Protein AF-0000000085146392 (afdb_homodimer)

pLDDT: mean 82.02, std 14.82, range [24.2, 97.88]

Solvent-accessible surface area (backbone atoms only — not comparable to full-atom values): 44193 Å² total; per-residue (Å²): 129,83,68,79,74,75,72,80,71,52,70,64,58,47,32,50,53,41,42,31,38,49,47,16,52,48,52,42,16,47,52,16,24,48,34,25,72,71,60,64,43,42,75,67,52,43,52,42,54,51,48,47,31,48,63,45,17,39,17,25,30,43,27,48,38,39,20,66,60,45,51,69,84,51,56,67,60,51,62,54,50,61,53,50,46,53,50,53,39,49,45,10,38,51,28,7,51,50,34,26,58,76,66,66,50,53,71,56,56,29,25,46,20,26,44,34,10,44,43,41,29,44,53,54,65,48,46,51,45,46,45,45,42,37,72,66,50,78,86,45,60,36,86,87,43,84,84,54,42,53,66,50,40,31,29,50,41,48,50,54,36,50,55,48,32,51,55,49,51,53,44,41,60,60,47,32,46,68,52,33,43,36,84,78,70,81,65,61,84,79,47,47,70,70,53,50,51,50,50,50,49,50,53,50,48,50,52,50,50,52,58,62,59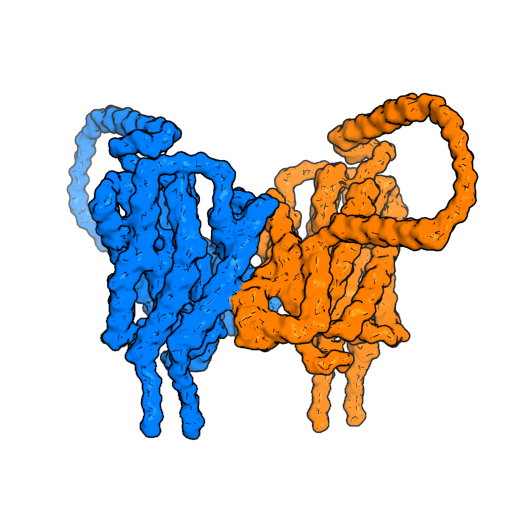,63,52,78,72,69,80,68,79,72,73,71,70,77,65,71,66,49,74,65,48,49,48,49,50,49,50,49,50,47,51,48,47,46,48,54,49,55,70,65,55,44,51,43,55,52,26,45,54,50,15,52,55,35,27,68,35,59,70,58,28,34,39,34,68,67,38,95,39,71,50,15,52,16,58,34,46,32,33,40,51,41,13,63,32,25,60,54,49,42,29,24,46,54,19,26,65,64,42,79,65,89,70,80,56,78,73,59,94,58,40,67,58,49,38,49,29,19,49,41,7,18,37,46,51,25,34,70,52,48,51,58,49,51,53,46,42,45,61,70,42,90,45,74,60,56,65,28,49,44,50,48,45,50,54,49,46,52,42,47,24,39,54,30,71,66,52,54,57,43,17,58,74,53,65,41,62,52,36,50,48,54,50,41,50,43,48,34,58,71,61,42,39,60,61,49,48,30,54,46,52,40,48,42,54,52,48,49,44,68,61,54,59,74,79,69,85,126,130,84,69,78,74,77,71,78,71,52,69,63,58,48,32,51,55,42,42,32,37,49,48,17,54,48,53,42,16,48,52,16,25,47,34,24,73,72,60,64,42,41,73,67,52,43,51,43,53,51,49,47,31,48,65,45,18,39,17,24,30,43,28,50,38,38,19,66,60,45,50,70,85,52,56,66,60,51,63,54,51,62,53,49,48,52,50,53,37,51,45,10,38,52,26,7,49,50,33,27,60,76,66,66,50,53,70,57,56,29,25,47,19,26,44,34,11,44,42,42,30,42,52,52,65,47,46,50,46,46,45,44,42,36,72,66,50,78,85,45,62,36,87,87,43,85,85,55,40,53,66,47,40,31,32,50,42,49,51,56,36,49,55,48,32,50,56,49,52,52,45,41,62,59,45,32,47,67,54,32,42,37,85,78,72,81,66,60,86,78,45,48,68,70,53,48,51,50,50,51,50,49,53,50,46,50,52,51,51,53,59,61,62,63,52,77,74,68,81,70,80,72,73,71,71,77,65,70,68,48,73,66,47,49,50,48,50,50,48,48,51,48,50,49,47,48,49,53,48,58,70,65,55,43,52,43,55,53,25,45,55,52,15,52,54,36,26,68,35,58,71,58,28,34,39,33,66,66,39,94,40,69,48,15,52,16,59,35,46,31,34,41,52,41,13,64,34,26,58,55,50,43,31,24,45,53,19,26,64,65,42,80,66,89,69,82,56,77,74,58,93,59,40,67,57,49,38,50,27,18,50,38,6,18,38,46,51,25,35,72,52,47,51,58,50,51,53,47,41,46,62,69,42,92,47,75,62,56,64,28,48,43,50,49,45,51,55,50,46,51,42,46,23,39,55,29,72,66,51,55,57,42,17,57,75,52,64,40,63,52,36,51,50,53,50,41,49,44,48,32,58,72,62,42,38,58,62,50,48,31,53,46,52,40,46,42,53,50,48,50,45,66,60,54,59,75,79,68,85,125

Radius of gyration: 32.25 Å; Cα contacts (8 Å, |Δi|>4): 1106; chains: 2; bounding box: 88×112×58 Å

Secondary structure (DSSP, 8-state):
----------HHHHHHHHHHHHHHHHHHHHHHHHHHHTTSS-HHHHHHHHHHIIIIIHHHHHHHHHHHH--HHHHGGGGHHHHHHHHHHHHHHHHHHHHHHHTT--HHHHHHHHHHHH-B--SHHHHHHHHHHHHHSSS---TTSTT--HHHHHHHHHHHHHHHHHHHHHHIIIIIIIIITS--SS-GGGS-HHHHHHHHHHHHHHHHHHHHTTS---------------HHHHHHHHHHHHHHHHHHHHHH--HHHHHHHHHHHHHHSHHHHHHHHTS-SHHIIIIIHHHHHHHTTHHHHHHHHHHHHTSPPSS-PPPPTTHHHHHHHHHIIIIIHHHHHHHHHHHHHHHH---GGGG-HHHHHHHHHHHHPPBPTHHHHHHHHTT-SHHHHHHHHIIIIIIIHHHHHHHHHHHHHHHHHHHS------/----------HHHHHHHHHHHHHHHHHHHHHHHHHHHTTSS-HHHHHHHHHHIIIIIHHHHHHHHHHHH--GGGGGGGGHHHHHHHHHHHHHHHHHHHHHHHTT--HHHHHHHHHHHH-B--SHHHHHHHHHHHHHSSS---TTSTT--HHHHHHHHHHHHHHHHHHHHHHIIIIIIIIITS--SS-GGGS-HHHHHHHHHHHHHHHHHHHHHTS---------------HHHHHHHHHHHHHHHHHHHHHH--HHHHHHHHHHHHHHSHHHHHHHHTS-SHHIIIIIHHHHHHHTTHHHHHHHHHHHHTSPPSS-PPPPTTHHHHHHHHHIIIIIHHHHHHHHHHHHHHHH---GGGG-HHHHHHHHHHHHPPBPTHHHHHHHHTT-SHHHHHHHHIIIIIIIHHHHHHHHHHHHHHHHHHHS------

InterPro domains:
  IPR004776 Membrane transport PIN-like [PF03547]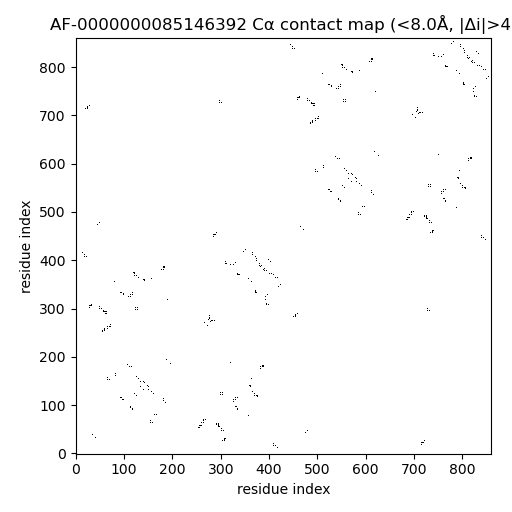 (18-411)

Foldseek 3Di:
DPPPPPPPDDLVNLLVLLLVLLVVLVVLLQLLLVCLVVVNQDPVNLVVLVVCLQQAQLLLLLLLLLLQQPAPVCVVVLVVLVVLLVVLLVLLQVLLQVLCVVLVHDQLLSLLLSQQSRFFDLAFNLLSSLLSCLVRPPDLAFPVDPPGDSSNSSSVLVSSSLVSVLVSVVCCVPPVLPPSQADPQPDCPPDDPVNVVVVVVVVVVVVVVVVVVPPDPPPPPCPVPVPVLPPVSVVVVVVVVVVVVVVVVVVSDTSNNVSNVVSSVSSVPVVSSCQCDPDPDDNVVPVNVVSNVSNVCNRSSSSSSLSSLLHDDPDDDDADPCLVSSLCSNQCSHAPSSCVPQVVVLLCCLQPPPDSVSLRLSVLLSSLCRRRGGHHSCVLVSCVVNVGRNNSSSVSSNCRPVPPNSVSSSVRNSVSVVSSCVRPPDPDDD/DPPPPPPPDDLVVLLVLLLVLLVVLVVLLQLLLVCLVVVNQDPVNLVVLVVCLQQAQLLLLLLLLLLQQPAPVCVVVLVVLVVLLVVLLVLLQVLLQVLCVVLVHDQLLSLLLSQQSRFFDLAFNLLSSLLSCLVRPPDLAFPVDPPGDSSNSSSVLVSSSLVSVLVSVVCCVPPVLPPSQADPPPDCVVDDPVNVVVVVVVVVVVVVVVVVVPPDPDPPPCPVPVPVLPPVRVVVVVVVVVVVVVVVVVVSDTSNNVSNVVSSVSSVPVVSSCQCDPDPDDNVVPVNVVSVVSNVCNRSSVSSSLSSLLHDDPDDDDADPCLVSSLCSSQCSHAPSSCVPQVVVLLCCLQPPPDSVSLRLSVLLSSLCRRRGGHHSCVLVSCVVNVGRNVSSSVSSNCRPVPPNSVSSSVRNSVSVVSSCVRPPDPDDD

Nearest PDB structures (foldseek):
  8z8z-assembly1_B  TM=6.880E-01  e=9.834E-06  Homo sapiens
  8u58-assembly1_C  TM=6.955E-01  e=2.783E-05  Homo sapiens
  8u5v-assembly1_A  TM=6.522E-01  e=1.914E-05  Homo sapiens
  8u5x-assembly1_A  TM=6.488E-01  e=3.882E-05  Homo sapiens
  8u5n-assembly1_A  TM=6.409E-01  e=4.219E-05  Homo sapiens

Sequence (860 aa):
MDGTATETFTLYHIAYLVFQSVLQVVIIALAGFWSAHSGLLTKQAQKVISAINIDLFTPCLIFSKLAKSLSMARIMEISIIPLFFALTTAISYISGKIMATVLELDRDETNFVLANSIFGNSNSLPVSLTLSLAYTLPNLVWDQIPNDTRDNVASRGILYLLIFQQLGQMLRWSWGYNKLMKWSGENMHHMPQTQVNAHLEAVAASQENSRETSVNPDPVDTDLEDTQPGPQEAFRKTINKLTDLFTVIRSYLNPPLYSMLISIGVAAITPLQNELFYNNGFLNNTFGEAVIQLGSVSIPMILIVLGSNLYPSSETFPKTHNHKKLLIGSIVGRMILPSCFLLPIITCAVKYINVSILDDPIFLIVGFLLTVSPPAIQLTQITQLNEFFEAEMADILFWSYVVLSLPVSIIVVSASIWVLQWANPPSLPLMDGTATETFTLYHIAYLVFQSVLQVVIIALAGFWSAHSGLLTKQAQKVISAINIDLFTPCLIFSKLAKSLSMARIMEISIIPLFFALTTAISYISGKIMATVLELDRDETNFVLANSIFGNSNSLPVSLTLSLAYTLPNLVWDQIPNDTRDNVASRGILYLLIFQQLGQMLRWSWGYNKLMKWSGENMHHMPQTQVNAHLEAVAASQENSRETSVNPDPVDTDLEDTQPGPQEAFRKTINKLTDLFTVIRSYLNPPLYSMLISIGVAAITPLQNELFYNNGFLNNTFGEAVIQLGSVSIPMILIVLGSNLYPSSETFPKTHNHKKLLIGSIVGRMILPSCFLLPIITCAVKYINVSILDDPIFLIVGFLLTVSPPAIQLTQITQLNEFFEAEMADILFWSYVVLSLPVSIIVVSASIWVLQWANPPSLPL

Structure (mmCIF, N/CA/C/O backbone):
data_AF-0000000085146392-model_v1
#
loop_
_entity.id
_entity.type
_entity.pdbx_description
1 polymer Transporter
#
loop_
_atom_site.group_PDB
_atom_site.id
_atom_site.type_symbol
_atom_site.label_atom_id
_atom_site.label_alt_id
_atom_site.label_comp_id
_atom_site.label_asym_id
_atom_site.label_entity_id
_atom_site.label_seq_id
_atom_site.pdbx_PDB_ins_code
_atom_site.Cartn_x
_atom_site.Cartn_y
_atom_site.Cartn_z
_atom_site.occupancy
_atom_site.B_iso_or_equiv
_atom_site.auth_seq_id
_atom_site.auth_comp_id
_atom_site.auth_asym_id
_atom_site.auth_atom_id
_atom_site.pdbx_PDB_model_num
ATOM 1 N N . MET A 1 1 ? -43.094 8.477 14.797 1 24.53 1 MET A N 1
ATOM 2 C CA . MET A 1 1 ? -42.5 9.508 15.648 1 24.53 1 MET A CA 1
ATOM 3 C C . MET A 1 1 ? -41.219 9 16.297 1 24.53 1 MET A C 1
ATOM 5 O O . MET A 1 1 ? -40.875 9.391 17.422 1 24.53 1 MET A O 1
ATOM 9 N N . ASP A 1 2 ? -40.656 7.941 15.812 1 27.94 2 ASP A N 1
ATOM 10 C CA . ASP A 1 2 ? -39.5 7.227 16.391 1 27.94 2 ASP A CA 1
ATOM 11 C C . ASP A 1 2 ? -38.281 8.141 16.531 1 27.94 2 ASP A C 1
ATOM 13 O O . ASP A 1 2 ? -37.781 8.648 15.531 1 27.94 2 ASP A O 1
ATOM 17 N N . GLY A 1 3 ? -38.406 9.086 17.531 1 30.88 3 GLY A N 1
ATOM 18 C CA . GLY A 1 3 ? -37.344 10.039 17.891 1 30.88 3 GLY A CA 1
ATOM 19 C C . GLY A 1 3 ? -35.969 9.438 17.859 1 30.88 3 GLY A C 1
ATOM 20 O O . GLY A 1 3 ? -35.719 8.406 18.5 1 30.88 3 GLY A O 1
ATOM 21 N N . THR A 1 4 ? -35.312 9.461 16.734 1 35.66 4 THR A N 1
ATOM 22 C CA . THR A 1 4 ? -33.906 9.094 16.625 1 35.66 4 THR A CA 1
ATOM 23 C C . THR A 1 4 ? -33.125 9.609 17.828 1 35.66 4 THR A C 1
ATOM 25 O O . THR A 1 4 ? -32.969 10.82 18 1 35.66 4 THR A O 1
ATOM 28 N N . ALA A 1 5 ? -33.312 9.008 19.031 1 36.59 5 ALA A N 1
ATOM 29 C CA . ALA A 1 5 ? -32.656 9.273 20.297 1 36.59 5 ALA A CA 1
ATOM 30 C C . ALA A 1 5 ? -31.172 9.641 20.078 1 36.59 5 ALA A C 1
ATOM 32 O O . ALA A 1 5 ? -30.391 8.812 19.609 1 36.59 5 ALA A O 1
ATOM 33 N N . THR A 1 6 ? -30.781 10.844 19.609 1 42.69 6 THR A N 1
ATOM 34 C CA . THR A 1 6 ? -29.438 11.383 19.625 1 42.69 6 THR A CA 1
ATOM 35 C C . THR A 1 6 ? -28.734 11.047 20.953 1 42.69 6 THR A C 1
ATOM 37 O O . THR A 1 6 ? -29.109 11.562 22 1 42.69 6 THR A O 1
ATOM 40 N N . GLU A 1 7 ? -28.438 9.953 21.281 1 46.28 7 GLU A N 1
ATOM 41 C CA . GLU A 1 7 ? -27.75 9.508 22.5 1 46.28 7 GLU A CA 1
ATOM 42 C C . GLU A 1 7 ? -26.547 10.391 22.797 1 46.28 7 GLU A C 1
ATOM 44 O O . GLU A 1 7 ? -25.703 10.625 21.938 1 46.28 7 GLU A O 1
ATOM 49 N N . THR A 1 8 ? -26.641 11.398 23.609 1 50.44 8 THR A N 1
ATOM 50 C CA . THR A 1 8 ? -25.594 12.164 24.25 1 50.44 8 THR A CA 1
ATOM 51 C C . THR A 1 8 ? -24.438 11.258 24.688 1 50.44 8 THR A C 1
ATOM 53 O O . THR A 1 8 ? -24.625 10.375 25.516 1 50.44 8 THR A O 1
ATOM 56 N N . PHE A 1 9 ? -23.594 10.883 23.844 1 60.06 9 PHE A N 1
ATOM 57 C CA . PHE A 1 9 ? -22.453 10.078 24.234 1 60.06 9 PHE A CA 1
ATOM 58 C C . PHE A 1 9 ? -21.641 10.781 25.328 1 60.06 9 PHE A C 1
ATOM 60 O O . PHE A 1 9 ? -21.469 12 25.297 1 60.06 9 PHE A O 1
ATOM 67 N N . THR A 1 10 ? -21.438 10.078 26.5 1 69.75 10 THR A N 1
ATOM 68 C CA . THR A 1 10 ? -20.594 10.523 27.609 1 69.75 10 THR A CA 1
ATOM 69 C C . THR A 1 10 ? -19.172 10.805 27.125 1 69.75 10 THR A C 1
ATOM 71 O O . THR A 1 10 ? -18.734 10.242 26.125 1 69.75 10 THR A O 1
ATOM 74 N N . LEU A 1 11 ? -18.641 11.883 27.578 1 76.25 11 LEU A N 1
ATOM 75 C CA . LEU A 1 11 ? -17.266 12.297 27.297 1 76.25 11 LEU A CA 1
ATOM 76 C C . LEU A 1 11 ? -16.328 11.102 27.375 1 76.25 11 LEU A C 1
ATOM 78 O O . LEU A 1 11 ? -15.391 10.992 26.578 1 76.25 11 LEU A O 1
ATOM 82 N N . TYR A 1 12 ? -16.672 10.234 28.219 1 81.44 12 TYR A N 1
ATOM 83 C CA . TYR A 1 12 ? -15.805 9.07 28.422 1 81.44 12 TYR A CA 1
ATOM 84 C C . TYR A 1 12 ? -15.875 8.125 27.234 1 81.44 12 TYR A C 1
ATOM 86 O O . TYR A 1 12 ? -14.859 7.59 26.797 1 81.44 12 TYR A O 1
ATOM 94 N N . HIS A 1 13 ? -17.031 7.969 26.797 1 83.62 13 HIS A N 1
ATOM 95 C CA . HIS A 1 13 ? -17.219 7.07 25.656 1 83.62 13 HIS A CA 1
ATOM 96 C C . HIS A 1 13 ? -16.547 7.625 24.406 1 83.62 13 HIS A C 1
ATOM 98 O O . HIS A 1 13 ? -15.93 6.883 23.641 1 83.62 13 HIS A O 1
ATOM 104 N N . ILE A 1 14 ? -16.656 8.875 24.266 1 81.75 14 ILE A N 1
ATOM 105 C CA . ILE A 1 14 ? -16.047 9.523 23.109 1 81.75 14 ILE A CA 1
ATOM 106 C C . ILE A 1 14 ? -14.523 9.43 23.219 1 81.75 14 ILE A C 1
ATOM 108 O O . ILE A 1 14 ? -13.844 9.117 22.234 1 81.75 14 ILE A O 1
ATOM 112 N N . ALA A 1 15 ? -14.086 9.688 24.391 1 85.19 15 ALA A N 1
ATOM 113 C CA . ALA A 1 15 ? -12.648 9.609 24.594 1 85.19 15 ALA A CA 1
ATOM 114 C C . ALA A 1 15 ? -12.125 8.203 24.328 1 85.19 15 ALA A C 1
ATOM 116 O O . ALA A 1 15 ? -11.023 8.031 23.797 1 85.19 15 ALA A O 1
ATOM 117 N N . TYR A 1 16 ? -12.914 7.281 24.672 1 87.94 16 TYR A N 1
ATOM 118 C CA . TYR A 1 16 ? -12.547 5.887 24.453 1 87.94 16 TYR A CA 1
ATOM 119 C C . TYR A 1 16 ? -12.484 5.559 22.969 1 87.94 16 TYR A C 1
ATOM 121 O O . TYR A 1 16 ? -11.57 4.871 22.516 1 87.94 16 TYR A O 1
ATOM 129 N N . LEU A 1 17 ? -13.398 6.039 22.234 1 85.56 17 LEU A N 1
ATOM 130 C CA . LEU A 1 17 ? -13.414 5.824 20.781 1 85.56 17 LEU A CA 1
ATOM 131 C C . LEU A 1 17 ? -12.227 6.512 20.125 1 85.56 17 LEU A C 1
ATOM 133 O O . LEU A 1 17 ? -11.609 5.949 19.219 1 85.56 17 LEU A O 1
ATOM 137 N N . VAL A 1 18 ? -11.992 7.637 20.594 1 85.81 18 VAL A N 1
ATOM 138 C CA . VAL A 1 18 ? -10.859 8.383 20.062 1 85.81 18 VAL A CA 1
ATOM 139 C C . VAL A 1 18 ? -9.562 7.652 20.391 1 85.81 18 VAL A C 1
ATOM 141 O O . VAL A 1 18 ? -8.656 7.562 19.547 1 85.81 18 VAL A O 1
ATOM 144 N N . PHE A 1 19 ? -9.477 7.203 21.562 1 89.5 19 PHE A N 1
ATOM 145 C CA . PHE A 1 19 ? -8.297 6.453 21.984 1 89.5 19 PHE A CA 1
ATOM 146 C C . PHE A 1 19 ? -8.07 5.254 21.062 1 89.5 19 PHE A C 1
ATOM 148 O O . PHE A 1 19 ? -6.938 4.98 20.656 1 89.5 19 PHE A O 1
ATOM 155 N N . GLN A 1 20 ? -9.07 4.574 20.75 1 90.38 20 GLN A N 1
ATOM 156 C CA . GLN A 1 20 ? -8.969 3.41 19.875 1 90.38 20 GLN A CA 1
ATOM 157 C C . GLN A 1 20 ? -8.445 3.801 18.484 1 90.38 20 GLN A C 1
ATOM 159 O O . GLN A 1 20 ? -7.574 3.127 17.938 1 90.38 20 GLN A O 1
ATOM 164 N N . SER A 1 21 ? -8.938 4.855 18.016 1 87.19 21 SER A N 1
ATOM 165 C CA . SER A 1 21 ? -8.531 5.316 16.688 1 87.19 21 SER A CA 1
ATOM 166 C C . SER A 1 21 ? -7.066 5.746 16.688 1 87.19 21 SER A C 1
ATOM 168 O O . SER A 1 21 ? -6.328 5.438 15.742 1 87.19 21 SER A O 1
ATOM 170 N N . VAL A 1 22 ? -6.723 6.402 17.672 1 87.62 22 VAL A N 1
ATOM 171 C CA . VAL A 1 22 ? -5.344 6.875 17.75 1 87.62 22 VAL A CA 1
ATOM 172 C C . VAL A 1 22 ? -4.398 5.688 17.922 1 87.62 22 VAL A C 1
ATOM 174 O O . VAL A 1 22 ? -3.32 5.656 17.312 1 87.62 22 VAL A O 1
ATOM 177 N N . LEU A 1 23 ? -4.793 4.793 18.734 1 91.25 23 LEU A N 1
ATOM 178 C CA . LEU A 1 23 ? -3.955 3.625 18.969 1 91.25 23 LEU A CA 1
ATOM 179 C C . LEU A 1 23 ? -3.793 2.807 17.688 1 91.25 23 LEU A C 1
ATOM 181 O O . LEU A 1 23 ? -2.732 2.229 17.438 1 91.25 23 LEU A O 1
ATOM 185 N N . GLN A 1 24 ? -4.848 2.693 16.906 1 92.19 24 GLN A N 1
ATOM 186 C CA . GLN A 1 24 ? -4.75 2.023 15.617 1 92.19 24 GLN A CA 1
ATOM 187 C C . GLN A 1 24 ? -3.645 2.637 14.766 1 92.19 24 GLN A C 1
ATOM 189 O O . GLN A 1 24 ? -2.838 1.915 14.172 1 92.19 24 GLN A O 1
ATOM 194 N N . VAL A 1 25 ? -3.625 3.918 14.734 1 89.81 25 VAL A N 1
ATOM 195 C CA . VAL A 1 25 ? -2.65 4.656 13.938 1 89.81 25 VAL A CA 1
ATOM 196 C C . VAL A 1 25 ? -1.248 4.438 14.5 1 89.81 25 VAL A C 1
ATOM 198 O O . VAL A 1 25 ? -0.29 4.258 13.75 1 89.81 25 VAL A O 1
ATOM 201 N N . VAL A 1 26 ? -1.146 4.391 15.797 1 90.62 26 VAL A N 1
ATOM 202 C CA . VAL A 1 26 ? 0.135 4.203 16.469 1 90.62 26 VAL A CA 1
ATOM 203 C C . VAL A 1 26 ? 0.672 2.805 16.188 1 90.62 26 VAL A C 1
ATOM 205 O O . VAL A 1 26 ? 1.877 2.623 15.992 1 90.62 26 VAL A O 1
ATOM 208 N N . ILE A 1 27 ? -0.173 1.841 16.141 1 94.12 27 ILE A N 1
ATOM 209 C CA . ILE A 1 27 ? 0.236 0.464 15.875 1 94.12 27 ILE A CA 1
ATOM 210 C C . ILE A 1 27 ? 0.833 0.356 14.477 1 94.12 27 ILE A C 1
ATOM 212 O O . ILE A 1 27 ? 1.866 -0.29 14.281 1 94.12 27 ILE A O 1
ATOM 216 N N . ILE A 1 28 ? 0.241 0.991 13.539 1 94.81 28 ILE A N 1
ATOM 217 C CA . ILE A 1 28 ? 0.755 0.968 12.18 1 94.81 28 ILE A CA 1
ATOM 218 C C . ILE A 1 28 ? 2.111 1.669 12.125 1 94.81 28 ILE A C 1
ATOM 220 O O . ILE A 1 28 ? 3.051 1.167 11.508 1 94.81 28 ILE A O 1
ATOM 224 N N . ALA A 1 29 ? 2.213 2.775 12.828 1 92.75 29 ALA A N 1
ATOM 225 C CA . ALA A 1 29 ? 3.48 3.5 12.875 1 92.75 29 ALA A CA 1
ATOM 226 C C . ALA A 1 29 ? 4.562 2.67 13.562 1 92.75 29 ALA A C 1
ATOM 228 O O . ALA A 1 29 ? 5.734 2.74 13.188 1 92.75 29 ALA A O 1
ATOM 229 N N . LEU A 1 30 ? 4.184 1.904 14.555 1 94.19 30 LEU A N 1
ATOM 230 C CA . LEU A 1 30 ? 5.125 1.041 15.258 1 94.19 30 LEU A CA 1
ATOM 231 C C . LEU A 1 30 ? 5.68 -0.033 14.328 1 94.19 30 LEU A C 1
ATOM 233 O O . LEU A 1 30 ? 6.84 -0.43 14.453 1 94.19 30 LEU A O 1
ATOM 237 N N . ALA A 1 31 ? 4.859 -0.521 13.469 1 95.69 31 ALA A N 1
ATOM 238 C CA . ALA A 1 31 ? 5.336 -1.474 12.469 1 95.69 31 ALA A CA 1
ATOM 239 C C . ALA A 1 31 ? 6.402 -0.847 11.578 1 95.69 31 ALA A C 1
ATOM 241 O O . ALA A 1 31 ? 7.371 -1.511 11.203 1 95.69 31 ALA A O 1
ATOM 242 N N . GLY A 1 32 ? 6.168 0.408 11.234 1 94.25 32 GLY A N 1
ATOM 243 C CA . GLY A 1 32 ? 7.199 1.125 10.5 1 94.25 32 GLY A CA 1
ATOM 244 C C . GLY A 1 32 ? 8.492 1.283 11.289 1 94.25 32 GLY A C 1
ATOM 245 O O . GLY A 1 32 ? 9.578 1.079 10.75 1 94.25 32 GLY A O 1
ATOM 246 N N . PHE A 1 33 ? 8.344 1.616 12.562 1 93.56 33 PHE A N 1
ATOM 247 C CA . PHE A 1 33 ? 9.492 1.751 13.453 1 93.56 33 PHE A CA 1
ATOM 248 C C . PHE A 1 33 ? 10.289 0.449 13.516 1 93.56 33 PHE A C 1
ATOM 250 O O . PHE A 1 33 ? 11.516 0.457 13.414 1 93.56 33 PHE A O 1
ATOM 257 N N . TRP A 1 34 ? 9.586 -0.608 13.57 1 94.06 34 TRP A N 1
ATOM 258 C CA . TRP A 1 34 ? 10.219 -1.923 13.656 1 94.06 34 TRP A CA 1
ATOM 259 C C . TRP A 1 34 ? 10.898 -2.289 12.344 1 94.06 34 TRP A C 1
ATOM 261 O O . TRP A 1 34 ? 11.945 -2.938 12.344 1 94.06 34 TRP A O 1
ATOM 271 N N . SER A 1 35 ? 10.336 -1.938 11.297 1 94.06 35 SER A N 1
ATOM 272 C CA . SER A 1 35 ? 10.93 -2.211 9.992 1 94.06 35 SER A CA 1
ATOM 273 C C . SER A 1 35 ? 12.25 -1.474 9.812 1 94.06 35 SER A C 1
ATOM 275 O O . SER A 1 35 ? 13.172 -1.984 9.18 1 94.06 35 SER A O 1
ATOM 277 N N . ALA A 1 36 ? 12.305 -0.29 10.328 1 92.12 36 ALA A N 1
ATOM 278 C CA . ALA A 1 36 ? 13.57 0.446 10.297 1 92.12 36 ALA A CA 1
ATOM 279 C C . ALA A 1 36 ? 14.586 -0.173 11.25 1 92.12 36 ALA A C 1
ATOM 281 O O . ALA A 1 36 ? 15.766 -0.301 10.914 1 92.12 36 ALA A O 1
ATOM 282 N N . HIS A 1 37 ? 14.164 -0.571 12.398 1 92 37 HIS A N 1
ATOM 283 C CA . HIS A 1 37 ? 15.008 -1.192 13.406 1 92 37 HIS A CA 1
ATOM 284 C C . HIS A 1 37 ? 15.633 -2.482 12.891 1 92 37 HIS A C 1
ATOM 286 O O . HIS A 1 37 ? 16.797 -2.768 13.172 1 92 37 HIS A O 1
ATOM 292 N N . SER A 1 38 ? 14.914 -3.203 12.102 1 91.94 38 SER A N 1
ATOM 293 C CA . SER A 1 38 ? 15.359 -4.492 11.586 1 91.94 38 SER A CA 1
ATOM 294 C C . SER A 1 38 ? 16.234 -4.316 10.352 1 91.94 38 SER A C 1
ATOM 296 O O . SER A 1 38 ? 16.734 -5.297 9.797 1 91.94 38 SER A O 1
ATOM 298 N N . GLY A 1 39 ? 16.312 -3.105 9.836 1 89.62 39 GLY A N 1
ATOM 299 C CA . GLY A 1 39 ? 17.156 -2.844 8.68 1 89.62 39 GLY A CA 1
ATOM 300 C C . GLY A 1 39 ? 16.422 -2.992 7.359 1 89.62 39 GLY A C 1
ATOM 301 O O . GLY A 1 39 ? 17 -2.797 6.293 1 89.62 39 GLY A O 1
ATOM 302 N N . LEU A 1 40 ? 15.18 -3.244 7.477 1 89.12 40 LEU A N 1
ATOM 303 C CA . LEU A 1 40 ? 14.383 -3.434 6.273 1 89.12 40 LEU A CA 1
ATOM 304 C C . LEU A 1 40 ? 14.125 -2.104 5.574 1 89.12 40 LEU A C 1
ATOM 306 O O . LEU A 1 40 ? 14.109 -2.039 4.344 1 89.12 40 LEU A O 1
ATOM 310 N N . LEU A 1 41 ? 13.883 -1.094 6.371 1 92.06 41 LEU A N 1
ATOM 311 C CA . LEU A 1 41 ? 13.617 0.229 5.816 1 92.06 41 LEU A CA 1
ATOM 312 C C . LEU A 1 41 ? 14.742 1.199 6.156 1 92.06 41 LEU A C 1
ATOM 314 O O . LEU A 1 41 ? 14.703 1.859 7.195 1 92.06 41 LEU A O 1
ATOM 318 N N . THR A 1 42 ? 15.648 1.323 5.238 1 88.81 42 THR A N 1
ATOM 319 C CA . THR A 1 42 ? 16.734 2.281 5.367 1 88.81 42 THR A CA 1
ATOM 320 C C . THR A 1 42 ? 16.266 3.695 5.047 1 88.81 42 THR A C 1
ATOM 322 O O . THR A 1 42 ? 15.148 3.881 4.555 1 88.81 42 THR A O 1
ATOM 325 N N . LYS A 1 43 ? 17.078 4.668 5.316 1 84.56 43 LYS A N 1
ATOM 326 C CA . LYS A 1 43 ? 16.719 6.055 5.035 1 84.56 43 LYS A CA 1
ATOM 327 C C . LYS A 1 43 ? 16.5 6.273 3.543 1 84.56 43 LYS A C 1
ATOM 329 O O . LYS A 1 43 ? 15.594 7.012 3.148 1 84.56 43 LYS A O 1
ATOM 334 N N . GLN A 1 44 ? 17.281 5.621 2.775 1 86 44 GLN A N 1
ATOM 335 C CA . GLN A 1 44 ? 17.109 5.719 1.33 1 86 44 GLN A CA 1
ATOM 336 C C . GLN A 1 44 ? 15.805 5.074 0.879 1 86 44 GLN A C 1
ATOM 338 O O . GLN A 1 44 ? 15.117 5.609 0.013 1 86 44 GLN A O 1
ATOM 343 N N . ALA A 1 45 ? 15.531 3.971 1.479 1 89.25 45 ALA A N 1
ATOM 344 C CA . ALA A 1 45 ? 14.281 3.289 1.155 1 89.25 45 ALA A CA 1
ATOM 345 C C . ALA A 1 45 ? 13.07 4.137 1.551 1 89.25 45 ALA A C 1
ATOM 347 O O . ALA A 1 45 ? 12.07 4.18 0.83 1 89.25 45 ALA A O 1
ATOM 348 N N . GLN A 1 46 ? 13.172 4.762 2.686 1 90.12 46 GLN A N 1
ATOM 349 C CA . GLN A 1 46 ? 12.094 5.629 3.158 1 90.12 46 GLN A CA 1
ATOM 350 C C . GLN A 1 46 ? 11.828 6.758 2.168 1 90.12 46 GLN A C 1
ATOM 352 O O . GLN A 1 46 ? 10.672 7.098 1.905 1 90.12 46 GLN A O 1
ATOM 357 N N . LYS A 1 47 ? 12.852 7.293 1.609 1 86.69 47 LYS A N 1
ATOM 358 C CA . LYS A 1 47 ? 12.711 8.383 0.646 1 86.69 47 LYS A CA 1
ATOM 359 C C . LYS A 1 47 ? 12.008 7.906 -0.621 1 86.69 47 LYS A C 1
ATOM 361 O O . LYS A 1 47 ? 11.133 8.602 -1.149 1 86.69 47 LYS A O 1
ATOM 366 N N . VAL A 1 48 ? 12.367 6.777 -1.042 1 89.5 48 VAL A N 1
ATOM 367 C CA . VAL A 1 48 ? 11.781 6.227 -2.26 1 89.5 48 VAL A CA 1
ATOM 368 C C . VAL A 1 48 ? 10.305 5.93 -2.035 1 89.5 48 VAL A C 1
ATOM 370 O O . VAL A 1 48 ? 9.461 6.258 -2.879 1 89.5 48 VAL A O 1
ATOM 373 N N . ILE A 1 49 ? 10.016 5.32 -0.901 1 91.5 49 ILE A N 1
ATOM 374 C CA . ILE A 1 49 ? 8.633 4.961 -0.585 1 91.5 49 ILE A CA 1
ATOM 375 C C . ILE A 1 49 ? 7.793 6.227 -0.438 1 91.5 49 ILE A C 1
ATOM 377 O O . ILE A 1 49 ? 6.652 6.281 -0.908 1 91.5 49 ILE A O 1
ATOM 381 N N . SER A 1 50 ? 8.328 7.234 0.151 1 88 50 SER A N 1
ATOM 382 C CA . SER A 1 50 ? 7.637 8.516 0.288 1 88 50 SER A CA 1
ATOM 383 C C . SER A 1 50 ? 7.371 9.148 -1.073 1 88 50 SER A C 1
ATOM 385 O O . SER A 1 50 ? 6.293 9.695 -1.307 1 88 50 SER A O 1
ATOM 387 N N . ALA A 1 51 ? 8.352 9.031 -1.923 1 88.56 51 ALA A N 1
ATOM 388 C CA . ALA A 1 51 ? 8.227 9.617 -3.252 1 88.56 51 ALA A CA 1
ATOM 389 C C . ALA A 1 51 ? 7.137 8.914 -4.059 1 88.56 51 ALA A C 1
ATOM 391 O O . ALA A 1 51 ? 6.336 9.562 -4.738 1 88.56 51 ALA A O 1
ATOM 392 N N . ILE A 1 52 ? 7.098 7.648 -3.951 1 93.06 52 ILE A N 1
ATOM 393 C CA . ILE A 1 52 ? 6.086 6.906 -4.695 1 93.06 52 ILE A CA 1
ATOM 394 C C . ILE A 1 52 ? 4.703 7.203 -4.121 1 93.06 52 ILE A C 1
ATOM 396 O O . ILE A 1 52 ? 3.717 7.266 -4.859 1 93.06 52 ILE A O 1
ATOM 400 N N . ASN A 1 53 ? 4.641 7.316 -2.836 1 92.06 53 ASN A N 1
ATOM 401 C CA . ASN A 1 53 ? 3.369 7.66 -2.203 1 92.06 53 ASN A CA 1
ATOM 402 C C . ASN A 1 53 ? 2.848 9.008 -2.684 1 92.06 53 ASN A C 1
ATOM 404 O O . ASN A 1 53 ? 1.66 9.156 -2.979 1 92.06 53 ASN A O 1
ATOM 408 N N . ILE A 1 54 ? 3.689 9.977 -2.797 1 86.88 54 ILE A N 1
ATOM 409 C CA . ILE A 1 54 ? 3.309 11.328 -3.188 1 86.88 54 ILE A CA 1
ATOM 410 C C . ILE A 1 54 ? 2.965 11.359 -4.672 1 86.88 54 ILE A C 1
ATOM 412 O O . ILE A 1 54 ? 2.025 12.047 -5.086 1 86.88 54 ILE A O 1
ATOM 416 N N . ASP A 1 55 ? 3.67 10.586 -5.48 1 91.38 55 ASP A N 1
ATOM 417 C CA . ASP A 1 55 ? 3.564 10.703 -6.93 1 91.38 55 ASP A CA 1
ATOM 418 C C . ASP A 1 55 ? 2.488 9.766 -7.48 1 91.38 55 ASP A C 1
ATOM 420 O O . ASP A 1 55 ? 1.977 9.984 -8.578 1 91.38 55 ASP A O 1
ATOM 424 N N . LEU A 1 56 ? 2.174 8.789 -6.684 1 94.75 56 LEU A N 1
ATOM 425 C CA . LEU A 1 56 ? 1.283 7.785 -7.262 1 94.75 56 LEU A CA 1
ATOM 426 C C . LEU A 1 56 ? 0.105 7.508 -6.332 1 94.75 56 LEU A C 1
ATOM 428 O O . LEU A 1 56 ? -1.045 7.781 -6.684 1 94.75 56 LEU A O 1
ATOM 432 N N . PHE A 1 57 ? 0.32 7.078 -5.121 1 95.19 57 PHE A N 1
ATOM 433 C CA . PHE A 1 57 ? -0.744 6.574 -4.262 1 95.19 57 PHE A CA 1
ATOM 434 C C . PHE A 1 57 ? -1.621 7.719 -3.764 1 95.19 57 PHE A C 1
ATOM 436 O O . PHE A 1 57 ? -2.85 7.605 -3.752 1 95.19 57 PHE A O 1
ATOM 443 N N . THR A 1 58 ? -1.025 8.82 -3.312 1 89.75 58 THR A N 1
ATOM 444 C CA . THR A 1 58 ? -1.788 9.945 -2.787 1 89.75 58 THR A CA 1
ATOM 445 C C . THR A 1 58 ? -2.68 10.547 -3.871 1 89.75 58 THR A C 1
ATOM 447 O O . THR A 1 58 ? -3.867 10.781 -3.643 1 89.75 58 THR A O 1
ATOM 450 N N . PRO A 1 59 ? -2.145 10.789 -5.074 1 91.44 59 PRO A N 1
ATOM 451 C CA . PRO A 1 59 ? -3.023 11.273 -6.141 1 91.44 59 PRO A CA 1
ATOM 452 C C . PRO A 1 59 ? -4.199 10.336 -6.41 1 91.44 59 PRO A C 1
ATOM 454 O O . PRO A 1 59 ? -5.312 10.797 -6.668 1 91.44 59 PRO A O 1
ATOM 457 N N . CYS A 1 60 ? -3.953 9.047 -6.375 1 94.62 60 CYS A N 1
ATOM 458 C CA . CYS A 1 60 ? -5.031 8.086 -6.59 1 94.62 60 CYS A CA 1
ATOM 459 C C . CYS A 1 60 ? -6.059 8.156 -5.465 1 94.62 60 CYS A C 1
ATOM 461 O O . CYS A 1 60 ? -7.258 8.023 -5.707 1 94.62 60 CYS A O 1
ATOM 463 N N . LEU A 1 61 ? -5.574 8.328 -4.254 1 89.88 61 LEU A N 1
ATOM 464 C CA . LEU A 1 61 ? -6.477 8.484 -3.117 1 89.88 61 LEU A CA 1
ATOM 465 C C . LEU A 1 61 ? -7.352 9.719 -3.285 1 89.88 61 LEU A C 1
ATOM 467 O O . LEU A 1 61 ? -8.57 9.648 -3.105 1 89.88 61 LEU A O 1
ATOM 471 N N . ILE A 1 62 ? -6.734 10.812 -3.643 1 86.06 62 ILE A N 1
ATOM 472 C CA . ILE A 1 62 ? -7.441 12.07 -3.82 1 86.06 62 ILE A CA 1
ATOM 473 C C . ILE A 1 62 ? -8.484 11.93 -4.93 1 86.06 62 ILE A C 1
ATOM 475 O O . ILE A 1 62 ? -9.648 12.297 -4.746 1 86.06 62 ILE A O 1
ATOM 479 N N . PHE A 1 63 ? -8.078 11.367 -6.039 1 91.06 63 PHE A N 1
ATOM 480 C CA . PHE A 1 63 ? -8.977 11.203 -7.18 1 91.06 63 PHE A CA 1
ATOM 481 C C . PHE A 1 63 ? -10.156 10.32 -6.812 1 91.06 63 PHE A C 1
ATOM 483 O O . PHE A 1 63 ? -11.305 10.656 -7.117 1 91.06 63 PHE A O 1
ATOM 490 N N . SER A 1 64 ? -9.891 9.234 -6.164 1 89.94 64 SER A N 1
ATOM 491 C CA . SER A 1 64 ? -10.945 8.273 -5.855 1 89.94 64 SER A CA 1
ATOM 492 C C . SER A 1 64 ? -11.914 8.836 -4.824 1 89.94 64 SER A C 1
ATOM 494 O O . SER A 1 64 ? -13.117 8.562 -4.875 1 89.94 64 SER A O 1
ATOM 496 N N . LYS A 1 65 ? -11.445 9.609 -3.875 1 83.75 65 LYS A N 1
ATOM 497 C CA . LYS A 1 65 ? -12.312 10.117 -2.816 1 83.75 65 LYS A CA 1
ATOM 498 C C . LYS A 1 65 ? -13.039 11.383 -3.262 1 83.75 65 LYS A C 1
ATOM 500 O O . LYS A 1 65 ? -14.242 11.523 -3.031 1 83.75 65 LYS A O 1
ATOM 505 N N . LEU A 1 66 ? -12.328 12.312 -3.938 1 82.19 66 LEU A N 1
ATOM 506 C CA . LEU A 1 66 ? -12.906 13.602 -4.293 1 82.19 66 LEU A CA 1
ATOM 507 C C . LEU A 1 66 ? -13.805 13.477 -5.52 1 82.19 66 LEU A C 1
ATOM 509 O O . LEU A 1 66 ? -14.891 14.062 -5.562 1 82.19 66 LEU A O 1
ATOM 513 N N . ALA A 1 67 ? -13.281 12.781 -6.52 1 85.31 67 ALA A N 1
ATOM 514 C CA . ALA A 1 67 ? -14.078 12.648 -7.738 1 85.31 67 ALA A CA 1
ATOM 515 C C . ALA A 1 67 ? -15.391 11.914 -7.461 1 85.31 67 ALA A C 1
ATOM 517 O O . ALA A 1 67 ? -16.406 12.18 -8.102 1 85.31 67 ALA A O 1
ATOM 518 N N . LYS A 1 68 ? -15.352 11.039 -6.547 1 83 68 LYS A N 1
ATOM 519 C CA . LYS A 1 68 ? -16.531 10.242 -6.227 1 83 68 LYS A CA 1
ATOM 520 C C . LYS A 1 68 ? -17.547 11.047 -5.414 1 83 68 LYS A C 1
ATOM 522 O O . LYS A 1 68 ? -18.75 10.922 -5.613 1 83 68 LYS A O 1
ATOM 527 N N . SER A 1 69 ? -17.125 11.922 -4.508 1 75 69 SER A N 1
ATOM 528 C CA . SER A 1 69 ? -18.031 12.453 -3.5 1 75 69 SER A CA 1
ATOM 529 C C . SER A 1 69 ? -18.25 13.953 -3.684 1 75 69 SER A C 1
ATOM 531 O O . SER A 1 69 ? -19.188 14.523 -3.123 1 75 69 SER A O 1
ATOM 533 N N . LEU A 1 70 ? -17.328 14.625 -4.414 1 69.44 70 LEU A N 1
ATOM 534 C CA . LEU A 1 70 ? -17.422 16.078 -4.48 1 69.44 70 LEU A CA 1
ATOM 535 C C . LEU A 1 70 ? -18.594 16.516 -5.355 1 69.44 70 LEU A C 1
ATOM 537 O O . LEU A 1 70 ? -18.797 15.969 -6.445 1 69.44 70 LEU A O 1
ATOM 541 N N . SER A 1 71 ? -19.516 17.172 -4.625 1 64.81 71 SER A N 1
ATOM 542 C CA . SER A 1 71 ? -20.547 17.859 -5.398 1 64.81 71 SER A CA 1
ATOM 543 C C . SER A 1 71 ? -20.125 19.297 -5.699 1 64.81 71 SER A C 1
ATOM 545 O O . SER A 1 71 ? -19.359 19.906 -4.941 1 64.81 71 SER A O 1
ATOM 547 N N . MET A 1 72 ? -20.359 19.781 -6.836 1 57.16 72 MET A N 1
ATOM 548 C CA . MET A 1 72 ? -20.016 21.125 -7.289 1 57.16 72 MET A CA 1
ATOM 549 C C . MET A 1 72 ? -20.375 22.172 -6.242 1 57.16 72 MET A C 1
ATOM 551 O O . MET A 1 72 ? -19.625 23.125 -6.031 1 57.16 72 MET A O 1
ATOM 555 N N . ALA A 1 73 ? -21.469 22.016 -5.547 1 57.5 73 ALA A N 1
ATOM 556 C CA . ALA A 1 73 ? -21.922 23.016 -4.586 1 57.5 73 ALA A CA 1
ATOM 557 C C . ALA A 1 73 ? -20.906 23.203 -3.467 1 57.5 73 ALA A C 1
ATOM 559 O O . ALA A 1 73 ? -20.781 24.281 -2.9 1 57.5 73 ALA A O 1
ATOM 560 N N . ARG A 1 74 ? -19.984 22.297 -3.43 1 62.34 74 ARG A N 1
ATOM 561 C CA . ARG A 1 74 ? -19.141 22.297 -2.234 1 62.34 74 ARG A CA 1
ATOM 562 C C . ARG A 1 74 ? -17.75 22.828 -2.547 1 62.34 74 ARG A C 1
ATOM 564 O O . ARG A 1 74 ? -17 23.188 -1.639 1 62.34 74 ARG A O 1
ATOM 571 N N . ILE A 1 75 ? -17.578 23.109 -3.795 1 60.59 75 ILE A N 1
ATOM 572 C CA . ILE A 1 75 ? -16.266 23.594 -4.18 1 60.59 75 ILE A CA 1
ATOM 573 C C . ILE A 1 75 ? -16.062 25 -3.617 1 60.59 75 ILE A C 1
ATOM 575 O O . ILE A 1 75 ? -14.945 25.359 -3.225 1 60.59 75 ILE A O 1
ATOM 579 N N . MET A 1 76 ? -17.094 25.719 -3.488 1 59.28 76 MET A N 1
ATOM 580 C CA . MET A 1 76 ? -16.969 27.078 -2.994 1 59.28 76 MET A CA 1
ATOM 581 C C . MET A 1 76 ? -16.656 27.094 -1.502 1 59.28 76 MET A C 1
ATOM 583 O O . MET A 1 76 ? -16.031 28.031 -1.005 1 59.28 76 MET A O 1
ATOM 587 N N . GLU A 1 77 ? -17.016 26.109 -0.908 1 65.44 77 GLU A N 1
ATOM 588 C CA . GLU A 1 77 ? -16.75 26.016 0.525 1 65.44 77 GLU A CA 1
ATOM 589 C C . GLU A 1 77 ? -15.281 25.734 0.796 1 65.44 77 GLU A C 1
ATOM 591 O O . GLU A 1 77 ? -14.797 25.953 1.91 1 65.44 77 GLU A O 1
ATOM 596 N N . ILE A 1 78 ? -14.641 25.609 -0.361 1 68.81 78 ILE A N 1
ATOM 597 C CA . ILE A 1 78 ? -13.219 25.281 -0.295 1 68.81 78 ILE A CA 1
ATOM 598 C C . ILE A 1 78 ? -12.406 26.531 -0.021 1 68.81 78 ILE A C 1
ATOM 600 O O . ILE A 1 78 ? -11.305 26.469 0.528 1 68.81 78 ILE A O 1
ATOM 604 N N . SER A 1 79 ? -13.031 27.766 -0.17 1 72.5 79 SER A N 1
ATOM 605 C CA . SER A 1 79 ? -12.281 29.016 -0.033 1 72.5 79 SER A CA 1
ATOM 606 C C . SER A 1 79 ? -11.984 29.328 1.431 1 72.5 79 SER A C 1
ATOM 608 O O . SER A 1 79 ? -11.102 30.125 1.732 1 72.5 79 SER A O 1
ATOM 610 N N . ILE A 1 80 ? -12.648 28.703 2.309 1 79.56 80 ILE A N 1
ATOM 611 C CA . ILE A 1 80 ? -12.453 28.953 3.732 1 79.56 80 ILE A CA 1
ATOM 612 C C . ILE A 1 80 ? -11.141 28.328 4.199 1 79.56 80 ILE A C 1
ATOM 614 O O . ILE A 1 80 ? -10.547 28.766 5.184 1 79.56 80 ILE A O 1
ATOM 618 N N . ILE A 1 81 ? -10.648 27.344 3.5 1 85.69 81 ILE A N 1
ATOM 619 C CA . ILE A 1 81 ? -9.484 26.578 3.947 1 85.69 81 ILE A CA 1
ATOM 620 C C . ILE A 1 81 ? -8.234 27.438 3.867 1 85.69 81 ILE A C 1
ATOM 622 O O . ILE A 1 81 ? -7.445 27.5 4.812 1 85.69 81 ILE A O 1
ATOM 626 N N . PRO A 1 82 ? -8.016 28.266 2.752 1 87.25 82 PRO A N 1
ATOM 627 C CA . PRO A 1 82 ? -6.852 29.156 2.723 1 87.25 82 PRO A CA 1
ATOM 628 C C . PRO A 1 82 ? -6.891 30.219 3.822 1 87.25 82 PRO A C 1
ATOM 630 O O . PRO A 1 82 ? -5.844 30.594 4.352 1 87.25 82 PRO A O 1
ATOM 633 N N . LEU A 1 83 ? -8.07 30.641 4.141 1 87.94 83 LEU A N 1
ATOM 634 C CA . LEU A 1 83 ? -8.211 31.609 5.223 1 87.94 83 LEU A CA 1
ATOM 635 C C . LEU A 1 83 ? -7.848 30.969 6.562 1 87.94 83 LEU A C 1
ATOM 637 O O . LEU A 1 83 ? -7.188 31.594 7.395 1 87.94 83 LEU A O 1
ATOM 641 N N . PHE A 1 84 ? -8.367 29.828 6.754 1 89.88 84 PHE A N 1
ATOM 642 C CA . PHE A 1 84 ? -8.039 29.094 7.965 1 89.88 84 PHE A CA 1
ATOM 643 C C . PHE A 1 84 ? -6.539 28.828 8.047 1 89.88 84 PHE A C 1
ATOM 645 O O . PHE A 1 84 ? -5.945 28.906 9.125 1 89.88 84 PHE A O 1
ATOM 652 N N . PHE A 1 85 ? -5.957 28.531 6.93 1 93.31 85 PHE A N 1
ATOM 653 C CA . PHE A 1 85 ? -4.523 28.297 6.867 1 93.31 85 PHE A CA 1
ATOM 654 C C . PHE A 1 85 ? -3.742 29.531 7.27 1 93.31 85 PHE A C 1
ATOM 656 O O . PHE A 1 85 ? -2.789 29.453 8.047 1 93.31 85 PHE A O 1
ATOM 663 N N . ALA A 1 86 ? -4.129 30.656 6.707 1 93.94 86 ALA A N 1
ATOM 664 C CA . ALA A 1 86 ? -3.467 31.906 7.02 1 93.94 86 ALA A CA 1
ATOM 665 C C . ALA A 1 86 ? -3.582 32.25 8.508 1 93.94 86 ALA A C 1
ATOM 667 O O . ALA A 1 86 ? -2.611 32.688 9.125 1 93.94 86 ALA A O 1
ATOM 668 N N . LEU A 1 87 ? -4.727 31.969 9.031 1 93.69 87 LEU A N 1
ATOM 669 C CA . LEU A 1 87 ? -4.973 32.25 10.438 1 93.69 87 LEU A CA 1
ATOM 670 C C . LEU A 1 87 ? -4.121 31.359 11.328 1 93.69 87 LEU A C 1
ATOM 672 O O . LEU A 1 87 ? -3.486 31.828 12.273 1 93.69 87 LEU A O 1
ATOM 676 N N . THR A 1 88 ? -4.164 30.078 11.039 1 94.69 88 THR A N 1
ATOM 677 C CA . THR A 1 88 ? -3.418 29.125 11.852 1 94.69 88 THR A CA 1
ATOM 678 C C . THR A 1 88 ? -1.919 29.375 11.758 1 94.69 88 THR A C 1
ATOM 680 O O . THR A 1 88 ? -1.197 29.266 12.75 1 94.69 88 THR A O 1
ATOM 683 N N . THR A 1 89 ? -1.452 29.734 10.594 1 95.94 89 THR A N 1
ATOM 684 C CA . THR A 1 89 ? -0.038 30.031 10.383 1 95.94 89 THR A CA 1
ATOM 685 C C . THR A 1 89 ? 0.381 31.266 11.164 1 95.94 89 THR A C 1
ATOM 687 O O . THR A 1 89 ? 1.443 31.297 11.781 1 95.94 89 THR A O 1
ATOM 690 N N . ALA A 1 90 ? -0.459 32.281 11.109 1 97 90 ALA A N 1
ATOM 691 C CA . ALA A 1 90 ? -0.164 33.531 11.82 1 97 90 ALA A CA 1
ATOM 692 C C . ALA A 1 90 ? -0.092 33.281 13.328 1 97 90 ALA A C 1
ATOM 694 O O . ALA A 1 90 ? 0.828 33.781 13.992 1 97 90 ALA A O 1
ATOM 695 N N . ILE A 1 91 ? -1 32.562 13.82 1 96.94 91 ILE A N 1
ATOM 696 C CA . ILE A 1 91 ? -1.047 32.312 15.25 1 96.94 91 ILE A CA 1
ATOM 697 C C . ILE A 1 91 ? 0.151 31.438 15.656 1 96.94 91 ILE A C 1
ATOM 699 O O . ILE A 1 91 ? 0.761 31.672 16.703 1 96.94 91 ILE A O 1
ATOM 703 N N . SER A 1 92 ? 0.451 30.438 14.859 1 96.88 92 SER A N 1
ATOM 704 C CA . SER A 1 92 ? 1.607 29.594 15.141 1 96.88 92 SER A CA 1
ATOM 705 C C . SER A 1 92 ? 2.904 30.391 15.07 1 96.88 92 SER A C 1
ATOM 707 O O . SER A 1 92 ? 3.828 30.156 15.859 1 96.88 92 SER A O 1
ATOM 709 N N . TYR A 1 93 ? 3 31.312 14.125 1 97.31 93 TYR A N 1
ATOM 710 C CA . TYR A 1 93 ? 4.16 32.188 14.008 1 97.31 93 TYR A CA 1
ATOM 711 C C . TYR A 1 93 ? 4.336 33.031 15.266 1 97.31 93 TYR A C 1
ATOM 713 O O . TYR A 1 93 ? 5.438 33.125 15.812 1 97.31 93 TYR A O 1
ATOM 721 N N . ILE A 1 94 ? 3.262 33.594 15.688 1 97.75 94 ILE A N 1
ATOM 722 C CA . ILE A 1 94 ? 3.291 34.438 16.875 1 97.75 94 ILE A CA 1
ATOM 723 C C . ILE A 1 94 ? 3.662 33.594 18.094 1 97.75 94 ILE A C 1
ATOM 725 O O . ILE A 1 94 ? 4.441 34.031 18.953 1 97.75 94 ILE A O 1
ATOM 729 N N . SER A 1 95 ? 3.139 32.438 18.172 1 97.38 95 SER A N 1
ATOM 730 C CA . SER A 1 95 ? 3.451 31.547 19.266 1 97.38 95 SER A CA 1
ATOM 731 C C . SER A 1 95 ? 4.93 31.172 19.281 1 97.38 95 SER A C 1
ATOM 733 O O . SER A 1 95 ? 5.559 31.141 20.344 1 97.38 95 SER A O 1
ATOM 735 N N . GLY A 1 96 ? 5.453 30.875 18.109 1 97.38 96 GLY A N 1
ATOM 736 C CA . GLY A 1 96 ? 6.875 30.594 18.016 1 97.38 96 GLY A CA 1
ATOM 737 C C . GLY A 1 96 ? 7.746 31.766 18.422 1 97.38 96 GLY A C 1
ATOM 738 O O . GLY A 1 96 ? 8.758 31.594 19.109 1 97.38 96 GLY A O 1
ATOM 739 N N . LYS A 1 97 ? 7.305 32.969 18.047 1 97.5 97 LYS A N 1
ATOM 740 C CA . LYS A 1 97 ? 8.047 34.188 18.391 1 97.5 97 LYS A CA 1
ATOM 741 C C . LYS A 1 97 ? 8.023 34.438 19.906 1 97.5 97 LYS A C 1
ATOM 743 O O . LYS A 1 97 ? 9.023 34.875 20.469 1 97.5 97 LYS A O 1
ATOM 748 N N . ILE A 1 98 ? 6.934 34.219 20.484 1 97.88 98 ILE A N 1
ATOM 749 C CA . ILE A 1 98 ? 6.801 34.375 21.922 1 97.88 98 ILE A CA 1
ATOM 750 C C . ILE A 1 98 ? 7.742 33.438 22.656 1 97.88 98 ILE A C 1
ATOM 752 O O . ILE A 1 98 ? 8.469 33.812 23.562 1 97.88 98 ILE A O 1
ATOM 756 N N . MET A 1 99 ? 7.73 32.188 22.203 1 97.75 99 MET A N 1
ATOM 757 C CA . MET A 1 99 ? 8.586 31.172 22.844 1 97.75 99 MET A CA 1
ATOM 758 C C . MET A 1 99 ? 10.055 31.516 22.656 1 97.75 99 MET A C 1
ATOM 760 O O . MET A 1 99 ? 10.859 31.359 23.578 1 97.75 99 MET A O 1
ATOM 764 N N . ALA A 1 100 ? 10.406 31.984 21.453 1 97.38 100 ALA A N 1
ATOM 765 C CA . ALA A 1 100 ? 11.797 32.375 21.172 1 97.38 100 ALA A CA 1
ATOM 766 C C . ALA A 1 100 ? 12.234 33.531 22.047 1 97.38 100 ALA A C 1
ATOM 768 O O . ALA A 1 100 ? 13.383 33.562 22.516 1 97.38 100 ALA A O 1
ATOM 769 N N . THR A 1 101 ? 11.375 34.469 22.344 1 97.62 101 THR A N 1
ATOM 770 C CA . THR A 1 101 ? 11.68 35.625 23.156 1 97.62 101 THR A CA 1
ATOM 771 C C . THR A 1 101 ? 11.805 35.25 24.625 1 97.62 101 THR A C 1
ATOM 773 O O . THR A 1 101 ? 12.742 35.656 25.312 1 97.62 101 THR A O 1
ATOM 776 N N . VAL A 1 102 ? 10.875 34.438 25.094 1 97.56 102 VAL A N 1
ATOM 777 C CA . VAL A 1 102 ? 10.859 34 26.484 1 97.56 102 VAL A CA 1
ATOM 778 C C . VAL A 1 102 ? 12.109 33.188 26.797 1 97.56 102 VAL A C 1
ATOM 780 O O . VAL A 1 102 ? 12.672 33.281 27.891 1 97.56 102 VAL A O 1
ATOM 783 N N . LEU A 1 103 ? 12.547 32.438 25.812 1 97.5 103 LEU A N 1
ATOM 784 C CA . LEU A 1 103 ? 13.688 31.547 26.031 1 97.5 103 LEU A CA 1
ATOM 785 C C . LEU A 1 103 ? 14.992 32.219 25.641 1 97.5 103 LEU A C 1
ATOM 787 O O . LEU A 1 103 ? 16.062 31.625 25.75 1 97.5 103 LEU A O 1
ATOM 791 N N . GLU A 1 104 ? 14.977 33.406 25.172 1 96.44 104 GLU A N 1
ATOM 792 C CA . GLU A 1 104 ? 16.141 34.219 24.844 1 96.44 104 GLU A CA 1
ATOM 793 C C . GLU A 1 104 ? 17.047 33.531 23.828 1 96.44 104 GLU A C 1
ATOM 795 O O . GLU A 1 104 ? 18.234 33.344 24.062 1 96.44 104 GLU A O 1
ATOM 800 N N . LEU A 1 105 ? 16.5 33.219 22.734 1 95.5 105 LEU A N 1
ATOM 801 C CA . LEU A 1 105 ? 17.203 32.5 21.703 1 95.5 105 LEU A CA 1
ATOM 802 C C . LEU A 1 105 ? 17.844 33.469 20.703 1 95.5 105 LEU A C 1
ATOM 804 O O . LEU A 1 105 ? 17.375 34.594 20.531 1 95.5 105 LEU A O 1
ATOM 808 N N . ASP A 1 106 ? 18.891 33 20.125 1 93.38 106 ASP A N 1
ATOM 809 C CA . ASP A 1 106 ? 19.516 33.812 19.078 1 93.38 106 ASP A CA 1
ATOM 810 C C . ASP A 1 106 ? 18.75 33.719 17.766 1 93.38 106 ASP A C 1
ATOM 812 O O . ASP A 1 106 ? 17.672 33.125 17.719 1 93.38 106 ASP A O 1
ATOM 816 N N . ARG A 1 107 ? 19.203 34.281 16.75 1 94 107 ARG A N 1
ATOM 817 C CA . ARG A 1 107 ? 18.484 34.406 15.484 1 94 107 ARG A CA 1
ATOM 818 C C . ARG A 1 107 ? 18.25 33.031 14.859 1 94 107 ARG A C 1
ATOM 820 O O . ARG A 1 107 ? 17.125 32.719 14.453 1 94 107 ARG A O 1
ATOM 827 N N . ASP A 1 108 ? 19.328 32.219 14.758 1 94.38 108 ASP A N 1
ATOM 828 C CA . ASP A 1 108 ? 19.203 30.906 14.148 1 94.38 108 ASP A CA 1
ATOM 829 C C . ASP A 1 108 ? 18.297 29.984 14.984 1 94.38 108 ASP A C 1
ATOM 831 O O . ASP A 1 108 ? 17.484 29.234 14.445 1 94.38 108 ASP A O 1
ATOM 835 N N . GLU A 1 109 ? 18.5 30.094 16.25 1 95.5 109 GLU A N 1
ATOM 836 C CA . GLU A 1 109 ? 17.672 29.312 17.156 1 95.5 109 GLU A CA 1
ATOM 837 C C . GLU A 1 109 ? 16.203 29.734 17.078 1 95.5 109 GLU A C 1
ATOM 839 O O . GLU A 1 109 ? 15.305 28.906 17.125 1 95.5 109 GLU A O 1
ATOM 844 N N . THR A 1 110 ? 16.016 31.031 16.969 1 96.56 110 THR A N 1
ATOM 845 C CA . THR A 1 110 ? 14.664 31.578 16.812 1 96.56 110 THR A CA 1
ATOM 846 C C . THR A 1 110 ? 14.023 31.078 15.531 1 96.56 110 THR A C 1
ATOM 848 O O . THR A 1 110 ? 12.859 30.656 15.523 1 96.56 110 THR A O 1
ATOM 851 N N . ASN A 1 111 ? 14.75 31.062 14.484 1 96.69 111 ASN A N 1
ATOM 852 C CA . ASN A 1 111 ? 14.25 30.578 13.203 1 96.69 111 ASN A CA 1
ATOM 853 C C . ASN A 1 111 ? 13.891 29.094 13.25 1 96.69 111 ASN A C 1
ATOM 855 O O . ASN A 1 111 ? 12.906 28.672 12.641 1 96.69 111 ASN A O 1
ATOM 859 N N . PHE A 1 112 ? 14.75 28.375 13.984 1 96.81 112 PHE A N 1
ATOM 860 C CA . PHE A 1 112 ? 14.492 26.953 14.133 1 96.81 112 PHE A CA 1
ATOM 861 C C . PHE A 1 112 ? 13.18 26.719 14.875 1 96.81 112 PHE A C 1
ATOM 863 O O . PHE A 1 112 ? 12.352 25.906 14.438 1 96.81 112 PHE A O 1
ATOM 870 N N . VAL A 1 113 ? 12.953 27.438 15.914 1 97.62 113 VAL A N 1
ATOM 871 C CA . VAL A 1 113 ? 11.742 27.297 16.719 1 97.62 113 VAL A CA 1
ATOM 872 C C . VAL A 1 113 ? 10.531 27.797 15.938 1 97.62 113 VAL A C 1
ATOM 874 O O . VAL A 1 113 ? 9.461 27.188 15.992 1 97.62 113 VAL A O 1
ATOM 877 N N . LEU A 1 114 ? 10.672 28.859 15.211 1 97.62 114 LEU A N 1
ATOM 878 C CA . LEU A 1 114 ? 9.594 29.391 14.375 1 97.62 114 LEU A CA 1
ATOM 879 C C . LEU A 1 114 ? 9.164 28.375 13.32 1 97.62 114 LEU A C 1
ATOM 881 O O . LEU A 1 114 ? 7.973 28.156 13.125 1 97.62 114 LEU A O 1
ATOM 885 N N . ALA A 1 115 ? 10.141 27.812 12.688 1 97.06 115 ALA A N 1
ATOM 886 C CA . ALA A 1 115 ? 9.836 26.828 11.648 1 97.06 115 ALA A CA 1
ATOM 887 C C . ALA A 1 115 ? 9.07 25.641 12.219 1 97.06 115 ALA A C 1
ATOM 889 O O . ALA A 1 115 ? 8.078 25.203 11.633 1 97.06 115 ALA A O 1
ATOM 890 N N . ASN A 1 116 ? 9.508 25.141 13.32 1 97.44 116 ASN A N 1
ATOM 891 C CA . ASN A 1 116 ? 8.844 24 13.953 1 97.44 116 ASN A CA 1
ATOM 892 C C . ASN A 1 116 ? 7.441 24.359 14.438 1 97.44 116 ASN A C 1
ATOM 894 O O . ASN A 1 116 ? 6.555 23.5 14.484 1 97.44 116 ASN A O 1
ATOM 898 N N . SER A 1 117 ? 7.25 25.609 14.75 1 97.12 117 SER A N 1
ATOM 899 C CA . SER A 1 117 ? 5.953 26.062 15.242 1 97.12 117 SER A CA 1
ATOM 900 C C . SER A 1 117 ? 4.961 26.25 14.102 1 97.12 117 SER A C 1
ATOM 902 O O . SER A 1 117 ? 3.766 25.984 14.266 1 97.12 117 SER A O 1
ATOM 904 N N . ILE A 1 118 ? 5.434 26.656 13.008 1 96.19 118 ILE A N 1
ATOM 905 C CA . ILE A 1 118 ? 4.582 27.031 11.883 1 96.19 118 ILE A CA 1
ATOM 906 C C . ILE A 1 118 ? 4.242 25.781 11.062 1 96.19 118 ILE A C 1
ATOM 908 O O . ILE A 1 118 ? 3.102 25.609 10.625 1 96.19 118 ILE A O 1
ATOM 912 N N . PHE A 1 119 ? 5.219 24.922 10.883 1 95.56 119 PHE A N 1
ATOM 913 C CA . PHE A 1 119 ? 5.062 23.812 9.945 1 95.56 119 PHE A CA 1
ATOM 914 C C . PHE A 1 119 ? 4.684 22.531 10.672 1 95.56 119 PHE A C 1
ATOM 916 O O . PHE A 1 119 ? 5.547 21.719 10.984 1 95.56 119 PHE A O 1
ATOM 923 N N . GLY A 1 120 ? 3.424 22.375 10.812 1 94.06 120 GLY A N 1
ATOM 924 C CA . GLY A 1 120 ? 2.91 21.172 11.461 1 94.06 120 GLY A CA 1
ATOM 925 C C . GLY A 1 120 ? 2.609 20.062 10.484 1 94.06 120 GLY A C 1
ATOM 926 O O . GLY A 1 120 ? 2.543 20.281 9.273 1 94.06 120 GLY A O 1
ATOM 927 N N . ASN A 1 121 ? 2.498 18.906 11.062 1 92.06 121 ASN A N 1
ATOM 928 C CA . ASN A 1 121 ? 2.094 17.766 10.258 1 92.06 121 ASN A CA 1
ATOM 929 C C . ASN A 1 121 ? 0.645 17.875 9.797 1 92.06 121 ASN A C 1
ATOM 931 O O . ASN A 1 121 ? -0.264 18.016 10.617 1 92.06 121 ASN A O 1
ATOM 935 N N . SER A 1 122 ? 0.432 17.906 8.57 1 89.94 122 SER A N 1
ATOM 936 C CA . SER A 1 122 ? -0.909 17.984 8 1 89.94 122 SER A CA 1
ATOM 937 C C . SER A 1 122 ? -1.171 16.844 7.039 1 89.94 122 SER A C 1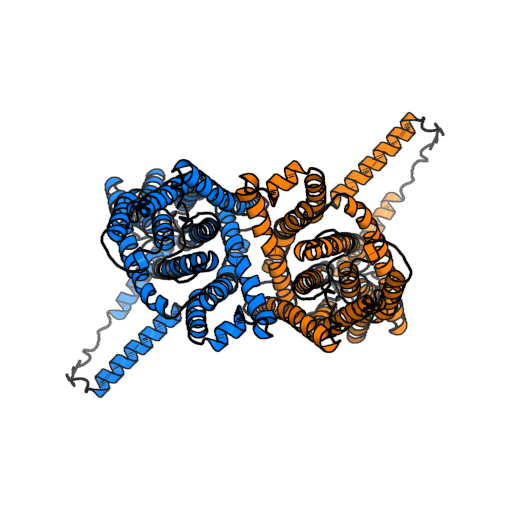
ATOM 939 O O . SER A 1 122 ? -2.141 16.859 6.277 1 89.94 122 SER A O 1
ATOM 941 N N . ASN A 1 123 ? -0.391 15.836 7.051 1 84.19 123 ASN A N 1
ATOM 942 C CA . ASN A 1 123 ? -0.473 14.781 6.051 1 84.19 123 ASN A CA 1
ATOM 943 C C . ASN A 1 123 ? -0.643 13.406 6.699 1 84.19 123 ASN A C 1
ATOM 945 O O . ASN A 1 123 ? -1.746 12.859 6.715 1 84.19 123 ASN A O 1
ATOM 949 N N . SER A 1 124 ? 0.305 12.859 7.352 1 84.75 124 SER A N 1
ATOM 950 C CA . SER A 1 124 ? 0.328 11.484 7.828 1 84.75 124 SER A CA 1
ATOM 951 C C . SER A 1 124 ? -0.656 11.273 8.977 1 84.75 124 SER A C 1
ATOM 953 O O . SER A 1 124 ? -1.741 10.727 8.773 1 84.75 124 SER A O 1
ATOM 955 N N . LEU A 1 125 ? -0.44 11.961 10.023 1 86.56 125 LEU A N 1
ATOM 956 C CA . LEU A 1 125 ? -1.185 11.688 11.25 1 86.56 125 LEU A CA 1
ATOM 957 C C . LEU A 1 125 ? -2.594 12.266 11.172 1 86.56 125 LEU A C 1
ATOM 959 O O . LEU A 1 125 ? -3.574 11.555 11.406 1 86.56 125 LEU A O 1
ATOM 963 N N . PRO A 1 126 ? -2.736 13.453 10.742 1 90.75 126 PRO A N 1
ATOM 964 C CA . PRO A 1 126 ? -4.094 14 10.688 1 90.75 126 PRO A CA 1
ATOM 965 C C . PRO A 1 126 ? -4.984 13.281 9.68 1 90.75 126 PRO A C 1
ATOM 967 O O . PRO A 1 126 ? -6.172 13.086 9.93 1 90.75 126 PRO A O 1
ATOM 970 N N . VAL A 1 127 ? -4.41 12.906 8.617 1 88.12 127 VAL A N 1
ATOM 971 C CA . VAL A 1 127 ? -5.203 12.219 7.598 1 88.12 127 VAL A CA 1
ATOM 972 C C . VAL A 1 127 ? -5.672 10.867 8.133 1 88.12 127 VAL A C 1
ATOM 974 O O . VAL A 1 127 ? -6.844 10.516 8 1 88.12 127 VAL A O 1
ATOM 977 N N . SER A 1 128 ? -4.773 10.172 8.711 1 87.38 128 SER A N 1
ATOM 978 C CA . SER A 1 128 ? -5.102 8.852 9.234 1 87.38 128 SER A CA 1
ATOM 979 C C . SER A 1 128 ? -6.137 8.938 10.352 1 87.38 128 SER A C 1
ATOM 981 O O . SER A 1 128 ? -7.086 8.148 10.383 1 87.38 128 SER A O 1
ATOM 983 N N . LEU A 1 129 ? -5.977 9.898 11.18 1 89.81 129 LEU A N 1
ATOM 984 C CA . LEU A 1 129 ? -6.902 10.055 12.297 1 89.81 129 LEU A CA 1
ATOM 985 C C . LEU A 1 129 ? -8.273 10.5 11.812 1 89.81 129 LEU A C 1
ATOM 987 O O . LEU A 1 129 ? -9.305 10.023 12.305 1 89.81 129 LEU A O 1
ATOM 991 N N . THR A 1 130 ? -8.25 11.375 10.922 1 91.19 130 THR A N 1
ATOM 992 C CA . THR A 1 130 ? -9.508 11.852 10.359 1 91.19 130 THR A CA 1
ATOM 993 C C . THR A 1 130 ? -10.289 10.703 9.727 1 91.19 130 THR A C 1
ATOM 995 O O . THR A 1 130 ? -11.5 10.578 9.93 1 91.19 130 THR A O 1
ATOM 998 N N . LEU A 1 131 ? -9.609 9.914 9.016 1 87.38 131 LEU A N 1
ATOM 999 C CA . LEU A 1 131 ? -10.273 8.789 8.367 1 87.38 131 LEU A CA 1
ATOM 1000 C C . LEU A 1 131 ? -10.797 7.797 9.398 1 87.38 131 LEU A C 1
ATOM 1002 O O . LEU A 1 131 ? -11.93 7.332 9.305 1 87.38 131 LEU A O 1
ATOM 1006 N N . SER A 1 132 ? -9.938 7.5 10.344 1 86.19 132 SER A N 1
ATOM 1007 C CA . SER A 1 132 ? -10.344 6.562 11.383 1 86.19 132 SER A CA 1
ATOM 1008 C C . SER A 1 132 ? -11.547 7.09 12.164 1 86.19 132 SER A C 1
ATOM 1010 O O . SER A 1 132 ? -12.492 6.348 12.422 1 86.19 132 SER A O 1
ATOM 1012 N N . LEU A 1 133 ? -11.594 8.312 12.438 1 88.62 133 LEU A N 1
ATOM 1013 C CA . LEU A 1 133 ? -12.656 8.93 13.227 1 88.62 133 LEU A CA 1
ATOM 1014 C C . LEU A 1 133 ? -13.938 9.055 12.406 1 88.62 133 LEU A C 1
ATOM 1016 O O . LEU A 1 133 ? -15.039 8.93 12.945 1 88.62 133 LEU A O 1
ATOM 1020 N N . ALA A 1 134 ? -13.773 9.289 11.148 1 88.5 134 ALA A N 1
ATOM 1021 C CA . ALA A 1 134 ? -14.93 9.406 10.273 1 88.5 134 ALA A CA 1
ATOM 1022 C C . ALA A 1 134 ? -15.75 8.109 10.273 1 88.5 134 ALA A C 1
ATOM 1024 O O . ALA A 1 134 ? -16.969 8.148 10.148 1 88.5 134 ALA A O 1
ATOM 1025 N N . TYR A 1 135 ? -15.102 7.051 10.5 1 84.44 135 TYR A N 1
ATOM 1026 C CA . TYR A 1 135 ? -15.789 5.77 10.406 1 84.44 135 TYR A CA 1
ATOM 1027 C C . TYR A 1 135 ? -16.141 5.242 11.789 1 84.44 135 TYR A C 1
ATOM 1029 O O . TYR A 1 135 ? -16.922 4.285 11.914 1 84.44 135 TYR A O 1
ATOM 1037 N N . THR A 1 136 ? -15.672 5.828 12.859 1 82.25 136 THR A N 1
ATOM 1038 C CA . THR A 1 136 ? -15.875 5.258 14.188 1 82.25 136 THR A CA 1
ATOM 1039 C C . THR A 1 136 ? -16.75 6.164 15.039 1 82.25 136 THR A C 1
ATOM 1041 O O . THR A 1 136 ? -17.562 5.684 15.836 1 82.25 136 THR A O 1
ATOM 1044 N N . LEU A 1 137 ? -16.641 7.438 14.859 1 84.38 137 LEU A N 1
ATOM 1045 C CA . LEU A 1 137 ? -17.375 8.367 15.703 1 84.38 137 LEU A CA 1
ATOM 1046 C C . LEU A 1 137 ? -18.812 8.539 15.195 1 84.38 137 LEU A C 1
ATOM 1048 O O . LEU A 1 137 ? -19.047 8.602 13.992 1 84.38 137 LEU A O 1
ATOM 1052 N N . PRO A 1 138 ? -19.672 8.602 16.125 1 81.19 138 PRO A N 1
ATOM 1053 C CA . PRO A 1 138 ? -21.062 8.828 15.727 1 81.19 138 PRO A CA 1
ATOM 1054 C C . PRO A 1 138 ? -21.359 10.297 15.445 1 81.19 138 PRO A C 1
ATOM 1056 O O . PRO A 1 138 ? -20.625 11.18 15.898 1 81.19 138 PRO A O 1
ATOM 1059 N N . ASN A 1 139 ? -22.312 10.609 14.656 1 79.69 139 ASN A N 1
ATOM 1060 C CA . ASN A 1 139 ? -22.906 11.93 14.469 1 79.69 139 ASN A CA 1
ATOM 1061 C C . ASN A 1 139 ? -21.969 12.883 13.758 1 79.69 139 ASN A C 1
ATOM 1063 O O . ASN A 1 139 ? -21.828 14.039 14.156 1 79.69 139 ASN A O 1
ATOM 1067 N N . LEU A 1 140 ? -21.25 12.328 12.797 1 84.94 140 LEU A N 1
ATOM 1068 C CA . LEU A 1 140 ? -20.359 13.195 12.031 1 84.94 140 LEU A CA 1
ATOM 1069 C C . LEU A 1 140 ? -20.984 13.57 10.695 1 84.94 140 LEU A C 1
ATOM 1071 O O . LEU A 1 140 ? -20.375 14.32 9.914 1 84.94 140 LEU A O 1
ATOM 1075 N N . VAL A 1 141 ? -22.188 13.086 10.477 1 83.31 141 VAL A N 1
ATOM 1076 C CA . VAL A 1 141 ? -22.875 13.43 9.234 1 83.31 141 VAL A CA 1
ATOM 1077 C C . VAL A 1 141 ? -23.359 14.875 9.289 1 83.31 141 VAL A C 1
ATOM 1079 O O . VAL A 1 141 ? -23.719 15.375 10.352 1 83.31 141 VAL A O 1
ATOM 1082 N N . TRP A 1 142 ? -23.312 15.477 8.156 1 79.69 142 TRP A N 1
ATOM 1083 C CA . TRP A 1 142 ? -23.688 16.891 8.016 1 79.69 142 TRP A CA 1
ATOM 1084 C C . TRP A 1 142 ? -25.156 17.016 7.617 1 79.69 142 TRP A C 1
ATOM 1086 O O . TRP A 1 142 ? -25.562 16.516 6.566 1 79.69 142 TRP A O 1
ATOM 1096 N N . ASP A 1 143 ? -25.953 17.656 8.359 1 77.38 143 ASP A N 1
ATOM 1097 C CA . ASP A 1 143 ? -27.391 17.781 8.156 1 77.38 143 ASP A CA 1
ATOM 1098 C C . ASP A 1 143 ? -27.688 18.516 6.848 1 77.38 143 ASP A C 1
ATOM 1100 O O . ASP A 1 143 ? -28.766 18.344 6.27 1 77.38 143 ASP A O 1
ATOM 1104 N N . GLN A 1 144 ? -26.766 19.25 6.379 1 76 144 GLN A N 1
ATOM 1105 C CA . GLN A 1 144 ? -27 20.047 5.168 1 76 144 GLN A CA 1
ATOM 1106 C C . GLN A 1 144 ? -26.859 19.188 3.918 1 76 144 GLN A C 1
ATOM 1108 O O . GLN A 1 144 ? -27.234 19.594 2.822 1 76 144 GLN A O 1
ATOM 1113 N N . ILE A 1 145 ? -26.266 18.031 4.023 1 76 145 ILE A N 1
ATOM 1114 C CA . ILE A 1 145 ? -26.109 17.094 2.908 1 76 145 ILE A CA 1
ATOM 1115 C C . ILE A 1 145 ? -27.141 15.977 3.025 1 76 145 ILE A C 1
ATOM 1117 O O . ILE A 1 145 ? -27.125 15.211 3.996 1 76 145 ILE A O 1
ATOM 1121 N N . PRO A 1 146 ? -28.016 16.031 2.018 1 77.94 146 PRO A N 1
ATOM 1122 C CA . PRO A 1 146 ? -29.016 14.945 2.062 1 77.94 146 PRO A CA 1
ATOM 1123 C C . PRO A 1 146 ? -28.375 13.562 1.961 1 77.94 146 PRO A C 1
ATOM 1125 O O . PRO A 1 146 ? -27.5 13.336 1.117 1 77.94 146 PRO A O 1
ATOM 1128 N N . ASN A 1 147 ? -28.625 12.641 2.85 1 81.5 147 ASN A N 1
ATOM 1129 C CA . ASN A 1 147 ? -28.156 11.258 2.865 1 81.5 147 ASN A CA 1
ATOM 1130 C C . ASN A 1 147 ? -26.641 11.164 3.008 1 81.5 147 ASN A C 1
ATOM 1132 O O . ASN A 1 147 ? -25.984 10.422 2.271 1 81.5 147 ASN A O 1
ATOM 1136 N N . ASP A 1 148 ? -26.141 11.992 3.859 1 83.44 148 ASP A N 1
ATOM 1137 C CA . ASP A 1 148 ? -24.719 11.969 4.133 1 83.44 148 ASP A CA 1
ATOM 1138 C C . ASP A 1 148 ? -24.281 10.609 4.672 1 83.44 148 ASP A C 1
ATOM 1140 O O . ASP A 1 148 ? -25.031 9.953 5.391 1 83.44 148 ASP A O 1
ATOM 1144 N N . THR A 1 149 ? -23.234 10.141 4.094 1 85.56 149 THR A N 1
ATOM 1145 C CA . THR A 1 149 ? -22.688 8.852 4.496 1 85.56 149 THR A CA 1
ATOM 1146 C C . THR A 1 149 ? -21.312 9.031 5.133 1 85.56 149 THR A C 1
ATOM 1148 O O . THR A 1 149 ? -20.688 10.094 5.02 1 85.56 149 THR A O 1
ATOM 1151 N N . ARG A 1 150 ? -20.828 8.039 5.793 1 85.62 150 ARG A N 1
ATOM 1152 C CA . ARG A 1 150 ? -19.5 8.055 6.398 1 85.62 150 ARG A CA 1
ATOM 1153 C C . ARG A 1 150 ? -18.422 8.219 5.34 1 85.62 150 ARG A C 1
ATOM 1155 O O . ARG A 1 150 ? -17.391 8.844 5.59 1 85.62 150 ARG A O 1
ATOM 1162 N N . ASP A 1 151 ? -18.703 7.77 4.195 1 81.38 151 ASP A N 1
ATOM 1163 C CA . ASP A 1 151 ? -17.766 7.918 3.088 1 81.38 151 ASP A CA 1
ATOM 1164 C C . ASP A 1 151 ? -17.656 9.375 2.654 1 81.38 151 ASP A C 1
ATOM 1166 O O . ASP A 1 151 ? -16.562 9.859 2.346 1 81.38 151 ASP A O 1
ATOM 1170 N N . ASN A 1 152 ? -18.781 10 2.691 1 83.75 152 ASN A N 1
ATOM 1171 C CA . ASN A 1 152 ? -18.781 11.414 2.352 1 83.75 152 ASN A CA 1
ATOM 1172 C C . ASN A 1 152 ? -18.047 12.242 3.402 1 83.75 152 ASN A C 1
ATOM 1174 O O . ASN A 1 152 ? -17.328 13.195 3.064 1 83.75 152 ASN A O 1
ATOM 1178 N N . VAL A 1 153 ? -18.266 11.875 4.645 1 87.44 153 VAL A N 1
ATOM 1179 C CA . VAL A 1 153 ? -17.609 12.562 5.746 1 87.44 153 VAL A CA 1
ATOM 1180 C C . VAL A 1 153 ? -16.094 12.398 5.617 1 87.44 153 VAL A C 1
ATOM 1182 O O . VAL A 1 153 ? -15.344 13.375 5.734 1 87.44 153 VAL A O 1
ATOM 1185 N N . ALA A 1 154 ? -15.664 11.211 5.34 1 85.5 154 ALA A N 1
ATOM 1186 C CA . ALA A 1 154 ? -14.242 10.93 5.156 1 85.5 154 ALA A CA 1
ATOM 1187 C C . ALA A 1 154 ? -13.68 11.719 3.977 1 85.5 154 ALA A C 1
ATOM 1189 O O . ALA A 1 154 ? -12.578 12.266 4.059 1 85.5 154 ALA A O 1
ATOM 1190 N N . SER A 1 155 ? -14.414 11.805 2.922 1 83 155 SER A N 1
ATOM 1191 C CA . SER A 1 155 ? -13.977 12.5 1.717 1 83 155 SER A CA 1
ATOM 1192 C C . SER A 1 155 ? -13.805 14 1.976 1 83 155 SER A C 1
ATOM 1194 O O . SER A 1 155 ? -12.828 14.602 1.522 1 83 155 SER A O 1
ATOM 1196 N N . ARG A 1 156 ? -14.727 14.547 2.68 1 84.62 156 ARG A N 1
ATOM 1197 C CA . ARG A 1 156 ? -14.617 15.969 3.006 1 84.62 156 ARG A CA 1
ATOM 1198 C C . ARG A 1 156 ? -13.414 16.234 3.902 1 84.62 156 ARG A C 1
ATOM 1200 O O . ARG A 1 156 ? -12.695 17.219 3.709 1 84.62 156 ARG A O 1
ATOM 1207 N N . GLY A 1 157 ? -13.273 15.367 4.859 1 87.88 157 GLY A N 1
ATOM 1208 C CA . GLY A 1 157 ? -12.109 15.508 5.727 1 87.88 157 GLY A CA 1
ATOM 1209 C C . GLY A 1 157 ? -10.797 15.484 4.969 1 87.88 157 GLY A C 1
ATOM 1210 O O . GLY A 1 157 ? -9.922 16.328 5.203 1 87.88 157 GLY A O 1
ATOM 1211 N N . ILE A 1 158 ? -10.672 14.594 4.062 1 83 158 ILE A N 1
ATOM 1212 C CA . ILE A 1 158 ? -9.461 14.461 3.262 1 83 158 ILE A CA 1
ATOM 1213 C C . ILE A 1 158 ? -9.266 15.703 2.404 1 83 158 ILE A C 1
ATOM 1215 O O . ILE A 1 158 ? -8.141 16.188 2.236 1 83 158 ILE A O 1
ATOM 1219 N N . LEU A 1 159 ? -10.32 16.156 1.871 1 82.31 159 LEU A N 1
ATOM 1220 C CA . LEU A 1 159 ? -10.25 17.344 1.03 1 82.31 159 LEU A CA 1
ATOM 1221 C C . LEU A 1 159 ? -9.703 18.531 1.815 1 82.31 159 LEU A C 1
ATOM 1223 O O . LEU A 1 159 ? -8.828 19.266 1.33 1 82.31 159 LEU A O 1
ATOM 1227 N N . TYR A 1 160 ? -10.266 18.719 3.004 1 86.75 160 TYR A N 1
ATOM 1228 C CA . TYR A 1 160 ? -9.805 19.812 3.844 1 86.75 160 TYR A CA 1
ATOM 1229 C C . TYR A 1 160 ? -8.32 19.688 4.148 1 86.75 160 TYR A C 1
ATOM 1231 O O . TYR A 1 160 ? -7.57 20.656 4.051 1 86.75 160 TYR A O 1
ATOM 1239 N N . LEU A 1 161 ? -7.93 18.531 4.441 1 89.44 161 LEU A N 1
ATOM 1240 C CA . LEU A 1 161 ? -6.547 18.266 4.82 1 89.44 161 LEU A CA 1
ATOM 1241 C C . LEU A 1 161 ? -5.617 18.422 3.621 1 89.44 161 LEU A C 1
ATOM 1243 O O . LEU A 1 161 ? -4.504 18.938 3.752 1 89.44 161 LEU A O 1
ATOM 1247 N N . LEU A 1 162 ? -6.082 18.031 2.523 1 82.38 162 LEU A N 1
ATOM 1248 C CA . LEU A 1 162 ? -5.25 18.078 1.324 1 82.38 162 LEU A CA 1
ATOM 1249 C C . LEU A 1 162 ? -4.945 19.516 0.932 1 82.38 162 LEU A C 1
ATOM 1251 O O . LEU A 1 162 ? -3.809 19.828 0.575 1 82.38 162 LEU A O 1
ATOM 1255 N N . ILE A 1 163 ? -5.953 20.297 0.946 1 82.38 163 ILE A N 1
ATOM 1256 C CA . ILE A 1 163 ? -5.75 21.703 0.595 1 82.38 163 ILE A CA 1
ATOM 1257 C C . ILE A 1 163 ? -4.812 22.359 1.608 1 82.38 163 ILE A C 1
ATOM 1259 O O . ILE A 1 163 ? -3.879 23.062 1.229 1 82.38 163 ILE A O 1
ATOM 1263 N N . PHE A 1 164 ? -5.074 22.094 2.789 1 90.19 164 PHE A N 1
ATOM 1264 C CA . PHE A 1 164 ? -4.227 22.625 3.85 1 90.19 164 PHE A CA 1
ATOM 1265 C C . PHE A 1 164 ? -2.787 22.156 3.676 1 90.19 164 PHE A C 1
ATOM 1267 O O . PHE A 1 164 ? -1.853 22.953 3.811 1 90.19 164 PHE A O 1
ATOM 1274 N N . GLN A 1 165 ? -2.648 20.922 3.41 1 88.25 165 GLN A N 1
ATOM 1275 C CA . GLN A 1 165 ? -1.328 20.328 3.26 1 88.25 165 GLN A CA 1
ATOM 1276 C C . GLN A 1 165 ? -0.572 20.938 2.086 1 88.25 165 GLN A C 1
ATOM 1278 O O . GLN A 1 165 ? 0.641 21.141 2.164 1 88.25 165 GLN A O 1
ATOM 1283 N N . GLN A 1 166 ? -1.236 21.219 1.08 1 81.56 166 GLN A N 1
ATOM 1284 C CA . GLN A 1 166 ? -0.584 21.766 -0.099 1 81.56 166 GLN A CA 1
ATOM 1285 C C . GLN A 1 166 ? -0.085 23.188 0.168 1 81.56 166 GLN A C 1
ATOM 1287 O O . GLN A 1 166 ? 1.002 23.562 -0.278 1 81.56 166 GLN A O 1
ATOM 1292 N N . LEU A 1 167 ? -0.918 23.922 0.801 1 85.56 167 LEU A N 1
ATOM 1293 C CA . LEU A 1 167 ? -0.501 25.266 1.173 1 85.56 167 LEU A CA 1
ATOM 1294 C C . LEU A 1 167 ? 0.701 25.234 2.109 1 85.56 167 LEU A C 1
ATOM 1296 O O . LEU A 1 167 ? 1.642 26.016 1.956 1 85.56 167 LEU A O 1
ATOM 1300 N N . GLY A 1 168 ? 0.625 24.312 3.02 1 89.44 168 GLY A N 1
ATOM 1301 C CA . GLY A 1 168 ? 1.741 24.156 3.938 1 89.44 168 GLY A CA 1
ATOM 1302 C C . GLY A 1 168 ? 3.018 23.703 3.252 1 89.44 168 GLY A C 1
ATOM 1303 O O . GLY A 1 168 ? 4.105 24.172 3.59 1 89.44 168 GLY A O 1
ATOM 1304 N N . GLN A 1 169 ? 2.875 22.844 2.326 1 83.75 169 GLN A N 1
ATOM 1305 C CA . GLN A 1 169 ? 4.023 22.344 1.579 1 83.75 169 GLN A CA 1
ATOM 1306 C C . GLN A 1 169 ? 4.711 23.469 0.808 1 83.75 169 GLN A C 1
ATOM 1308 O O . GLN A 1 169 ? 5.941 23.562 0.8 1 83.75 169 GLN A O 1
ATOM 1313 N N . MET A 1 170 ? 3.977 24.281 0.217 1 81.88 170 MET A N 1
ATOM 1314 C CA . MET A 1 170 ? 4.523 25.406 -0.544 1 81.88 170 MET A CA 1
ATOM 1315 C C . MET A 1 170 ? 5.273 26.359 0.368 1 81.88 170 MET A C 1
ATOM 1317 O O . MET A 1 170 ? 6.375 26.812 0.04 1 81.88 170 MET A O 1
ATOM 1321 N N . LEU A 1 171 ? 4.699 26.609 1.379 1 87.88 171 LEU A N 1
ATOM 1322 C CA . LEU A 1 171 ? 5.309 27.547 2.314 1 87.88 171 LEU A CA 1
ATOM 1323 C C . LEU A 1 171 ? 6.57 26.953 2.936 1 87.88 171 LEU A C 1
ATOM 1325 O O . LEU A 1 171 ? 7.551 27.656 3.164 1 87.88 171 LEU A O 1
ATOM 1329 N N . ARG A 1 172 ? 6.551 25.719 3.219 1 89.62 172 ARG A N 1
ATOM 1330 C CA . ARG A 1 172 ? 7.664 25.031 3.861 1 89.62 172 ARG A CA 1
ATOM 1331 C C . ARG A 1 172 ? 8.906 25.062 2.982 1 89.62 172 ARG A C 1
ATOM 1333 O O . ARG A 1 172 ? 10.008 25.344 3.463 1 89.62 172 ARG A O 1
ATOM 1340 N N . TRP A 1 173 ? 8.828 24.875 1.741 1 81.44 173 TRP A N 1
ATOM 1341 C CA . TRP A 1 173 ? 9.984 24.797 0.857 1 81.44 173 TRP A CA 1
ATOM 1342 C C . TRP A 1 173 ? 10.383 26.172 0.338 1 81.44 173 TRP A C 1
ATOM 1344 O O . TRP A 1 173 ? 11.555 26.406 0.013 1 81.44 173 TRP A O 1
ATOM 1354 N N . SER A 1 174 ? 9.43 27.109 0.27 1 83.19 174 SER A N 1
ATOM 1355 C CA . SER A 1 174 ? 9.766 28.453 -0.177 1 83.19 174 SER A CA 1
ATOM 1356 C C . SER A 1 174 ? 10.312 29.297 0.968 1 83.19 174 SER A C 1
ATOM 1358 O O . SER A 1 174 ? 11.398 29.875 0.856 1 83.19 174 SER A O 1
ATOM 1360 N N . TRP A 1 175 ? 9.672 29.266 2.027 1 90.12 175 TRP A N 1
ATOM 1361 C CA . TRP A 1 175 ? 10.047 30.125 3.156 1 90.12 175 TRP A CA 1
ATOM 1362 C C . TRP A 1 175 ? 10.828 29.328 4.199 1 90.12 175 TRP A C 1
ATOM 1364 O O . TRP A 1 175 ? 11.852 29.781 4.703 1 90.12 175 TRP A O 1
ATOM 1374 N N . GLY A 1 176 ? 10.391 28.172 4.508 1 91.5 176 GLY A N 1
ATOM 1375 C CA . GLY A 1 176 ? 11.055 27.344 5.508 1 91.5 176 GLY A CA 1
ATOM 1376 C C . GLY A 1 176 ? 12.461 26.938 5.109 1 91.5 176 GLY A C 1
ATOM 1377 O O . GLY A 1 176 ? 13.422 27.203 5.84 1 91.5 176 GLY A O 1
ATOM 1378 N N . TYR A 1 177 ? 12.68 26.422 3.998 1 88.5 177 TYR A N 1
ATOM 1379 C CA . TYR A 1 177 ? 13.961 25.922 3.508 1 88.5 177 TYR A CA 1
ATOM 1380 C C . TYR A 1 177 ? 14.914 27.078 3.211 1 88.5 177 TYR A C 1
ATOM 1382 O O . TYR A 1 177 ? 16.094 27.016 3.57 1 88.5 177 TYR A O 1
ATOM 1390 N N . ASN A 1 178 ? 14.391 28.109 2.6 1 87.75 178 ASN A N 1
ATOM 1391 C CA . ASN A 1 178 ? 15.266 29.156 2.055 1 87.75 178 ASN A CA 1
ATOM 1392 C C . ASN A 1 178 ? 15.586 30.219 3.096 1 87.75 178 ASN A C 1
ATOM 1394 O O . ASN A 1 178 ? 16.625 30.875 3.01 1 87.75 178 ASN A O 1
ATOM 1398 N N . LYS A 1 179 ? 14.719 30.281 4.051 1 89.38 179 LYS A N 1
ATOM 1399 C CA . LYS A 1 179 ? 14.922 31.422 4.934 1 89.38 179 LYS A CA 1
ATOM 1400 C C . LYS A 1 179 ? 14.969 30.984 6.395 1 89.38 179 LYS A C 1
ATOM 1402 O O . LYS A 1 179 ? 15.938 31.281 7.102 1 89.38 179 LYS A O 1
ATOM 1407 N N . LEU A 1 180 ? 14.086 30.234 6.824 1 92.81 180 LEU A N 1
ATOM 1408 C CA . LEU A 1 180 ? 13.969 29.953 8.25 1 92.81 180 LEU A CA 1
ATOM 1409 C C . LEU A 1 180 ? 15 28.922 8.688 1 92.81 180 LEU A C 1
ATOM 1411 O O . LEU A 1 180 ? 15.594 29.047 9.766 1 92.81 180 LEU A O 1
ATOM 1415 N N . MET A 1 181 ? 15.188 27.953 7.859 1 93.88 181 MET A N 1
ATOM 1416 C CA . MET A 1 181 ? 16.031 26.844 8.297 1 93.88 181 MET A CA 1
ATOM 1417 C C . MET A 1 181 ? 17.359 26.859 7.543 1 93.88 181 MET A C 1
ATOM 1419 O O . MET A 1 181 ? 17.797 25.812 7.031 1 93.88 181 MET A O 1
ATOM 1423 N N . LYS A 1 182 ? 17.875 28.016 7.461 1 90.44 182 LYS A N 1
ATOM 1424 C CA . LYS A 1 182 ? 19.203 28.266 6.922 1 90.44 182 LYS A CA 1
ATOM 1425 C C . LYS A 1 182 ? 20.031 29.141 7.875 1 90.44 182 LYS A C 1
ATOM 1427 O O . LYS A 1 182 ? 19.484 30.047 8.508 1 90.44 182 LYS A O 1
ATOM 1432 N N . TRP A 1 183 ? 21.312 28.797 7.879 1 91.06 183 TRP A N 1
ATOM 1433 C CA . TRP A 1 183 ? 22.188 29.531 8.773 1 91.06 183 TRP A CA 1
ATOM 1434 C C . TRP A 1 183 ? 22.266 31 8.352 1 91.06 183 TRP A C 1
ATOM 1436 O O . TRP A 1 183 ? 22.422 31.312 7.168 1 91.06 183 TRP A O 1
ATOM 1446 N N . SER A 1 184 ? 22.078 31.828 9.25 1 85.44 184 SER A N 1
ATOM 1447 C CA . SER A 1 184 ? 22.125 33.25 8.977 1 85.44 184 SER A CA 1
ATOM 1448 C C . SER A 1 184 ? 23.562 33.75 8.875 1 85.44 184 SER A C 1
ATOM 1450 O O . SER A 1 184 ? 23.828 34.781 8.258 1 85.44 184 SER A O 1
ATOM 1452 N N . GLY A 1 185 ? 24.531 33.062 9.438 1 79.25 185 GLY A N 1
ATOM 1453 C CA . GLY A 1 185 ? 25.906 33.469 9.438 1 79.25 185 GLY A CA 1
ATOM 1454 C C . GLY A 1 185 ? 26.25 34.406 10.594 1 79.25 185 GLY A C 1
ATOM 1455 O O . GLY A 1 185 ? 27.391 34.844 10.734 1 79.25 185 GLY A O 1
ATOM 1456 N N . GLU A 1 186 ? 25.344 34.719 11.391 1 77.12 186 GLU A N 1
ATOM 1457 C CA . GLU A 1 186 ? 25.578 35.625 12.516 1 77.12 186 GLU A CA 1
ATOM 1458 C C . GLU A 1 186 ? 26.453 34.938 13.578 1 77.12 186 GLU A C 1
ATOM 1460 O O . GLU A 1 186 ? 27.391 35.562 14.094 1 77.12 186 GLU A O 1
ATOM 1465 N N . ASN A 1 187 ? 26.047 33.719 13.992 1 71.44 187 ASN A N 1
ATOM 1466 C CA . ASN A 1 187 ? 26.797 32.969 14.984 1 71.44 187 ASN A CA 1
ATOM 1467 C C . ASN A 1 187 ? 27.5 31.766 14.367 1 71.44 187 ASN A C 1
ATOM 1469 O O . ASN A 1 187 ? 26.891 30.703 14.211 1 71.44 187 ASN A O 1
ATOM 1473 N N . MET A 1 188 ? 28.688 31.906 14.008 1 72.62 188 MET A N 1
ATOM 1474 C CA . MET A 1 188 ? 29.438 30.875 13.289 1 72.62 188 MET A CA 1
ATOM 1475 C C . MET A 1 188 ? 29.812 29.734 14.219 1 72.62 188 MET A C 1
ATOM 1477 O O . MET A 1 188 ? 30.156 28.641 13.758 1 72.62 188 MET A O 1
ATOM 1481 N N . HIS A 1 189 ? 29.703 29.953 15.461 1 69.69 189 HIS A N 1
ATOM 1482 C CA . HIS A 1 189 ? 30.156 28.953 16.422 1 69.69 189 HIS A CA 1
ATOM 1483 C C . HIS A 1 189 ? 29.281 27.703 16.359 1 69.69 189 HIS A C 1
ATOM 1485 O O . HIS A 1 189 ? 29.734 26.594 16.656 1 69.69 189 HIS A O 1
ATOM 1491 N N . HIS A 1 190 ? 28.094 27.891 15.922 1 71.69 190 HIS A N 1
ATOM 1492 C CA . HIS A 1 190 ? 27.172 26.766 15.953 1 71.69 190 HIS A CA 1
ATOM 1493 C C . HIS A 1 190 ? 27.062 26.109 14.578 1 71.69 190 HIS A C 1
ATOM 1495 O O . HIS A 1 190 ? 26.438 25.047 14.445 1 71.69 190 HIS A O 1
ATOM 1501 N N . MET A 1 191 ? 27.781 26.656 13.664 1 78.38 191 MET A N 1
ATOM 1502 C CA . MET A 1 191 ? 27.688 26.172 12.289 1 78.38 191 MET A CA 1
ATOM 1503 C C . MET A 1 191 ? 28.688 25.047 12.039 1 78.38 191 MET A C 1
ATOM 1505 O O . MET A 1 191 ? 29.828 25.125 12.484 1 78.38 191 MET A O 1
ATOM 1509 N N . PRO A 1 192 ? 28.188 24.047 11.43 1 79.81 192 PRO A N 1
ATOM 1510 C CA . PRO A 1 192 ? 29.172 23.047 11 1 79.81 192 PRO A CA 1
ATOM 1511 C C . PRO A 1 192 ? 30.203 23.625 10.023 1 79.81 192 PRO A C 1
ATOM 1513 O O . PRO A 1 192 ? 29.922 24.609 9.336 1 79.81 192 PRO A O 1
ATOM 1516 N N . GLN A 1 193 ? 31.344 23 10.039 1 74 193 GLN A N 1
ATOM 1517 C CA . GLN A 1 193 ? 32.469 23.484 9.242 1 74 193 GLN A CA 1
ATOM 1518 C C . GLN A 1 193 ? 32.094 23.547 7.758 1 74 193 GLN A C 1
ATOM 1520 O O . GLN A 1 193 ? 32.531 24.453 7.043 1 74 193 GLN A O 1
ATOM 1525 N N . THR A 1 194 ? 31.328 22.672 7.348 1 75.62 194 THR A N 1
ATOM 1526 C CA . THR A 1 194 ? 30.938 22.625 5.941 1 75.62 194 THR A CA 1
ATOM 1527 C C . THR A 1 194 ? 30.109 23.875 5.578 1 75.62 194 THR A C 1
ATOM 1529 O O . THR A 1 194 ? 30.281 24.422 4.492 1 75.62 194 THR A O 1
ATOM 1532 N N . GLN A 1 195 ? 29.328 24.266 6.48 1 79.56 195 GLN A N 1
ATOM 1533 C CA . GLN A 1 195 ? 28.453 25.406 6.223 1 79.56 195 GLN A CA 1
ATOM 1534 C C . GLN A 1 195 ? 29.203 26.734 6.387 1 79.56 195 GLN A C 1
ATOM 1536 O O . GLN A 1 195 ? 28.922 27.703 5.695 1 79.56 195 GLN A O 1
ATOM 1541 N N . VAL A 1 196 ? 30.125 26.703 7.293 1 76.94 196 VAL A N 1
ATOM 1542 C CA . VAL A 1 196 ? 30.969 27.875 7.457 1 76.94 196 VAL A CA 1
ATOM 1543 C C . VAL A 1 196 ? 31.734 28.156 6.16 1 76.94 196 VAL A C 1
ATOM 1545 O O . VAL A 1 196 ? 31.781 29.297 5.688 1 76.94 196 VAL A O 1
ATOM 1548 N N . ASN A 1 197 ? 32.219 27.031 5.613 1 73.25 197 ASN A N 1
ATOM 1549 C CA . ASN A 1 197 ? 32.938 27.156 4.367 1 73.25 197 ASN A CA 1
ATOM 1550 C C . ASN A 1 197 ? 32.062 27.641 3.225 1 73.25 197 ASN A C 1
ATOM 1552 O O . ASN A 1 197 ? 32.469 28.484 2.432 1 73.25 197 ASN A O 1
ATOM 1556 N N . ALA A 1 198 ? 30.969 27.109 3.266 1 73.38 198 ALA A N 1
ATOM 1557 C CA . ALA A 1 198 ? 30.031 27.484 2.213 1 73.38 198 ALA A CA 1
ATOM 1558 C C . ALA A 1 198 ? 29.594 28.938 2.342 1 73.38 198 ALA A C 1
ATOM 1560 O O . ALA A 1 198 ? 29.469 29.641 1.337 1 73.38 198 ALA A O 1
ATOM 1561 N N . HIS A 1 199 ? 29.422 29.391 3.518 1 73.38 199 HIS A N 1
ATOM 1562 C CA . HIS A 1 199 ? 29.016 30.766 3.785 1 73.38 199 HIS A CA 1
ATOM 1563 C C . HIS A 1 199 ? 30.141 31.75 3.426 1 73.38 199 HIS A C 1
ATOM 1565 O O . HIS A 1 199 ? 29.875 32.812 2.848 1 73.38 199 HIS A O 1
ATOM 1571 N N . LEU A 1 200 ? 31.266 31.344 3.738 1 70.12 200 LEU A N 1
ATOM 1572 C CA . LEU A 1 200 ? 32.406 32.188 3.43 1 70.12 200 LEU A CA 1
ATOM 1573 C C . LEU A 1 200 ? 32.625 32.281 1.924 1 70.12 200 LEU A C 1
ATOM 1575 O O . LEU A 1 200 ? 32.969 33.344 1.403 1 70.12 200 LEU A O 1
ATOM 1579 N N . GLU A 1 201 ? 32.438 31.234 1.312 1 70.31 201 GLU A N 1
ATOM 1580 C CA . GLU A 1 201 ? 32.562 31.219 -0.141 1 70.31 201 GLU A CA 1
ATOM 1581 C C . GLU A 1 201 ? 31.469 32.062 -0.797 1 70.31 201 GLU A C 1
ATOM 1583 O O . GLU A 1 201 ? 31.734 32.781 -1.775 1 70.31 201 GLU A O 1
ATOM 1588 N N . ALA A 1 202 ? 30.344 32.062 -0.235 1 73.81 202 ALA A N 1
ATOM 1589 C CA . ALA A 1 202 ? 29.234 32.844 -0.772 1 73.81 202 ALA A CA 1
ATOM 1590 C C . ALA A 1 202 ? 29.438 34.312 -0.535 1 73.81 202 ALA A C 1
ATOM 1592 O O . ALA A 1 202 ? 29.156 35.156 -1.408 1 73.81 202 ALA A O 1
ATOM 1593 N N . VAL A 1 203 ? 30 34.688 0.542 1 68.25 203 VAL A N 1
ATOM 1594 C CA . VAL A 1 203 ? 30.312 36.062 0.845 1 68.25 203 VAL A CA 1
ATOM 1595 C C . VAL A 1 203 ? 31.438 36.562 -0.05 1 68.25 203 VAL A C 1
ATOM 1597 O O . VAL A 1 203 ? 31.406 37.656 -0.581 1 68.25 203 VAL A O 1
ATOM 1600 N N . ALA A 1 204 ? 32.344 35.656 -0.265 1 65.38 204 ALA A N 1
ATOM 1601 C CA . ALA A 1 204 ? 33.469 35.969 -1.144 1 65.38 204 ALA A CA 1
ATOM 1602 C C . ALA A 1 204 ? 33 36.125 -2.588 1 65.38 204 ALA A C 1
ATOM 1604 O O . ALA A 1 204 ? 33.438 37.062 -3.277 1 65.38 204 ALA A O 1
ATOM 1605 N N . ALA A 1 205 ? 32.156 35.406 -2.904 1 64.81 205 ALA A N 1
ATOM 1606 C CA . ALA A 1 205 ? 31.656 35.438 -4.281 1 64.81 205 ALA A CA 1
ATOM 1607 C C . ALA A 1 205 ? 30.828 36.688 -4.523 1 64.81 205 ALA A C 1
ATOM 1609 O O . ALA A 1 205 ? 30.875 37.281 -5.605 1 64.81 205 ALA A O 1
ATOM 1610 N N . SER A 1 206 ? 30.047 37 -3.602 1 65.75 206 SER A N 1
ATOM 1611 C CA . SER A 1 206 ? 29.219 38.219 -3.672 1 65.75 206 SER A CA 1
ATOM 1612 C C . SER A 1 206 ? 30.062 39.469 -3.674 1 65.75 206 SER A C 1
ATOM 1614 O O . SER A 1 206 ? 29.75 40.438 -4.367 1 65.75 206 SER A O 1
ATOM 1616 N N . GLN A 1 207 ? 31.062 39.438 -2.971 1 65.88 207 GLN A N 1
ATOM 1617 C CA . GLN A 1 207 ? 31.984 40.562 -2.951 1 65.88 207 GLN A CA 1
ATOM 1618 C C . GLN A 1 207 ? 32.75 40.656 -4.27 1 65.88 207 GLN A C 1
ATOM 1620 O O . GLN A 1 207 ? 33 41.781 -4.77 1 65.88 207 GLN A O 1
ATOM 1625 N N . GLU A 1 208 ? 33.062 39.531 -4.77 1 63.78 208 GLU A N 1
ATOM 1626 C CA . GLU A 1 208 ? 33.75 39.531 -6.062 1 63.78 208 GLU A CA 1
ATOM 1627 C C . GLU A 1 208 ? 32.812 40.031 -7.164 1 63.78 208 GLU A C 1
ATOM 1629 O O . GLU A 1 208 ? 33.25 40.781 -8.039 1 63.78 208 GLU A O 1
ATOM 1634 N N . ASN A 1 209 ? 31.625 39.594 -7.148 1 61.81 209 ASN A N 1
ATOM 1635 C CA . ASN A 1 209 ? 30.656 40.031 -8.148 1 61.81 209 ASN A CA 1
ATOM 1636 C C . ASN A 1 209 ? 30.281 41.5 -7.953 1 61.81 209 ASN A C 1
ATOM 1638 O O . ASN A 1 209 ? 30.016 42.219 -8.93 1 61.81 209 ASN A O 1
ATOM 1642 N N . SER A 1 210 ? 30.188 41.906 -6.832 1 58.09 210 SER A N 1
ATOM 1643 C CA . SER A 1 210 ? 29.938 43.312 -6.566 1 58.09 210 SER A CA 1
ATOM 1644 C C . SER A 1 210 ? 31.109 44.188 -7.043 1 58.09 210 SER A C 1
ATOM 1646 O O . SER A 1 210 ? 30.906 45.312 -7.445 1 58.09 210 SER A O 1
ATOM 1648 N N . ARG A 1 211 ? 32.344 43.688 -7.012 1 57.5 211 ARG A N 1
ATOM 1649 C CA . ARG A 1 211 ? 33.5 44.438 -7.547 1 57.5 211 ARG A CA 1
ATOM 1650 C C . ARG A 1 211 ? 33.406 44.5 -9.07 1 57.5 211 ARG A C 1
ATOM 1652 O O . ARG A 1 211 ? 33.812 45.531 -9.656 1 57.5 211 ARG A O 1
ATOM 1659 N N . GLU A 1 212 ? 33 43.406 -9.594 1 54.66 212 GLU A N 1
ATOM 1660 C CA . GLU A 1 212 ? 32.969 43.406 -11.047 1 54.66 212 GLU A CA 1
ATOM 1661 C C . GLU A 1 212 ? 31.875 44.344 -11.57 1 54.66 212 GLU A C 1
ATOM 1663 O O . GLU A 1 212 ? 32.031 44.969 -12.625 1 54.66 212 GLU A O 1
ATOM 1668 N N . THR A 1 213 ? 30.812 44.312 -10.836 1 49.69 213 THR A N 1
ATOM 1669 C CA . THR A 1 213 ? 29.703 45.156 -11.312 1 49.69 213 THR A CA 1
ATOM 1670 C C . THR A 1 213 ? 29.953 46.625 -11 1 49.69 213 THR A C 1
ATOM 1672 O O . THR A 1 213 ? 29.156 47.5 -11.375 1 49.69 213 THR A O 1
ATOM 1675 N N . SER A 1 214 ? 30.875 46.844 -10.125 1 44.75 214 SER A N 1
ATOM 1676 C CA . SER A 1 214 ? 31.125 48.281 -9.883 1 44.75 214 SER A CA 1
ATOM 1677 C C . SER A 1 214 ? 31.656 48.969 -11.133 1 44.75 214 SER A C 1
ATOM 1679 O O . SER A 1 214 ? 32.156 50.094 -11.062 1 44.75 214 SER A O 1
ATOM 1681 N N . VAL A 1 215 ? 31.844 48.25 -12.266 1 43.69 215 VAL A N 1
ATOM 1682 C CA . VAL A 1 215 ? 32.188 49.031 -13.445 1 43.69 215 VAL A CA 1
ATOM 1683 C C . VAL A 1 215 ? 31.047 50 -13.758 1 43.69 215 VAL A C 1
ATOM 1685 O O . VAL A 1 215 ? 29.891 49.75 -13.398 1 43.69 215 VAL A O 1
ATOM 1688 N N . ASN A 1 216 ? 31.375 51.188 -14.289 1 43.31 216 ASN A N 1
ATOM 1689 C CA . ASN A 1 216 ? 30.688 52.438 -14.586 1 43.31 216 ASN A CA 1
ATOM 1690 C C . ASN A 1 216 ? 29.422 52.219 -15.383 1 43.31 216 ASN A C 1
ATOM 1692 O O . ASN A 1 216 ? 29.469 51.75 -16.516 1 43.31 216 ASN A O 1
ATOM 1696 N N . PRO A 1 217 ? 28.281 51.812 -14.75 1 41.75 217 PRO A N 1
ATOM 1697 C CA . PRO A 1 217 ? 27.078 51.781 -15.594 1 41.75 217 PRO A CA 1
ATOM 1698 C C . PRO A 1 217 ? 26.953 52.969 -16.531 1 41.75 217 PRO A C 1
ATOM 1700 O O . PRO A 1 217 ? 27.219 54.094 -16.125 1 41.75 217 PRO A O 1
ATOM 1703 N N . ASP A 1 218 ? 27.438 52.844 -17.734 1 44.5 218 ASP A N 1
ATOM 1704 C CA . ASP A 1 218 ? 27.125 53.906 -18.672 1 44.5 218 ASP A CA 1
ATOM 1705 C C . ASP A 1 218 ? 25.703 54.438 -18.453 1 44.5 218 ASP A C 1
ATOM 1707 O O . ASP A 1 218 ? 24.797 53.688 -18.094 1 44.5 218 ASP A O 1
ATOM 1711 N N . PRO A 1 219 ? 25.578 55.75 -18.203 1 42.88 219 PRO A N 1
ATOM 1712 C CA . PRO A 1 219 ? 24.297 56.406 -18 1 42.88 219 PRO A CA 1
ATOM 1713 C C . PRO A 1 219 ? 23.234 55.969 -19.016 1 42.88 219 PRO A C 1
ATOM 1715 O O . PRO A 1 219 ? 23.438 56.125 -20.219 1 42.88 219 PRO A O 1
ATOM 1718 N N . VAL A 1 220 ? 22.781 54.719 -19.016 1 38.62 220 VAL A N 1
ATOM 1719 C CA . VAL A 1 220 ? 21.641 54.438 -19.859 1 38.62 220 VAL A CA 1
ATOM 1720 C C . VAL A 1 220 ? 20.625 55.562 -19.797 1 38.62 220 VAL A C 1
ATOM 1722 O O . VAL A 1 220 ? 20.281 56.031 -18.719 1 38.62 220 VAL A O 1
ATOM 1725 N N . ASP A 1 221 ? 20.688 56.438 -20.812 1 39.75 221 ASP A N 1
ATOM 1726 C CA . ASP A 1 221 ? 19.672 57.438 -21.141 1 39.75 221 ASP A CA 1
ATOM 1727 C C . ASP A 1 221 ? 18.266 56.875 -20.938 1 39.75 221 ASP A C 1
ATOM 1729 O O . ASP A 1 221 ? 17.875 55.938 -21.625 1 39.75 221 ASP A O 1
ATOM 1733 N N . THR A 1 222 ? 17.906 56.594 -19.656 1 37.06 222 THR A N 1
ATOM 1734 C CA . THR A 1 222 ? 16.531 56.25 -19.312 1 37.06 222 THR A CA 1
ATOM 1735 C C . THR A 1 222 ? 15.531 57.188 -19.938 1 37.06 222 THR A C 1
ATOM 1737 O O . THR A 1 222 ? 15.258 58.25 -19.391 1 37.06 222 THR A O 1
ATOM 1740 N N . ASP A 1 223 ? 15.742 57.5 -21.266 1 38.41 223 ASP A N 1
ATOM 1741 C CA . ASP A 1 223 ? 14.555 58.188 -21.797 1 38.41 223 ASP A CA 1
ATOM 1742 C C . ASP A 1 223 ? 13.289 57.406 -21.453 1 38.41 223 ASP A C 1
ATOM 1744 O O . ASP A 1 223 ? 13.078 56.281 -21.969 1 38.41 223 ASP A O 1
ATOM 1748 N N . LEU A 1 224 ? 12.922 57.344 -20.156 1 35.66 224 LEU A N 1
ATOM 1749 C CA . LEU A 1 224 ? 11.586 56.938 -19.703 1 35.66 224 LEU A CA 1
ATOM 1750 C C . LEU A 1 224 ? 10.508 57.594 -20.578 1 35.66 224 LEU A C 1
ATOM 1752 O O . LEU A 1 224 ? 10.203 58.781 -20.406 1 35.66 224 LEU A O 1
ATOM 1756 N N . GLU A 1 225 ? 10.648 57.469 -21.922 1 38.75 225 GLU A N 1
ATOM 1757 C CA . GLU A 1 225 ? 9.406 57.844 -22.562 1 38.75 225 GLU A CA 1
ATOM 1758 C C . GLU A 1 225 ? 8.203 57.219 -21.875 1 38.75 225 GLU A C 1
ATOM 1760 O O . GLU A 1 225 ? 8.164 56 -21.672 1 38.75 225 GLU A O 1
ATOM 1765 N N . ASP A 1 226 ? 7.582 57.906 -20.891 1 42.97 226 ASP A N 1
ATOM 1766 C CA . ASP A 1 226 ? 6.281 57.719 -20.266 1 42.97 226 ASP A CA 1
ATOM 1767 C C . ASP A 1 226 ? 5.25 57.188 -21.266 1 42.97 226 ASP A C 1
ATOM 1769 O O . ASP A 1 226 ? 4.508 57.969 -21.859 1 42.97 226 ASP A O 1
ATOM 1773 N N . THR A 1 227 ? 5.629 56.5 -22.297 1 44.19 227 THR A N 1
ATOM 1774 C CA . THR A 1 227 ? 4.477 56.062 -23.078 1 44.19 227 THR A CA 1
ATOM 1775 C C . THR A 1 227 ? 3.525 55.25 -22.203 1 44.19 227 THR A C 1
ATOM 1777 O O . THR A 1 227 ? 3.947 54.312 -21.547 1 44.19 227 THR A O 1
ATOM 1780 N N . GLN A 1 228 ? 2.486 55.875 -21.578 1 48.69 228 GLN A N 1
ATOM 1781 C CA . GLN A 1 228 ? 1.338 55.219 -21 1 48.69 228 GLN A CA 1
ATOM 1782 C C . GLN A 1 228 ? 1.034 53.906 -21.734 1 48.69 228 GLN A C 1
ATOM 1784 O O . GLN A 1 228 ? 0.866 53.906 -22.953 1 48.69 228 GLN A O 1
ATOM 1789 N N . PRO A 1 229 ? 1.596 52.844 -21.219 1 58.91 229 PRO A N 1
ATOM 1790 C CA . PRO A 1 229 ? 1.257 51.625 -21.969 1 58.91 229 PRO A CA 1
ATOM 1791 C C . PRO A 1 229 ? -0.201 51.594 -22.422 1 58.91 229 PRO A C 1
ATOM 1793 O O . PRO A 1 229 ? -1.086 52.062 -21.688 1 58.91 229 PRO A O 1
ATOM 1796 N N . GLY A 1 230 ? -0.567 51.812 -23.656 1 61.44 230 GLY A N 1
ATOM 1797 C CA . GLY A 1 230 ? -1.925 51.688 -24.172 1 61.44 230 GLY A CA 1
ATOM 1798 C C . GLY A 1 230 ? -2.676 50.5 -23.609 1 61.44 230 GLY A C 1
ATOM 1799 O O . GLY A 1 230 ? -2.088 49.656 -22.938 1 61.44 230 GLY A O 1
ATOM 1800 N N . PRO A 1 231 ? -4.09 50.594 -23.703 1 66.25 231 PRO A N 1
ATOM 1801 C CA . PRO A 1 231 ? -4.941 49.5 -23.188 1 66.25 231 PRO A CA 1
ATOM 1802 C C . PRO A 1 231 ? -4.461 48.125 -23.609 1 66.25 231 PRO A C 1
ATOM 1804 O O . PRO A 1 231 ? -4.566 47.156 -22.844 1 66.25 231 PRO A O 1
ATOM 1807 N N . GLN A 1 232 ? -3.9 48.125 -24.812 1 67.75 232 GLN A N 1
ATOM 1808 C CA . GLN A 1 232 ? -3.43 46.812 -25.312 1 67.75 232 GLN A CA 1
ATOM 1809 C C . GLN A 1 232 ? -2.201 46.344 -24.531 1 67.75 232 GLN A C 1
ATOM 1811 O O . GLN A 1 232 ? -2.047 45.156 -24.266 1 67.75 232 GLN A O 1
ATOM 1816 N N . GLU A 1 233 ? -1.423 47.406 -24.234 1 68.69 233 GLU A N 1
ATOM 1817 C CA . GLU A 1 233 ? -0.207 47.062 -23.5 1 68.69 233 GLU A CA 1
ATOM 1818 C C . GLU A 1 233 ? -0.523 46.656 -22.062 1 68.69 233 GLU A C 1
ATOM 1820 O O . GLU A 1 233 ? 0.108 45.75 -21.516 1 68.69 233 GLU A O 1
ATOM 1825 N N . ALA A 1 234 ? -1.597 47.312 -21.531 1 66.81 234 ALA A N 1
ATOM 1826 C CA . ALA A 1 234 ? -2.037 46.938 -20.188 1 66.81 234 ALA A CA 1
ATOM 1827 C C . ALA A 1 234 ? -2.613 45.531 -20.188 1 66.81 234 ALA A C 1
ATOM 1829 O O . ALA A 1 234 ? -2.354 44.75 -19.25 1 66.81 234 ALA A O 1
ATOM 1830 N N . PHE A 1 235 ? -3.363 45.312 -21.281 1 70.62 235 PHE A N 1
ATOM 1831 C CA . PHE A 1 235 ? -3.939 44 -21.422 1 70.62 235 PHE A CA 1
ATOM 1832 C C . PHE A 1 235 ? -2.846 42.938 -21.578 1 70.62 235 PHE A C 1
ATOM 1834 O O . PHE A 1 235 ? -2.91 41.875 -20.969 1 70.62 235 PHE A O 1
ATOM 1841 N N . ARG A 1 236 ? -1.856 43.219 -22.359 1 67.25 236 ARG A N 1
ATOM 1842 C CA . ARG A 1 236 ? -0.75 42.281 -22.562 1 67.25 236 ARG A CA 1
ATOM 1843 C C . ARG A 1 236 ? 0.061 42.094 -21.297 1 67.25 236 ARG A C 1
ATOM 1845 O O . ARG A 1 236 ? 0.492 40.969 -20.984 1 67.25 236 ARG A O 1
ATOM 1852 N N . LYS A 1 237 ? 0.175 43.156 -20.562 1 73.25 237 LYS A N 1
ATOM 1853 C CA . LYS A 1 237 ? 0.91 43.062 -19.297 1 73.25 237 LYS A CA 1
ATOM 1854 C C . LYS A 1 237 ? 0.153 42.25 -18.266 1 73.25 237 LYS A C 1
ATOM 1856 O O . LYS A 1 237 ? 0.758 41.469 -17.516 1 73.25 237 LYS A O 1
ATOM 1861 N N . THR A 1 238 ? -1.192 42.375 -18.359 1 72.88 238 THR A N 1
ATOM 1862 C CA . THR A 1 238 ? -2.02 41.562 -17.469 1 72.88 238 THR A CA 1
ATOM 1863 C C . THR A 1 238 ? -1.989 40.094 -17.875 1 72.88 238 THR A C 1
ATOM 1865 O O . THR A 1 238 ? -1.898 39.219 -17.016 1 72.88 238 THR A O 1
ATOM 1868 N N . ILE A 1 239 ? -2.039 39.906 -19.156 1 69.75 239 ILE A N 1
ATOM 1869 C CA . ILE A 1 239 ? -1.996 38.531 -19.656 1 69.75 239 ILE A CA 1
ATOM 1870 C C . ILE A 1 239 ? -0.642 37.906 -19.328 1 69.75 239 ILE A C 1
ATOM 1872 O O . ILE A 1 239 ? -0.567 36.75 -18.938 1 69.75 239 ILE A O 1
ATOM 1876 N N . ASN A 1 240 ? 0.373 38.656 -19.453 1 72.19 240 ASN A N 1
ATOM 1877 C CA . ASN A 1 240 ? 1.71 38.156 -19.156 1 72.19 240 ASN A CA 1
ATOM 1878 C C . ASN A 1 240 ? 1.88 37.875 -17.672 1 72.19 240 ASN A C 1
ATOM 1880 O O . ASN A 1 240 ? 2.504 36.875 -17.297 1 72.19 240 ASN A O 1
ATOM 1884 N N . LYS A 1 241 ? 1.318 38.719 -16.859 1 70.06 241 LYS A N 1
ATOM 1885 C CA . LYS A 1 241 ? 1.379 38.469 -15.414 1 70.06 241 LYS A CA 1
ATOM 1886 C C . LYS A 1 241 ? 0.585 37.219 -15.039 1 70.06 241 LYS A C 1
ATOM 1888 O O . LYS A 1 241 ? 1.011 36.469 -14.18 1 70.06 241 LYS A O 1
ATOM 1893 N N . LEU A 1 242 ? -0.523 37.094 -15.75 1 69 242 LEU A N 1
ATOM 1894 C CA . LEU A 1 242 ? -1.343 35.906 -15.508 1 69 242 LEU A CA 1
ATOM 1895 C C . LEU A 1 242 ? -0.636 34.656 -16 1 69 242 LEU A C 1
ATOM 1897 O O . LEU A 1 242 ? -0.683 33.625 -15.344 1 69 242 LEU A O 1
ATOM 1901 N N . THR A 1 243 ? -0.079 34.75 -17.094 1 69.25 243 THR A N 1
ATOM 1902 C CA . THR A 1 243 ? 0.672 33.625 -17.625 1 69.25 243 THR A CA 1
ATOM 1903 C C . THR A 1 243 ? 1.85 33.281 -16.703 1 69.25 243 THR A C 1
ATOM 1905 O O . THR A 1 243 ? 2.158 32.094 -16.484 1 69.25 243 THR A O 1
ATOM 1908 N N . ASP A 1 244 ? 2.502 34.312 -16.25 1 70.19 244 ASP A N 1
ATOM 1909 C CA . ASP A 1 244 ? 3.604 34.094 -15.312 1 70.19 244 ASP A CA 1
ATOM 1910 C C . ASP A 1 244 ? 3.113 33.438 -14.023 1 70.19 244 ASP A C 1
ATOM 1912 O O . ASP A 1 244 ? 3.77 32.562 -13.484 1 70.19 244 ASP A O 1
ATOM 1916 N N . LEU A 1 245 ? 2.027 34 -13.609 1 63.47 245 LEU A N 1
ATOM 1917 C CA . LEU A 1 245 ? 1.425 33.406 -12.422 1 63.47 245 LEU A CA 1
ATOM 1918 C C . LEU A 1 245 ? 1.068 31.938 -12.656 1 63.47 245 LEU A C 1
ATOM 1920 O O . LEU A 1 245 ? 1.292 31.094 -11.789 1 63.47 245 LEU A O 1
ATOM 1924 N N . PHE A 1 246 ? 0.558 31.766 -13.797 1 64.88 246 PHE A N 1
ATOM 1925 C CA . PHE A 1 246 ? 0.209 30.391 -14.156 1 64.88 246 PHE A CA 1
ATOM 1926 C C . PHE A 1 246 ? 1.456 29.516 -14.242 1 64.88 246 PHE A C 1
ATOM 1928 O O . PHE A 1 246 ? 1.431 28.344 -13.844 1 64.88 246 PHE A O 1
ATOM 1935 N N . THR A 1 247 ? 2.451 30.031 -14.695 1 65.94 247 THR A N 1
ATOM 1936 C CA . THR A 1 247 ? 3.699 29.281 -14.789 1 65.94 247 THR A CA 1
ATOM 1937 C C . THR A 1 247 ? 4.266 28.984 -13.398 1 65.94 247 THR A C 1
ATOM 1939 O O . THR A 1 247 ? 4.793 27.906 -13.148 1 65.94 247 THR A O 1
ATOM 1942 N N . VAL A 1 248 ? 4.176 30.016 -12.562 1 62.41 248 VAL A N 1
ATOM 1943 C CA . VAL A 1 248 ? 4.648 29.844 -11.195 1 62.41 248 VAL A CA 1
ATOM 1944 C C . VAL A 1 248 ? 3.781 28.812 -10.477 1 62.41 248 VAL A C 1
ATOM 1946 O O . VAL A 1 248 ? 4.297 27.938 -9.789 1 62.41 248 VAL A O 1
ATOM 1949 N N . ILE A 1 249 ? 2.527 28.984 -10.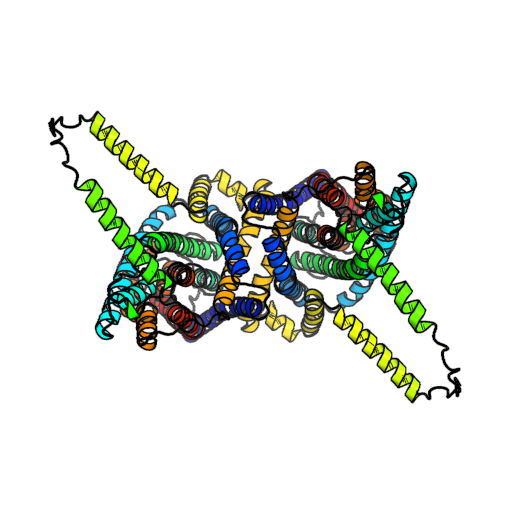766 1 62.81 249 ILE A N 1
ATOM 1950 C CA . ILE A 1 249 ? 1.61 28.047 -10.133 1 62.81 249 ILE A CA 1
ATOM 1951 C C . ILE A 1 249 ? 1.879 26.641 -10.664 1 62.81 249 ILE A C 1
ATOM 1953 O O . ILE A 1 249 ? 1.892 25.672 -9.898 1 62.81 249 ILE A O 1
ATOM 1957 N N . ARG A 1 250 ? 2.021 26.562 -11.914 1 65.5 250 ARG A N 1
ATOM 1958 C CA . ARG A 1 250 ? 2.283 25.281 -12.562 1 65.5 250 ARG A CA 1
ATOM 1959 C C . ARG A 1 250 ? 3.574 24.656 -12.039 1 65.5 250 ARG A C 1
ATOM 1961 O O . ARG A 1 250 ? 3.688 23.438 -11.953 1 65.5 250 ARG A O 1
ATOM 1968 N N . SER A 1 251 ? 4.504 25.516 -11.672 1 64.56 251 SER A N 1
ATOM 1969 C CA . SER A 1 251 ? 5.793 25.016 -11.211 1 64.56 251 SER A CA 1
ATOM 1970 C C . SER A 1 251 ? 5.684 24.406 -9.82 1 64.56 251 SER A C 1
ATOM 1972 O O . SER A 1 251 ? 6.512 23.578 -9.438 1 64.56 251 SER A O 1
ATOM 1974 N N . TYR A 1 252 ? 4.555 24.875 -9.203 1 62.03 252 TYR A N 1
ATOM 1975 C CA . TYR A 1 252 ? 4.441 24.375 -7.832 1 62.03 252 TYR A CA 1
ATOM 1976 C C . TYR A 1 252 ? 3.418 23.25 -7.746 1 62.03 252 TYR A C 1
ATOM 1978 O O . TYR A 1 252 ? 3.25 22.641 -6.691 1 62.03 252 TYR A O 1
ATOM 1986 N N . LEU A 1 253 ? 2.879 22.984 -8.891 1 71 253 LEU A N 1
ATOM 1987 C CA . LEU A 1 253 ? 1.862 21.953 -8.836 1 71 253 LEU A CA 1
ATOM 1988 C C . LEU A 1 253 ? 2.504 20.562 -8.703 1 71 253 LEU A C 1
ATOM 1990 O O . LEU A 1 253 ? 3.389 20.219 -9.484 1 71 253 LEU A O 1
ATOM 1994 N N . ASN A 1 254 ? 2.201 19.969 -7.574 1 76.75 254 ASN A N 1
ATOM 1995 C CA . ASN A 1 254 ? 2.643 18.594 -7.328 1 76.75 254 ASN A CA 1
ATOM 1996 C C . ASN A 1 254 ? 1.573 17.578 -7.727 1 76.75 254 ASN A C 1
ATOM 1998 O O . ASN A 1 254 ? 0.435 17.953 -8.016 1 76.75 254 ASN A O 1
ATOM 2002 N N . PRO A 1 255 ? 1.909 16.391 -7.906 1 84 255 PRO A N 1
ATOM 2003 C CA . PRO A 1 255 ? 0.978 15.375 -8.406 1 84 255 PRO A CA 1
ATOM 2004 C C . PRO A 1 255 ? -0.33 15.336 -7.617 1 84 255 PRO A C 1
ATOM 2006 O O . PRO A 1 255 ? -1.409 15.258 -8.211 1 84 255 PRO A O 1
ATOM 2009 N N . PRO A 1 256 ? -0.364 15.516 -6.32 1 82.38 256 PRO A N 1
ATOM 2010 C CA . PRO A 1 256 ? -1.631 15.555 -5.586 1 82.38 256 PRO A CA 1
ATOM 2011 C C . PRO A 1 256 ? -2.518 16.719 -6.008 1 82.38 256 PRO A C 1
ATOM 2013 O O . PRO A 1 256 ? -3.74 16.578 -6.102 1 82.38 256 PRO A O 1
ATOM 2016 N N . LEU A 1 257 ? -1.934 17.859 -6.293 1 81.88 257 LEU A N 1
ATOM 2017 C CA . LEU A 1 257 ? -2.713 19.016 -6.711 1 81.88 257 LEU A CA 1
ATOM 2018 C C . LEU A 1 257 ? -3.301 18.797 -8.102 1 81.88 257 LEU A C 1
ATOM 2020 O O . LEU A 1 257 ? -4.441 19.188 -8.367 1 81.88 257 LEU A O 1
ATOM 2024 N N . TYR A 1 258 ? -2.459 18.219 -8.969 1 85.69 258 TYR A N 1
ATOM 2025 C CA . TYR A 1 258 ? -2.982 17.875 -10.289 1 85.69 258 TYR A CA 1
ATOM 2026 C C . TYR A 1 258 ? -4.168 16.922 -10.172 1 85.69 258 TYR A C 1
ATOM 2028 O O . TYR A 1 258 ? -5.16 17.062 -10.891 1 85.69 258 TYR A O 1
ATOM 2036 N N . SER A 1 259 ? -4 15.977 -9.328 1 88.56 259 SER A N 1
ATOM 2037 C CA . SER A 1 259 ? -5.07 15.008 -9.133 1 88.56 259 SER A CA 1
ATOM 2038 C C . SER A 1 259 ? -6.328 15.68 -8.586 1 88.56 259 SER A C 1
ATOM 2040 O O . SER A 1 259 ? -7.445 15.312 -8.961 1 88.56 259 SER A O 1
ATOM 2042 N N . MET A 1 260 ? -6.176 16.625 -7.723 1 82.88 260 MET A N 1
ATOM 2043 C CA . MET A 1 260 ? -7.309 17.359 -7.176 1 82.88 260 MET A CA 1
ATOM 2044 C C . MET A 1 260 ? -8.055 18.109 -8.273 1 82.88 260 MET A C 1
ATOM 2046 O O . MET A 1 260 ? -9.289 18.078 -8.328 1 82.88 260 MET A O 1
ATOM 2050 N N . LEU A 1 261 ? -7.312 18.781 -9.156 1 82.69 261 LEU A N 1
ATOM 2051 C CA . LEU A 1 261 ? -7.93 19.531 -10.242 1 82.69 261 LEU A CA 1
ATOM 2052 C C . LEU A 1 261 ? -8.688 18.594 -11.18 1 82.69 261 LEU A C 1
ATOM 2054 O O . LEU A 1 261 ? -9.812 18.891 -11.586 1 82.69 261 LEU A O 1
ATOM 2058 N N . ILE A 1 262 ? -8.062 17.484 -11.477 1 89.44 262 ILE A N 1
ATOM 2059 C CA . ILE A 1 262 ? -8.711 16.516 -12.352 1 89.44 262 ILE A CA 1
ATOM 2060 C C . ILE A 1 262 ? -9.961 15.969 -11.68 1 89.44 262 ILE A C 1
ATOM 2062 O O . ILE A 1 262 ? -10.977 15.734 -12.336 1 89.44 262 ILE A O 1
ATOM 2066 N N . SER A 1 263 ? -9.852 15.727 -10.406 1 87.12 263 SER A N 1
ATOM 2067 C CA . SER A 1 263 ? -10.992 15.211 -9.656 1 87.12 263 SER A CA 1
ATOM 2068 C C . SER A 1 263 ? -12.164 16.188 -9.703 1 87.12 263 SER A C 1
ATOM 2070 O O . SER A 1 263 ? -13.32 15.766 -9.8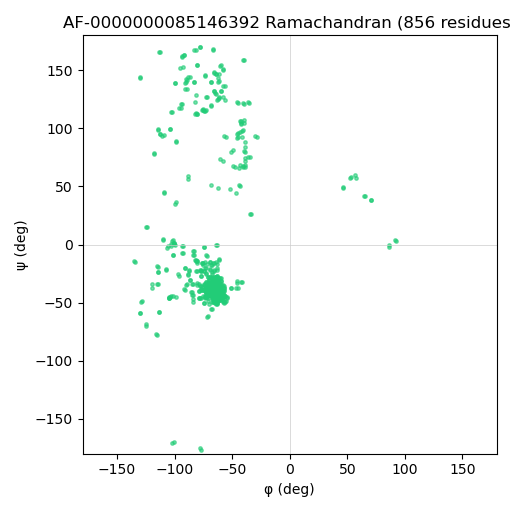05 1 87.12 263 SER A O 1
ATOM 2072 N N . ILE A 1 264 ? -11.883 17.469 -9.578 1 80.25 264 ILE A N 1
ATOM 2073 C CA . ILE A 1 264 ? -12.922 18.5 -9.664 1 80.25 264 ILE A CA 1
ATOM 2074 C C . ILE A 1 264 ? -13.562 18.469 -11.047 1 80.25 264 ILE A C 1
ATOM 2076 O O . ILE A 1 264 ? -14.781 18.594 -11.18 1 80.25 264 ILE A O 1
ATOM 2080 N N . GLY A 1 265 ? -12.758 18.328 -12.117 1 85.44 265 GLY A N 1
ATOM 2081 C CA . GLY A 1 265 ? -13.273 18.203 -13.469 1 85.44 265 GLY A CA 1
ATOM 2082 C C . GLY A 1 265 ? -14.195 17.016 -13.641 1 85.44 265 GLY A C 1
ATOM 2083 O O . GLY A 1 265 ? -15.266 17.125 -14.25 1 85.44 265 GLY A O 1
ATOM 2084 N N . VAL A 1 266 ? -13.82 15.891 -13.086 1 89.38 266 VAL A N 1
ATOM 2085 C CA . VAL A 1 266 ? -14.617 14.672 -13.188 1 89.38 266 VAL A CA 1
ATOM 2086 C C . VAL A 1 266 ? -15.906 14.828 -12.383 1 89.38 266 VAL A C 1
ATOM 2088 O O . VAL A 1 266 ? -16.969 14.391 -12.82 1 89.38 266 VAL A O 1
ATOM 2091 N N . ALA A 1 267 ? -15.82 15.398 -11.219 1 82.56 267 ALA A N 1
ATOM 2092 C CA . ALA A 1 267 ? -16.984 15.609 -10.367 1 82.56 267 ALA A CA 1
ATOM 2093 C C . ALA A 1 267 ? -17.984 16.562 -11.023 1 82.56 267 ALA A C 1
ATOM 2095 O O . ALA A 1 267 ? -19.188 16.484 -10.773 1 82.56 267 ALA A O 1
ATOM 2096 N N . ALA A 1 268 ? -17.484 17.469 -11.891 1 83.31 268 ALA A N 1
ATOM 2097 C CA . ALA A 1 268 ? -18.328 18.453 -12.57 1 83.31 268 ALA A CA 1
ATOM 2098 C C . ALA A 1 268 ? -19.094 17.812 -13.727 1 83.31 268 ALA A C 1
ATOM 2100 O O . ALA A 1 268 ? -20.109 18.328 -14.18 1 83.31 268 ALA A O 1
ATOM 2101 N N . ILE A 1 269 ? -18.562 16.719 -14.195 1 88.5 269 ILE A N 1
ATOM 2102 C CA . ILE A 1 269 ? -19.188 16 -15.297 1 88.5 269 ILE A CA 1
ATOM 2103 C C . ILE A 1 269 ? -19.891 14.758 -14.758 1 88.5 269 ILE A C 1
ATOM 2105 O O . ILE A 1 269 ? -19.297 13.68 -14.672 1 88.5 269 ILE A O 1
ATOM 2109 N N . THR A 1 270 ? -21.172 14.812 -14.57 1 85.81 270 THR A N 1
ATOM 2110 C CA . THR A 1 270 ? -21.953 13.812 -13.852 1 85.81 270 THR A CA 1
ATOM 2111 C C . THR A 1 270 ? -21.891 12.461 -14.562 1 85.81 270 THR A C 1
ATOM 2113 O O . THR A 1 270 ? -21.688 11.43 -13.93 1 85.81 270 THR A O 1
ATOM 2116 N N . PRO A 1 271 ? -22.047 12.492 -15.898 1 90.38 271 PRO A N 1
ATOM 2117 C CA . PRO A 1 271 ? -21.984 11.188 -16.562 1 90.38 271 PRO A CA 1
ATOM 2118 C C . PRO A 1 271 ? -20.641 10.492 -16.375 1 90.38 271 PRO A C 1
ATOM 2120 O O . PRO A 1 271 ? -20.578 9.266 -16.25 1 90.38 271 PRO A O 1
ATOM 2123 N N . LEU A 1 272 ? -19.656 11.258 -16.391 1 90.69 272 LEU A N 1
ATOM 2124 C CA . LEU A 1 272 ? -18.312 10.695 -16.203 1 90.69 272 LEU A CA 1
ATOM 2125 C C . LEU A 1 272 ? -18.125 10.195 -14.773 1 90.69 272 LEU A C 1
ATOM 2127 O O . LEU A 1 272 ? -17.547 9.141 -14.555 1 90.69 272 LEU A O 1
ATOM 2131 N N . GLN A 1 273 ? -18.562 10.945 -13.844 1 89.5 273 GLN A N 1
ATOM 2132 C CA . GLN A 1 273 ? -18.5 10.547 -12.438 1 89.5 273 GLN A CA 1
ATOM 2133 C C . GLN A 1 273 ? -19.234 9.242 -12.195 1 89.5 273 GLN A C 1
ATOM 2135 O O . GLN A 1 273 ? -18.734 8.359 -11.5 1 89.5 273 GLN A O 1
ATOM 2140 N N . ASN A 1 274 ? -20.406 9.125 -12.82 1 90.19 274 ASN A N 1
ATOM 2141 C CA . ASN A 1 274 ? -21.234 7.926 -12.648 1 90.19 274 ASN A CA 1
ATOM 2142 C C . ASN A 1 274 ? -20.578 6.707 -13.297 1 90.19 274 ASN A C 1
ATOM 2144 O O . ASN A 1 274 ? -20.609 5.609 -12.727 1 90.19 274 ASN A O 1
ATOM 2148 N N . GLU A 1 275 ? -20.047 6.914 -14.422 1 91.5 275 GLU A N 1
ATOM 2149 C CA . GLU A 1 275 ? -19.422 5.805 -15.133 1 91.5 275 GLU A CA 1
ATOM 2150 C C . GLU A 1 275 ? -18.188 5.305 -14.391 1 91.5 275 GLU A C 1
ATOM 2152 O O . GLU A 1 275 ? -17.875 4.113 -14.43 1 91.5 275 GLU A O 1
ATOM 2157 N N . LEU A 1 276 ? -17.531 6.121 -13.711 1 91.69 276 LEU A N 1
ATOM 2158 C CA . LEU A 1 276 ? -16.266 5.773 -13.062 1 91.69 276 LEU A CA 1
ATOM 2159 C C . LEU A 1 276 ? -16.516 5.156 -11.688 1 91.69 276 LEU A C 1
ATOM 2161 O O . LEU A 1 276 ? -15.781 4.273 -11.258 1 91.69 276 LEU A O 1
ATOM 2165 N N . PHE A 1 277 ? -17.672 5.59 -11.008 1 87.62 277 PHE A N 1
ATOM 2166 C CA . PHE A 1 277 ? -17.672 5.23 -9.594 1 87.62 277 PHE A CA 1
ATOM 2167 C C . PHE A 1 277 ? -19.031 4.676 -9.188 1 87.62 277 PHE A C 1
ATOM 2169 O O . PHE A 1 277 ? -19.172 4.055 -8.133 1 87.62 277 PHE A O 1
ATOM 2176 N N . TYR A 1 278 ? -20.031 4.836 -9.945 1 84.62 278 TYR A N 1
ATOM 2177 C CA . TYR A 1 278 ? -21.344 4.438 -9.461 1 84.62 278 TYR A CA 1
ATOM 2178 C C . TYR A 1 278 ? -21.953 3.373 -10.359 1 84.62 278 TYR A C 1
ATOM 2180 O O . TYR A 1 278 ? -22.609 2.438 -9.875 1 84.62 278 TYR A O 1
ATOM 2188 N N . ASN A 1 279 ? -21.609 3.561 -11.633 1 86.19 279 ASN A N 1
ATOM 2189 C CA . ASN A 1 279 ? -22.203 2.586 -12.547 1 86.19 279 ASN A CA 1
ATOM 2190 C C . ASN A 1 279 ? -21.406 1.287 -12.578 1 86.19 279 ASN A C 1
ATOM 2192 O O . ASN A 1 279 ? -20.172 1.307 -12.477 1 86.19 279 ASN A O 1
ATOM 2196 N N . ASN A 1 280 ? -21.891 0.156 -12.305 1 84.06 280 ASN A N 1
ATOM 2197 C CA . ASN A 1 280 ? -21.234 -1.141 -12.438 1 84.06 280 ASN A CA 1
ATOM 2198 C C . ASN A 1 280 ? -20.875 -1.446 -13.891 1 84.06 280 ASN A C 1
ATOM 2200 O O . ASN A 1 280 ? -21.203 -2.52 -14.398 1 84.06 280 ASN A O 1
ATOM 2204 N N . GLY A 1 281 ? -20.25 -0.411 -14.492 1 86.69 281 GLY A N 1
ATOM 2205 C CA . GLY A 1 281 ? -19.875 -0.537 -15.891 1 86.69 281 GLY A CA 1
ATOM 2206 C C . GLY A 1 281 ? -18.406 -0.873 -16.094 1 86.69 281 GLY A C 1
ATOM 2207 O O . GLY A 1 281 ? -17.719 -1.252 -15.141 1 86.69 281 GLY A O 1
ATOM 2208 N N . PHE A 1 282 ? -18 -0.797 -17.328 1 91.44 282 PHE A N 1
ATOM 2209 C CA . PHE A 1 282 ? -16.656 -1.177 -17.75 1 91.44 282 PHE A CA 1
ATOM 2210 C C . PHE A 1 282 ? -15.617 -0.29 -17.078 1 91.44 282 PHE A C 1
ATOM 2212 O O . PHE A 1 282 ? -14.656 -0.789 -16.5 1 91.44 282 PHE A O 1
ATOM 2219 N N . LEU A 1 283 ? -15.805 0.984 -17.094 1 92.94 283 LEU A N 1
ATOM 2220 C CA . LEU A 1 283 ? -14.828 1.929 -16.562 1 92.94 283 LEU A CA 1
ATOM 2221 C C . LEU A 1 283 ? -14.727 1.817 -15.039 1 92.94 283 LEU A C 1
ATOM 2223 O O . LEU A 1 283 ? -13.648 1.99 -14.469 1 92.94 283 LEU A O 1
ATOM 2227 N N . ASN A 1 284 ? -15.773 1.592 -14.406 1 92.19 284 ASN A N 1
ATOM 2228 C CA . ASN A 1 284 ? -15.797 1.418 -12.953 1 92.19 284 ASN A CA 1
ATOM 2229 C C . ASN A 1 284 ? -15.023 0.174 -12.523 1 92.19 284 ASN A C 1
ATOM 2231 O O . ASN A 1 284 ? -14.211 0.23 -11.602 1 92.19 284 ASN A O 1
ATOM 2235 N N . ASN A 1 285 ? -15.234 -0.916 -13.305 1 90.44 285 ASN A N 1
ATOM 2236 C CA . ASN A 1 285 ? -14.68 -2.207 -12.906 1 90.44 285 ASN A CA 1
ATOM 2237 C C . ASN A 1 285 ? -13.227 -2.352 -13.352 1 90.44 285 ASN A C 1
ATOM 2239 O O . ASN A 1 285 ? -12.562 -3.334 -13.008 1 90.44 285 ASN A O 1
ATOM 2243 N N . THR A 1 286 ? -12.75 -1.39 -14.102 1 93.12 286 THR A N 1
ATOM 2244 C CA . THR A 1 286 ? -11.359 -1.441 -14.555 1 93.12 286 THR A CA 1
ATOM 2245 C C . THR A 1 286 ? -10.555 -0.287 -13.961 1 93.12 286 THR A C 1
ATOM 2247 O O . THR A 1 286 ? -10.023 -0.398 -12.852 1 93.12 286 THR A O 1
ATOM 2250 N N . PHE A 1 287 ? -10.727 0.851 -14.516 1 94.69 287 PHE A N 1
ATOM 2251 C CA . PHE A 1 287 ? -9.945 2.014 -14.117 1 94.69 287 PHE A CA 1
ATOM 2252 C C . PHE A 1 287 ? -10.367 2.502 -12.734 1 94.69 287 PHE A C 1
ATOM 2254 O O . PHE A 1 287 ? -9.523 2.803 -11.891 1 94.69 287 PHE A O 1
ATOM 2261 N N . GLY A 1 288 ? -11.641 2.611 -12.508 1 93 288 GLY A N 1
ATOM 2262 C CA . GLY A 1 288 ? -12.133 3.074 -11.219 1 93 288 GLY A CA 1
ATOM 2263 C C . GLY A 1 288 ? -11.648 2.23 -10.055 1 93 288 GLY A C 1
ATOM 2264 O O . GLY A 1 288 ? -11.109 2.756 -9.078 1 93 288 GLY A O 1
ATOM 2265 N N . GLU A 1 289 ? -11.797 0.957 -10.219 1 91.94 289 GLU A N 1
ATOM 2266 C CA . GLU A 1 289 ? -11.391 0.042 -9.156 1 91.94 289 GLU A CA 1
ATOM 2267 C C . GLU A 1 289 ? -9.875 0.031 -8.984 1 91.94 289 GLU A C 1
ATOM 2269 O O . GLU A 1 289 ? -9.367 -0.125 -7.875 1 91.94 289 GLU A O 1
ATOM 2274 N N . ALA A 1 290 ? -9.164 0.149 -10.07 1 95 290 ALA A N 1
ATOM 2275 C CA . ALA A 1 290 ? -7.703 0.199 -10 1 95 290 ALA A CA 1
ATOM 2276 C C . ALA A 1 290 ? -7.238 1.419 -9.211 1 95 290 ALA A C 1
ATOM 2278 O O . ALA A 1 290 ? -6.359 1.312 -8.352 1 95 290 ALA A O 1
ATOM 2279 N N . VAL A 1 291 ? -7.832 2.549 -9.469 1 95.69 291 VAL A N 1
ATOM 2280 C CA . VAL A 1 291 ? -7.461 3.797 -8.812 1 95.69 291 VAL A CA 1
ATOM 2281 C C . VAL A 1 291 ? -7.812 3.729 -7.328 1 95.69 291 VAL A C 1
ATOM 2283 O O . VAL A 1 291 ? -7.059 4.211 -6.484 1 95.69 291 VAL A O 1
ATOM 2286 N N . ILE A 1 292 ? -8.922 3.133 -7.023 1 92.31 292 ILE A N 1
ATOM 2287 C CA . ILE A 1 292 ? -9.344 2.977 -5.637 1 92.31 292 ILE A CA 1
ATOM 2288 C C . ILE A 1 292 ? -8.359 2.076 -4.898 1 92.31 292 ILE A C 1
ATOM 2290 O O . ILE A 1 292 ? -7.941 2.389 -3.779 1 92.31 292 ILE A O 1
ATOM 2294 N N . GLN A 1 293 ? -7.973 1.02 -5.539 1 93.31 293 GLN A N 1
ATOM 2295 C CA . GLN A 1 293 ? -7.039 0.084 -4.926 1 93.31 293 GLN A CA 1
ATOM 2296 C C . GLN A 1 293 ? -5.676 0.735 -4.699 1 93.31 293 GLN A C 1
ATOM 2298 O O . GLN A 1 293 ? -5.07 0.566 -3.639 1 93.31 293 GLN A O 1
ATOM 2303 N N . LEU A 1 294 ? -5.211 1.464 -5.629 1 96.31 294 LEU A N 1
ATOM 2304 C CA . LEU A 1 294 ? -3.941 2.17 -5.488 1 96.31 294 LEU A CA 1
ATOM 2305 C C . LEU A 1 294 ? -4.027 3.234 -4.398 1 96.31 294 LEU A C 1
ATOM 2307 O O . LEU A 1 294 ? -3.082 3.422 -3.633 1 96.31 294 LEU A O 1
ATOM 2311 N N . GLY A 1 295 ? -5.117 3.922 -4.352 1 93.56 295 GLY A N 1
ATOM 2312 C CA . GLY A 1 295 ? -5.312 4.961 -3.355 1 93.56 295 GLY A CA 1
ATOM 2313 C C . GLY A 1 295 ? -5.336 4.43 -1.935 1 93.56 295 GLY A C 1
ATOM 2314 O O . GLY A 1 295 ? -4.93 5.125 -1 1 93.56 295 GLY A O 1
ATOM 2315 N N . SER A 1 296 ? -5.766 3.221 -1.78 1 91.75 296 SER A N 1
ATOM 2316 C CA . SER A 1 296 ? -5.898 2.633 -0.453 1 91.75 296 SER A CA 1
ATOM 2317 C C . SER A 1 296 ? -4.535 2.379 0.182 1 91.75 296 SER A C 1
ATOM 2319 O O . SER A 1 296 ? -4.438 2.182 1.395 1 91.75 296 SER A O 1
ATOM 2321 N N . VAL A 1 297 ? -3.537 2.422 -0.585 1 95.44 297 VAL A N 1
ATOM 2322 C CA . VAL A 1 297 ? -2.182 2.152 -0.114 1 95.44 297 VAL A CA 1
ATOM 2323 C C . VAL A 1 297 ? -1.61 3.398 0.556 1 95.44 297 VAL A C 1
ATOM 2325 O O . VAL A 1 297 ? -0.717 3.303 1.401 1 95.44 297 VAL A O 1
ATOM 2328 N N . SER A 1 298 ? -2.098 4.535 0.258 1 92.19 298 SER A N 1
ATOM 2329 C CA . SER A 1 298 ? -1.487 5.82 0.584 1 92.19 298 SER A CA 1
ATOM 2330 C C . SER A 1 298 ? -1.359 6.004 2.092 1 92.19 298 SER A C 1
ATOM 2332 O O . SER A 1 298 ? -0.267 6.266 2.6 1 92.19 298 SER A O 1
ATOM 2334 N N . ILE A 1 299 ? -2.373 5.758 2.807 1 89.38 299 ILE A N 1
ATOM 2335 C CA . ILE A 1 299 ? -2.428 6.109 4.223 1 89.38 299 ILE A CA 1
ATOM 2336 C C . ILE A 1 299 ? -1.555 5.145 5.027 1 89.38 299 ILE A C 1
ATOM 2338 O O . ILE A 1 299 ? -0.676 5.574 5.777 1 89.38 299 ILE A O 1
ATOM 2342 N N . PRO A 1 300 ? -1.72 3.844 4.84 1 94 300 PRO A N 1
ATOM 2343 C CA . PRO A 1 300 ? -0.841 2.957 5.605 1 94 300 PRO A CA 1
ATOM 2344 C C . PRO A 1 300 ? 0.633 3.137 5.25 1 94 300 PRO A C 1
ATOM 2346 O O . PRO A 1 300 ? 1.501 3.012 6.117 1 94 300 PRO A O 1
ATOM 2349 N N . MET A 1 301 ? 0.863 3.445 4.059 1 93.81 301 MET A N 1
ATOM 2350 C CA . MET A 1 301 ? 2.252 3.6 3.635 1 93.81 301 MET A CA 1
ATOM 2351 C C . MET A 1 301 ? 2.883 4.832 4.273 1 93.81 301 MET A C 1
ATOM 2353 O O . MET A 1 301 ? 4.043 4.793 4.695 1 93.81 301 MET A O 1
ATOM 2357 N N . ILE A 1 302 ? 2.18 5.918 4.328 1 90.44 302 ILE A N 1
ATOM 2358 C CA . ILE A 1 302 ? 2.725 7.141 4.91 1 90.44 302 ILE A CA 1
ATOM 2359 C C . ILE A 1 302 ? 2.934 6.949 6.414 1 90.44 302 ILE A C 1
ATOM 2361 O O . ILE A 1 302 ? 3.883 7.484 6.988 1 90.44 302 ILE A O 1
ATOM 2365 N N . LEU A 1 303 ? 2.098 6.152 7.043 1 92.69 303 LEU A N 1
ATOM 2366 C CA . LEU A 1 303 ? 2.236 5.879 8.469 1 92.69 303 LEU A CA 1
ATOM 2367 C C . LEU A 1 303 ? 3.455 5 8.742 1 92.69 303 LEU A C 1
ATOM 2369 O O . LEU A 1 303 ? 4.141 5.176 9.75 1 92.69 303 LEU A O 1
ATOM 2373 N N . ILE A 1 304 ? 3.678 4.082 7.836 1 94.56 304 ILE A N 1
ATOM 2374 C CA . ILE A 1 304 ? 4.863 3.24 7.953 1 94.56 304 ILE A CA 1
ATOM 2375 C C . ILE A 1 304 ? 6.121 4.098 7.82 1 94.56 304 ILE A C 1
ATOM 2377 O O . ILE A 1 304 ? 7.082 3.922 8.57 1 94.56 304 ILE A O 1
ATOM 2381 N N . VAL A 1 305 ? 6.102 5.016 6.887 1 90.5 305 VAL A N 1
ATOM 2382 C CA . VAL A 1 305 ? 7.246 5.902 6.688 1 90.5 305 VAL A CA 1
ATOM 2383 C C . VAL A 1 305 ? 7.426 6.797 7.91 1 90.5 305 VAL A C 1
ATOM 2385 O O . VAL A 1 305 ? 8.555 7.035 8.352 1 90.5 305 VAL A O 1
ATOM 2388 N N . LEU A 1 306 ? 6.297 7.281 8.398 1 88.5 306 LEU A N 1
ATOM 2389 C CA . LEU A 1 306 ? 6.352 8.094 9.617 1 88.5 306 LEU A CA 1
ATOM 2390 C C . LEU A 1 306 ? 7.012 7.324 10.75 1 88.5 306 LEU A C 1
ATOM 2392 O O . LEU A 1 306 ? 7.926 7.836 11.406 1 88.5 306 LEU A O 1
ATOM 2396 N N . GLY A 1 307 ? 6.586 6.117 11.016 1 91.38 307 GLY A N 1
ATOM 2397 C CA . GLY A 1 307 ? 7.164 5.293 12.062 1 91.38 307 GLY A CA 1
ATOM 2398 C C . GLY A 1 307 ? 8.641 5.004 11.852 1 91.38 307 GLY A C 1
ATOM 2399 O O . GLY A 1 307 ? 9.422 5.031 12.805 1 91.38 307 GLY A O 1
ATOM 2400 N N . SER A 1 308 ? 8.969 4.75 10.641 1 91.81 308 SER A N 1
ATOM 2401 C CA . SER A 1 308 ? 10.359 4.438 10.32 1 91.81 308 SER A CA 1
ATOM 2402 C C . SER A 1 308 ? 11.266 5.645 10.547 1 91.81 308 SER A C 1
ATOM 2404 O O . SER A 1 308 ? 12.422 5.492 10.945 1 91.81 308 SER A O 1
ATOM 2406 N N . ASN A 1 309 ? 10.727 6.809 10.328 1 84.75 309 ASN A N 1
ATOM 2407 C CA . ASN A 1 309 ? 11.492 8.039 10.508 1 84.75 309 ASN A CA 1
ATOM 2408 C C . ASN A 1 309 ? 11.797 8.305 11.977 1 84.75 309 ASN A C 1
ATOM 2410 O O . ASN A 1 309 ? 12.742 9.023 12.305 1 84.75 309 ASN A O 1
ATOM 2414 N N . LEU A 1 310 ? 11.039 7.723 12.805 1 86.62 310 LEU A N 1
ATOM 2415 C CA . LEU A 1 310 ? 11.203 7.965 14.234 1 86.62 310 LEU A CA 1
ATOM 2416 C C . LEU A 1 310 ? 12.32 7.094 14.805 1 86.62 310 LEU A C 1
ATOM 2418 O O . LEU A 1 310 ? 12.781 7.332 15.922 1 86.62 310 LEU A O 1
ATOM 2422 N N . TYR A 1 311 ? 12.703 6.113 13.977 1 86.56 311 TYR A N 1
ATOM 2423 C CA . TYR A 1 311 ? 13.852 5.324 14.414 1 86.56 311 TYR A CA 1
ATOM 2424 C C . TYR A 1 311 ? 15.141 6.129 14.297 1 86.56 311 TYR A C 1
ATOM 2426 O O . TYR A 1 311 ? 15.43 6.707 13.25 1 86.56 311 TYR A O 1
ATOM 2434 N N . PRO A 1 312 ? 15.906 6.211 15.391 1 77.94 312 PRO A N 1
ATOM 2435 C CA . PRO A 1 312 ? 17.109 7.055 15.398 1 77.94 312 PRO A CA 1
ATOM 2436 C C . PRO A 1 312 ? 18.188 6.555 14.445 1 77.94 312 PRO A C 1
ATOM 2438 O O . PRO A 1 312 ? 18.359 5.348 14.273 1 77.94 312 PRO A O 1
ATOM 2441 N N . SER A 1 313 ? 18.672 7.523 13.68 1 70.88 313 SER A N 1
ATOM 2442 C CA . SER A 1 313 ? 19.797 7.195 12.805 1 70.88 313 SER A CA 1
ATOM 2443 C C . SER A 1 313 ? 21.047 6.852 13.602 1 70.88 313 SER A C 1
ATOM 2445 O O . SER A 1 313 ? 21.188 7.27 14.75 1 70.88 313 SER A O 1
ATOM 2447 N N . SER A 1 314 ? 21.797 6.008 13.047 1 64.56 314 SER A N 1
ATOM 2448 C CA . SER A 1 314 ? 23.062 5.645 13.68 1 64.56 314 SER A CA 1
ATOM 2449 C C . SER A 1 314 ? 24 6.844 13.758 1 64.56 314 SER A C 1
ATOM 2451 O O . SER A 1 314 ? 24.922 6.867 14.586 1 64.56 314 SER A O 1
ATOM 2453 N N . GLU A 1 315 ? 23.656 7.84 13 1 66.94 315 GLU A N 1
ATOM 2454 C CA . GLU A 1 315 ? 24.531 9.008 13.008 1 66.94 315 GLU A CA 1
ATOM 2455 C C . GLU A 1 315 ? 24.219 9.914 14.203 1 66.94 315 GLU A C 1
ATOM 2457 O O . GLU A 1 315 ? 23.062 10.273 14.43 1 66.94 315 GLU A O 1
ATOM 2462 N N . THR A 1 316 ? 25.109 9.969 15.055 1 68.75 316 THR A N 1
ATOM 2463 C CA . THR A 1 316 ? 24.953 10.844 16.219 1 68.75 316 THR A CA 1
ATOM 2464 C C . THR A 1 316 ? 25.312 12.281 15.859 1 68.75 316 THR A C 1
ATOM 2466 O O . THR A 1 316 ? 26.438 12.555 15.422 1 68.75 316 THR A O 1
ATOM 2469 N N . PHE A 1 317 ? 24.297 13.102 15.883 1 75.94 317 PHE A N 1
ATOM 2470 C CA . PHE A 1 317 ? 24.531 14.516 15.625 1 75.94 317 PHE A CA 1
ATOM 2471 C C . PHE A 1 317 ? 24.828 15.266 16.922 1 75.94 317 PHE A C 1
ATOM 2473 O O . PHE A 1 317 ? 24.281 14.938 17.969 1 75.94 317 PHE A O 1
ATOM 2480 N N . PRO A 1 318 ? 25.719 16.203 16.828 1 78.81 318 PRO A N 1
ATOM 2481 C CA . PRO A 1 318 ? 26.047 16.969 18.031 1 78.81 318 PRO A CA 1
ATOM 2482 C C . PRO A 1 318 ? 24.906 17.859 18.484 1 78.81 318 PRO A C 1
ATOM 2484 O O . PRO A 1 318 ? 24.234 18.484 17.656 1 78.81 318 PRO A O 1
ATOM 2487 N N . LYS A 1 319 ? 24.719 17.906 19.828 1 86.19 319 LYS A N 1
ATOM 2488 C CA . LYS A 1 319 ? 23.703 18.766 20.422 1 86.19 319 LYS A CA 1
ATOM 2489 C C . LYS A 1 319 ? 24.25 20.156 20.703 1 86.19 319 LYS A C 1
ATOM 2491 O O . LYS A 1 319 ? 25.406 20.312 21.078 1 86.19 319 LYS A O 1
ATOM 2496 N N . THR A 1 320 ? 23.359 21.078 20.5 1 86.06 320 THR A N 1
ATOM 2497 C CA . THR A 1 320 ? 23.75 22.453 20.797 1 86.06 320 THR A CA 1
ATOM 2498 C C . THR A 1 320 ? 23.625 22.75 22.281 1 86.06 320 THR A C 1
ATOM 2500 O O . THR A 1 320 ? 23.031 21.953 23.031 1 86.06 320 THR A O 1
ATOM 2503 N N . HIS A 1 321 ? 24.188 23.844 22.672 1 86.19 321 HIS A N 1
ATOM 2504 C CA . HIS A 1 321 ? 24.156 24.25 24.078 1 86.19 321 HIS A CA 1
ATOM 2505 C C . HIS A 1 321 ? 22.734 24.484 24.562 1 86.19 321 HIS A C 1
ATOM 2507 O O . HIS A 1 321 ? 22.391 24.188 25.703 1 86.19 321 HIS A O 1
ATOM 2513 N N . ASN A 1 322 ? 21.859 25.031 23.734 1 92.75 322 ASN A N 1
ATOM 2514 C CA . ASN A 1 322 ? 20.469 25.328 24.094 1 92.75 322 ASN A CA 1
ATOM 2515 C C . ASN A 1 322 ? 19.516 24.25 23.594 1 92.75 322 ASN A C 1
ATOM 2517 O O . ASN A 1 322 ? 18.375 24.547 23.234 1 92.75 322 ASN A O 1
ATOM 2521 N N . HIS A 1 323 ? 19.984 23.094 23.641 1 93.69 323 HIS A N 1
ATOM 2522 C CA . HIS A 1 323 ? 19.234 21.953 23.141 1 93.69 323 HIS A CA 1
ATOM 2523 C C . HIS A 1 323 ? 17.859 21.844 23.812 1 93.69 323 HIS A C 1
ATOM 2525 O O . HIS A 1 323 ? 16.844 21.734 23.125 1 93.69 323 HIS A O 1
ATOM 2531 N N . LYS A 1 324 ? 17.844 21.906 25.078 1 95.19 324 LYS A N 1
ATOM 2532 C CA . LYS A 1 324 ? 16.594 21.766 25.812 1 95.19 324 LYS A CA 1
ATOM 2533 C C . LYS A 1 324 ? 15.633 22.922 25.531 1 95.19 324 LYS A C 1
ATOM 2535 O O . LYS A 1 324 ? 14.422 22.719 25.438 1 95.19 324 LYS A O 1
ATOM 2540 N N . LYS A 1 325 ? 16.156 24.078 25.391 1 96.69 325 LYS A N 1
ATOM 2541 C CA . LYS A 1 325 ? 15.328 25.25 25.078 1 96.69 325 LYS A CA 1
ATOM 2542 C C . LYS A 1 325 ? 14.688 25.125 23.703 1 96.69 325 LYS A C 1
ATOM 2544 O O . LYS A 1 325 ? 13.516 25.469 23.531 1 96.69 325 LYS A O 1
ATOM 2549 N N . LEU A 1 326 ? 15.477 24.641 22.812 1 96.81 326 LEU A N 1
ATOM 2550 C CA . LEU A 1 326 ? 14.969 24.469 21.453 1 96.81 326 LEU A CA 1
ATOM 2551 C C . LEU A 1 326 ? 13.859 23.422 21.406 1 96.81 326 LEU A C 1
ATOM 2553 O O . LEU A 1 326 ? 12.875 23.594 20.688 1 96.81 326 LEU A O 1
ATOM 2557 N N . LEU A 1 327 ? 14.047 22.406 22.219 1 96.75 327 LEU A N 1
ATOM 2558 C CA . LEU A 1 327 ? 13.039 21.344 22.281 1 96.75 327 LEU A CA 1
ATOM 2559 C C . LEU A 1 327 ? 11.734 21.891 22.875 1 96.75 327 LEU A C 1
ATOM 2561 O O . LEU A 1 327 ? 10.672 21.734 22.266 1 96.75 327 LEU A O 1
ATOM 2565 N N . ILE A 1 328 ? 11.844 22.547 23.953 1 96.88 328 ILE A N 1
ATOM 2566 C CA . ILE A 1 328 ? 10.672 23.062 24.656 1 96.88 328 ILE A CA 1
ATOM 2567 C C . ILE A 1 328 ? 10.008 24.156 23.828 1 96.88 328 ILE A C 1
ATOM 2569 O O . ILE A 1 328 ? 8.781 24.188 23.703 1 96.88 328 ILE A O 1
ATOM 2573 N N . GLY A 1 329 ? 10.805 25.016 23.266 1 97.5 329 GLY A N 1
ATOM 2574 C CA . GLY A 1 329 ? 10.273 26.094 22.453 1 97.5 329 GLY A CA 1
ATOM 2575 C C . GLY A 1 329 ? 9.508 25.609 21.234 1 97.5 329 GLY A C 1
ATOM 2576 O O . GLY A 1 329 ? 8.445 26.125 20.922 1 97.5 329 GLY A O 1
ATOM 2577 N N . SER A 1 330 ? 10.062 24.594 20.609 1 97.5 330 SER A N 1
ATOM 2578 C CA . SER A 1 330 ? 9.445 24.078 19.391 1 97.5 330 SER A CA 1
ATOM 2579 C C . SER A 1 330 ? 8.164 23.312 19.703 1 97.5 330 SER A C 1
ATOM 2581 O O . SER A 1 330 ? 7.156 23.469 19.016 1 97.5 330 SER A O 1
ATOM 2583 N N . ILE A 1 331 ? 8.18 22.516 20.766 1 96.75 331 ILE A N 1
ATOM 2584 C CA . ILE A 1 331 ? 7.039 21.672 21.109 1 96.75 331 ILE A CA 1
ATOM 2585 C C . ILE A 1 331 ? 5.91 22.547 21.656 1 96.75 331 ILE A C 1
ATOM 2587 O O . ILE A 1 331 ? 4.758 22.406 21.234 1 96.75 331 ILE A O 1
ATOM 2591 N N . VAL A 1 332 ? 6.234 23.438 22.516 1 96.38 332 VAL A N 1
ATOM 2592 C CA . VAL A 1 332 ? 5.23 24.328 23.109 1 96.38 332 VAL A CA 1
ATOM 2593 C C . VAL A 1 332 ? 4.719 25.297 22.047 1 96.38 332 VAL A C 1
ATOM 2595 O O . VAL A 1 332 ? 3.521 25.594 21.984 1 96.38 332 VAL A O 1
ATOM 2598 N N . GLY A 1 333 ? 5.625 25.781 21.219 1 96.56 333 GLY A N 1
ATOM 2599 C CA . GLY A 1 333 ? 5.25 26.703 20.172 1 96.56 333 GLY A CA 1
ATOM 2600 C C . GLY A 1 333 ? 4.391 26.078 19.094 1 96.56 333 GLY A C 1
ATOM 2601 O O . GLY A 1 333 ? 3.66 26.781 18.391 1 96.56 333 GLY A O 1
ATOM 2602 N N . ARG A 1 334 ? 4.379 24.781 19.031 1 96 334 ARG A N 1
ATOM 2603 C CA . ARG A 1 334 ? 3.662 24.078 17.969 1 96 334 ARG A CA 1
ATOM 2604 C C . ARG A 1 334 ? 2.373 23.469 18.5 1 96 334 ARG A C 1
ATOM 2606 O O . ARG A 1 334 ? 1.312 23.609 17.891 1 96 334 ARG A O 1
ATOM 2613 N N . MET A 1 335 ? 2.439 22.844 19.594 1 94.44 335 MET A N 1
ATOM 2614 C CA . MET A 1 335 ? 1.351 21.953 19.969 1 94.44 335 MET A CA 1
ATOM 2615 C C . MET A 1 335 ? 0.523 22.562 21.109 1 94.44 335 MET A C 1
ATOM 2617 O O . MET A 1 335 ? -0.664 22.25 21.234 1 94.44 335 MET A O 1
ATOM 2621 N N . ILE A 1 336 ? 1.08 23.531 21.906 1 93 336 ILE A N 1
ATOM 2622 C CA . ILE A 1 336 ? 0.395 23.953 23.125 1 93 336 ILE A CA 1
ATOM 2623 C C . ILE A 1 336 ? -0.055 25.406 22.969 1 93 336 ILE A C 1
ATOM 2625 O O . ILE A 1 336 ? -1.254 25.703 23 1 93 336 ILE A O 1
ATOM 2629 N N . LEU A 1 337 ? 0.86 26.266 22.719 1 95.12 337 LEU A N 1
ATOM 2630 C CA . LEU A 1 337 ? 0.565 27.703 22.734 1 95.12 337 LEU A CA 1
ATOM 2631 C C . LEU A 1 337 ? -0.442 28.062 21.656 1 95.12 337 LEU A C 1
ATOM 2633 O O . LEU A 1 337 ? -1.397 28.797 21.906 1 95.12 337 LEU A O 1
ATOM 2637 N N . PRO A 1 338 ? -0.265 27.625 20.453 1 94.62 338 PRO A N 1
ATOM 2638 C CA . PRO A 1 338 ? -1.27 27.953 19.438 1 94.62 338 PRO A CA 1
ATOM 2639 C C . PRO A 1 338 ? -2.654 27.422 19.781 1 94.62 338 PRO A C 1
ATOM 2641 O O . PRO A 1 338 ? -3.666 28.047 19.453 1 94.62 338 PRO A O 1
ATOM 2644 N N . SER A 1 339 ? -2.723 26.281 20.391 1 91.19 339 SER A N 1
ATOM 2645 C CA . SER A 1 339 ? -3.992 25.672 20.766 1 91.19 339 SER A CA 1
ATOM 2646 C C . SER A 1 339 ? -4.762 26.547 21.75 1 91.19 339 SER A C 1
ATOM 2648 O O . SER A 1 339 ? -5.992 26.562 21.734 1 91.19 339 SER A O 1
ATOM 2650 N N . CYS A 1 340 ? -4.047 27.234 22.562 1 91.44 340 CYS A N 1
ATOM 2651 C CA . CYS A 1 340 ? -4.676 28.109 23.547 1 91.44 340 CYS A CA 1
ATOM 2652 C C . CYS A 1 340 ? -5.41 29.25 22.859 1 91.44 340 CYS A C 1
ATOM 2654 O O . CYS A 1 340 ? -6.363 29.797 23.422 1 91.44 340 CYS A O 1
ATOM 2656 N N . PHE A 1 341 ? -5.043 29.562 21.672 1 92.56 341 PHE A N 1
ATOM 2657 C CA . PHE A 1 341 ? -5.68 30.641 20.938 1 92.56 341 PHE A CA 1
ATOM 2658 C C . PHE A 1 341 ? -6.637 30.094 19.891 1 92.56 341 PHE A C 1
ATOM 2660 O O . PHE A 1 341 ? -7.773 30.562 19.781 1 92.56 341 PHE A O 1
ATOM 2667 N N . LEU A 1 342 ? -6.195 29.125 19.203 1 91 342 LEU A N 1
ATOM 2668 C CA . LEU A 1 342 ? -6.93 28.641 18.031 1 91 342 LEU A CA 1
ATOM 2669 C C . LEU A 1 342 ? -8.18 27.891 18.453 1 91 342 LEU A C 1
ATOM 2671 O O . LEU A 1 342 ? -9.227 27.984 17.812 1 91 342 LEU A O 1
ATOM 2675 N N . LEU A 1 343 ? -8.109 27.109 19.531 1 87.81 343 LEU A N 1
ATOM 2676 C CA . LEU A 1 343 ? -9.25 26.297 19.922 1 87.81 343 LEU A CA 1
ATOM 2677 C C . LEU A 1 343 ? -10.438 27.188 20.312 1 87.81 343 LEU A C 1
ATOM 2679 O O . LEU A 1 343 ? -11.547 26.984 19.812 1 87.81 343 LEU A O 1
ATOM 2683 N N . PRO A 1 344 ? -10.219 28.219 21.109 1 88 344 PRO A N 1
ATOM 2684 C CA . PRO A 1 344 ? -11.328 29.125 21.422 1 88 344 PRO A CA 1
ATOM 2685 C C . PRO A 1 344 ? -11.836 29.875 20.188 1 88 344 PRO A C 1
ATOM 2687 O O . PRO A 1 344 ? -13.039 30.109 20.047 1 88 344 PRO A O 1
ATOM 2690 N N . ILE A 1 345 ? -10.953 30.234 19.328 1 89.62 345 ILE A N 1
ATOM 2691 C CA . ILE A 1 345 ? -11.336 30.953 18.125 1 89.62 345 ILE A CA 1
ATOM 2692 C C . ILE A 1 345 ? -12.219 30.078 17.234 1 89.62 345 ILE A C 1
ATOM 2694 O O . ILE A 1 345 ? -13.266 30.516 16.75 1 89.62 345 ILE A O 1
ATOM 2698 N N . ILE A 1 346 ? -11.82 28.875 17.078 1 86.38 346 ILE A N 1
ATOM 2699 C CA . ILE A 1 346 ? -12.594 27.938 16.266 1 86.38 346 ILE A CA 1
ATOM 2700 C C . ILE A 1 346 ? -13.945 27.688 16.922 1 86.38 346 ILE A C 1
ATOM 2702 O O . ILE A 1 346 ? -14.977 27.656 16.25 1 86.38 346 ILE A O 1
ATOM 2706 N N . THR A 1 347 ? -13.969 27.547 18.234 1 84.62 347 THR A N 1
ATOM 2707 C CA . THR A 1 347 ? -15.203 27.297 18.984 1 84.62 347 THR A CA 1
ATOM 2708 C C . THR A 1 347 ? -16.172 28.469 18.828 1 84.62 347 THR A C 1
ATOM 2710 O O . THR A 1 347 ? -17.375 28.25 18.594 1 84.62 347 THR A O 1
ATOM 2713 N N . CYS A 1 348 ? -15.594 29.641 18.859 1 86.75 348 CYS A N 1
ATOM 2714 C CA . CYS A 1 348 ? -16.438 30.812 18.703 1 86.75 348 CYS A CA 1
ATOM 2715 C C . CYS A 1 348 ? -16.938 30.969 17.281 1 86.75 348 CYS A C 1
ATOM 2717 O O . CYS A 1 348 ? -18.078 31.375 17.047 1 86.75 348 CYS A O 1
ATOM 2719 N N . ALA A 1 349 ? -16.109 30.641 16.359 1 84.81 349 ALA A N 1
ATOM 2720 C CA . ALA A 1 349 ? -16.484 30.734 14.953 1 84.81 349 ALA A CA 1
ATOM 2721 C C . ALA A 1 349 ? -17.609 29.766 14.625 1 84.81 349 ALA A C 1
ATOM 2723 O O . ALA A 1 349 ? -18.547 30.109 13.883 1 84.81 349 ALA A O 1
ATOM 2724 N N . VAL A 1 350 ? -17.547 28.578 15.188 1 80.81 350 VAL A N 1
ATOM 2725 C CA . VAL A 1 350 ? -18.547 27.562 14.922 1 80.81 350 VAL A CA 1
ATOM 2726 C C . VAL A 1 350 ? -19.875 27.969 15.562 1 80.81 350 VAL A C 1
ATOM 2728 O O . VAL A 1 350 ? -20.953 27.734 14.992 1 80.81 350 VAL A O 1
ATOM 2731 N N . LYS A 1 351 ? -19.812 28.656 16.672 1 82.06 351 LYS A N 1
ATOM 2732 C CA . LYS A 1 351 ? -21.031 29.016 17.406 1 82.06 351 LYS A CA 1
ATOM 2733 C C . LYS A 1 351 ? -21.641 30.297 16.844 1 82.06 351 LYS A C 1
ATOM 2735 O O . LYS A 1 351 ? -22.875 30.406 16.734 1 82.06 351 LYS A O 1
ATOM 2740 N N . TYR A 1 352 ? -20.797 31.156 16.406 1 84.19 352 TYR A N 1
ATOM 2741 C CA . TYR A 1 352 ? -21.344 32.5 16.156 1 84.19 352 TYR A CA 1
ATOM 2742 C C . TYR A 1 352 ? -21.312 32.844 14.672 1 84.19 352 TYR A C 1
ATOM 2744 O O . TYR A 1 352 ? -22.016 33.75 14.219 1 84.19 352 TYR A O 1
ATOM 2752 N N . ILE A 1 353 ? -20.422 32.188 13.945 1 78.88 353 ILE A N 1
ATOM 2753 C CA . ILE A 1 353 ? -20.344 32.469 12.516 1 78.88 353 ILE A CA 1
ATOM 2754 C C . ILE A 1 353 ? -21.188 31.469 11.742 1 78.88 353 ILE A C 1
ATOM 2756 O O . ILE A 1 353 ? -21 30.25 11.883 1 78.88 353 ILE A O 1
ATOM 2760 N N . ASN A 1 354 ? -22.156 31.953 11.086 1 72.31 354 ASN A N 1
ATOM 2761 C CA . ASN A 1 354 ? -23.078 31.094 10.352 1 72.31 354 ASN A CA 1
ATOM 2762 C C . ASN A 1 354 ? -22.578 30.828 8.93 1 72.31 354 ASN A C 1
ATOM 2764 O O . ASN A 1 354 ? -23.203 31.266 7.961 1 72.31 354 ASN A O 1
ATOM 2768 N N . VAL A 1 355 ? -21.438 30.328 8.891 1 70.19 355 VAL A N 1
ATOM 2769 C CA . VAL A 1 355 ? -20.969 29.859 7.594 1 70.19 355 VAL A CA 1
ATOM 2770 C C . VAL A 1 355 ? -21.156 28.344 7.496 1 70.19 355 VAL A C 1
ATOM 2772 O O . VAL A 1 355 ? -20.891 27.625 8.453 1 70.19 355 VAL A O 1
ATOM 2775 N N . SER A 1 356 ? -21.578 27.922 6.395 1 69.44 356 SER A N 1
ATOM 2776 C CA . SER A 1 356 ? -22.031 26.547 6.172 1 69.44 356 SER A CA 1
ATOM 2777 C C . SER A 1 356 ? -20.953 25.531 6.504 1 69.44 356 SER A C 1
ATOM 2779 O O . SER A 1 356 ? -21.203 24.547 7.203 1 69.44 356 SER A O 1
ATOM 2781 N N . ILE A 1 357 ? -19.719 25.859 6.227 1 76.94 357 ILE A N 1
ATOM 2782 C CA . ILE A 1 357 ? -18.672 24.859 6.359 1 76.94 357 ILE A CA 1
ATOM 2783 C C . ILE A 1 357 ? -18.312 24.672 7.832 1 76.94 357 ILE A C 1
ATOM 2785 O O . ILE A 1 357 ? -17.891 23.594 8.242 1 76.94 357 ILE A O 1
ATOM 2789 N N . LEU A 1 358 ? -18.531 25.734 8.594 1 77.81 358 LEU A N 1
ATOM 2790 C CA . LEU A 1 358 ? -18.203 25.672 10.016 1 77.81 358 LEU A CA 1
ATOM 2791 C C . LEU A 1 358 ? -19.172 24.781 10.766 1 77.81 358 LEU A C 1
ATOM 2793 O O . LEU A 1 358 ? -18.906 24.359 11.891 1 77.81 358 LEU A O 1
ATOM 2797 N N . ASP A 1 359 ? -20.234 24.422 10.023 1 79.44 359 ASP A N 1
ATOM 2798 C CA . ASP A 1 359 ? -21.234 23.547 10.609 1 79.44 359 ASP A CA 1
ATOM 2799 C C . ASP A 1 359 ? -20.938 22.078 10.297 1 79.44 359 ASP A C 1
ATOM 2801 O O . ASP A 1 359 ? -21.594 21.188 10.812 1 79.44 359 ASP A O 1
ATOM 2805 N N . ASP A 1 360 ? -19.969 21.891 9.461 1 83.75 360 ASP A N 1
ATOM 2806 C CA . ASP A 1 360 ? -19.547 20.516 9.164 1 83.75 360 ASP A CA 1
ATOM 2807 C C . ASP A 1 360 ? -18.75 19.922 10.32 1 83.75 360 ASP A C 1
ATOM 2809 O O . ASP A 1 360 ? -17.656 20.375 10.633 1 83.75 360 ASP A O 1
ATOM 2813 N N . PRO A 1 361 ? -19.25 18.938 10.93 1 87.75 361 PRO A N 1
ATOM 2814 C CA . PRO A 1 361 ? -18.578 18.359 12.102 1 87.75 361 PRO A CA 1
ATOM 2815 C C . PRO A 1 361 ? -17.156 17.891 11.805 1 87.75 361 PRO A C 1
ATOM 2817 O O . PRO A 1 361 ? -16.266 18.047 12.641 1 87.75 361 PRO A O 1
ATOM 2820 N N . ILE A 1 362 ? -16.969 17.359 10.648 1 89.5 362 ILE A N 1
ATOM 2821 C CA . ILE A 1 362 ? -15.648 16.844 10.344 1 89.5 362 ILE A CA 1
ATOM 2822 C C . ILE A 1 362 ? -14.664 17.984 10.164 1 89.5 362 ILE A C 1
ATOM 2824 O O . ILE A 1 362 ? -13.461 17.828 10.391 1 89.5 362 ILE A O 1
ATOM 2828 N N . PHE A 1 363 ? -15.125 19.141 9.75 1 88 363 PHE A N 1
ATOM 2829 C CA . PHE A 1 363 ? -14.258 20.312 9.633 1 88 363 PHE A CA 1
ATOM 2830 C C . PHE A 1 363 ? -13.695 20.703 10.992 1 88 363 PHE A C 1
ATOM 2832 O O . PHE A 1 363 ? -12.523 21.078 11.102 1 88 363 PHE A O 1
ATOM 2839 N N . LEU A 1 364 ? -14.531 20.656 11.93 1 88.25 364 LEU A N 1
ATOM 2840 C CA . LEU A 1 364 ? -14.109 21 13.281 1 88.25 364 LEU A CA 1
ATOM 2841 C C . LEU A 1 364 ? -13.039 20.031 13.781 1 88.25 364 LEU A C 1
ATOM 2843 O O . LEU A 1 364 ? -12.055 20.453 14.391 1 88.25 364 LEU A O 1
ATOM 2847 N N . ILE A 1 365 ? -13.273 18.812 13.531 1 89.69 365 ILE A N 1
ATOM 2848 C CA . ILE A 1 365 ? -12.32 17.781 13.961 1 89.69 365 ILE A CA 1
ATOM 2849 C C . ILE A 1 365 ? -10.977 18 13.266 1 89.69 365 ILE A C 1
ATOM 2851 O O . ILE A 1 365 ? -9.93 17.984 13.914 1 89.69 365 ILE A O 1
ATOM 2855 N N . VAL A 1 366 ? -11.016 18.234 11.969 1 91.69 366 VAL A N 1
ATOM 2856 C CA . VAL A 1 366 ? -9.812 18.469 11.18 1 91.69 366 VAL A CA 1
ATOM 2857 C C . VAL A 1 366 ? -9.094 19.719 11.68 1 91.69 366 VAL A C 1
ATOM 2859 O O . VAL A 1 366 ? -7.871 19.719 11.828 1 91.69 366 VAL A O 1
ATOM 2862 N N . GLY A 1 367 ? -9.883 20.766 11.93 1 90.44 367 GLY A N 1
ATOM 2863 C CA . GLY A 1 367 ? -9.297 22 12.445 1 90.44 367 GLY A CA 1
ATOM 2864 C C . GLY A 1 367 ? -8.586 21.812 13.766 1 90.44 367 GLY A C 1
ATOM 2865 O O . GLY A 1 367 ? -7.477 22.312 13.961 1 90.44 367 GLY A O 1
ATOM 2866 N N . PHE A 1 368 ? -9.188 21.078 14.609 1 91 368 PHE A N 1
ATOM 2867 C CA . PHE A 1 368 ? -8.594 20.812 15.922 1 91 368 PHE A CA 1
ATOM 2868 C C . PHE A 1 368 ? -7.352 19.953 15.789 1 91 368 PHE A C 1
ATOM 2870 O O . PHE A 1 368 ? -6.34 20.203 16.438 1 91 368 PHE A O 1
ATOM 2877 N N . LEU A 1 369 ? -7.43 18.953 14.938 1 91.62 369 LEU A N 1
ATOM 2878 C CA . LEU A 1 369 ? -6.301 18.047 14.742 1 91.62 369 LEU A CA 1
ATOM 2879 C C . LEU A 1 369 ? -5.105 18.797 14.148 1 91.62 369 LEU A C 1
ATOM 2881 O O . LEU A 1 369 ? -3.967 18.562 14.562 1 91.62 369 LEU A O 1
ATOM 2885 N N . LEU A 1 370 ? -5.379 19.672 13.227 1 92.94 370 LEU A N 1
ATOM 2886 C CA . LEU A 1 370 ? -4.312 20.422 12.578 1 92.94 370 LEU A CA 1
ATOM 2887 C C . LEU A 1 370 ? -3.643 21.375 13.57 1 92.94 370 LEU A C 1
ATOM 2889 O O . LEU A 1 370 ? -2.443 21.641 13.469 1 92.94 370 LEU A O 1
ATOM 2893 N N . THR A 1 371 ? -4.355 21.828 14.531 1 89.88 371 THR A N 1
ATOM 2894 C CA . THR A 1 371 ? -3.863 22.797 15.508 1 89.88 371 THR A CA 1
ATOM 2895 C C . THR A 1 371 ? -2.867 22.141 16.469 1 89.88 371 THR A C 1
ATOM 2897 O O . THR A 1 371 ? -1.89 22.766 16.875 1 89.88 371 THR A O 1
ATOM 2900 N N . VAL A 1 372 ? -3.074 20.906 16.734 1 90.81 372 VAL A N 1
ATOM 2901 C CA . VAL A 1 372 ? -2.258 20.281 17.781 1 90.81 372 VAL A CA 1
ATOM 2902 C C . VAL A 1 372 ? -1.291 19.281 17.141 1 90.81 372 VAL A C 1
ATOM 2904 O O . VAL A 1 372 ? -0.56 18.578 17.859 1 90.81 372 VAL A O 1
ATOM 2907 N N . SER A 1 373 ? -1.258 19.188 15.883 1 93 373 SER A N 1
ATOM 2908 C CA . SER A 1 373 ? -0.388 18.234 15.219 1 93 373 SER A CA 1
ATOM 2909 C C . SER A 1 373 ? 1.082 18.547 15.469 1 93 373 SER A C 1
ATOM 2911 O O . SER A 1 373 ? 1.462 19.703 15.602 1 93 373 SER A O 1
ATOM 2913 N N . PRO A 1 374 ? 1.92 17.516 15.555 1 94.19 374 PRO A N 1
ATOM 2914 C CA . PRO A 1 374 ? 3.363 17.719 15.695 1 94.19 374 PRO A CA 1
ATOM 2915 C C . PRO A 1 374 ? 3.99 18.344 14.453 1 94.19 374 PRO A C 1
ATOM 2917 O O . PRO A 1 374 ? 3.32 18.516 13.43 1 94.19 374 PRO A O 1
ATOM 2920 N N . PRO A 1 375 ? 5.234 18.781 14.633 1 95 375 PRO A N 1
ATOM 2921 C CA . PRO A 1 375 ? 5.926 19.344 13.469 1 95 375 PRO A CA 1
ATOM 2922 C C . PRO A 1 375 ? 6.012 18.344 12.305 1 95 375 PRO A C 1
ATOM 2924 O O . PRO A 1 375 ? 6.059 17.141 12.531 1 95 375 PRO A O 1
ATOM 2927 N N . ALA A 1 376 ? 6.035 18.859 11.148 1 91.94 376 ALA A N 1
ATOM 2928 C CA . ALA A 1 376 ? 6.078 18.047 9.938 1 91.94 376 ALA A CA 1
ATOM 2929 C C . ALA A 1 376 ? 7.344 17.188 9.898 1 91.94 376 ALA A C 1
ATOM 2931 O O . ALA A 1 376 ? 8.43 17.672 10.242 1 91.94 376 ALA A O 1
ATOM 2932 N N . ILE A 1 377 ? 7.195 16.078 9.469 1 85.5 377 ILE A N 1
ATOM 2933 C CA . ILE A 1 377 ? 8.328 15.164 9.383 1 85.5 377 ILE A CA 1
ATOM 2934 C C . ILE A 1 377 ? 9.297 15.641 8.305 1 85.5 377 ILE A C 1
ATOM 2936 O O . ILE A 1 377 ? 10.508 15.414 8.414 1 85.5 377 ILE A O 1
ATOM 2940 N N . GLN A 1 378 ? 8.852 16.297 7.352 1 84.12 378 GLN A N 1
ATOM 2941 C CA . GLN A 1 378 ? 9.68 16.75 6.242 1 84.12 378 GLN A CA 1
ATOM 2942 C C . GLN A 1 378 ? 10.703 17.781 6.715 1 84.12 378 GLN A C 1
ATOM 2944 O O . GLN A 1 378 ? 11.664 18.078 6 1 84.12 378 GLN A O 1
ATOM 2949 N N . LEU A 1 379 ? 10.508 18.312 7.852 1 91.38 379 LEU A N 1
ATOM 2950 C CA . LEU A 1 379 ? 11.484 19.25 8.391 1 91.38 379 LEU A CA 1
ATOM 2951 C C . LEU A 1 379 ? 12.828 18.578 8.625 1 91.38 379 LEU A C 1
ATOM 2953 O O . LEU A 1 379 ? 13.867 19.234 8.586 1 91.38 379 LEU A O 1
ATOM 2957 N N . THR A 1 380 ? 12.789 17.281 8.852 1 86.88 380 THR A N 1
ATOM 2958 C CA . THR A 1 380 ? 14.039 16.531 9 1 86.88 380 THR A CA 1
ATOM 2959 C C . THR A 1 380 ? 14.852 16.594 7.711 1 86.88 380 THR A C 1
ATOM 2961 O O . THR A 1 380 ? 16.078 16.719 7.75 1 86.88 380 THR A O 1
ATOM 2964 N N . GLN A 1 381 ? 14.172 16.5 6.688 1 80.25 381 GLN A N 1
ATOM 2965 C CA . GLN A 1 381 ? 14.859 16.578 5.402 1 80.25 381 GLN A CA 1
ATOM 2966 C C . GLN A 1 381 ? 15.492 17.953 5.203 1 80.25 381 GLN A C 1
ATOM 2968 O O . GLN A 1 381 ? 16.609 18.047 4.699 1 80.25 381 GLN A O 1
ATOM 2973 N N . ILE A 1 382 ? 14.82 18.938 5.562 1 87.56 382 ILE A N 1
ATOM 2974 C CA . ILE A 1 382 ? 15.312 20.297 5.402 1 87.56 382 ILE A CA 1
ATOM 2975 C C . ILE A 1 382 ? 16.5 20.531 6.32 1 87.56 382 ILE A C 1
ATOM 2977 O O . ILE A 1 382 ? 17.516 21.094 5.898 1 87.56 382 ILE A O 1
ATOM 2981 N N . THR A 1 383 ? 16.438 20.062 7.512 1 90.44 383 THR A N 1
ATOM 2982 C CA . THR A 1 383 ? 17.531 20.234 8.453 1 90.44 383 THR A CA 1
ATOM 2983 C C . THR A 1 383 ? 18.75 19.453 8 1 90.44 383 THR A C 1
ATOM 2985 O O . THR A 1 383 ? 19.891 19.875 8.227 1 90.44 383 THR A O 1
ATOM 2988 N N . GLN A 1 384 ? 18.562 18.391 7.402 1 82.12 384 GLN A N 1
ATOM 2989 C CA . GLN A 1 384 ? 19.672 17.594 6.895 1 82.12 384 GLN A CA 1
ATOM 2990 C C . GLN A 1 384 ? 20.312 18.266 5.68 1 82.12 384 GLN A C 1
ATOM 2992 O O . GLN A 1 384 ? 21.531 18.281 5.559 1 82.12 384 GLN A O 1
ATOM 2997 N N . LEU A 1 385 ? 19.547 18.781 4.84 1 80.94 385 LEU A N 1
ATOM 2998 C CA . LEU A 1 385 ? 20.047 19.438 3.641 1 80.94 385 LEU A CA 1
ATOM 2999 C C . LEU A 1 385 ? 20.859 20.672 4 1 80.94 385 LEU A C 1
ATOM 3001 O O . LEU A 1 385 ? 21.906 20.938 3.381 1 80.94 385 LEU A O 1
ATOM 3005 N N . ASN A 1 386 ? 20.438 21.328 5.02 1 87 386 ASN A N 1
ATOM 3006 C CA . ASN A 1 386 ? 21.094 22.562 5.422 1 87 386 ASN A CA 1
ATOM 3007 C C . ASN A 1 386 ? 22 22.344 6.629 1 87 386 ASN A C 1
ATOM 3009 O O . ASN A 1 386 ? 22.609 23.281 7.137 1 87 386 ASN A O 1
ATOM 3013 N N . GLU A 1 387 ? 22.094 21.031 7.074 1 87.19 387 GLU A N 1
ATOM 3014 C CA . GLU A 1 387 ? 22.844 20.719 8.281 1 87.19 387 GLU A CA 1
ATOM 3015 C C . GLU A 1 387 ? 22.5 21.688 9.414 1 87.19 387 GLU A C 1
ATOM 3017 O O . GLU A 1 387 ? 23.406 22.281 10.016 1 87.19 387 GLU A O 1
ATOM 3022 N N . PHE A 1 388 ? 21.25 21.875 9.633 1 90.19 388 PHE A N 1
ATOM 3023 C CA . PHE A 1 388 ? 20.672 22.875 10.523 1 90.19 388 PHE A CA 1
ATOM 3024 C C . PHE A 1 388 ? 19.969 22.219 11.703 1 90.19 388 PHE A C 1
ATOM 3026 O O . PHE A 1 388 ? 18.844 21.734 11.57 1 90.19 388 PHE A O 1
ATOM 3033 N N . PHE A 1 389 ? 20.578 22.109 12.891 1 91.88 389 PHE A N 1
ATOM 3034 C CA . PHE A 1 389 ? 20.047 21.594 14.148 1 91.88 389 PHE A CA 1
ATOM 3035 C C . PHE A 1 389 ? 19.453 20.203 13.969 1 91.88 389 PHE A C 1
ATOM 3037 O O . PHE A 1 389 ? 18.312 19.953 14.352 1 91.88 389 PHE A O 1
ATOM 3044 N N . GLU A 1 390 ? 20.172 19.297 13.531 1 88.62 390 GLU A N 1
ATOM 3045 C CA . GLU A 1 390 ? 19.703 17.953 13.188 1 88.62 390 GLU A CA 1
ATOM 3046 C C . GLU A 1 390 ? 19.391 17.141 14.438 1 88.62 390 GLU A C 1
ATOM 3048 O O . GLU A 1 390 ? 18.391 16.406 14.469 1 88.62 390 GLU A O 1
ATOM 3053 N N . ALA A 1 391 ? 20.219 17.297 15.406 1 89 391 ALA A N 1
ATOM 3054 C CA . ALA A 1 391 ? 20 16.562 16.656 1 89 391 ALA A CA 1
ATOM 3055 C C . ALA A 1 391 ? 18.719 17.016 17.344 1 89 391 ALA A C 1
ATOM 3057 O O . ALA A 1 391 ? 17.938 16.188 17.844 1 89 391 ALA A O 1
ATOM 3058 N N . GLU A 1 392 ? 18.5 18.297 17.344 1 93.69 392 GLU A N 1
ATOM 3059 C CA . GLU A 1 392 ? 17.312 18.859 17.969 1 93.69 392 GLU A CA 1
ATOM 3060 C C . GLU A 1 392 ? 16.047 18.422 17.219 1 93.69 392 GLU A C 1
ATOM 3062 O O . GLU A 1 392 ? 15.039 18.094 17.844 1 93.69 392 GLU A O 1
ATOM 3067 N N . MET A 1 393 ? 16.156 18.422 15.938 1 92.81 393 MET A N 1
ATOM 3068 C CA . MET A 1 393 ? 15 18.031 15.133 1 92.81 393 MET A CA 1
ATOM 3069 C C . MET A 1 393 ? 14.586 16.594 15.422 1 92.81 393 MET A C 1
ATOM 3071 O O . MET A 1 393 ? 13.398 16.297 15.539 1 92.81 393 MET A O 1
ATOM 3075 N N . ALA A 1 394 ? 15.562 15.734 15.555 1 88 394 ALA A N 1
ATOM 3076 C CA . ALA A 1 394 ? 15.281 14.328 15.852 1 88 394 ALA A CA 1
ATOM 3077 C C . ALA A 1 394 ? 14.578 14.18 17.188 1 88 394 ALA A C 1
ATOM 3079 O O . ALA A 1 394 ? 13.609 13.422 17.312 1 88 394 ALA A O 1
ATOM 3080 N N . ASP A 1 395 ? 14.977 14.906 18.109 1 91.56 395 ASP A N 1
ATOM 3081 C CA . ASP A 1 395 ? 14.391 14.812 19.453 1 91.56 395 ASP A CA 1
ATOM 3082 C C . ASP A 1 395 ? 12.992 15.422 19.484 1 91.56 395 ASP A C 1
ATOM 3084 O O . ASP A 1 395 ? 12.117 14.945 20.203 1 91.56 395 ASP A O 1
ATOM 3088 N N . ILE A 1 396 ? 12.875 16.484 18.766 1 94.62 396 ILE A N 1
ATOM 3089 C CA . ILE A 1 396 ? 11.562 17.125 18.703 1 94.62 396 ILE A CA 1
ATOM 3090 C C . ILE A 1 396 ? 10.547 16.141 18.109 1 94.62 396 ILE A C 1
ATOM 3092 O O . ILE A 1 396 ? 9.43 16.016 18.625 1 94.62 396 ILE A O 1
ATOM 3096 N N . LEU A 1 397 ? 10.922 15.469 17.109 1 90.75 397 LEU A N 1
ATOM 3097 C CA . LEU A 1 397 ? 10.016 14.516 16.484 1 90.75 397 LEU A CA 1
ATOM 3098 C C . LEU A 1 397 ? 9.703 13.359 17.422 1 90.75 397 LEU A C 1
ATOM 3100 O O . LEU A 1 397 ? 8.547 12.93 17.516 1 90.75 397 LEU A O 1
ATOM 3104 N N . PHE A 1 398 ? 10.695 12.961 18.141 1 87.38 398 PHE A N 1
ATOM 3105 C CA . PHE A 1 398 ? 10.484 11.867 19.078 1 87.38 398 PHE A CA 1
ATOM 3106 C C . PHE A 1 398 ? 9.477 12.25 20.156 1 87.38 398 PHE A C 1
ATOM 3108 O O . PHE A 1 398 ? 8.492 11.547 20.375 1 87.38 398 PHE A O 1
ATOM 3115 N N . TRP A 1 399 ? 9.648 13.328 20.734 1 91.56 399 TRP A N 1
ATOM 3116 C CA . TRP A 1 399 ? 8.789 13.75 21.828 1 91.56 399 TRP A CA 1
ATOM 3117 C C . TRP A 1 399 ? 7.402 14.117 21.328 1 91.56 399 TRP A C 1
ATOM 3119 O O . TRP A 1 399 ? 6.398 13.836 22 1 91.56 399 TRP A O 1
ATOM 3129 N N . SER A 1 400 ? 7.328 14.703 20.219 1 93.94 400 SER A N 1
ATOM 3130 C CA . SER A 1 400 ? 6.047 15.164 19.688 1 93.94 400 SER A CA 1
ATOM 3131 C C . SER A 1 400 ? 5.215 14.008 19.156 1 93.94 400 SER A C 1
ATOM 3133 O O . SER A 1 400 ? 4.004 13.945 19.391 1 93.94 400 SER A O 1
ATOM 3135 N N . TYR A 1 401 ? 5.816 13.062 18.516 1 90.56 401 TYR A N 1
ATOM 3136 C CA . TYR A 1 401 ? 5.07 11.984 17.859 1 90.56 401 TYR A CA 1
ATOM 3137 C C . TYR A 1 401 ? 4.891 10.805 18.797 1 90.56 401 TYR A C 1
ATOM 3139 O O . TYR A 1 401 ? 3.814 10.203 18.859 1 90.56 401 TYR A O 1
ATOM 3147 N N . VAL A 1 402 ? 5.887 10.508 19.578 1 86.38 402 VAL A N 1
ATOM 3148 C CA . VAL A 1 402 ? 5.871 9.281 20.359 1 86.38 402 VAL A CA 1
ATOM 3149 C C . VAL A 1 402 ? 5.223 9.539 21.719 1 86.38 402 VAL A C 1
ATOM 3151 O O . VAL A 1 402 ? 4.457 8.711 22.219 1 86.38 402 VAL A O 1
ATOM 3154 N N . VAL A 1 403 ? 5.418 10.656 22.234 1 88.25 403 VAL A N 1
ATOM 3155 C CA . VAL A 1 403 ? 4.996 10.891 23.625 1 88.25 403 VAL A CA 1
ATOM 3156 C C . VAL A 1 403 ? 3.727 11.734 23.641 1 88.25 403 VAL A C 1
ATOM 3158 O O . VAL A 1 403 ? 2.744 11.375 24.297 1 88.25 403 VAL A O 1
ATOM 3161 N N . LEU A 1 404 ? 3.703 12.781 22.859 1 91.31 404 LEU A N 1
ATOM 3162 C CA . LEU A 1 404 ? 2.664 13.781 23.062 1 91.31 404 LEU A CA 1
ATOM 3163 C C . LEU A 1 404 ? 1.499 13.547 22.094 1 91.31 404 LEU A C 1
ATOM 3165 O O . LEU A 1 404 ? 0.369 13.953 22.375 1 91.31 404 LEU A O 1
ATOM 3169 N N . SER A 1 405 ? 1.708 12.945 20.984 1 88 405 SER A N 1
ATOM 3170 C CA . SER A 1 405 ? 0.681 12.844 19.953 1 88 405 SER A CA 1
ATOM 3171 C C . SER A 1 405 ? -0.549 12.102 20.469 1 88 405 SER A C 1
ATOM 3173 O O . SER A 1 405 ? -1.681 12.539 20.234 1 88 405 SER A O 1
ATOM 3175 N N . LEU A 1 406 ? -0.344 11.008 21.188 1 86.81 406 LEU A N 1
ATOM 3176 C CA . LEU A 1 406 ? -1.457 10.172 21.641 1 86.81 406 LEU A CA 1
ATOM 3177 C C . LEU A 1 406 ? -2.309 10.914 22.672 1 86.81 406 LEU A C 1
ATOM 3179 O O . LEU A 1 406 ? -3.508 11.117 22.453 1 86.81 406 LEU A O 1
ATOM 3183 N N . PRO A 1 407 ? -1.798 11.398 23.734 1 89.06 407 PRO A N 1
ATOM 3184 C CA . PRO A 1 407 ? -2.625 12.086 24.719 1 89.06 407 PRO A CA 1
ATOM 3185 C C . PRO A 1 407 ? -3.24 13.383 24.188 1 89.06 407 PRO A C 1
ATOM 3187 O O . PRO A 1 407 ? -4.395 13.688 24.484 1 89.06 407 PRO A O 1
ATOM 3190 N N . VAL A 1 408 ? -2.527 14.086 23.406 1 89.81 408 VAL A N 1
ATOM 3191 C CA . VAL A 1 408 ? -3.012 15.359 22.891 1 89.81 408 VAL A CA 1
ATOM 3192 C C . VAL A 1 408 ? -4.16 15.125 21.906 1 89.81 408 VAL A C 1
ATOM 3194 O O . VAL A 1 408 ? -5.152 15.852 21.922 1 89.81 408 VAL A O 1
ATOM 3197 N N . SER A 1 409 ? -4.012 14.125 21.078 1 87.56 409 SER A N 1
ATOM 3198 C CA . SER A 1 409 ? -5.074 13.828 20.125 1 87.56 409 SER A CA 1
ATOM 3199 C C . SER A 1 409 ? -6.355 13.422 20.844 1 87.56 409 SER A C 1
ATOM 3201 O O . SER A 1 409 ? -7.453 13.812 20.453 1 87.56 409 SER A O 1
ATOM 3203 N N . ILE A 1 410 ? -6.215 12.688 21.906 1 87.62 410 ILE A N 1
ATOM 3204 C CA . ILE A 1 410 ? -7.383 12.234 22.656 1 87.62 410 ILE A CA 1
ATOM 3205 C C . ILE A 1 410 ? -8.102 13.438 23.266 1 87.62 410 ILE A C 1
ATOM 3207 O O . ILE A 1 410 ? -9.32 13.57 23.141 1 87.62 410 ILE A O 1
ATOM 3211 N N . ILE A 1 411 ? -7.395 14.297 23.844 1 87.81 411 ILE A N 1
ATOM 3212 C CA . ILE A 1 411 ? -7.957 15.445 24.547 1 87.81 411 ILE A CA 1
ATOM 3213 C C . ILE A 1 411 ? -8.602 16.391 23.531 1 87.81 411 ILE A C 1
ATOM 3215 O O . ILE A 1 411 ? -9.727 16.844 23.734 1 87.81 411 ILE A O 1
ATOM 3219 N N . VAL A 1 412 ? -7.938 16.594 22.516 1 87 412 VAL A N 1
ATOM 3220 C CA . VAL A 1 412 ? -8.367 17.609 21.562 1 87 412 VAL A CA 1
ATOM 3221 C C . VAL A 1 412 ? -9.578 17.109 20.781 1 87 412 VAL A C 1
ATOM 3223 O O . VAL A 1 412 ? -10.531 17.859 20.547 1 87 412 VAL A O 1
ATOM 3226 N N . VAL A 1 413 ? -9.562 15.906 20.312 1 85.31 413 VAL A N 1
ATOM 3227 C CA . VAL A 1 413 ? -10.688 15.359 19.562 1 85.31 413 VAL A CA 1
ATOM 3228 C C . VAL A 1 413 ? -11.914 15.266 20.469 1 85.31 413 VAL A C 1
ATOM 3230 O O . VAL A 1 413 ? -13.031 15.57 20.047 1 85.31 413 VAL A O 1
ATOM 3233 N N . SER A 1 414 ? -11.703 14.883 21.719 1 85 414 SER A N 1
ATOM 3234 C CA . SER A 1 414 ? -12.812 14.836 22.672 1 85 414 SER A CA 1
ATOM 3235 C C . SER A 1 414 ? -13.391 16.234 22.922 1 85 414 SER A C 1
ATOM 3237 O O . SER A 1 414 ? -14.609 16.391 22.984 1 85 414 SER A O 1
ATOM 3239 N N . ALA A 1 415 ? -12.523 17.156 22.953 1 83.56 415 ALA A N 1
ATOM 3240 C CA . ALA A 1 415 ? -12.953 18.531 23.141 1 83.56 415 ALA A CA 1
ATOM 3241 C C . ALA A 1 415 ? -13.727 19.031 21.922 1 83.56 415 ALA A C 1
ATOM 3243 O O . ALA A 1 415 ? -14.695 19.781 22.062 1 83.56 415 ALA A O 1
ATOM 3244 N N . SER A 1 416 ? -13.266 18.641 20.797 1 84.62 416 SER A N 1
ATOM 3245 C CA . SER A 1 416 ? -13.938 19.078 19.578 1 84.62 416 SER A CA 1
ATOM 3246 C C . SER A 1 416 ? -15.367 18.547 19.516 1 84.62 416 SER A C 1
ATOM 3248 O O . SER A 1 416 ? -16.281 19.25 19.078 1 84.62 416 SER A O 1
ATOM 3250 N N . ILE A 1 417 ? -15.539 17.344 19.906 1 82.56 417 ILE A N 1
ATOM 3251 C CA . ILE A 1 417 ? -16.875 16.75 19.922 1 82.56 417 ILE A CA 1
ATOM 3252 C C . ILE A 1 417 ? -17.75 17.469 20.953 1 82.56 417 ILE A C 1
ATOM 3254 O O . ILE A 1 417 ? -18.938 17.672 20.734 1 82.56 417 ILE A O 1
ATOM 3258 N N . TRP A 1 418 ? -17.109 17.797 22.062 1 81.25 418 TRP A N 1
ATOM 3259 C CA . TRP A 1 418 ? -17.828 18.547 23.094 1 81.25 418 TRP A CA 1
ATOM 3260 C C . TRP A 1 418 ? -18.281 19.906 22.578 1 81.25 418 TRP A C 1
ATOM 3262 O O . TRP A 1 418 ? -19.391 20.344 22.859 1 81.25 418 TRP A O 1
ATOM 3272 N N . VAL A 1 419 ? -17.469 20.547 21.828 1 81.94 419 VAL A N 1
ATOM 3273 C CA . VAL A 1 419 ? -17.781 21.859 21.25 1 81.94 419 VAL A CA 1
ATOM 3274 C C . VAL A 1 419 ? -18.922 21.703 20.25 1 81.94 419 VAL A C 1
ATOM 3276 O O . VAL A 1 419 ? -19.812 22.562 20.188 1 81.94 419 VAL A O 1
ATOM 3279 N N . LEU A 1 420 ? -18.922 20.656 19.5 1 79.75 420 LEU A N 1
ATOM 3280 C CA . LEU A 1 420 ? -19.984 20.406 18.531 1 79.75 420 LEU A CA 1
ATOM 3281 C C . LEU A 1 420 ? -21.328 20.219 19.219 1 79.75 420 LEU A C 1
ATOM 3283 O O . LEU A 1 420 ? -22.344 20.703 18.734 1 79.75 420 LEU A O 1
ATOM 3287 N N . GLN A 1 421 ? -21.312 19.5 20.266 1 77.75 421 GLN A N 1
ATOM 3288 C CA . GLN A 1 421 ? -22.547 19.266 21.031 1 77.75 421 GLN A CA 1
ATOM 3289 C C . GLN A 1 421 ? -23.031 20.547 21.672 1 77.75 421 GLN A C 1
ATOM 3291 O O . GLN A 1 421 ? -24.25 20.781 21.766 1 77.75 421 GLN A O 1
ATOM 3296 N N . TRP A 1 422 ? -22.062 21.297 22.109 1 77.69 422 TRP A N 1
ATOM 3297 C CA . TRP A 1 422 ? -22.391 22.578 22.734 1 77.69 422 TRP A CA 1
ATOM 3298 C C . TRP A 1 422 ? -22.969 23.547 21.703 1 77.69 422 TRP A C 1
ATOM 3300 O O . TRP A 1 422 ? -23.891 24.312 22 1 77.69 422 TRP A O 1
ATOM 3310 N N . ALA A 1 423 ? -22.469 23.531 20.516 1 75.19 423 ALA A N 1
ATOM 3311 C CA . ALA A 1 423 ? -22.906 24.453 19.453 1 75.19 423 ALA A CA 1
ATOM 3312 C C . ALA A 1 423 ? -24.234 24 18.875 1 75.19 423 ALA A C 1
ATOM 3314 O O . ALA A 1 423 ? -25.031 24.828 18.406 1 75.19 423 ALA A O 1
ATOM 3315 N N . ASN A 1 424 ? -24.422 22.719 18.719 1 71.31 424 ASN A N 1
ATOM 3316 C CA . ASN A 1 424 ? -25.688 22.156 18.219 1 71.31 424 ASN A CA 1
ATOM 3317 C C . ASN A 1 424 ? -26.344 21.25 19.25 1 71.31 424 ASN A C 1
ATOM 3319 O O . ASN A 1 424 ? -26.25 20.031 19.156 1 71.31 424 ASN A O 1
ATOM 3323 N N . PRO A 1 425 ? -27.031 21.922 20.281 1 60.88 425 PRO A N 1
ATOM 3324 C CA . PRO A 1 425 ? -27.656 21.094 21.312 1 60.88 425 PRO A CA 1
ATOM 3325 C C . PRO A 1 425 ? -28.766 20.188 20.75 1 60.88 425 PRO A C 1
ATOM 3327 O O . PRO A 1 425 ? -29.453 20.578 19.812 1 60.88 425 PRO A O 1
ATOM 3330 N N . PRO A 1 426 ? -28.625 18.891 20.984 1 54.19 426 PRO A N 1
ATOM 3331 C CA . PRO A 1 426 ? -29.703 18.016 20.516 1 54.19 426 PRO A CA 1
ATOM 3332 C C . PRO A 1 426 ? -31.094 18.562 20.844 1 54.19 426 PRO A C 1
ATOM 3334 O O . PRO A 1 426 ? -31.266 19.266 21.844 1 54.19 426 PRO A O 1
ATOM 3337 N N . SER A 1 427 ? -31.938 18.781 19.844 1 44.97 427 SER A N 1
ATOM 3338 C CA . SER A 1 427 ? -33.312 19.203 20.109 1 44.97 427 SER A CA 1
ATOM 3339 C C . SER A 1 427 ? -33.906 18.438 21.266 1 44.97 427 SER A C 1
ATOM 3341 O O . SER A 1 427 ? -33.844 17.203 21.297 1 44.97 427 SER A O 1
ATOM 3343 N N . LEU A 1 428 ? -34.062 18.984 22.469 1 34.06 428 LEU A N 1
ATOM 3344 C CA . LEU A 1 428 ? -34.906 18.438 23.516 1 34.06 428 LEU A CA 1
ATOM 3345 C C . LEU A 1 428 ? -36.219 17.906 22.938 1 34.06 428 LEU A C 1
ATOM 3347 O O . LEU A 1 428 ? -36.75 18.484 22 1 34.06 428 LEU A O 1
ATOM 3351 N N . PRO A 1 429 ? -36.531 16.547 23.156 1 32.62 429 PRO A N 1
ATOM 3352 C CA . PRO A 1 429 ? -37.906 16.219 22.797 1 32.62 429 PRO A CA 1
ATOM 3353 C C . PRO A 1 429 ? -38.906 17.281 23.266 1 32.62 429 PRO A C 1
ATOM 3355 O O . PRO A 1 429 ? -38.844 17.734 24.406 1 32.62 429 PRO A O 1
ATOM 3358 N N . LEU A 1 430 ? -39.438 18.094 22.359 1 26.2 430 LEU A N 1
ATOM 3359 C CA . LEU A 1 430 ? -40.719 18.641 22.766 1 26.2 430 LEU A CA 1
ATOM 3360 C C . LEU A 1 430 ? -41.688 17.531 23.141 1 26.2 430 LEU A C 1
ATOM 3362 O O . LEU A 1 430 ? -41.781 16.531 22.438 1 26.2 430 LEU A O 1
ATOM 3366 N N . MET B 1 1 ? -41.25 -20.078 -2.527 1 24.2 1 MET B N 1
ATOM 3367 C CA . MET B 1 1 ? -40.625 -20.969 -3.504 1 24.2 1 MET B CA 1
ATOM 3368 C C . MET B 1 1 ? -39.844 -20.172 -4.535 1 24.2 1 MET B C 1
ATOM 3370 O O . MET B 1 1 ? -39.875 -20.484 -5.727 1 24.2 1 MET B O 1
ATOM 3374 N N . ASP B 1 2 ? -39.469 -18.969 -4.246 1 28.27 2 ASP B N 1
ATOM 3375 C CA . ASP B 1 2 ? -38.844 -18 -5.133 1 28.27 2 ASP B CA 1
ATOM 3376 C C . ASP B 1 2 ? -37.531 -18.531 -5.668 1 28.27 2 ASP B C 1
ATOM 3378 O O . ASP B 1 2 ? -36.594 -18.812 -4.898 1 28.27 2 ASP B O 1
ATOM 3382 N N . GLY B 1 3 ? -37.656 -19.531 -6.629 1 31.36 3 GLY B N 1
ATOM 3383 C CA . GLY B 1 3 ? -36.562 -20.172 -7.34 1 31.36 3 GLY B CA 1
ATOM 3384 C C . GLY B 1 3 ? -35.438 -19.219 -7.734 1 31.36 3 GLY B C 1
ATOM 3385 O O . GLY B 1 3 ? -35.688 -18.219 -8.406 1 31.36 3 GLY B O 1
ATOM 3386 N N . THR B 1 4 ? -34.531 -18.969 -6.836 1 35.91 4 THR B N 1
ATOM 3387 C CA . THR B 1 4 ? -33.344 -18.203 -7.148 1 35.91 4 THR B CA 1
ATOM 3388 C C . THR B 1 4 ? -32.812 -18.562 -8.539 1 35.91 4 THR B C 1
ATOM 3390 O O . THR B 1 4 ? -32.375 -19.688 -8.766 1 35.91 4 THR B O 1
ATOM 3393 N N . ALA B 1 5 ? -33.469 -18.109 -9.609 1 36.62 5 ALA B N 1
ATOM 3394 C CA . ALA B 1 5 ? -33.125 -18.234 -11.023 1 36.62 5 ALA B CA 1
ATOM 3395 C C . ALA B 1 5 ? -31.625 -18.188 -11.234 1 36.62 5 ALA B C 1
ATOM 3397 O O . ALA B 1 5 ? -31 -17.156 -10.969 1 36.62 5 ALA B O 1
ATOM 3398 N N . THR B 1 6 ? -30.797 -19.219 -10.945 1 43.22 6 THR B N 1
ATOM 3399 C CA . THR B 1 6 ? -29.406 -19.359 -11.359 1 43.22 6 THR B CA 1
ATOM 3400 C C . THR B 1 6 ? -29.219 -18.906 -12.797 1 43.22 6 THR B C 1
ATOM 3402 O O . THR B 1 6 ? -29.719 -19.531 -13.734 1 43.22 6 THR B O 1
ATOM 3405 N N . GLU B 1 7 ? -29.328 -17.781 -13.148 1 46.62 7 GLU B N 1
ATOM 3406 C CA . GLU B 1 7 ? -29.156 -17.203 -14.484 1 46.62 7 GLU B CA 1
ATOM 3407 C C . GLU B 1 7 ? -27.906 -17.75 -15.156 1 46.62 7 GLU B C 1
ATOM 3409 O O . GLU B 1 7 ? -26.812 -17.734 -14.57 1 46.62 7 GLU B O 1
ATOM 3414 N N . THR B 1 8 ? -27.969 -18.75 -15.969 1 50.81 8 THR B N 1
ATOM 3415 C CA . THR B 1 8 ? -26.969 -19.234 -16.922 1 50.81 8 THR B CA 1
ATOM 3416 C C . THR B 1 8 ? -26.266 -18.062 -17.609 1 50.81 8 THR B C 1
ATOM 3418 O O . THR B 1 8 ? -26.906 -17.266 -18.297 1 50.81 8 THR B O 1
ATOM 3421 N N . PHE B 1 9 ? -25.344 -17.469 -17.016 1 60.28 9 PHE B N 1
ATOM 3422 C CA . PHE B 1 9 ? -24.594 -16.406 -17.688 1 60.28 9 PHE B CA 1
ATOM 3423 C C . PHE B 1 9 ? -23.953 -16.922 -18.969 1 60.28 9 PHE B C 1
ATOM 3425 O O . PHE B 1 9 ? -23.484 -18.062 -19.016 1 60.28 9 PHE B O 1
ATOM 3432 N N . THR B 1 10 ? -24.219 -16.203 -20.109 1 70.06 10 THR B N 1
ATOM 3433 C CA . THR B 1 10 ? -23.609 -16.469 -21.406 1 70.06 10 THR B CA 1
ATOM 3434 C C . THR B 1 10 ? -22.078 -16.375 -21.312 1 70.06 10 THR B C 1
ATOM 3436 O O . THR B 1 10 ? -21.562 -15.68 -20.438 1 70.06 10 THR B O 1
ATOM 3439 N N . LEU B 1 11 ? -21.438 -17.297 -21.922 1 76.38 11 LEU B N 1
ATOM 3440 C CA . LEU B 1 11 ? -19.984 -17.328 -22.016 1 76.38 11 LEU B CA 1
ATOM 3441 C C . LEU B 1 11 ? -19.422 -15.945 -22.297 1 76.38 11 LEU B C 1
ATOM 3443 O O . LEU B 1 11 ? -18.375 -15.578 -21.75 1 76.38 11 LEU B O 1
ATOM 3447 N N . TYR B 1 12 ? -20.172 -15.219 -23 1 81.38 12 TYR B N 1
ATOM 3448 C CA . TYR B 1 12 ? -19.719 -13.883 -23.375 1 81.38 12 TYR B CA 1
ATOM 3449 C C . TYR B 1 12 ? -19.719 -12.953 -22.172 1 81.38 12 TYR B C 1
ATOM 3451 O O . TYR B 1 12 ? -18.781 -12.156 -22 1 81.38 12 TYR B O 1
ATOM 3459 N N . HIS B 1 13 ? -20.719 -13.07 -21.453 1 83.62 13 HIS B N 1
ATOM 3460 C CA . HIS B 1 13 ? -20.812 -12.203 -20.281 1 83.62 13 HIS B CA 1
ATOM 3461 C C . HIS B 1 13 ? -19.734 -12.539 -19.25 1 83.62 13 HIS B C 1
ATOM 3463 O O . HIS B 1 13 ? -19.141 -11.641 -18.656 1 83.62 13 HIS B O 1
ATOM 3469 N N . ILE B 1 14 ? -19.484 -13.781 -19.141 1 81.81 14 ILE B N 1
ATOM 3470 C CA . ILE B 1 14 ? -18.453 -14.211 -18.203 1 81.81 14 ILE B CA 1
ATOM 3471 C C . ILE B 1 14 ? -17.078 -13.742 -18.688 1 81.81 14 ILE B C 1
ATOM 3473 O O . ILE B 1 14 ? -16.281 -13.234 -17.891 1 81.81 14 ILE B O 1
ATOM 3477 N N . ALA B 1 15 ? -16.906 -13.922 -19.922 1 85.19 15 ALA B N 1
ATOM 3478 C CA . ALA B 1 15 ? -15.641 -13.492 -20.5 1 85.19 15 ALA B CA 1
ATOM 3479 C C . ALA B 1 15 ? -15.445 -11.992 -20.328 1 85.19 15 ALA B C 1
ATOM 3481 O O . ALA B 1 15 ? -14.32 -11.531 -20.094 1 85.19 15 ALA B O 1
ATOM 3482 N N . TYR B 1 16 ? -16.5 -11.305 -20.438 1 87.94 16 TYR B N 1
ATOM 3483 C CA . TYR B 1 16 ? -16.453 -9.852 -20.281 1 87.94 16 TYR B CA 1
ATOM 3484 C C . TYR B 1 16 ? -16.109 -9.469 -18.844 1 87.94 16 TYR B C 1
ATOM 3486 O O . TYR B 1 16 ? -15.305 -8.562 -18.609 1 87.94 16 TYR B O 1
ATOM 3494 N N . LEU B 1 17 ? -16.641 -10.148 -17.906 1 85.56 17 LEU B N 1
ATOM 3495 C CA . LEU B 1 17 ? -16.344 -9.898 -16.5 1 85.56 17 LEU B CA 1
ATOM 3496 C C . LEU B 1 17 ? -14.891 -10.242 -16.188 1 85.56 17 LEU B C 1
ATOM 3498 O O . LEU B 1 17 ? -14.219 -9.508 -15.453 1 85.56 17 LEU B O 1
ATOM 3502 N N . VAL B 1 18 ? -14.508 -11.289 -16.75 1 85.81 18 VAL B N 1
ATOM 3503 C CA . VAL B 1 18 ? -13.125 -11.703 -16.547 1 85.81 18 VAL B CA 1
ATOM 3504 C C . VAL B 1 18 ? -12.18 -10.68 -17.172 1 85.81 18 VAL B C 1
ATOM 3506 O O . VAL B 1 18 ? -11.148 -10.336 -16.594 1 85.81 18 VAL B O 1
ATOM 3509 N N . PHE B 1 19 ? -12.523 -10.266 -18.312 1 89.62 19 PHE B N 1
ATOM 3510 C CA . PHE B 1 19 ? -11.719 -9.25 -19 1 89.62 19 PHE B CA 1
ATOM 3511 C C . PHE B 1 19 ? -11.57 -8.008 -18.125 1 89.62 19 PHE B C 1
ATOM 3513 O O . PHE B 1 19 ? -10.477 -7.445 -18.031 1 89.62 19 PHE B O 1
ATOM 3520 N N . GLN B 1 20 ? -12.586 -7.578 -17.531 1 90.44 20 GLN B N 1
ATOM 3521 C CA . GLN B 1 20 ? -12.562 -6.398 -16.672 1 90.44 20 GLN B CA 1
ATOM 3522 C C . GLN B 1 20 ? -11.617 -6.602 -15.492 1 90.44 20 GLN B C 1
ATOM 3524 O O . GLN B 1 20 ? -10.836 -5.711 -15.164 1 90.44 20 GLN B O 1
ATOM 3529 N N . SER B 1 21 ? -11.695 -7.742 -14.945 1 87.25 21 SER B N 1
ATOM 3530 C CA . SER B 1 21 ? -10.859 -8.039 -13.789 1 87.25 21 SER B CA 1
ATOM 3531 C C . SER B 1 21 ? -9.383 -8.094 -14.172 1 87.25 21 SER B C 1
ATOM 3533 O O . SER B 1 21 ? -8.531 -7.574 -13.445 1 87.25 21 SER B O 1
ATOM 3535 N N . VAL B 1 22 ? -9.148 -8.664 -15.234 1 87.75 22 VAL B N 1
ATOM 3536 C CA . VAL B 1 22 ? -7.77 -8.773 -15.688 1 87.75 22 VAL B CA 1
ATOM 3537 C C . VAL B 1 22 ? -7.23 -7.395 -16.047 1 87.75 22 VAL B C 1
ATOM 3539 O O . VAL B 1 22 ? -6.078 -7.074 -15.742 1 87.75 22 VAL B O 1
ATOM 3542 N N . LEU B 1 23 ? -8.031 -6.656 -16.703 1 91.31 23 LEU B N 1
ATOM 3543 C CA . LEU B 1 23 ? -7.602 -5.32 -17.094 1 91.31 23 LEU B CA 1
ATOM 3544 C C . LEU B 1 23 ? -7.328 -4.445 -15.883 1 91.31 23 LEU B C 1
ATOM 3546 O O . LEU B 1 23 ? -6.422 -3.611 -15.898 1 91.31 23 LEU B O 1
ATOM 3550 N N . GLN B 1 24 ? -8.141 -4.578 -14.852 1 92.25 24 GLN B N 1
ATOM 3551 C CA . GLN B 1 24 ? -7.887 -3.863 -13.609 1 92.25 24 GLN B CA 1
ATOM 3552 C C . GLN B 1 24 ? -6.484 -4.148 -13.086 1 92.25 24 GLN B C 1
ATOM 3554 O O . GLN B 1 24 ? -5.758 -3.229 -12.703 1 92.25 24 GLN B O 1
ATOM 3559 N N . VAL B 1 25 ? -6.133 -5.391 -13.117 1 89.94 25 VAL B N 1
ATOM 3560 C CA . VAL B 1 25 ? -4.832 -5.828 -12.625 1 89.94 25 VAL B CA 1
ATOM 3561 C C . VAL B 1 25 ? -3.725 -5.285 -13.523 1 89.94 25 VAL B C 1
ATOM 3563 O O . VAL B 1 25 ? -2.68 -4.844 -13.031 1 89.94 25 VAL B O 1
ATOM 3566 N N . VAL B 1 26 ? -3.969 -5.25 -14.789 1 90.81 26 VAL B N 1
ATOM 3567 C CA . VAL B 1 26 ? -2.994 -4.77 -15.766 1 90.81 26 VAL B CA 1
ATOM 3568 C C . VAL B 1 26 ? -2.771 -3.27 -15.578 1 90.81 26 VAL B C 1
ATOM 3570 O O . VAL B 1 26 ? -1.645 -2.783 -15.695 1 90.81 26 VAL B O 1
ATOM 3573 N N . ILE B 1 27 ? -3.791 -2.551 -15.273 1 94.19 27 ILE B N 1
ATOM 3574 C CA . ILE B 1 27 ? -3.689 -1.108 -15.086 1 94.19 27 ILE B CA 1
ATOM 3575 C C . ILE B 1 27 ? -2.801 -0.807 -13.883 1 94.19 27 ILE B C 1
ATOM 3577 O O . ILE B 1 27 ? -1.951 0.085 -13.938 1 94.19 27 ILE B O 1
ATOM 3581 N N . ILE B 1 28 ? -2.957 -1.544 -12.852 1 94.88 28 ILE B N 1
ATOM 3582 C CA . ILE B 1 28 ? -2.133 -1.348 -11.664 1 94.88 28 ILE B CA 1
ATOM 3583 C C . ILE B 1 28 ? -0.677 -1.681 -11.984 1 94.88 28 ILE B C 1
ATOM 3585 O O . ILE B 1 28 ? 0.234 -0.938 -11.609 1 94.88 28 ILE B O 1
ATOM 3589 N N . ALA B 1 29 ? -0.479 -2.744 -12.734 1 92.88 29 ALA B N 1
ATOM 3590 C CA . ALA B 1 29 ? 0.874 -3.127 -13.133 1 92.88 29 ALA B CA 1
ATOM 3591 C C . ALA B 1 29 ? 1.496 -2.074 -14.047 1 92.88 29 ALA B C 1
ATOM 3593 O O . ALA B 1 29 ? 2.705 -1.834 -13.992 1 92.88 29 ALA B O 1
ATOM 3594 N N . LEU B 1 30 ? 0.696 -1.457 -14.883 1 94.31 30 LEU B N 1
ATOM 3595 C CA . LEU B 1 30 ? 1.177 -0.407 -15.773 1 94.31 30 LEU B CA 1
ATOM 3596 C C . LEU B 1 30 ? 1.661 0.801 -14.977 1 94.31 30 LEU B C 1
ATOM 3598 O O . LEU B 1 30 ? 2.611 1.475 -15.383 1 94.31 30 LEU B O 1
ATOM 3602 N N . ALA B 1 31 ? 0.995 1.091 -13.922 1 95.75 31 ALA B N 1
ATOM 3603 C CA . ALA B 1 31 ? 1.455 2.164 -13.047 1 95.75 31 ALA B CA 1
ATOM 3604 C C . ALA B 1 31 ? 2.84 1.857 -12.484 1 95.75 31 ALA B C 1
ATOM 3606 O O . ALA B 1 31 ? 3.676 2.756 -12.344 1 95.75 31 ALA B O 1
ATOM 3607 N N . GLY B 1 32 ? 3.027 0.597 -12.125 1 94.31 32 GLY B N 1
ATOM 3608 C CA . GLY B 1 32 ? 4.359 0.188 -11.711 1 94.31 32 GLY B CA 1
ATOM 3609 C C . GLY B 1 32 ? 5.398 0.333 -12.805 1 94.31 32 GLY B C 1
ATOM 3610 O O . GLY B 1 32 ? 6.504 0.824 -12.562 1 94.31 32 GLY B O 1
ATOM 3611 N N . PHE B 1 33 ? 5.016 -0.066 -14.016 1 93.62 33 PHE B N 1
ATOM 3612 C CA . PHE B 1 33 ? 5.891 0.065 -15.172 1 93.62 33 PHE B CA 1
ATOM 3613 C C . PHE B 1 33 ? 6.281 1.522 -15.398 1 93.62 33 PHE B C 1
ATOM 3615 O O . PHE B 1 33 ? 7.453 1.83 -15.617 1 93.62 33 PHE B O 1
ATOM 3622 N N . TRP B 1 34 ? 5.348 2.359 -15.234 1 94.12 34 TRP B N 1
ATOM 3623 C CA . TRP B 1 34 ? 5.574 3.787 -15.43 1 94.12 34 TRP B CA 1
ATOM 3624 C C . TRP B 1 34 ? 6.461 4.355 -14.328 1 94.12 34 TRP B C 1
ATOM 3626 O O . TRP B 1 34 ? 7.273 5.25 -14.578 1 94.12 34 TRP B O 1
ATOM 3636 N N . SER B 1 35 ? 6.305 3.91 -13.18 1 94.19 35 SER B N 1
ATOM 3637 C CA . SER B 1 35 ? 7.125 4.367 -12.062 1 94.19 35 SER B CA 1
ATOM 3638 C C . SER B 1 35 ? 8.594 3.994 -12.258 1 94.19 35 SER B C 1
ATOM 3640 O O . SER B 1 35 ? 9.484 4.738 -11.859 1 94.19 35 SER B O 1
ATOM 3642 N N . ALA B 1 36 ? 8.805 2.852 -12.812 1 92.25 36 ALA B N 1
ATOM 3643 C CA . ALA B 1 36 ? 10.18 2.457 -13.141 1 92.25 36 ALA B CA 1
ATOM 3644 C C . ALA B 1 36 ? 10.727 3.281 -14.297 1 92.25 36 ALA B C 1
ATOM 3646 O O . ALA B 1 36 ? 11.875 3.715 -14.273 1 92.25 36 ALA B O 1
ATOM 3647 N N . HIS B 1 37 ? 9.93 3.525 -15.273 1 91.94 37 HIS B N 1
ATOM 3648 C CA . HIS B 1 37 ? 10.297 4.305 -16.453 1 91.94 37 HIS B CA 1
ATOM 3649 C C . HIS B 1 37 ? 10.688 5.727 -16.062 1 91.94 37 HIS B C 1
ATOM 3651 O O . HIS B 1 37 ? 11.625 6.293 -16.641 1 91.94 37 HIS B O 1
ATOM 3657 N N . SER B 1 38 ? 10.039 6.273 -15.102 1 92 38 SER B N 1
ATOM 3658 C CA . SER B 1 38 ? 10.273 7.652 -14.672 1 92 38 SER B CA 1
ATOM 3659 C C . SER B 1 38 ? 11.453 7.746 -13.711 1 92 38 SER B C 1
ATOM 3661 O O . SER B 1 38 ? 11.812 8.836 -13.273 1 92 38 SER B O 1
ATOM 3663 N N . GLY B 1 39 ? 11.953 6.598 -13.273 1 89.75 39 GLY B N 1
ATOM 3664 C CA . GLY B 1 39 ? 13.102 6.598 -12.383 1 89.75 39 GLY B CA 1
ATOM 3665 C C . GLY B 1 39 ? 12.719 6.598 -10.914 1 89.75 39 GLY B C 1
ATOM 3666 O O . GLY B 1 39 ? 13.586 6.586 -10.039 1 89.75 39 GLY B O 1
ATOM 3667 N N . LEU B 1 40 ? 11.469 6.531 -10.703 1 89.25 40 LEU B N 1
ATOM 3668 C CA . LEU B 1 40 ? 10.984 6.551 -9.328 1 89.25 40 LEU B CA 1
ATOM 3669 C C . LEU B 1 40 ? 11.266 5.223 -8.633 1 89.25 40 LEU B C 1
ATOM 3671 O O . LEU B 1 40 ? 11.578 5.195 -7.441 1 89.25 40 LEU B O 1
ATOM 3675 N N . LEU B 1 41 ? 11.086 4.16 -9.375 1 92.12 41 LEU B N 1
ATOM 3676 C CA . LEU B 1 41 ? 11.312 2.834 -8.82 1 92.12 41 LEU B CA 1
ATOM 3677 C C . LEU B 1 41 ? 12.523 2.168 -9.469 1 92.12 41 LEU B C 1
ATOM 3679 O O . LEU B 1 41 ? 12.391 1.491 -10.492 1 92.12 41 LEU B O 1
ATOM 3683 N N . THR B 1 42 ? 13.641 2.303 -8.82 1 88.88 42 THR B N 1
ATOM 3684 C CA . THR B 1 42 ? 14.867 1.647 -9.258 1 88.88 42 THR B CA 1
ATOM 3685 C C . THR B 1 42 ? 14.859 0.171 -8.875 1 88.88 42 THR B C 1
ATOM 3687 O O . THR B 1 42 ? 13.992 -0.275 -8.125 1 88.88 42 THR B O 1
ATOM 3690 N N . LYS B 1 43 ? 15.805 -0.58 -9.383 1 84.56 43 LYS B N 1
ATOM 3691 C CA . LYS B 1 43 ? 15.891 -2.002 -9.062 1 84.56 43 LYS B CA 1
ATOM 3692 C C . LYS B 1 43 ? 16.109 -2.219 -7.566 1 84.56 43 LYS B C 1
ATOM 3694 O O . LYS B 1 43 ? 15.562 -3.15 -6.98 1 84.56 43 LYS B O 1
ATOM 3699 N N . GLN B 1 44 ? 16.875 -1.365 -7.012 1 86 44 GLN B N 1
ATOM 3700 C CA . GLN B 1 44 ? 17.125 -1.452 -5.574 1 86 44 GLN B CA 1
ATOM 3701 C C . GLN B 1 44 ? 15.859 -1.145 -4.781 1 86 44 GLN B C 1
ATOM 3703 O O . GLN B 1 44 ? 15.57 -1.808 -3.781 1 86 44 GLN B O 1
ATOM 3708 N N . ALA B 1 45 ? 15.172 -0.165 -5.25 1 89.44 45 ALA B N 1
ATOM 3709 C CA . ALA B 1 45 ? 13.914 0.191 -4.59 1 89.44 45 ALA B CA 1
ATOM 3710 C C . ALA B 1 45 ? 12.898 -0.946 -4.688 1 89.44 45 ALA B C 1
ATOM 3712 O O . ALA B 1 45 ? 12.164 -1.214 -3.736 1 89.44 45 ALA B O 1
ATOM 3713 N N . GLN B 1 46 ? 12.867 -1.562 -5.828 1 90.19 46 GLN B N 1
ATOM 3714 C CA . GLN B 1 46 ? 11.961 -2.688 -6.035 1 90.19 46 GLN B CA 1
ATOM 3715 C C . GLN B 1 46 ? 12.25 -3.812 -5.047 1 90.19 46 GLN B C 1
ATOM 3717 O O . GLN B 1 46 ? 11.328 -4.426 -4.504 1 90.19 46 GLN B O 1
ATOM 3722 N N . LYS B 1 47 ? 13.477 -4.051 -4.797 1 86.69 47 LYS B N 1
ATOM 3723 C CA . LYS B 1 47 ? 13.875 -5.105 -3.867 1 86.69 47 LYS B CA 1
ATOM 3724 C C . LYS B 1 47 ? 13.43 -4.785 -2.445 1 86.69 47 LYS B C 1
ATOM 3726 O O . LYS B 1 47 ? 12.93 -5.66 -1.733 1 86.69 47 LYS B O 1
ATOM 3731 N N . VAL B 1 48 ? 13.578 -3.59 -2.086 1 89.5 48 VAL B N 1
ATOM 3732 C CA . VAL B 1 48 ? 13.211 -3.162 -0.741 1 89.5 48 VAL B CA 1
ATOM 3733 C C . VAL B 1 48 ? 11.703 -3.256 -0.564 1 89.5 48 VAL B C 1
ATOM 3735 O O . VAL B 1 48 ? 11.219 -3.754 0.456 1 89.5 48 VAL B O 1
ATOM 3738 N N . ILE B 1 49 ? 10.984 -2.779 -1.562 1 91.56 49 ILE B N 1
ATOM 3739 C CA . ILE B 1 49 ? 9.523 -2.789 -1.497 1 91.56 49 ILE B CA 1
ATOM 3740 C C . ILE B 1 49 ? 9.023 -4.23 -1.466 1 91.56 49 ILE B C 1
ATOM 3742 O O . ILE B 1 49 ? 8.094 -4.555 -0.719 1 91.56 49 ILE B O 1
ATOM 3746 N N . SER B 1 50 ? 9.617 -5.09 -2.213 1 88 50 SER B N 1
ATOM 3747 C CA . SER B 1 50 ? 9.258 -6.504 -2.209 1 88 50 SER B CA 1
ATOM 3748 C C . SER B 1 50 ? 9.523 -7.141 -0.847 1 88 50 SER B C 1
ATOM 3750 O O . SER B 1 50 ? 8.719 -7.938 -0.363 1 88 50 SER B O 1
ATOM 3752 N N . ALA B 1 51 ? 10.625 -6.75 -0.278 1 88.56 51 ALA B N 1
ATOM 3753 C CA . ALA B 1 51 ? 10.992 -7.309 1.021 1 88.56 51 ALA B CA 1
ATOM 3754 C C . ALA B 1 51 ? 10.016 -6.875 2.104 1 88.56 51 ALA B C 1
ATOM 3756 O O . ALA B 1 51 ? 9.609 -7.684 2.945 1 88.56 51 ALA B O 1
ATOM 3757 N N . ILE B 1 52 ? 9.633 -5.664 2.057 1 93.06 52 ILE B N 1
ATOM 3758 C CA . ILE B 1 52 ? 8.695 -5.176 3.059 1 93.06 52 ILE B CA 1
ATOM 3759 C C . ILE B 1 52 ? 7.332 -5.84 2.854 1 93.06 52 ILE B C 1
ATOM 3761 O O . ILE B 1 52 ? 6.621 -6.117 3.82 1 93.06 52 ILE B O 1
ATOM 3765 N N . ASN B 1 53 ? 6.969 -6.008 1.624 1 92.12 53 ASN B N 1
ATOM 3766 C CA . ASN B 1 53 ? 5.707 -6.684 1.331 1 92.12 53 ASN B CA 1
ATOM 3767 C C . ASN B 1 53 ? 5.688 -8.102 1.887 1 92.12 53 ASN B C 1
ATOM 3769 O O . ASN B 1 53 ? 4.691 -8.531 2.477 1 92.12 53 ASN B O 1
ATOM 3773 N N . ILE B 1 54 ? 6.742 -8.812 1.75 1 86.81 54 ILE B N 1
ATOM 3774 C CA . ILE B 1 54 ? 6.832 -10.203 2.18 1 86.81 54 ILE B CA 1
ATOM 3775 C C . ILE B 1 54 ? 6.898 -10.273 3.705 1 86.81 54 ILE B C 1
ATOM 3777 O O . ILE B 1 54 ? 6.301 -11.156 4.32 1 86.81 54 ILE B O 1
ATOM 3781 N N . ASP B 1 55 ? 7.57 -9.32 4.32 1 91.31 55 ASP B N 1
ATOM 3782 C CA . ASP B 1 55 ? 7.875 -9.406 5.746 1 91.31 55 ASP B CA 1
ATOM 3783 C C . ASP B 1 55 ? 6.777 -8.758 6.582 1 91.31 55 ASP B C 1
ATOM 3785 O O . ASP B 1 55 ? 6.633 -9.055 7.77 1 91.31 55 ASP B O 1
ATOM 3789 N N . LEU B 1 56 ? 6.031 -7.918 5.926 1 94.75 56 LEU B N 1
ATOM 3790 C CA . LEU B 1 56 ? 5.098 -7.152 6.746 1 94.75 56 LEU B CA 1
ATOM 3791 C C . LEU B 1 56 ? 3.689 -7.211 6.164 1 94.75 56 LEU B C 1
ATOM 3793 O O . LEU B 1 56 ? 2.775 -7.75 6.789 1 94.75 56 LEU B O 1
ATOM 3797 N N . PHE B 1 57 ? 3.469 -6.785 4.949 1 95.19 57 PHE B N 1
ATOM 3798 C CA . PHE B 1 57 ? 2.129 -6.598 4.41 1 95.19 57 PHE B CA 1
ATOM 3799 C C . PHE B 1 57 ? 1.469 -7.941 4.121 1 95.19 57 PHE B C 1
ATOM 3801 O O . PHE B 1 57 ? 0.295 -8.141 4.438 1 95.19 57 PHE B O 1
ATOM 3808 N N . THR B 1 58 ? 2.184 -8.867 3.498 1 89.75 58 THR B N 1
ATOM 3809 C CA . THR B 1 58 ? 1.621 -10.172 3.15 1 89.75 58 THR B CA 1
ATOM 3810 C C . THR B 1 58 ? 1.222 -10.938 4.406 1 89.75 58 THR B C 1
ATOM 3812 O O . THR B 1 58 ? 0.115 -11.477 4.484 1 89.75 58 THR B O 1
ATOM 3815 N N . PRO B 1 59 ? 2.09 -11 5.426 1 91.31 59 PRO B N 1
ATOM 3816 C CA . PRO B 1 59 ? 1.664 -11.656 6.664 1 91.31 59 PRO B CA 1
ATOM 3817 C C . PRO B 1 59 ? 0.402 -11.031 7.258 1 91.31 59 PRO B C 1
ATOM 3819 O O . PRO B 1 59 ? -0.455 -11.75 7.781 1 91.31 59 PRO B O 1
ATOM 3822 N N . CYS B 1 60 ? 0.293 -9.727 7.191 1 94.56 60 CYS B N 1
ATOM 3823 C CA . CYS B 1 60 ? -0.898 -9.062 7.707 1 94.56 60 CYS B CA 1
ATOM 3824 C C . CYS B 1 60 ? -2.127 -9.422 6.879 1 94.56 60 CYS B C 1
ATOM 3826 O O . CYS B 1 60 ? -3.219 -9.594 7.426 1 94.56 60 CYS B O 1
ATOM 3828 N N . LEU B 1 61 ? -1.944 -9.508 5.586 1 89.81 61 LEU B N 1
ATOM 3829 C CA . LEU B 1 61 ? -3.035 -9.93 4.715 1 89.81 61 LEU B CA 1
ATOM 3830 C C . LEU B 1 61 ? -3.5 -11.336 5.059 1 89.81 61 LEU B C 1
ATOM 3832 O O . LEU B 1 61 ? -4.699 -11.586 5.199 1 89.81 61 LEU B O 1
ATOM 3836 N N . ILE B 1 62 ? -2.555 -12.219 5.211 1 85.81 62 ILE B N 1
ATOM 3837 C CA . ILE B 1 62 ? -2.854 -13.609 5.52 1 85.81 62 ILE B CA 1
ATOM 3838 C C . ILE B 1 62 ? -3.578 -13.695 6.863 1 85.81 62 ILE B C 1
ATOM 3840 O O . ILE B 1 62 ? -4.617 -14.352 6.973 1 85.81 62 ILE B O 1
ATOM 3844 N N . PHE B 1 63 ? -3.053 -13.023 7.855 1 91.06 63 PHE B N 1
ATOM 3845 C CA . PHE B 1 63 ? -3.639 -13.055 9.188 1 91.06 63 PHE B CA 1
ATOM 3846 C C . PHE B 1 63 ? -5.062 -12.508 9.164 1 91.06 63 PHE B C 1
ATOM 3848 O O . PHE B 1 63 ? -5.973 -13.117 9.742 1 91.06 63 PHE B O 1
ATOM 3855 N N . SER B 1 64 ? -5.25 -11.406 8.516 1 89.94 64 SER B N 1
ATOM 3856 C CA . SER B 1 64 ? -6.559 -10.758 8.516 1 89.94 64 SER B CA 1
ATOM 3857 C C . SER B 1 64 ? -7.586 -11.586 7.75 1 89.94 64 SER B C 1
ATOM 3859 O O . SER B 1 64 ? -8.758 -11.625 8.117 1 89.94 64 SER B O 1
ATOM 3861 N N . LYS B 1 65 ? -7.199 -12.25 6.691 1 83.62 65 LYS B N 1
ATOM 3862 C CA . LYS B 1 65 ? -8.148 -12.992 5.871 1 83.62 65 LYS B CA 1
ATOM 3863 C C . LYS B 1 65 ? -8.391 -14.391 6.449 1 83.62 65 LYS B C 1
ATOM 3865 O O . LYS B 1 65 ? -9.539 -14.844 6.523 1 83.62 65 LYS B O 1
ATOM 3870 N N . LEU B 1 66 ? -7.324 -15.078 6.879 1 82.06 66 LEU B N 1
ATOM 3871 C CA . LEU B 1 66 ? -7.449 -16.453 7.328 1 82.06 66 LEU B CA 1
ATOM 3872 C C . LEU B 1 66 ? -8 -16.516 8.75 1 82.06 66 LEU B C 1
ATOM 3874 O O . LEU B 1 66 ? -8.859 -17.359 9.055 1 82.06 66 LEU B O 1
ATOM 3878 N N . ALA B 1 67 ? -7.43 -15.68 9.609 1 85.12 67 ALA B N 1
ATOM 3879 C CA . ALA B 1 67 ? -7.895 -15.711 10.992 1 85.12 67 ALA B CA 1
ATOM 3880 C C . ALA B 1 67 ? -9.375 -15.336 11.078 1 85.12 67 ALA B C 1
ATOM 3882 O O . ALA B 1 67 ? -10.086 -15.828 11.953 1 85.12 67 ALA B O 1
ATOM 3883 N N . LYS B 1 68 ? -9.797 -14.516 10.211 1 82.94 68 LYS B N 1
ATOM 3884 C CA . LYS B 1 68 ? -11.188 -14.055 10.234 1 82.94 68 LYS B CA 1
ATOM 3885 C C . LYS B 1 68 ? -12.133 -15.117 9.68 1 82.94 68 LYS B C 1
ATOM 3887 O O . LYS B 1 68 ? -13.242 -15.281 10.18 1 82.94 68 LYS B O 1
ATOM 3892 N N . SER B 1 69 ? -11.758 -15.891 8.672 1 74.94 69 SER B N 1
ATOM 3893 C CA . SER B 1 69 ? -12.734 -16.672 7.91 1 74.94 69 SER B CA 1
ATOM 3894 C C . SER B 1 69 ? -12.508 -18.156 8.086 1 74.94 69 SER B C 1
ATOM 3896 O O . SER B 1 69 ? -13.375 -18.969 7.758 1 74.94 69 SER B O 1
ATOM 3898 N N . LEU B 1 70 ? -11.297 -18.547 8.539 1 69.31 70 LEU B N 1
ATOM 3899 C CA . LEU B 1 70 ? -11 -19.969 8.57 1 69.31 70 LEU B CA 1
ATOM 3900 C C . LEU B 1 70 ? -11.758 -20.672 9.703 1 69.31 70 LEU B C 1
ATOM 3902 O O . LEU B 1 70 ? -11.805 -20.156 10.828 1 69.31 70 LEU B O 1
ATOM 3906 N N . SER B 1 71 ? -12.648 -21.547 9.219 1 64.56 71 SER B N 1
ATOM 3907 C CA . SER B 1 71 ? -13.227 -22.453 10.203 1 64.56 71 SER B CA 1
ATOM 3908 C C . SER B 1 71 ? -12.398 -23.734 10.328 1 64.56 71 SER B C 1
ATOM 3910 O O . SER B 1 71 ? -11.727 -24.141 9.383 1 64.56 71 SER B O 1
ATOM 3912 N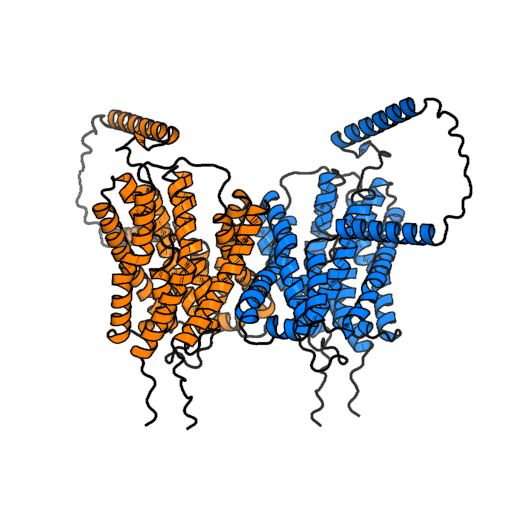 N . MET B 1 72 ? -12.211 -24.219 11.477 1 56.94 72 MET B N 1
ATOM 3913 C CA . MET B 1 72 ? -11.414 -25.406 11.781 1 56.94 72 MET B CA 1
ATOM 3914 C C . MET B 1 72 ? -11.758 -26.547 10.828 1 56.94 72 MET B C 1
ATOM 3916 O O . MET B 1 72 ? -10.875 -27.297 10.406 1 56.94 72 MET B O 1
ATOM 3920 N N . ALA B 1 73 ? -12.992 -26.703 10.461 1 57.47 73 ALA B N 1
ATOM 3921 C CA . ALA B 1 73 ? -13.406 -27.828 9.617 1 57.47 73 ALA B CA 1
ATOM 3922 C C . ALA B 1 73 ? -12.695 -27.781 8.266 1 57.47 73 ALA B C 1
ATOM 3924 O O . ALA B 1 73 ? -12.453 -28.812 7.648 1 57.47 73 ALA B O 1
ATOM 3925 N N . ARG B 1 74 ? -12.094 -26.656 8.016 1 62.16 74 ARG B N 1
ATOM 3926 C CA . ARG B 1 74 ? -11.609 -26.5 6.648 1 62.16 74 ARG B CA 1
ATOM 3927 C C . ARG B 1 74 ? -10.094 -26.641 6.574 1 62.16 74 ARG B C 1
ATOM 3929 O O . ARG B 1 74 ? -9.539 -26.828 5.492 1 62.16 74 ARG B O 1
ATOM 3936 N N . ILE B 1 75 ? -9.555 -26.844 7.73 1 60.62 75 ILE B N 1
ATOM 3937 C CA . ILE B 1 75 ? -8.102 -26.984 7.75 1 60.62 75 ILE B CA 1
ATOM 3938 C C . ILE B 1 75 ? -7.707 -28.312 7.102 1 60.62 75 ILE B C 1
ATOM 3940 O O . ILE B 1 75 ? -6.68 -28.391 6.426 1 60.62 75 ILE B O 1
ATOM 3944 N N . MET B 1 76 ? -8.539 -29.25 7.223 1 59.38 76 MET B N 1
ATOM 3945 C CA . MET B 1 76 ? -8.211 -30.562 6.664 1 59.38 76 MET B CA 1
ATOM 3946 C C . MET B 1 76 ? -8.297 -30.531 5.141 1 59.38 76 MET B C 1
ATOM 3948 O O . MET B 1 76 ? -7.598 -31.297 4.465 1 59.38 76 MET B O 1
ATOM 3952 N N . GLU B 1 77 ? -9.031 -29.688 4.684 1 65.44 77 GLU B N 1
ATOM 3953 C CA . GLU B 1 77 ? -9.172 -29.578 3.234 1 65.44 77 GLU B CA 1
ATOM 3954 C C . GLU B 1 77 ? -7.938 -28.938 2.609 1 65.44 77 GLU B C 1
ATOM 3956 O O . GLU B 1 77 ? -7.707 -29.062 1.405 1 65.44 77 GLU B O 1
ATOM 3961 N N . ILE B 1 78 ? -7.074 -28.609 3.566 1 68.69 78 ILE B N 1
ATOM 3962 C CA . ILE B 1 78 ? -5.848 -27.938 3.156 1 68.69 78 ILE B CA 1
ATOM 3963 C C . ILE B 1 78 ? -4.84 -28.953 2.643 1 68.69 78 ILE B C 1
ATOM 3965 O O . ILE B 1 78 ? -3.973 -28.625 1.829 1 68.69 78 ILE B O 1
ATOM 3969 N N . SER B 1 79 ? -5.078 -30.297 2.906 1 72.38 79 SER B N 1
ATOM 3970 C CA . SER B 1 79 ? -4.102 -31.312 2.545 1 72.38 79 SER B CA 1
ATOM 3971 C C . SER B 1 79 ? -4.121 -31.594 1.045 1 72.38 79 SER B C 1
ATOM 3973 O O . SER B 1 79 ? -3.174 -32.156 0.503 1 72.38 79 SER B O 1
ATOM 3975 N N . ILE B 1 80 ? -5.121 -31.188 0.386 1 79.5 80 ILE B N 1
ATOM 3976 C CA . ILE B 1 80 ? -5.242 -31.438 -1.047 1 79.5 80 ILE B CA 1
ATOM 3977 C C . ILE B 1 80 ? -4.301 -30.516 -1.812 1 79.5 80 ILE B C 1
ATOM 3979 O O . ILE B 1 80 ? -3.889 -30.828 -2.932 1 79.5 80 ILE B O 1
ATOM 3983 N N . ILE B 1 81 ? -3.906 -29.422 -1.238 1 85.62 81 ILE B N 1
ATOM 3984 C CA . ILE B 1 81 ? -3.135 -28.406 -1.942 1 85.62 81 ILE B CA 1
ATOM 3985 C C . ILE B 1 81 ? -1.725 -28.922 -2.217 1 85.62 81 ILE B C 1
ATOM 3987 O O . ILE B 1 81 ? -1.22 -28.797 -3.336 1 85.62 81 ILE B O 1
ATOM 3991 N N . PRO B 1 82 ? -1.026 -29.625 -1.224 1 87.12 82 PRO B N 1
ATOM 3992 C CA . PRO B 1 82 ? 0.291 -30.188 -1.525 1 87.12 82 PRO B CA 1
ATOM 3993 C C . PRO B 1 82 ? 0.239 -31.25 -2.613 1 87.12 82 PRO B C 1
ATOM 3995 O O . PRO B 1 82 ? 1.175 -31.375 -3.406 1 87.12 82 PRO B O 1
ATOM 3998 N N . LEU B 1 83 ? -0.834 -31.969 -2.623 1 87.94 83 LEU B N 1
ATOM 3999 C CA . LEU B 1 83 ? -0.996 -32.969 -3.67 1 87.94 83 LEU B CA 1
ATOM 4000 C C . LEU B 1 83 ? -1.162 -32.312 -5.035 1 87.94 83 LEU B C 1
ATOM 4002 O O . LEU B 1 83 ? -0.599 -32.781 -6.027 1 87.94 83 LEU B O 1
ATOM 4006 N N . PHE B 1 84 ? -1.981 -31.359 -5.051 1 89.88 84 PHE B N 1
ATOM 4007 C CA . PHE B 1 84 ? -2.168 -30.594 -6.281 1 89.88 84 PHE B CA 1
ATOM 4008 C C . PHE B 1 84 ? -0.855 -29.969 -6.734 1 89.88 84 PHE B C 1
ATOM 4010 O O . PHE B 1 84 ? -0.556 -29.938 -7.93 1 89.88 84 PHE B O 1
ATOM 4017 N N . PHE B 1 85 ? -0.106 -29.5 -5.797 1 93.25 85 PHE B N 1
ATOM 4018 C CA . PHE B 1 85 ? 1.189 -28.906 -6.09 1 93.25 85 PHE B CA 1
ATOM 4019 C C . PHE B 1 85 ? 2.129 -29.922 -6.723 1 93.25 85 PHE B C 1
ATOM 4021 O O . PHE B 1 85 ? 2.797 -29.625 -7.715 1 93.25 85 PHE B O 1
ATOM 4028 N N . ALA B 1 86 ? 2.188 -31.078 -6.117 1 93.88 86 ALA B N 1
ATOM 4029 C CA . ALA B 1 86 ? 3.043 -32.156 -6.633 1 93.88 86 ALA B CA 1
ATOM 4030 C C . ALA B 1 86 ? 2.637 -32.531 -8.047 1 93.88 86 ALA B C 1
ATOM 4032 O O . ALA B 1 86 ? 3.494 -32.75 -8.914 1 93.88 86 ALA B O 1
ATOM 4033 N N . LEU B 1 87 ? 1.366 -32.594 -8.25 1 93.69 87 LEU B N 1
ATOM 4034 C CA . LEU B 1 87 ? 0.847 -32.969 -9.555 1 93.69 87 LEU B CA 1
ATOM 4035 C C . LEU B 1 87 ? 1.187 -31.906 -10.609 1 93.69 87 LEU B C 1
ATOM 4037 O O . LEU B 1 87 ? 1.658 -32.25 -11.695 1 93.69 87 LEU B O 1
ATOM 4041 N N . THR B 1 88 ? 0.895 -30.672 -10.273 1 94.62 88 THR B N 1
ATOM 4042 C CA . THR B 1 88 ? 1.144 -29.594 -11.219 1 94.62 88 THR B CA 1
ATOM 4043 C C . THR B 1 88 ? 2.635 -29.469 -11.516 1 94.62 88 THR B C 1
ATOM 4045 O O . THR B 1 88 ? 3.025 -29.203 -12.656 1 94.62 88 THR B O 1
ATOM 4048 N N . THR B 1 89 ? 3.453 -29.641 -10.523 1 95.88 89 THR B N 1
ATOM 4049 C CA . THR B 1 89 ? 4.898 -29.562 -10.688 1 95.88 89 THR B CA 1
ATOM 4050 C C . THR B 1 89 ? 5.406 -30.688 -11.586 1 95.88 89 THR B C 1
ATOM 4052 O O . THR B 1 89 ? 6.246 -30.469 -12.461 1 95.88 89 THR B O 1
ATOM 4055 N N . ALA B 1 90 ? 4.898 -31.875 -11.359 1 97 90 ALA B N 1
ATOM 4056 C CA . ALA B 1 90 ? 5.305 -33.031 -12.156 1 97 90 ALA B CA 1
ATOM 4057 C C . ALA B 1 90 ? 4.93 -32.844 -13.625 1 97 90 ALA B C 1
ATOM 4059 O O . ALA B 1 90 ? 5.738 -33.094 -14.516 1 97 90 ALA B O 1
ATOM 4060 N N . ILE B 1 91 ? 3.773 -32.375 -13.844 1 96.88 91 ILE B N 1
ATOM 4061 C CA . ILE B 1 91 ? 3.297 -32.188 -15.211 1 96.88 91 ILE B CA 1
ATOM 4062 C C . ILE B 1 91 ? 4.094 -31.078 -15.883 1 96.88 91 ILE B C 1
ATOM 4064 O O . ILE B 1 91 ? 4.457 -31.172 -17.047 1 96.88 91 ILE B O 1
ATOM 4068 N N . SER B 1 92 ? 4.32 -30 -15.156 1 96.81 92 SER B N 1
ATOM 4069 C CA . SER B 1 92 ? 5.117 -28.906 -15.695 1 96.81 92 SER B CA 1
ATOM 4070 C C . SER B 1 92 ? 6.547 -29.344 -15.992 1 96.81 92 SER B C 1
ATOM 4072 O O . SER B 1 92 ? 7.148 -28.906 -16.969 1 96.81 92 SER B O 1
ATOM 4074 N N . TYR B 1 93 ? 7.117 -30.188 -15.125 1 97.31 93 TYR B N 1
ATOM 4075 C CA . TYR B 1 93 ? 8.453 -30.734 -15.344 1 97.31 93 TYR B CA 1
ATOM 4076 C C . TYR B 1 93 ? 8.508 -31.547 -16.625 1 97.31 93 TYR B C 1
ATOM 4078 O O . TYR B 1 93 ? 9.422 -31.391 -17.438 1 97.31 93 TYR B O 1
ATOM 4086 N N . ILE B 1 94 ? 7.531 -32.375 -16.766 1 97.75 94 ILE B N 1
ATOM 4087 C CA . ILE B 1 94 ? 7.465 -33.219 -17.953 1 97.75 94 ILE B CA 1
ATOM 4088 C C . ILE B 1 94 ? 7.289 -32.375 -19.203 1 97.75 94 ILE B C 1
ATOM 4090 O O . ILE B 1 94 ? 7.914 -32.625 -20.234 1 97.75 94 ILE B O 1
ATOM 4094 N N . SER B 1 95 ? 6.496 -31.375 -19.109 1 97.38 95 SER B N 1
ATOM 4095 C CA . SER B 1 95 ? 6.277 -30.469 -20.219 1 97.38 95 SER B CA 1
ATOM 4096 C C . SER B 1 95 ? 7.562 -29.734 -20.594 1 97.38 95 SER B C 1
ATOM 4098 O O . SER B 1 95 ? 7.867 -29.578 -21.781 1 97.38 95 SER B O 1
ATOM 4100 N N . GLY B 1 96 ? 8.273 -29.281 -19.594 1 97.38 96 GLY B N 1
ATOM 4101 C CA . GLY B 1 96 ? 9.555 -28.641 -19.859 1 97.38 96 GLY B CA 1
ATOM 4102 C C . GLY B 1 96 ? 10.562 -29.562 -20.5 1 97.38 96 GLY B C 1
ATOM 4103 O O . GLY B 1 96 ? 11.289 -29.172 -21.422 1 97.38 96 GLY B O 1
ATOM 4104 N N . LYS B 1 97 ? 10.547 -30.812 -20.078 1 97.44 97 LYS B N 1
ATOM 4105 C CA . LYS B 1 97 ? 11.453 -31.812 -20.625 1 97.44 97 LYS B CA 1
ATOM 4106 C C . LYS B 1 97 ? 11.117 -32.125 -22.078 1 97.44 97 LYS B C 1
ATOM 4108 O O . LYS B 1 97 ? 12.008 -32.312 -22.906 1 97.44 97 LYS B O 1
ATOM 4113 N N . ILE B 1 98 ? 9.898 -32.188 -22.375 1 97.88 98 ILE B N 1
ATOM 4114 C CA . ILE B 1 98 ? 9.445 -32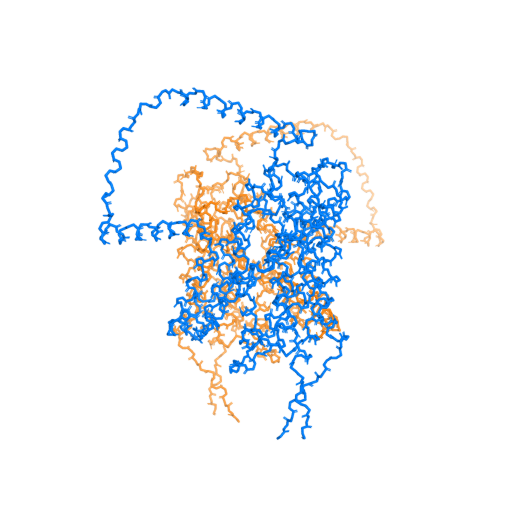.438 -23.734 1 97.88 98 ILE B CA 1
ATOM 4115 C C . ILE B 1 98 ? 9.898 -31.297 -24.641 1 97.88 98 ILE B C 1
ATOM 4117 O O . ILE B 1 98 ? 10.445 -31.531 -25.719 1 97.88 98 ILE B O 1
ATOM 4121 N N . MET B 1 99 ? 9.68 -30.094 -24.172 1 97.69 99 MET B N 1
ATOM 4122 C CA . MET B 1 99 ? 10.062 -28.922 -24.969 1 97.69 99 MET B CA 1
ATOM 4123 C C . MET B 1 99 ? 11.57 -28.891 -25.188 1 97.69 99 MET B C 1
ATOM 4125 O O . MET B 1 99 ? 12.039 -28.562 -26.281 1 97.69 99 MET B O 1
ATOM 4129 N N . ALA B 1 100 ? 12.328 -29.203 -24.125 1 97.38 100 ALA B N 1
ATOM 4130 C CA . ALA B 1 100 ? 13.781 -29.203 -24.219 1 97.38 100 ALA B CA 1
ATOM 4131 C C . ALA B 1 100 ? 14.266 -30.25 -25.219 1 97.38 100 ALA B C 1
ATOM 4133 O O . ALA B 1 100 ? 15.227 -30.016 -25.969 1 97.38 100 ALA B O 1
ATOM 4134 N N . THR B 1 101 ? 13.633 -31.375 -25.312 1 97.56 101 THR B N 1
ATOM 4135 C CA . THR B 1 101 ? 14.008 -32.469 -26.219 1 97.56 101 THR B CA 1
ATOM 4136 C C . THR B 1 101 ? 13.648 -32.094 -27.656 1 97.56 101 THR B C 1
ATOM 4138 O O . THR B 1 101 ? 14.453 -32.312 -28.562 1 97.56 101 THR B O 1
ATOM 4141 N N . VAL B 1 102 ? 12.453 -31.578 -27.844 1 97.56 102 VAL B N 1
ATOM 4142 C CA . VAL B 1 102 ? 11.969 -31.219 -29.172 1 97.56 102 VAL B CA 1
ATOM 4143 C C . VAL B 1 102 ? 12.852 -30.125 -29.766 1 97.56 102 VAL B C 1
ATOM 4145 O O . VAL B 1 102 ? 13.125 -30.109 -30.969 1 97.56 102 VAL B O 1
ATOM 4148 N N . LEU B 1 103 ? 13.328 -29.25 -28.891 1 97.5 103 LEU B N 1
ATOM 4149 C CA . LEU B 1 103 ? 14.109 -28.109 -29.359 1 97.5 103 LEU B CA 1
ATOM 4150 C C . LEU B 1 103 ? 15.602 -28.422 -29.344 1 97.5 103 LEU B C 1
ATOM 4152 O O . LEU B 1 103 ? 16.422 -27.578 -29.703 1 97.5 103 LEU B O 1
ATOM 4156 N N . GLU B 1 104 ? 15.992 -29.562 -28.922 1 96.44 104 GLU B N 1
ATOM 4157 C CA . GLU B 1 104 ? 17.375 -30.047 -28.922 1 96.44 104 GLU B CA 1
ATOM 4158 C C . GLU B 1 104 ? 18.281 -29.094 -28.156 1 96.44 104 GLU B C 1
ATOM 4160 O O . GLU B 1 104 ? 19.297 -28.641 -28.688 1 96.44 104 GLU B O 1
ATOM 4165 N N . LEU B 1 105 ? 17.984 -28.922 -26.969 1 95.5 105 LEU B N 1
ATOM 4166 C CA . LEU B 1 105 ? 18.734 -27.984 -26.125 1 95.5 105 LEU B CA 1
ATOM 4167 C C . LEU B 1 105 ? 19.812 -28.719 -25.344 1 95.5 105 LEU B C 1
ATOM 4169 O O . LEU B 1 105 ? 19.703 -29.922 -25.094 1 95.5 105 LEU B O 1
ATOM 4173 N N . ASP B 1 106 ? 20.844 -28 -25.047 1 93.31 106 ASP B N 1
ATOM 4174 C CA . ASP B 1 106 ? 21.906 -28.594 -24.219 1 93.31 106 ASP B CA 1
ATOM 4175 C C . ASP B 1 106 ? 21.5 -28.641 -22.75 1 93.31 106 ASP B C 1
ATOM 4177 O O . ASP B 1 106 ? 20.344 -28.344 -22.406 1 93.31 106 ASP B O 1
ATOM 4181 N N . ARG B 1 107 ? 22.328 -29.062 -21.906 1 94 107 ARG B N 1
ATOM 4182 C CA . ARG B 1 107 ? 22 -29.312 -20.5 1 94 107 ARG B CA 1
ATOM 4183 C C . ARG B 1 107 ? 21.594 -28.031 -19.797 1 94 107 ARG B C 1
ATOM 4185 O O . ARG B 1 107 ? 20.562 -28 -19.109 1 94 107 ARG B O 1
ATOM 4192 N N . ASP B 1 108 ? 22.422 -26.953 -19.938 1 94.31 108 ASP B N 1
ATOM 4193 C CA . ASP B 1 108 ? 22.125 -25.688 -19.281 1 94.31 108 ASP B CA 1
ATOM 4194 C C . ASP B 1 108 ? 20.844 -25.062 -19.828 1 94.31 108 ASP B C 1
ATOM 4196 O O . ASP B 1 108 ? 20.031 -24.531 -19.062 1 94.31 108 ASP B O 1
ATOM 4200 N N . GLU B 1 109 ? 20.719 -25.141 -21.109 1 95.5 109 GLU B N 1
ATOM 4201 C CA . GLU B 1 109 ? 19.516 -24.625 -21.75 1 95.5 109 GLU B CA 1
ATOM 4202 C C . GLU B 1 109 ? 18.281 -25.406 -21.297 1 95.5 109 GLU B C 1
ATOM 4204 O O . GLU B 1 109 ? 17.219 -24.828 -21.078 1 95.5 109 GLU B O 1
ATOM 4209 N N . THR B 1 110 ? 18.453 -26.719 -21.203 1 96.5 110 THR B N 1
ATOM 4210 C CA . THR B 1 110 ? 17.375 -27.562 -20.719 1 96.5 110 THR B CA 1
ATOM 4211 C C . THR B 1 110 ? 16.984 -27.203 -19.297 1 96.5 110 THR B C 1
ATOM 4213 O O . THR B 1 110 ? 15.789 -27.094 -18.984 1 96.5 110 THR B O 1
ATOM 4216 N N . ASN B 1 111 ? 17.922 -26.969 -18.469 1 96.62 111 ASN B N 1
ATOM 4217 C CA . ASN B 1 111 ? 17.656 -26.594 -17.094 1 96.62 111 ASN B CA 1
ATOM 4218 C C . ASN B 1 111 ? 16.938 -25.266 -17 1 96.62 111 ASN B C 1
ATOM 4220 O O . ASN B 1 111 ? 16.062 -25.078 -16.141 1 96.62 111 ASN B O 1
ATOM 4224 N N . PHE B 1 112 ? 17.375 -24.359 -17.891 1 96.75 112 PHE B N 1
ATOM 4225 C CA . PHE B 1 112 ? 16.734 -23.062 -17.938 1 96.75 112 PHE B CA 1
ATOM 4226 C C . PHE B 1 112 ? 15.258 -23.188 -18.297 1 96.75 112 PHE B C 1
ATOM 4228 O O . PHE B 1 112 ? 14.398 -22.594 -17.641 1 96.75 112 PHE B O 1
ATOM 4235 N N . VAL B 1 113 ? 14.961 -23.969 -19.281 1 97.62 113 VAL B N 1
ATOM 4236 C CA . VAL B 1 113 ? 13.594 -24.172 -19.75 1 97.62 113 VAL B CA 1
ATOM 4237 C C . VAL B 1 113 ? 12.789 -24.938 -18.688 1 97.62 113 VAL B C 1
ATOM 4239 O O . VAL B 1 113 ? 11.625 -24.609 -18.453 1 97.62 113 VAL B O 1
ATOM 4242 N N . LEU B 1 114 ? 13.375 -25.906 -18.062 1 97.56 114 LEU B N 1
ATOM 4243 C CA . LEU B 1 114 ? 12.719 -26.672 -17 1 97.56 114 LEU B CA 1
ATOM 4244 C C . LEU B 1 114 ? 12.328 -25.766 -15.836 1 97.56 114 LEU B C 1
ATOM 4246 O O . LEU B 1 114 ? 11.211 -25.828 -15.336 1 97.56 114 LEU B O 1
ATOM 4250 N N . ALA B 1 115 ? 13.25 -24.938 -15.453 1 97 115 ALA B N 1
ATOM 4251 C CA . ALA B 1 115 ? 12.992 -24.031 -14.344 1 97 115 ALA B CA 1
ATOM 4252 C C . ALA B 1 115 ? 11.828 -23.109 -14.656 1 97 115 ALA B C 1
ATOM 4254 O O . ALA B 1 115 ? 10.945 -22.906 -13.82 1 97 115 ALA B O 1
ATOM 4255 N N . ASN B 1 116 ? 11.828 -22.531 -15.82 1 97.38 116 ASN B N 1
ATOM 4256 C CA . ASN B 1 116 ? 10.758 -21.625 -16.219 1 97.38 116 ASN B CA 1
ATOM 4257 C C . ASN B 1 116 ? 9.422 -22.344 -16.344 1 97.38 116 ASN B C 1
ATOM 4259 O O . ASN B 1 116 ? 8.367 -21.75 -16.125 1 97.38 116 ASN B O 1
ATOM 4263 N N . SER B 1 117 ? 9.477 -23.609 -16.641 1 97.06 117 SER B N 1
ATOM 4264 C CA . SER B 1 117 ? 8.258 -24.406 -16.797 1 97.06 117 SER B CA 1
ATOM 4265 C C . SER B 1 117 ? 7.668 -24.781 -15.445 1 97.06 117 SER B C 1
ATOM 4267 O O . SER B 1 117 ? 6.445 -24.828 -15.289 1 97.06 117 SER B O 1
ATOM 4269 N N . ILE B 1 118 ? 8.492 -25.031 -14.516 1 96.19 118 ILE B N 1
ATOM 4270 C CA . ILE B 1 118 ? 8.078 -25.562 -13.227 1 96.19 118 ILE B CA 1
ATOM 4271 C C . ILE B 1 118 ? 7.656 -24.406 -12.305 1 96.19 118 ILE B C 1
ATOM 4273 O O . ILE B 1 118 ? 6.66 -24.516 -11.594 1 96.19 118 ILE B O 1
ATOM 4277 N N . PHE B 1 119 ? 8.398 -23.328 -12.352 1 95.5 119 PHE B N 1
ATOM 4278 C CA . PHE B 1 119 ? 8.219 -22.266 -11.367 1 95.5 119 PHE B CA 1
ATOM 4279 C C . PHE B 1 119 ? 7.355 -21.141 -11.93 1 95.5 119 PHE B C 1
ATOM 4281 O O . PHE B 1 119 ? 7.875 -20.141 -12.43 1 95.5 119 PHE B O 1
ATOM 4288 N N . GLY B 1 120 ? 6.102 -21.312 -11.742 1 93.94 120 GLY B N 1
ATOM 4289 C CA . GLY B 1 120 ? 5.156 -20.297 -12.195 1 93.94 120 GLY B CA 1
ATOM 4290 C C . GLY B 1 120 ? 4.84 -19.266 -11.141 1 93.94 120 GLY B C 1
ATOM 4291 O O . GLY B 1 120 ? 5.145 -19.453 -9.961 1 93.94 120 GLY B O 1
ATOM 4292 N N . ASN B 1 121 ? 4.293 -18.203 -11.633 1 92.06 121 ASN B N 1
ATOM 4293 C CA . ASN B 1 121 ? 3.83 -17.172 -10.711 1 92.06 121 ASN B CA 1
ATOM 4294 C C . ASN B 1 121 ? 2.627 -17.641 -9.898 1 92.06 121 ASN B C 1
ATOM 4296 O O . ASN B 1 121 ? 1.602 -18.016 -10.461 1 92.06 121 ASN B O 1
ATOM 4300 N N . SER B 1 122 ? 2.752 -17.672 -8.664 1 89.88 122 SER B N 1
ATOM 4301 C CA . SER B 1 122 ? 1.667 -18.078 -7.777 1 89.88 122 SER B CA 1
ATOM 4302 C C . SER B 1 122 ? 1.381 -17 -6.734 1 89.88 122 SER B C 1
ATOM 4304 O O . SER B 1 122 ? 0.682 -17.25 -5.75 1 89.88 122 SER B O 1
ATOM 4306 N N . ASN B 1 123 ? 1.855 -15.828 -6.91 1 83.94 123 ASN B N 1
ATOM 4307 C CA . ASN B 1 123 ? 1.771 -14.797 -5.883 1 83.94 123 ASN B CA 1
ATOM 4308 C C . ASN B 1 123 ? 1.101 -13.531 -6.414 1 83.94 123 ASN B C 1
ATOM 4310 O O . ASN B 1 123 ? -0.065 -13.273 -6.113 1 83.94 123 ASN B O 1
ATOM 4314 N N . SER B 1 124 ? 1.674 -12.805 -7.285 1 84.56 124 SER B N 1
ATOM 4315 C CA . SER B 1 124 ? 1.227 -11.477 -7.703 1 84.56 124 SER B CA 1
ATOM 4316 C C . SER B 1 124 ? -0.039 -11.562 -8.547 1 84.56 124 SER B C 1
ATOM 4318 O O . SER B 1 124 ? -1.139 -11.297 -8.055 1 84.56 124 SER B O 1
ATOM 4320 N N . LEU B 1 125 ? 0.064 -12.195 -9.641 1 86.38 125 LEU B N 1
ATOM 4321 C CA . LEU B 1 125 ? -1.015 -12.156 -10.625 1 86.38 125 LEU B CA 1
ATOM 4322 C C . LEU B 1 125 ? -2.164 -13.07 -10.211 1 86.38 125 LEU B C 1
ATOM 4324 O O . LEU B 1 125 ? -3.318 -12.641 -10.164 1 86.38 125 LEU B O 1
ATOM 4328 N N . PRO B 1 126 ? -1.887 -14.242 -9.797 1 90.69 126 PRO B N 1
ATOM 4329 C CA . PRO B 1 126 ? -3.002 -15.109 -9.414 1 90.69 126 PRO B CA 1
ATOM 4330 C C . PRO B 1 126 ? -3.754 -14.602 -8.188 1 90.69 126 PRO B C 1
ATOM 4332 O O . PRO B 1 126 ? -4.98 -14.727 -8.117 1 90.69 126 PRO B O 1
ATOM 4335 N N . VAL B 1 127 ? -3.047 -14.062 -7.297 1 87.94 127 VAL B N 1
ATOM 4336 C CA . VAL B 1 127 ? -3.699 -13.562 -6.09 1 87.94 127 VAL B CA 1
ATOM 4337 C C . VAL B 1 127 ? -4.609 -12.391 -6.434 1 87.94 127 VAL B C 1
ATOM 4339 O O . VAL B 1 127 ? -5.762 -12.344 -6 1 87.94 127 VAL B O 1
ATOM 4342 N N . SER B 1 128 ? -4.094 -11.523 -7.199 1 87.31 128 SER B N 1
ATOM 4343 C CA . SER B 1 128 ? -4.863 -10.344 -7.578 1 87.31 128 SER B CA 1
ATOM 4344 C C . SER B 1 128 ? -6.094 -10.727 -8.391 1 87.31 128 SER B C 1
ATOM 4346 O O . SER B 1 128 ? -7.188 -10.203 -8.156 1 87.31 128 SER B O 1
ATOM 4348 N N . LEU B 1 129 ? -5.918 -11.641 -9.273 1 89.69 129 LEU B N 1
ATOM 4349 C CA . LEU B 1 129 ? -7.031 -12.062 -10.117 1 89.69 129 LEU B CA 1
ATOM 4350 C C . LEU B 1 129 ? -8.078 -12.828 -9.312 1 89.69 129 LEU B C 1
ATOM 4352 O O . LEU B 1 129 ? -9.281 -12.641 -9.508 1 89.69 129 LEU B O 1
ATOM 4356 N N . THR B 1 130 ? -7.598 -13.625 -8.484 1 91.12 130 THR B N 1
ATOM 4357 C CA . THR B 1 130 ? -8.508 -14.391 -7.637 1 91.12 130 THR B CA 1
ATOM 4358 C C . THR B 1 130 ? -9.367 -13.453 -6.793 1 91.12 130 THR B C 1
ATOM 4360 O O . THR B 1 130 ? -10.578 -13.648 -6.676 1 91.12 130 THR B O 1
ATOM 4363 N N . LEU B 1 131 ? -8.75 -12.5 -6.25 1 87.31 131 LEU B N 1
ATOM 4364 C CA . LEU B 1 131 ? -9.484 -11.555 -5.418 1 87.31 131 LEU B CA 1
ATOM 4365 C C . LEU B 1 131 ? -10.484 -10.758 -6.25 1 87.31 131 LEU B C 1
ATOM 4367 O O . LEU B 1 131 ? -11.641 -10.594 -5.848 1 87.31 131 LEU B O 1
ATOM 4371 N N . SER B 1 132 ? -10 -10.281 -7.371 1 86.12 132 SER B N 1
ATOM 4372 C CA . SER B 1 132 ? -10.883 -9.516 -8.242 1 86.12 132 SER B CA 1
ATOM 4373 C C . SER B 1 132 ? -12.07 -10.352 -8.703 1 86.12 132 SER B C 1
ATOM 4375 O O . SER B 1 132 ? -13.211 -9.883 -8.688 1 86.12 132 SER B O 1
ATOM 4377 N N . LEU B 1 133 ? -11.875 -11.562 -9 1 88.56 133 LEU B N 1
ATOM 4378 C CA . LEU B 1 133 ? -12.914 -12.453 -9.508 1 88.56 133 LEU B CA 1
ATOM 4379 C C . LEU B 1 133 ? -13.867 -12.867 -8.391 1 88.56 133 LEU B C 1
ATOM 4381 O O . LEU B 1 133 ? -15.062 -13.039 -8.625 1 88.56 133 LEU B O 1
ATOM 4385 N N . ALA B 1 134 ? -13.328 -13.016 -7.227 1 88.5 134 ALA B N 1
ATOM 4386 C CA . ALA B 1 134 ? -14.156 -13.383 -6.082 1 88.5 134 ALA B CA 1
ATOM 4387 C C . ALA B 1 134 ? -15.242 -12.336 -5.828 1 88.5 134 ALA B C 1
ATOM 4389 O O . ALA B 1 134 ? -16.344 -12.672 -5.395 1 88.5 134 ALA B O 1
ATOM 4390 N N . TYR B 1 135 ? -14.961 -11.156 -6.176 1 84.56 135 TYR B N 1
ATOM 4391 C CA . TYR B 1 135 ? -15.898 -10.086 -5.867 1 84.56 135 TYR B CA 1
ATOM 4392 C C . TYR B 1 135 ? -16.719 -9.711 -7.094 1 84.56 135 TYR B C 1
ATOM 4394 O O . TYR B 1 135 ? -17.703 -8.977 -6.988 1 84.56 135 TYR B O 1
ATOM 4402 N N . THR B 1 136 ? -16.422 -10.203 -8.273 1 82.31 136 THR B N 1
ATOM 4403 C CA . THR B 1 136 ? -17.094 -9.742 -9.484 1 82.31 136 THR B CA 1
ATOM 4404 C C . THR B 1 136 ? -17.906 -10.867 -10.109 1 82.31 136 THR B C 1
ATOM 4406 O O . THR B 1 136 ? -18.984 -10.633 -10.664 1 82.31 136 THR B O 1
ATOM 4409 N N . LEU B 1 137 ? -17.438 -12.07 -10 1 84.38 137 LEU B N 1
ATOM 4410 C CA . LEU B 1 137 ? -18.109 -13.188 -10.656 1 84.38 137 LEU B CA 1
ATOM 4411 C C . LEU B 1 137 ? -19.266 -13.695 -9.805 1 84.38 137 LEU B C 1
ATOM 4413 O O . LEU B 1 137 ? -19.156 -13.773 -8.578 1 84.38 137 LEU B O 1
ATOM 4417 N N . PRO B 1 138 ? -20.297 -14.008 -10.484 1 81.06 138 PRO B N 1
ATOM 4418 C CA . PRO B 1 138 ? -21.438 -14.562 -9.75 1 81.06 138 PRO B CA 1
ATOM 4419 C C . PRO B 1 138 ? -21.266 -16.047 -9.445 1 81.06 138 PRO B C 1
ATOM 4421 O O . PRO B 1 138 ? -20.484 -16.734 -10.102 1 81.06 138 PRO B O 1
ATOM 4424 N N . ASN B 1 139 ? -21.875 -16.562 -8.445 1 79.56 139 ASN B N 1
ATOM 4425 C CA . ASN B 1 139 ? -22.062 -17.969 -8.156 1 79.56 139 ASN B CA 1
ATOM 4426 C C . ASN B 1 139 ? -20.75 -18.641 -7.742 1 79.56 139 ASN B C 1
ATOM 4428 O O . ASN B 1 139 ? -20.438 -19.734 -8.203 1 79.56 139 ASN B O 1
ATOM 4432 N N . LEU B 1 140 ? -19.984 -17.891 -6.984 1 84.69 140 LEU B N 1
ATOM 4433 C CA . LEU B 1 140 ? -18.734 -18.484 -6.508 1 84.69 140 LEU B CA 1
ATOM 4434 C C . LEU B 1 140 ? -18.875 -18.953 -5.062 1 84.69 140 LEU B C 1
ATOM 4436 O O . LEU B 1 140 ? -17.922 -19.5 -4.492 1 84.69 140 LEU B O 1
ATOM 4440 N N . VAL B 1 141 ? -20.062 -18.781 -4.527 1 83 141 VAL B N 1
ATOM 4441 C CA . VAL B 1 141 ? -20.297 -19.234 -3.16 1 83 141 VAL B CA 1
ATOM 4442 C C . VAL B 1 141 ? -20.391 -20.766 -3.137 1 83 141 VAL B C 1
ATOM 4444 O O . VAL B 1 141 ? -20.859 -21.375 -4.09 1 83 141 VAL B O 1
ATOM 4447 N N . TRP B 1 142 ? -19.906 -21.297 -2.066 1 79.31 142 TRP B N 1
ATOM 4448 C CA . TRP B 1 142 ? -19.875 -22.75 -1.885 1 79.31 142 TRP B CA 1
ATOM 4449 C C . TRP B 1 142 ? -21.094 -23.234 -1.128 1 79.31 142 TRP B C 1
ATOM 4451 O O . TRP B 1 142 ? -21.344 -22.812 0.003 1 79.31 142 TRP B O 1
ATOM 4461 N N . ASP B 1 143 ? -21.875 -24.078 -1.673 1 77.12 143 ASP B N 1
ATOM 4462 C CA . ASP B 1 143 ? -23.125 -24.547 -1.112 1 77.12 143 ASP B CA 1
ATOM 4463 C C . ASP B 1 143 ? -22.891 -25.297 0.201 1 77.12 143 ASP B C 1
ATOM 4465 O O . ASP B 1 143 ? -23.797 -25.375 1.039 1 77.12 143 ASP B O 1
ATOM 4469 N N . GLN B 1 144 ? -21.719 -25.75 0.402 1 75.75 144 GLN B N 1
ATOM 4470 C CA . GLN B 1 144 ? -21.438 -26.531 1.602 1 75.75 144 GLN B CA 1
ATOM 4471 C C . GLN B 1 144 ? -21.188 -25.625 2.803 1 75.75 144 GLN B C 1
ATOM 4473 O O . GLN B 1 144 ? -21.156 -26.094 3.943 1 75.75 144 GLN B O 1
ATOM 4478 N N . ILE B 1 145 ? -20.969 -24.359 2.596 1 75.81 145 ILE B N 1
ATOM 4479 C CA . ILE B 1 145 ? -20.781 -23.391 3.668 1 75.81 145 ILE B CA 1
ATOM 4480 C C . ILE B 1 145 ? -22.047 -22.562 3.848 1 75.81 145 ILE B C 1
ATOM 4482 O O . ILE B 1 145 ? -22.469 -21.859 2.93 1 75.81 145 ILE B O 1
ATOM 4486 N N . PRO B 1 146 ? -22.609 -22.797 5.043 1 77.69 146 PRO B N 1
ATOM 4487 C CA . PRO B 1 146 ? -23.812 -22 5.281 1 77.69 146 PRO B CA 1
ATOM 4488 C C . PRO B 1 146 ? -23.547 -20.5 5.266 1 77.69 146 PRO B C 1
ATOM 4490 O O . PRO B 1 146 ? -22.578 -20.031 5.867 1 77.69 146 PRO B O 1
ATOM 4493 N N . ASN B 1 147 ? -24.234 -19.703 4.488 1 81.31 147 ASN B N 1
ATOM 4494 C CA . ASN B 1 147 ? -24.156 -18.234 4.402 1 81.31 147 ASN B CA 1
ATOM 4495 C C . ASN B 1 147 ? -22.797 -17.781 3.887 1 81.31 147 ASN B C 1
ATOM 4497 O O . ASN B 1 147 ? -22.188 -16.875 4.457 1 81.31 147 ASN B O 1
ATOM 4501 N N . ASP B 1 148 ? -22.328 -18.5 2.904 1 83.38 148 ASP B N 1
ATOM 4502 C CA . ASP B 1 148 ? -21.062 -18.125 2.281 1 83.38 148 ASP B CA 1
ATOM 4503 C C . ASP B 1 148 ? -21.141 -16.703 1.692 1 83.38 148 ASP B C 1
ATOM 4505 O O . ASP B 1 148 ? -22.203 -16.281 1.213 1 83.38 148 ASP B O 1
ATOM 4509 N N . THR B 1 149 ? -20.141 -15.977 2.012 1 85.5 149 THR B N 1
ATOM 4510 C CA . THR B 1 149 ? -20.047 -14.602 1.524 1 85.5 149 THR B CA 1
ATOM 4511 C C . THR B 1 149 ? -18.891 -14.453 0.546 1 85.5 149 THR B C 1
ATOM 4513 O O . THR B 1 149 ? -18.031 -15.32 0.463 1 85.5 149 THR B O 1
ATOM 4516 N N . ARG B 1 150 ? -18.859 -13.398 -0.176 1 85.56 150 ARG B N 1
ATOM 4517 C CA . ARG B 1 150 ? -17.766 -13.102 -1.104 1 85.56 150 ARG B CA 1
ATOM 4518 C C . ARG B 1 150 ? -16.438 -12.953 -0.365 1 85.56 150 ARG B C 1
ATOM 4520 O O . ARG B 1 150 ? -15.391 -13.305 -0.895 1 85.56 150 ARG B O 1
ATOM 4527 N N . ASP B 1 151 ? -16.531 -12.547 0.83 1 81.19 151 ASP B N 1
ATOM 4528 C CA . ASP B 1 151 ? -15.336 -12.422 1.652 1 81.19 151 ASP B CA 1
ATOM 4529 C C . ASP B 1 151 ? -14.758 -13.789 1.991 1 81.19 151 ASP B C 1
ATOM 4531 O O . ASP B 1 151 ? -13.531 -13.969 1.99 1 81.19 151 ASP B O 1
ATOM 4535 N N . ASN B 1 152 ? -15.648 -14.672 2.217 1 83.69 152 ASN B N 1
ATOM 4536 C CA . ASN B 1 152 ? -15.203 -16.031 2.494 1 83.69 152 ASN B CA 1
ATOM 4537 C C . ASN B 1 152 ? -14.578 -16.688 1.264 1 83.69 152 ASN B C 1
ATOM 4539 O O . ASN B 1 152 ? -13.586 -17.406 1.374 1 83.69 152 ASN B O 1
ATOM 4543 N N . VAL B 1 153 ? -15.211 -16.422 0.136 1 87.31 153 VAL B N 1
ATOM 4544 C CA . VAL B 1 153 ? -14.695 -16.953 -1.122 1 87.31 153 VAL B CA 1
ATOM 4545 C C . VAL B 1 153 ? -13.297 -16.406 -1.381 1 87.31 153 VAL B C 1
ATOM 4547 O O . VAL B 1 153 ? -12.383 -17.172 -1.72 1 87.31 153 VAL B O 1
ATOM 4550 N N . ALA B 1 154 ? -13.125 -15.148 -1.185 1 85.44 154 ALA B N 1
ATOM 4551 C CA . ALA B 1 154 ? -11.82 -14.516 -1.366 1 85.44 154 ALA B CA 1
ATOM 4552 C C . ALA B 1 154 ? -10.797 -15.094 -0.398 1 85.44 154 ALA B C 1
ATOM 4554 O O . ALA B 1 154 ? -9.648 -15.352 -0.78 1 85.44 154 ALA B O 1
ATOM 4555 N N . SER B 1 155 ? -11.188 -15.328 0.804 1 82.81 155 SER B N 1
ATOM 4556 C CA . SER B 1 155 ? -10.289 -15.852 1.829 1 82.81 155 SER B CA 1
ATOM 4557 C C . SER B 1 155 ? -9.812 -17.266 1.484 1 82.81 155 SER B C 1
ATOM 4559 O O . SER B 1 155 ? -8.641 -17.578 1.65 1 82.81 155 SER B O 1
ATOM 4561 N N . ARG B 1 156 ? -10.719 -18.047 1.024 1 84.5 156 ARG B N 1
ATOM 4562 C CA . ARG B 1 156 ? -10.344 -19.406 0.635 1 84.5 156 ARG B CA 1
ATOM 4563 C C . ARG B 1 156 ? -9.383 -19.391 -0.549 1 84.5 156 ARG B C 1
ATOM 4565 O O . ARG B 1 156 ? -8.414 -20.141 -0.579 1 84.5 156 ARG B O 1
ATOM 4572 N N . GLY B 1 157 ? -9.719 -18.562 -1.484 1 87.88 157 GLY B N 1
ATOM 4573 C CA . GLY B 1 157 ? -8.828 -18.438 -2.625 1 87.88 157 GLY B CA 1
ATOM 4574 C C . GLY B 1 157 ? -7.414 -18.047 -2.234 1 87.88 157 GLY B C 1
ATOM 4575 O O . GLY B 1 157 ? -6.449 -18.656 -2.715 1 87.88 157 GLY B O 1
ATOM 4576 N N . ILE B 1 158 ? -7.293 -17.125 -1.361 1 82.81 158 ILE B N 1
ATOM 4577 C CA . ILE B 1 158 ? -5.992 -16.656 -0.898 1 82.81 158 ILE B CA 1
ATOM 4578 C C . ILE B 1 158 ? -5.273 -17.781 -0.159 1 82.81 158 ILE B C 1
ATOM 4580 O O . ILE B 1 158 ? -4.059 -17.953 -0.3 1 82.81 158 ILE B O 1
ATOM 4584 N N . LEU B 1 159 ? -6.012 -18.469 0.616 1 82.19 159 LEU B N 1
ATOM 4585 C CA . LEU B 1 159 ? -5.422 -19.562 1.372 1 82.19 159 LEU B CA 1
ATOM 4586 C C . LEU B 1 159 ? -4.816 -20.609 0.437 1 82.19 159 LEU B C 1
ATOM 4588 O O . LEU B 1 159 ? -3.695 -21.078 0.658 1 82.19 159 LEU B O 1
ATOM 4592 N N . TYR B 1 160 ? -5.602 -20.953 -0.567 1 86.75 160 TYR B N 1
ATOM 4593 C CA . TYR B 1 160 ? -5.109 -21.938 -1.531 1 86.75 160 TYR B CA 1
ATOM 4594 C C . TYR B 1 160 ? -3.834 -21.453 -2.201 1 86.75 160 TYR B C 1
ATOM 4596 O O . TYR B 1 160 ? -2.865 -22.203 -2.332 1 86.75 160 TYR B O 1
ATOM 4604 N N . LEU B 1 161 ? -3.838 -20.25 -2.553 1 89.31 161 LEU B N 1
ATOM 4605 C CA . LEU B 1 161 ? -2.707 -19.672 -3.266 1 89.31 161 LEU B CA 1
ATOM 4606 C C . LEU B 1 161 ? -1.494 -19.531 -2.35 1 89.31 161 LEU B C 1
ATOM 4608 O O . LEU B 1 161 ? -0.36 -19.766 -2.777 1 89.31 161 LEU B O 1
ATOM 4612 N N . LEU B 1 162 ? -1.75 -19.219 -1.161 1 82.31 162 LEU B N 1
ATOM 4613 C CA . LEU B 1 162 ? -0.656 -19.016 -0.218 1 82.31 162 LEU B CA 1
ATOM 4614 C C . LEU B 1 162 ? 0.094 -20.328 0.038 1 82.31 162 LEU B C 1
ATOM 4616 O O . LEU B 1 162 ? 1.326 -20.344 0.081 1 82.31 162 LEU B O 1
ATOM 4620 N N . ILE B 1 163 ? -0.655 -21.344 0.261 1 82.25 163 ILE B N 1
ATOM 4621 C CA . ILE B 1 163 ? -0.02 -22.625 0.504 1 82.25 163 ILE B CA 1
ATOM 4622 C C . ILE B 1 163 ? 0.758 -23.062 -0.736 1 82.25 163 ILE B C 1
ATOM 4624 O O . ILE B 1 163 ? 1.908 -23.5 -0.635 1 82.25 163 ILE B O 1
ATOM 4628 N N . PHE B 1 164 ? 0.156 -22.922 -1.798 1 90.12 164 PHE B N 1
ATOM 4629 C CA . PHE B 1 164 ? 0.808 -23.25 -3.059 1 90.12 164 PHE B CA 1
ATOM 4630 C C . PHE B 1 164 ? 2.08 -22.438 -3.246 1 90.12 164 PHE B C 1
ATOM 4632 O O . PHE B 1 164 ? 3.117 -22.969 -3.643 1 90.12 164 PHE B O 1
ATOM 4639 N N . GLN B 1 165 ? 1.967 -21.203 -2.988 1 88.25 165 GLN B N 1
ATOM 4640 C CA . GLN B 1 165 ? 3.082 -20.281 -3.162 1 88.25 165 GLN B CA 1
ATOM 4641 C C . GLN B 1 165 ? 4.246 -20.641 -2.244 1 88.25 165 GLN B C 1
ATOM 4643 O O . GLN B 1 165 ? 5.41 -20.531 -2.639 1 88.25 165 GLN B O 1
ATOM 4648 N N . GLN B 1 166 ? 3.953 -21.047 -1.106 1 81.44 166 GLN B N 1
ATOM 4649 C CA . GLN B 1 166 ? 5.008 -21.375 -0.154 1 81.44 166 GLN B CA 1
ATOM 4650 C C . GLN B 1 166 ? 5.762 -22.625 -0.584 1 81.44 166 GLN B C 1
ATOM 4652 O O . GLN B 1 166 ? 6.984 -22.703 -0.443 1 81.44 166 GLN B O 1
ATOM 4657 N N . LEU B 1 167 ? 5.008 -23.562 -1.002 1 85.31 167 LEU B N 1
ATOM 4658 C CA . LEU B 1 167 ? 5.641 -24.781 -1.514 1 85.31 167 LEU B CA 1
ATOM 4659 C C . LEU B 1 167 ? 6.512 -24.469 -2.725 1 85.31 167 LEU B C 1
ATOM 4661 O O . LEU B 1 167 ? 7.629 -24.969 -2.842 1 85.31 167 LEU B O 1
ATOM 4665 N N . GLY B 1 168 ? 5.977 -23.625 -3.555 1 89.38 168 GLY B N 1
ATOM 4666 C CA . GLY B 1 168 ? 6.742 -23.219 -4.719 1 89.38 168 GLY B CA 1
ATOM 4667 C C . GLY B 1 168 ? 7.996 -22.438 -4.367 1 89.38 168 GLY B C 1
ATOM 4668 O O . GLY B 1 168 ? 9.047 -22.625 -4.988 1 89.38 168 GLY B O 1
ATOM 4669 N N . GLN B 1 169 ? 7.879 -21.625 -3.42 1 83.75 169 GLN B N 1
ATOM 4670 C CA . GLN B 1 169 ? 9.016 -20.812 -2.977 1 83.75 169 GLN B CA 1
ATOM 4671 C C . GLN B 1 169 ? 10.141 -21.703 -2.443 1 83.75 169 GLN B C 1
ATOM 4673 O O . GLN B 1 169 ? 11.312 -21.469 -2.752 1 83.75 169 GLN B O 1
ATOM 4678 N N . MET B 1 170 ? 9.812 -22.641 -1.706 1 81.75 170 MET B N 1
ATOM 4679 C CA . MET B 1 170 ? 10.797 -23.562 -1.145 1 81.75 170 MET B CA 1
ATOM 4680 C C . MET B 1 170 ? 11.508 -24.344 -2.248 1 81.75 170 MET B C 1
ATOM 4682 O O . MET B 1 170 ? 12.734 -24.469 -2.229 1 81.75 170 MET B O 1
ATOM 4686 N N . LEU B 1 171 ? 10.766 -24.766 -3.084 1 87.75 171 LEU B N 1
ATOM 4687 C CA . LEU B 1 171 ? 11.336 -25.547 -4.176 1 87.75 171 LEU B CA 1
ATOM 4688 C C . LEU B 1 171 ? 12.203 -24.672 -5.078 1 87.75 171 LEU B C 1
ATOM 4690 O O . LEU B 1 171 ? 13.242 -25.125 -5.566 1 87.75 171 LEU B O 1
ATOM 4694 N N . ARG B 1 172 ? 11.805 -23.5 -5.316 1 89.56 172 ARG B N 1
ATOM 4695 C CA . ARG B 1 172 ? 12.5 -22.578 -6.203 1 89.56 172 ARG B CA 1
ATOM 4696 C C . ARG B 1 172 ? 13.898 -22.266 -5.672 1 89.56 172 ARG B C 1
ATOM 4698 O O . ARG B 1 172 ? 14.875 -22.281 -6.426 1 89.56 172 ARG B O 1
ATOM 4705 N N . TRP B 1 173 ? 14.102 -22.047 -4.445 1 81.38 173 TRP B N 1
ATOM 4706 C CA . TRP B 1 173 ? 15.383 -21.641 -3.883 1 81.38 173 TRP B CA 1
ATOM 4707 C C . TRP B 1 173 ? 16.234 -22.844 -3.521 1 81.38 173 TRP B C 1
ATOM 4709 O O . TRP B 1 173 ? 17.469 -22.766 -3.5 1 81.38 173 TRP B O 1
ATOM 4719 N N . SER B 1 174 ? 15.602 -24 -3.246 1 83.06 174 SER B N 1
ATOM 4720 C CA . SER B 1 174 ? 16.375 -25.203 -2.945 1 83.06 174 SER B CA 1
ATOM 4721 C C . SER B 1 174 ? 16.797 -25.906 -4.223 1 83.06 174 SER B C 1
ATOM 4723 O O . SER B 1 174 ? 18 -26.141 -4.43 1 83.06 174 SER B O 1
ATOM 4725 N N . TRP B 1 175 ? 15.922 -26.109 -5.07 1 90 175 TRP B N 1
ATOM 4726 C CA . TRP B 1 175 ? 16.188 -26.875 -6.285 1 90 175 TRP B CA 1
ATOM 4727 C C . TRP B 1 175 ? 16.453 -25.938 -7.465 1 90 175 TRP B C 1
ATOM 4729 O O . TRP B 1 175 ? 17.391 -26.141 -8.227 1 90 175 TRP B O 1
ATOM 4739 N N . GLY B 1 176 ? 15.68 -24.953 -7.625 1 91.44 176 GLY B N 1
ATOM 4740 C CA . GLY B 1 176 ? 15.836 -24.016 -8.734 1 91.44 176 GLY B CA 1
ATOM 4741 C C . GLY B 1 176 ? 17.141 -23.25 -8.695 1 91.44 176 GLY B C 1
ATOM 4742 O O . GLY B 1 176 ? 17.922 -23.281 -9.648 1 91.44 176 GLY B O 1
ATOM 4743 N N . TYR B 1 177 ? 17.484 -22.656 -7.656 1 88.38 177 TYR B N 1
ATOM 4744 C CA . TYR B 1 177 ? 18.672 -21.828 -7.492 1 88.38 177 TYR B CA 1
ATOM 4745 C C . TYR B 1 177 ? 19.938 -22.688 -7.488 1 88.38 177 TYR B C 1
ATOM 4747 O O . TYR B 1 177 ? 20.938 -22.344 -8.133 1 88.38 177 TYR B O 1
ATOM 4755 N N . ASN B 1 178 ? 19.875 -23.812 -6.789 1 87.56 178 ASN B N 1
ATOM 4756 C CA . ASN B 1 178 ? 21.094 -24.578 -6.523 1 87.56 178 ASN B CA 1
ATOM 4757 C C . ASN B 1 178 ? 21.406 -25.562 -7.648 1 87.56 178 ASN B C 1
ATOM 4759 O O . ASN B 1 178 ? 22.562 -25.938 -7.852 1 87.56 178 ASN B O 1
ATOM 4763 N N . LYS B 1 179 ? 20.375 -25.859 -8.352 1 89.25 179 LYS B N 1
ATOM 4764 C CA . LYS B 1 179 ? 20.625 -26.953 -9.297 1 89.25 179 LYS B CA 1
ATOM 4765 C C . LYS B 1 179 ? 20.188 -26.562 -10.703 1 89.25 179 LYS B C 1
ATOM 4767 O O . LYS B 1 179 ? 20.969 -26.641 -11.648 1 89.25 179 LYS B O 1
ATOM 4772 N N . LEU B 1 180 ? 19.062 -26.078 -10.875 1 92.62 180 LEU B N 1
ATOM 4773 C CA . LEU B 1 180 ? 18.516 -25.891 -12.211 1 92.62 180 LEU B CA 1
ATOM 4774 C C . LEU B 1 180 ? 19.094 -24.641 -12.867 1 92.62 180 LEU B C 1
ATOM 4776 O O . LEU B 1 180 ? 19.406 -24.656 -14.055 1 92.62 180 LEU B O 1
ATOM 4780 N N . MET B 1 181 ? 19.234 -23.625 -12.078 1 93.88 181 MET B N 1
ATOM 4781 C CA . MET B 1 181 ? 19.641 -22.359 -12.68 1 93.88 181 MET B CA 1
ATOM 4782 C C . MET B 1 181 ? 21.062 -22 -12.297 1 93.88 181 MET B C 1
ATOM 4784 O O . MET B 1 181 ? 21.344 -20.875 -11.875 1 93.88 181 MET B O 1
ATOM 4788 N N . LYS B 1 182 ? 21.859 -22.984 -12.391 1 90.38 182 LYS B N 1
ATOM 4789 C CA . LYS B 1 182 ? 23.312 -22.875 -12.219 1 90.38 182 LYS B CA 1
ATOM 4790 C C . LYS B 1 182 ? 24.047 -23.547 -13.383 1 90.38 182 LYS B C 1
ATOM 4792 O O . LYS B 1 182 ? 23.609 -24.578 -13.883 1 90.38 182 LYS B O 1
ATOM 4797 N N . TRP B 1 183 ? 25.156 -22.875 -13.711 1 91.06 183 TRP B N 1
ATOM 4798 C CA . TRP B 1 183 ? 25.938 -23.406 -14.828 1 91.06 183 TRP B CA 1
ATOM 4799 C C . TRP B 1 183 ? 26.484 -24.781 -14.492 1 91.06 183 TRP B C 1
ATOM 4801 O O . TRP B 1 183 ? 27 -25 -13.391 1 91.06 183 TRP B O 1
ATOM 4811 N N . SER B 1 184 ? 26.281 -25.672 -15.328 1 85.44 184 SER B N 1
ATOM 4812 C CA . SER B 1 184 ? 26.766 -27.031 -15.125 1 85.44 184 SER B CA 1
ATOM 4813 C C . SER B 1 184 ? 28.266 -27.141 -15.414 1 85.44 184 SER B C 1
ATOM 4815 O O . SER B 1 184 ? 28.922 -28.062 -14.914 1 85.44 184 SER B O 1
ATOM 4817 N N . GLY B 1 185 ? 28.828 -26.219 -16.188 1 79.5 185 GLY B N 1
ATOM 4818 C CA . GLY B 1 185 ? 30.234 -26.297 -16.562 1 79.5 185 GLY B CA 1
ATOM 4819 C C . GLY B 1 185 ? 30.484 -27.141 -17.797 1 79.5 185 GLY B C 1
ATOM 4820 O O . GLY B 1 185 ? 31.625 -27.281 -18.234 1 79.5 185 GLY B O 1
ATOM 4821 N N . GLU B 1 186 ? 29.516 -27.703 -18.344 1 77.5 186 GLU B N 1
ATOM 4822 C CA . GLU B 1 186 ? 29.688 -28.547 -19.516 1 77.5 186 GLU B CA 1
ATOM 4823 C C . GLU B 1 186 ? 30.047 -27.734 -20.75 1 77.5 186 GLU B C 1
ATOM 4825 O O . GLU B 1 186 ? 30.938 -28.109 -21.516 1 77.5 186 GLU B O 1
ATOM 4830 N N . ASN B 1 187 ? 29.266 -26.656 -20.984 1 72.5 187 ASN B N 1
ATOM 4831 C CA . ASN B 1 187 ? 29.531 -25.766 -22.109 1 72.5 187 ASN B CA 1
ATOM 4832 C C . ASN B 1 187 ? 30.031 -24.406 -21.656 1 72.5 187 ASN B C 1
ATOM 4834 O O . ASN B 1 187 ? 29.219 -23.516 -21.344 1 72.5 187 ASN B O 1
ATOM 4838 N N . MET B 1 188 ? 31.25 -24.219 -21.594 1 73.38 188 MET B N 1
ATOM 4839 C CA . MET B 1 188 ? 31.875 -23.016 -21.062 1 73.38 188 MET B CA 1
ATOM 4840 C C . MET B 1 188 ? 31.688 -21.844 -22.016 1 73.38 188 MET B C 1
ATOM 4842 O O . MET B 1 188 ? 31.828 -20.688 -21.609 1 73.38 188 MET B O 1
ATOM 4846 N N . HIS B 1 189 ? 31.344 -22.125 -23.203 1 69.94 189 HIS B N 1
ATOM 4847 C CA . HIS B 1 189 ? 31.266 -21.062 -24.203 1 69.94 189 HIS B CA 1
ATOM 4848 C C . HIS B 1 189 ? 30.141 -20.094 -23.891 1 69.94 189 HIS B C 1
ATOM 4850 O O . HIS B 1 189 ? 30.203 -18.922 -24.25 1 69.94 189 HIS B O 1
ATOM 4856 N N . HIS B 1 190 ? 29.203 -20.578 -23.156 1 72.19 190 HIS B N 1
ATOM 4857 C CA . HIS B 1 190 ? 28.031 -19.734 -22.922 1 72.19 190 HIS B CA 1
ATOM 4858 C C . HIS B 1 190 ? 28.109 -19.078 -21.547 1 72.19 190 HIS B C 1
ATOM 4860 O O . HIS B 1 190 ? 27.297 -18.219 -21.219 1 72.19 190 HIS B O 1
ATOM 4866 N N . MET B 1 191 ? 29.172 -19.375 -20.859 1 78.88 191 MET B N 1
ATOM 4867 C CA . MET B 1 191 ? 29.297 -18.891 -19.484 1 78.88 191 MET B CA 1
ATOM 4868 C C . MET B 1 191 ? 30.016 -17.531 -19.469 1 78.88 191 MET B C 1
ATOM 4870 O O . MET B 1 191 ? 30.984 -17.328 -20.188 1 78.88 191 MET B O 1
ATOM 4874 N N . PRO B 1 192 ? 29.438 -16.672 -18.719 1 80.06 192 PRO B N 1
ATOM 4875 C CA . PRO B 1 192 ? 30.219 -15.445 -18.516 1 80.06 192 PRO B CA 1
ATOM 4876 C C . PRO B 1 192 ? 31.578 -15.703 -17.859 1 80.06 192 PRO B C 1
ATOM 4878 O O . PRO B 1 192 ? 31.734 -16.703 -17.156 1 80.06 192 PRO B O 1
ATOM 4881 N N . GLN B 1 193 ? 32.469 -14.805 -18.125 1 74.25 193 GLN B N 1
ATOM 4882 C CA . GLN B 1 193 ? 33.844 -14.961 -17.656 1 74.25 193 GLN B CA 1
ATOM 4883 C C . GLN B 1 193 ? 33.906 -15.062 -16.125 1 74.25 193 GLN B C 1
ATOM 4885 O O . GLN B 1 193 ? 34.688 -15.82 -15.578 1 74.25 193 GLN B O 1
ATOM 4890 N N . THR B 1 194 ? 33.062 -14.391 -15.5 1 76.25 194 THR B N 1
ATOM 4891 C CA . THR B 1 194 ? 33.031 -14.422 -14.047 1 76.25 194 THR B CA 1
ATOM 4892 C C . THR B 1 194 ? 32.688 -15.812 -13.531 1 76.25 194 THR B C 1
ATOM 4894 O O . THR B 1 194 ? 33.25 -16.281 -12.547 1 76.25 194 THR B O 1
ATOM 4897 N N . GLN B 1 195 ? 31.828 -16.438 -14.227 1 79.94 195 GLN B N 1
ATOM 4898 C CA . GLN B 1 195 ? 31.359 -17.75 -13.797 1 79.94 195 GLN B CA 1
ATOM 4899 C C . GLN B 1 195 ? 32.375 -18.844 -14.195 1 79.94 195 GLN B C 1
ATOM 4901 O O . GLN B 1 195 ? 32.5 -19.844 -13.484 1 79.94 195 GLN B O 1
ATOM 4906 N N . VAL B 1 196 ? 32.969 -18.625 -15.305 1 77.62 196 VAL B N 1
ATOM 4907 C CA . VAL B 1 196 ? 34.031 -19.547 -15.711 1 77.62 196 VAL B CA 1
ATOM 4908 C C . VAL B 1 196 ? 35.125 -19.578 -14.664 1 77.62 196 VAL B C 1
ATOM 4910 O O . VAL B 1 196 ? 35.594 -20.656 -14.258 1 77.62 196 VAL B O 1
ATOM 4913 N N . ASN B 1 197 ? 35.438 -18.359 -14.219 1 74.31 197 ASN B N 1
ATOM 4914 C CA . ASN B 1 197 ? 36.469 -18.25 -13.203 1 74.31 197 ASN B CA 1
ATOM 4915 C C . ASN B 1 197 ? 36.062 -18.891 -11.891 1 74.31 197 ASN B C 1
ATOM 4917 O O . ASN B 1 197 ? 36.844 -19.594 -11.25 1 74.31 197 ASN B O 1
ATOM 4921 N N . ALA B 1 198 ? 34.906 -18.672 -11.625 1 73.44 198 ALA B N 1
ATOM 4922 C CA . ALA B 1 198 ? 34.375 -19.234 -10.375 1 73.44 198 ALA B CA 1
ATOM 4923 C C . ALA B 1 198 ? 34.312 -20.766 -10.445 1 73.44 198 ALA B C 1
ATOM 4925 O O . ALA B 1 198 ? 34.625 -21.453 -9.461 1 73.44 198 ALA B O 1
ATOM 4926 N N . HIS B 1 199 ? 33.969 -21.281 -11.555 1 73.75 199 HIS B N 1
ATOM 4927 C CA . HIS B 1 199 ? 33.875 -22.719 -11.766 1 73.75 199 HIS B CA 1
ATOM 4928 C C . HIS B 1 199 ? 35.25 -23.375 -11.727 1 73.75 199 HIS B C 1
ATOM 4930 O O . HIS B 1 199 ? 35.406 -24.453 -11.141 1 73.75 199 HIS B O 1
ATOM 4936 N N . LEU B 1 200 ? 36.125 -22.719 -12.305 1 71.06 200 LEU B N 1
ATOM 4937 C CA . LEU B 1 200 ? 37.469 -23.234 -12.328 1 71.06 200 LEU B CA 1
ATOM 4938 C C . LEU B 1 200 ? 38.094 -23.219 -10.938 1 71.06 200 LEU B C 1
ATOM 4940 O O . LEU B 1 200 ? 38.812 -24.141 -10.555 1 71.06 200 LEU B O 1
ATOM 4944 N N . GLU B 1 201 ? 37.781 -22.234 -10.242 1 70.69 201 GLU B N 1
ATOM 4945 C CA . GLU B 1 201 ? 38.281 -22.141 -8.867 1 70.69 201 GLU B CA 1
ATOM 4946 C C . GLU B 1 201 ? 37.656 -23.219 -7.988 1 70.69 201 GLU B C 1
ATOM 4948 O O . GLU B 1 201 ? 38.312 -23.812 -7.137 1 70.69 201 GLU B O 1
ATOM 4953 N N . ALA B 1 202 ? 36.438 -23.5 -8.25 1 74.5 202 ALA B N 1
ATOM 4954 C CA . ALA B 1 202 ? 35.719 -24.516 -7.477 1 74.5 202 ALA B CA 1
ATOM 4955 C C . ALA B 1 202 ? 36.25 -25.906 -7.809 1 74.5 202 ALA B C 1
ATOM 4957 O O . ALA B 1 202 ? 36.406 -26.75 -6.918 1 74.5 202 ALA B O 1
ATOM 4958 N N . VAL B 1 203 ? 36.562 -26.172 -9.008 1 68.38 203 VAL B N 1
ATOM 4959 C CA . VAL B 1 203 ? 37.125 -27.438 -9.43 1 68.38 203 VAL B CA 1
ATOM 4960 C C . VAL B 1 203 ? 38.531 -27.594 -8.875 1 68.38 203 VAL B C 1
ATOM 4962 O O . VAL B 1 203 ? 38.906 -28.672 -8.391 1 68.38 203 VAL B O 1
ATOM 4965 N N . ALA B 1 204 ? 39.219 -26.484 -8.891 1 66.06 204 ALA B N 1
ATOM 4966 C CA . ALA B 1 204 ? 40.562 -26.5 -8.336 1 66.06 204 ALA B CA 1
ATOM 4967 C C . ALA B 1 204 ? 40.531 -26.734 -6.828 1 66.06 204 ALA B C 1
ATOM 4969 O O . ALA B 1 204 ? 41.344 -27.516 -6.301 1 66.06 204 ALA B O 1
ATOM 4970 N N . ALA B 1 205 ? 39.625 -26.172 -6.309 1 64.5 205 ALA B N 1
ATOM 4971 C CA . ALA B 1 205 ? 39.531 -26.312 -4.859 1 64.5 205 ALA B CA 1
ATOM 4972 C C . ALA B 1 205 ? 39.125 -27.719 -4.465 1 64.5 205 ALA B C 1
ATOM 4974 O O . ALA B 1 205 ? 39.594 -28.25 -3.461 1 64.5 205 ALA B O 1
ATOM 4975 N N . SER B 1 206 ? 38.219 -28.281 -5.117 1 66.38 206 SER B N 1
ATOM 4976 C CA . SER B 1 206 ? 37.75 -29.641 -4.879 1 66.38 206 SER B CA 1
ATOM 4977 C C . SER B 1 206 ? 38.875 -30.656 -5.137 1 66.38 206 SER B C 1
ATOM 4979 O O . SER B 1 206 ? 39 -31.656 -4.418 1 66.38 206 SER B O 1
ATOM 4981 N N . GLN B 1 207 ? 39.625 -30.359 -6.055 1 66.06 207 GLN B N 1
ATOM 4982 C CA . GLN B 1 207 ? 40.781 -31.234 -6.344 1 66.06 207 GLN B CA 1
ATOM 4983 C C . GLN B 1 207 ? 41.844 -31.109 -5.262 1 66.06 207 GLN B C 1
ATOM 4985 O O . GLN B 1 207 ? 42.469 -32.125 -4.883 1 66.06 207 GLN B O 1
ATOM 4990 N N . GLU B 1 208 ? 41.969 -29.906 -4.801 1 64.19 208 GLU B N 1
ATOM 4991 C CA . GLU B 1 208 ? 42.906 -29.719 -3.721 1 64.19 208 GLU B CA 1
ATOM 4992 C C . GLU B 1 208 ? 42.438 -30.406 -2.438 1 64.19 208 GLU B C 1
ATOM 4994 O O . GLU B 1 208 ? 43.25 -31 -1.722 1 64.19 208 GLU B O 1
ATOM 4999 N N . ASN B 1 209 ? 41.219 -30.266 -2.148 1 62.09 209 ASN B N 1
ATOM 5000 C CA . ASN B 1 209 ? 40.656 -30.906 -0.954 1 62.09 209 ASN B CA 1
ATOM 5001 C C . ASN B 1 209 ? 40.625 -32.438 -1.092 1 62.09 209 ASN B C 1
ATOM 5003 O O . ASN B 1 209 ? 40.812 -33.156 -0.107 1 62.09 209 ASN B O 1
ATOM 5007 N N . SER B 1 210 ? 40.312 -32.906 -2.174 1 58.34 210 SER B N 1
ATOM 5008 C CA . SER B 1 210 ? 40.375 -34.344 -2.41 1 58.34 210 SER B CA 1
ATOM 5009 C C . SER B 1 210 ? 41.781 -34.875 -2.266 1 58.34 210 SER B C 1
ATOM 5011 O O . SER B 1 210 ? 42 -36.031 -1.871 1 58.34 210 SER B O 1
ATOM 5013 N N . ARG B 1 211 ? 42.812 -34.125 -2.602 1 57.34 211 ARG B N 1
ATOM 5014 C CA . ARG B 1 211 ? 44.219 -34.531 -2.385 1 57.34 211 ARG B CA 1
ATOM 5015 C C . ARG B 1 211 ? 44.531 -34.562 -0.896 1 57.34 211 ARG B C 1
ATOM 5017 O O . ARG B 1 211 ? 45.312 -35.438 -0.447 1 57.34 211 ARG B O 1
ATOM 5024 N N . GLU B 1 212 ? 44 -33.562 -0.245 1 54.69 212 GLU B N 1
ATOM 5025 C CA . GLU B 1 212 ? 44.344 -33.562 1.177 1 54.69 212 GLU B CA 1
ATOM 5026 C C . GLU B 1 212 ? 43.656 -34.719 1.917 1 54.69 212 GLU B C 1
ATOM 5028 O O . GLU B 1 212 ? 44.219 -35.25 2.879 1 54.69 212 GLU B O 1
ATOM 5033 N N . THR B 1 213 ? 42.438 -34.969 1.491 1 49.94 213 THR B N 1
ATOM 5034 C CA . THR B 1 213 ? 41.719 -36.031 2.205 1 49.94 213 THR B CA 1
ATOM 5035 C C . THR B 1 213 ? 42.219 -37.406 1.804 1 49.94 213 THR B C 1
ATOM 5037 O O . THR B 1 213 ? 41.781 -38.406 2.348 1 49.94 213 THR B O 1
ATOM 5040 N N . SER B 1 214 ? 42.906 -37.469 0.694 1 45.06 214 SER B N 1
ATOM 5041 C CA . SER B 1 214 ? 43.406 -38.781 0.365 1 45.06 214 SER B CA 1
ATOM 5042 C C . SER B 1 214 ? 44.406 -39.281 1.417 1 45.06 214 SER B C 1
ATOM 5044 O O . SER B 1 214 ? 45.125 -40.25 1.203 1 45.06 214 SER B O 1
ATOM 5046 N N . VAL B 1 215 ? 44.688 -38.469 2.461 1 43.88 215 VAL B N 1
ATOM 5047 C CA . VAL B 1 215 ? 45.531 -39.094 3.494 1 43.88 215 VAL B CA 1
ATOM 5048 C C . VAL B 1 215 ? 44.781 -40.281 4.082 1 43.88 215 VAL B C 1
ATOM 5050 O O . VAL B 1 215 ? 43.562 -40.344 4.086 1 43.88 215 VAL B O 1
ATOM 5053 N N . ASN B 1 216 ? 45.531 -41.375 4.41 1 43.59 216 ASN B N 1
ATOM 5054 C CA . ASN B 1 216 ? 45.25 -42.719 4.855 1 43.59 216 ASN B CA 1
ATOM 5055 C C . ASN B 1 216 ? 44.281 -42.75 6.016 1 43.59 216 ASN B C 1
ATOM 5057 O O . ASN B 1 216 ? 44.562 -42.25 7.098 1 43.59 216 ASN B O 1
ATOM 5061 N N . PRO B 1 217 ? 42.938 -42.656 5.793 1 41.97 217 PRO B N 1
ATOM 5062 C CA . PRO B 1 217 ? 42.094 -42.844 6.969 1 41.97 217 PRO B CA 1
ATOM 5063 C C . PRO B 1 217 ? 42.531 -44 7.84 1 41.97 217 PRO B C 1
ATOM 5065 O O . PRO B 1 217 ? 42.938 -45.062 7.32 1 41.97 217 PRO B O 1
ATOM 5068 N N . ASP B 1 218 ? 43.281 -43.75 8.875 1 44.47 218 ASP B N 1
ATOM 5069 C CA . ASP B 1 218 ? 43.5 -44.812 9.844 1 44.47 218 ASP B CA 1
ATOM 5070 C C . ASP B 1 218 ? 42.281 -45.688 10.008 1 44.47 218 ASP B C 1
ATOM 5072 O O . ASP B 1 218 ? 41.156 -45.188 9.945 1 44.47 218 ASP B O 1
ATOM 5076 N N . PRO B 1 219 ? 42.406 -47 9.766 1 43.03 219 PRO B N 1
ATOM 5077 C CA . PRO B 1 219 ? 41.312 -47.969 9.938 1 43.03 219 PRO B CA 1
ATOM 5078 C C . PRO B 1 219 ? 40.531 -47.75 11.219 1 43.03 219 PRO B C 1
ATOM 5080 O O . PRO B 1 219 ? 41.094 -47.781 12.312 1 43.03 219 PRO B O 1
ATOM 5083 N N . VAL B 1 220 ? 39.781 -46.688 11.375 1 38.5 220 VAL B N 1
ATOM 5084 C CA . VAL B 1 220 ? 38.875 -46.625 12.531 1 38.5 220 VAL B CA 1
ATOM 5085 C C . VAL B 1 220 ? 38.219 -47.969 12.75 1 38.5 220 VAL B C 1
ATOM 5087 O O . VAL B 1 220 ? 37.719 -48.594 11.805 1 38.5 220 VAL B O 1
ATOM 5090 N N . ASP B 1 221 ? 38.781 -48.75 13.672 1 40.03 221 ASP B N 1
ATOM 5091 C CA . ASP B 1 221 ? 38.188 -49.938 14.258 1 40.03 221 ASP B CA 1
ATOM 5092 C C . ASP B 1 221 ? 36.688 -49.719 14.5 1 40.03 221 ASP B C 1
ATOM 5094 O O . ASP B 1 221 ? 36.281 -48.875 15.297 1 40.03 221 ASP B O 1
ATOM 5098 N N . THR B 1 222 ? 35.906 -49.625 13.414 1 36.53 222 THR B N 1
ATOM 5099 C CA . THR B 1 222 ? 34.438 -49.562 13.508 1 36.53 222 THR B CA 1
ATOM 5100 C C . THR B 1 222 ? 33.938 -50.719 14.375 1 36.53 222 THR B C 1
ATOM 5102 O O . THR B 1 222 ? 33.781 -51.844 13.898 1 36.53 222 THR B O 1
ATOM 5105 N N . ASP B 1 223 ? 34.562 -50.938 15.562 1 38.81 223 ASP B N 1
ATOM 5106 C CA . ASP B 1 223 ? 33.781 -51.812 16.391 1 38.81 223 ASP B CA 1
ATOM 5107 C C . ASP B 1 223 ? 32.312 -51.375 16.438 1 38.81 223 ASP B C 1
ATOM 5109 O O . ASP B 1 223 ? 31.969 -50.375 17.047 1 38.81 223 ASP B O 1
ATOM 5113 N N . LEU B 1 224 ? 31.594 -51.469 15.305 1 35.81 224 LEU B N 1
ATOM 5114 C CA . LEU B 1 224 ? 30.125 -51.406 15.258 1 35.81 224 LEU B CA 1
ATOM 5115 C C . LEU B 1 224 ? 29.516 -52.25 16.359 1 35.81 224 LEU B C 1
ATOM 5117 O O . LEU B 1 224 ? 29.5 -53.5 16.25 1 35.81 224 LEU B O 1
ATOM 5121 N N . GLU B 1 225 ? 29.969 -52.062 17.625 1 38.75 225 GLU B N 1
ATOM 5122 C CA . GLU B 1 225 ? 29.078 -52.719 18.578 1 38.75 225 GLU B CA 1
ATOM 5123 C C . GLU B 1 225 ? 27.609 -52.438 18.234 1 38.75 225 GLU B C 1
ATOM 5125 O O . GLU B 1 225 ? 27.219 -51.281 18.047 1 38.75 225 GLU B O 1
ATOM 5130 N N . ASP B 1 226 ? 26.938 -53.281 17.453 1 43.22 226 ASP B N 1
ATOM 5131 C CA . ASP B 1 226 ? 25.516 -53.438 17.188 1 43.22 226 ASP B CA 1
ATOM 5132 C C . ASP B 1 226 ? 24.688 -53.125 18.438 1 43.22 226 ASP B C 1
ATOM 5134 O O . ASP B 1 226 ? 24.359 -54.031 19.203 1 43.22 226 ASP B O 1
ATOM 5138 N N . THR B 1 227 ? 25.156 -52.312 19.344 1 43.91 227 THR B N 1
ATOM 5139 C CA . THR B 1 227 ? 24.172 -52.125 20.406 1 43.91 227 THR B CA 1
ATOM 5140 C C . THR B 1 227 ? 22.859 -51.656 19.828 1 43.91 227 THR B C 1
ATOM 5142 O O . THR B 1 227 ? 22.812 -50.656 19.094 1 43.91 227 THR B O 1
ATOM 5145 N N . GLN B 1 228 ? 21.906 -52.531 19.484 1 48.66 228 GLN B N 1
ATOM 5146 C CA . GLN B 1 228 ? 20.5 -52.188 19.234 1 48.66 228 GLN B CA 1
ATOM 5147 C C . GLN B 1 228 ? 20.078 -51 20.062 1 48.66 228 GLN B C 1
ATOM 5149 O O . GLN B 1 228 ? 20.234 -50.969 21.281 1 48.66 228 GLN B O 1
ATOM 5154 N N . PRO B 1 229 ? 20.203 -49.844 19.453 1 58.75 229 PRO B N 1
ATOM 5155 C CA . PRO B 1 229 ? 19.781 -48.719 20.297 1 58.75 229 PRO B CA 1
ATOM 5156 C C . PRO B 1 229 ? 18.531 -49.062 21.109 1 58.75 229 PRO B C 1
ATOM 5158 O O . PRO B 1 229 ? 17.641 -49.75 20.625 1 58.75 229 PRO B O 1
ATOM 5161 N N . GLY B 1 230 ? 18.547 -49.281 22.391 1 61.78 230 GLY B N 1
ATOM 5162 C CA . GLY B 1 230 ? 17.391 -49.469 23.234 1 61.78 230 GLY B CA 1
ATOM 5163 C C . GLY B 1 230 ? 16.234 -48.531 22.906 1 61.78 230 GLY B C 1
ATOM 5164 O O . GLY B 1 230 ? 16.391 -47.625 22.094 1 61.78 230 GLY B O 1
ATOM 5165 N N . PRO B 1 231 ? 14.969 -49 23.375 1 66.06 231 PRO B N 1
ATOM 5166 C CA . PRO B 1 231 ? 13.773 -48.188 23.109 1 66.06 231 PRO B CA 1
ATOM 5167 C C . PRO B 1 231 ? 13.984 -46.688 23.422 1 66.06 231 PRO B C 1
ATOM 5169 O O . PRO B 1 231 ? 13.445 -45.844 22.719 1 66.06 231 PRO B O 1
ATOM 5172 N N . GLN B 1 232 ? 14.82 -46.469 24.406 1 67.5 232 GLN B N 1
ATOM 5173 C CA . GLN B 1 232 ? 15.07 -45.094 24.766 1 67.5 232 GLN B CA 1
ATOM 5174 C C . GLN B 1 232 ? 15.898 -44.375 23.703 1 67.5 232 GLN B C 1
ATOM 5176 O O . GLN B 1 232 ? 15.672 -43.188 23.422 1 67.5 232 GLN B O 1
ATOM 5181 N N . GLU B 1 233 ? 16.781 -45.219 23.188 1 67.94 233 GLU B N 1
ATOM 5182 C CA . GLU B 1 233 ? 17.656 -44.625 22.172 1 67.94 233 GLU B CA 1
ATOM 5183 C C . GLU B 1 233 ? 16.891 -44.406 20.875 1 67.94 233 GLU B C 1
ATOM 5185 O O . GLU B 1 233 ? 17.109 -43.406 20.172 1 67.94 233 GLU B O 1
ATOM 5190 N N . ALA B 1 234 ? 15.93 -45.344 20.609 1 66.62 234 ALA B N 1
ATOM 5191 C CA . ALA B 1 234 ? 15.086 -45.156 19.438 1 66.62 234 ALA B CA 1
ATOM 5192 C C . ALA B 1 234 ? 14.188 -43.938 19.578 1 66.62 234 ALA B C 1
ATOM 5194 O O . ALA B 1 234 ? 14.008 -43.188 18.625 1 66.62 234 ALA B O 1
ATOM 5195 N N . PHE B 1 235 ? 13.711 -43.844 20.844 1 70 235 PHE B N 1
ATOM 5196 C CA . PHE B 1 235 ? 12.875 -42.688 21.141 1 70 235 PHE B CA 1
ATOM 5197 C C . PHE B 1 235 ? 13.68 -41.406 21.016 1 70 235 PHE B C 1
ATOM 5199 O O . PHE B 1 235 ? 13.203 -40.406 20.453 1 70 235 PHE B O 1
ATOM 5206 N N . ARG B 1 236 ? 14.875 -41.406 21.484 1 67.62 236 ARG B N 1
ATOM 5207 C CA . ARG B 1 236 ? 15.734 -40.219 21.422 1 67.62 236 ARG B CA 1
ATOM 5208 C C . ARG B 1 236 ? 16.125 -39.906 19.969 1 67.62 236 ARG B C 1
ATOM 5210 O O . ARG B 1 236 ? 16.172 -38.75 19.578 1 67.62 236 ARG B O 1
ATOM 5217 N N . LYS B 1 237 ? 16.297 -40.938 19.219 1 73.31 237 LYS B N 1
ATOM 5218 C CA . LYS B 1 237 ? 16.656 -40.75 17.812 1 73.31 237 LYS B CA 1
ATOM 5219 C C . LYS B 1 237 ? 15.469 -40.188 17.016 1 73.31 237 LYS B C 1
ATOM 5221 O O . LYS B 1 237 ? 15.656 -39.344 16.141 1 73.31 237 LYS B O 1
ATOM 5226 N N . THR B 1 238 ? 14.281 -40.656 17.422 1 72.94 238 THR B N 1
ATOM 5227 C CA . THR B 1 238 ? 13.078 -40.125 16.781 1 72.94 238 THR B CA 1
ATOM 5228 C C . THR B 1 238 ? 12.844 -38.688 17.188 1 72.94 238 THR B C 1
ATOM 5230 O O . THR B 1 238 ? 12.5 -37.844 16.359 1 72.94 238 THR B O 1
ATOM 5233 N N . ILE B 1 239 ? 13.086 -38.438 18.438 1 69.94 239 ILE B N 1
ATOM 5234 C CA . ILE B 1 239 ? 12.914 -37.094 18.922 1 69.94 239 ILE B CA 1
ATOM 5235 C C . ILE B 1 239 ? 13.938 -36.156 18.266 1 69.94 239 ILE B C 1
ATOM 5237 O O . ILE B 1 239 ? 13.617 -35.031 17.875 1 69.94 239 ILE B O 1
ATOM 5241 N N . ASN B 1 240 ? 15.109 -36.656 18.109 1 72.88 240 ASN B N 1
ATOM 5242 C CA . ASN B 1 240 ? 16.156 -35.844 17.484 1 72.88 240 ASN B CA 1
ATOM 5243 C C . ASN B 1 240 ? 15.859 -35.594 16 1 72.88 240 ASN B C 1
ATOM 5245 O O . ASN B 1 240 ? 16.094 -34.5 15.5 1 72.88 240 ASN B O 1
ATOM 5249 N N . LYS B 1 241 ? 15.344 -36.625 15.383 1 70.12 241 LYS B N 1
ATOM 5250 C CA . LYS B 1 241 ? 14.969 -36.438 13.977 1 70.12 241 LYS B CA 1
ATOM 5251 C C . LYS B 1 241 ? 13.82 -35.438 13.844 1 70.12 241 LYS B C 1
ATOM 5253 O O . LYS B 1 241 ? 13.805 -34.625 12.914 1 70.12 241 LYS B O 1
ATOM 5258 N N . LEU B 1 242 ? 12.945 -35.531 14.797 1 68.44 242 LEU B N 1
ATOM 5259 C CA . LEU B 1 242 ? 11.828 -34.594 14.797 1 68.44 242 LEU B CA 1
ATOM 5260 C C . LEU B 1 242 ? 12.305 -33.188 15.102 1 68.44 242 LEU B C 1
ATOM 5262 O O . LEU B 1 242 ? 11.828 -32.219 14.492 1 68.44 242 LEU B O 1
ATOM 5266 N N . THR B 1 243 ? 13.125 -33.094 15.992 1 69.44 243 THR B N 1
ATOM 5267 C CA . THR B 1 243 ? 13.68 -31.781 16.312 1 69.44 243 THR B CA 1
ATOM 5268 C C . THR B 1 243 ? 14.461 -31.219 15.133 1 69.44 243 THR B C 1
ATOM 5270 O O . THR B 1 243 ? 14.406 -30.016 14.852 1 69.44 243 THR B O 1
ATOM 5273 N N . ASP B 1 244 ? 15.211 -32.094 14.5 1 70.5 244 ASP B N 1
ATOM 5274 C CA . ASP B 1 244 ? 15.945 -31.656 13.312 1 70.5 244 ASP B CA 1
ATOM 5275 C C . ASP B 1 244 ? 15 -31.203 12.211 1 70.5 244 ASP B C 1
ATOM 5277 O O . ASP B 1 244 ? 15.25 -30.203 11.531 1 70.5 244 ASP B O 1
ATOM 5281 N N . LEU B 1 245 ? 14 -32 12.094 1 63.34 245 LEU B N 1
ATOM 5282 C CA . LEU B 1 245 ? 12.984 -31.641 11.109 1 63.34 245 LEU B CA 1
ATOM 5283 C C . LEU B 1 245 ? 12.344 -30.312 11.453 1 63.34 245 LEU B C 1
ATOM 5285 O O . LEU B 1 245 ? 12.125 -29.469 10.57 1 63.34 245 LEU B O 1
ATOM 5289 N N . PHE B 1 246 ? 12.109 -30.203 12.695 1 64.75 246 PHE B N 1
ATOM 5290 C CA . PHE B 1 246 ? 11.531 -28.938 13.148 1 64.75 246 PHE B CA 1
ATOM 5291 C C . PHE B 1 246 ? 12.5 -27.781 12.914 1 64.75 246 PHE B C 1
ATOM 5293 O O . PHE B 1 246 ? 12.086 -26.688 12.562 1 64.75 246 PHE B O 1
ATOM 5300 N N . THR B 1 247 ? 13.688 -28 13.086 1 65.88 247 THR B N 1
ATOM 5301 C CA . THR B 1 247 ? 14.688 -26.969 12.859 1 65.88 247 THR B CA 1
ATOM 5302 C C . THR B 1 247 ? 14.781 -26.625 11.375 1 65.88 247 THR B C 1
ATOM 5304 O O . THR B 1 247 ? 14.938 -25.453 11.016 1 65.88 247 THR B O 1
ATOM 5307 N N . VAL B 1 248 ? 14.734 -27.688 10.586 1 62.44 248 VAL B N 1
ATOM 5308 C CA . VAL B 1 248 ? 14.781 -27.469 9.141 1 62.44 248 VAL B CA 1
ATOM 5309 C C . VAL B 1 248 ? 13.531 -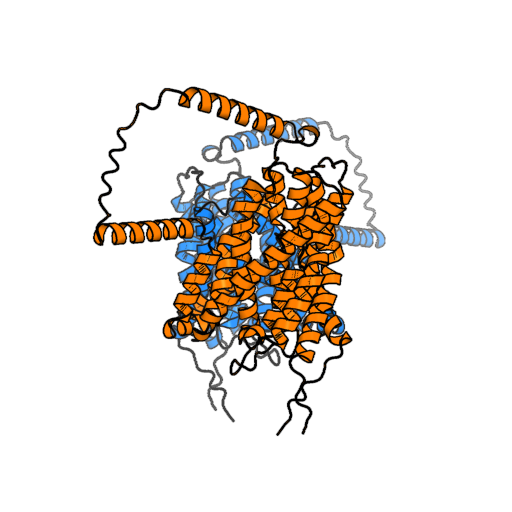26.719 8.695 1 62.44 248 VAL B C 1
ATOM 5311 O O . VAL B 1 248 ? 13.617 -25.781 7.902 1 62.44 248 VAL B O 1
ATOM 5314 N N . ILE B 1 249 ? 12.484 -27.188 9.289 1 62.59 249 ILE B N 1
ATOM 5315 C CA . ILE B 1 249 ? 11.227 -26.531 8.938 1 62.59 249 ILE B CA 1
ATOM 5316 C C . ILE B 1 249 ? 11.266 -25.062 9.398 1 62.59 249 ILE B C 1
ATOM 5318 O O . ILE B 1 249 ? 10.844 -24.172 8.664 1 62.59 249 ILE B O 1
ATOM 5322 N N . ARG B 1 250 ? 11.703 -24.906 10.57 1 65.38 250 ARG B N 1
ATOM 5323 C CA . ARG B 1 250 ? 11.789 -23.562 11.148 1 65.38 250 ARG B CA 1
ATOM 5324 C C . ARG B 1 250 ? 12.703 -22.672 10.312 1 65.38 250 ARG B C 1
ATOM 5326 O O . ARG B 1 250 ? 12.484 -21.453 10.219 1 65.38 250 ARG B O 1
ATOM 5333 N N . SER B 1 251 ? 13.695 -23.297 9.703 1 64.62 251 SER B N 1
ATOM 5334 C CA . SER B 1 251 ? 14.656 -22.531 8.93 1 64.62 251 SER B CA 1
ATOM 5335 C C . SER B 1 251 ? 14.047 -22.031 7.625 1 64.62 251 SER B C 1
ATOM 5337 O O . SER B 1 251 ? 14.508 -21.031 7.051 1 64.62 251 SER B O 1
ATOM 5339 N N . TYR B 1 252 ? 12.945 -22.797 7.32 1 62.03 252 TYR B N 1
ATOM 5340 C CA . TYR B 1 252 ? 12.367 -22.406 6.035 1 62.03 252 TYR B CA 1
ATOM 5341 C C . TYR B 1 252 ? 11.109 -21.562 6.234 1 62.03 252 TYR B C 1
ATOM 5343 O O . TYR B 1 252 ? 10.523 -21.078 5.266 1 62.03 252 TYR B O 1
ATOM 5351 N N . LEU B 1 253 ? 10.828 -21.406 7.469 1 71 253 LEU B N 1
ATOM 5352 C CA . LEU B 1 253 ? 9.594 -20.641 7.695 1 71 253 LEU B CA 1
ATOM 5353 C C . LEU B 1 253 ? 9.82 -19.156 7.445 1 71 253 LEU B C 1
ATOM 5355 O O . LEU B 1 253 ? 10.758 -18.562 7.977 1 71 253 LEU B O 1
ATOM 5359 N N . ASN B 1 254 ? 9.094 -18.703 6.438 1 76.56 254 ASN B N 1
ATOM 5360 C CA . ASN B 1 254 ? 9.102 -17.266 6.133 1 76.56 254 ASN B CA 1
ATOM 5361 C C . ASN B 1 254 ? 7.953 -16.547 6.82 1 76.56 254 ASN B C 1
ATOM 5363 O O . ASN B 1 254 ? 7.059 -17.172 7.383 1 76.56 254 ASN B O 1
ATOM 5367 N N . PRO B 1 255 ? 8.016 -15.297 6.941 1 83.94 255 PRO B N 1
ATOM 5368 C CA . PRO B 1 255 ? 7.012 -14.531 7.688 1 83.94 255 PRO B CA 1
ATOM 5369 C C . PRO B 1 255 ? 5.582 -14.852 7.262 1 83.94 255 PRO B C 1
ATOM 5371 O O . PRO B 1 255 ? 4.707 -15.031 8.117 1 83.94 255 PRO B O 1
ATOM 5374 N N . PRO B 1 256 ? 5.273 -15.078 6.016 1 82.31 256 PRO B N 1
ATOM 5375 C CA . PRO B 1 256 ? 3.912 -15.469 5.633 1 82.31 256 PRO B CA 1
ATOM 5376 C C . PRO B 1 256 ? 3.488 -16.812 6.23 1 82.31 256 PRO B C 1
ATOM 5378 O O . PRO B 1 256 ? 2.336 -16.969 6.641 1 82.31 256 PRO B O 1
ATOM 5381 N N . LEU B 1 257 ? 4.387 -17.734 6.312 1 81.44 257 LEU B N 1
ATOM 5382 C CA . LEU B 1 257 ? 4.062 -19.047 6.879 1 81.44 257 LEU B CA 1
ATOM 5383 C C . LEU B 1 257 ? 3.818 -18.938 8.383 1 81.44 257 LEU B C 1
ATOM 5385 O O . LEU B 1 257 ? 2.916 -19.594 8.914 1 81.44 257 LEU B O 1
ATOM 5389 N N . TYR B 1 258 ? 4.668 -18.141 9.023 1 85.44 258 TYR B N 1
ATOM 5390 C CA . TYR B 1 258 ? 4.43 -17.891 10.438 1 85.44 258 TYR B CA 1
ATOM 5391 C C . TYR B 1 258 ? 3.051 -17.281 10.656 1 85.44 258 TYR B C 1
ATOM 5393 O O . TYR B 1 258 ? 2.346 -17.641 11.602 1 85.44 258 TYR B O 1
ATOM 5401 N N . SER B 1 259 ? 2.754 -16.344 9.844 1 88.25 259 SER B N 1
ATOM 5402 C CA . SER B 1 259 ? 1.458 -15.68 9.953 1 88.25 259 SER B CA 1
ATOM 5403 C C . SER B 1 259 ? 0.315 -16.656 9.727 1 88.25 259 SER B C 1
ATOM 5405 O O . SER B 1 259 ? -0.726 -16.578 10.383 1 88.25 259 SER B O 1
ATOM 5407 N N . MET B 1 260 ? 0.478 -17.562 8.82 1 82.69 260 MET B N 1
ATOM 5408 C CA . MET B 1 260 ? -0.534 -18.578 8.555 1 82.69 260 MET B CA 1
ATOM 5409 C C . MET B 1 260 ? -0.763 -19.453 9.781 1 82.69 260 MET B C 1
ATOM 5411 O O . MET B 1 260 ? -1.907 -19.734 10.148 1 82.69 260 MET B O 1
ATOM 5415 N N . LEU B 1 261 ? 0.329 -19.891 10.422 1 82.31 261 LEU B N 1
ATOM 5416 C CA . LEU B 1 261 ? 0.218 -20.734 11.609 1 82.31 261 LEU B CA 1
ATOM 5417 C C . LEU B 1 261 ? -0.486 -19.984 12.734 1 82.31 261 LEU B C 1
ATOM 5419 O O . LEU B 1 261 ? -1.359 -20.547 13.406 1 82.31 261 LEU B O 1
ATOM 5423 N N . ILE B 1 262 ? -0.105 -18.75 12.906 1 89.31 262 ILE B N 1
ATOM 5424 C CA . ILE B 1 262 ? -0.728 -17.938 13.945 1 89.31 262 ILE B CA 1
ATOM 5425 C C . ILE B 1 262 ? -2.209 -17.75 13.633 1 89.31 262 ILE B C 1
ATOM 5427 O O . ILE B 1 262 ? -3.049 -17.75 14.531 1 89.31 262 ILE B O 1
ATOM 5431 N N . SER B 1 263 ? -2.488 -17.531 12.375 1 86.94 263 SER B N 1
ATOM 5432 C CA . SER B 1 263 ? -3.875 -17.344 11.961 1 86.94 263 SER B CA 1
ATOM 5433 C C . SER B 1 263 ? -4.715 -18.578 12.273 1 86.94 263 SER B C 1
ATOM 5435 O O . SER B 1 263 ? -5.871 -18.453 12.68 1 86.94 263 SER B O 1
ATOM 5437 N N . ILE B 1 264 ? -4.164 -19.75 12.039 1 80.06 264 ILE B N 1
ATOM 5438 C CA . ILE B 1 264 ? -4.852 -21 12.352 1 80.06 264 ILE B CA 1
ATOM 5439 C C . ILE B 1 264 ? -5.102 -21.078 13.859 1 80.06 264 ILE B C 1
ATOM 5441 O O . ILE B 1 264 ? -6.176 -21.516 14.289 1 80.06 264 ILE B O 1
ATOM 5445 N N . GLY B 1 265 ? -4.113 -20.719 14.688 1 85.25 265 GLY B N 1
ATOM 5446 C CA . GLY B 1 265 ? -4.281 -20.672 16.125 1 85.25 265 GLY B CA 1
ATOM 5447 C C . GLY B 1 265 ? -5.398 -19.75 16.578 1 85.25 265 GLY B C 1
ATOM 5448 O O . GLY B 1 265 ? -6.203 -20.094 17.438 1 85.25 265 GLY B O 1
ATOM 5449 N N . VAL B 1 266 ? -5.469 -18.594 15.984 1 89.19 266 VAL B N 1
ATOM 5450 C CA . VAL B 1 266 ? -6.492 -17.609 16.328 1 89.19 266 VAL B CA 1
ATOM 5451 C C . VAL B 1 266 ? -7.859 -18.109 15.883 1 89.19 266 VAL B C 1
ATOM 5453 O O . VAL B 1 266 ? -8.852 -17.938 16.594 1 89.19 266 VAL B O 1
ATOM 5456 N N . ALA B 1 267 ? -7.941 -18.688 14.711 1 82.5 267 ALA B N 1
ATOM 5457 C CA . ALA B 1 267 ? -9.195 -19.219 14.18 1 82.5 267 ALA B CA 1
ATOM 5458 C C . ALA B 1 267 ? -9.719 -20.375 15.039 1 82.5 267 ALA B C 1
ATOM 5460 O O . ALA B 1 267 ? -10.922 -20.609 15.117 1 82.5 267 ALA B O 1
ATOM 5461 N N . ALA B 1 268 ? -8.805 -21.094 15.711 1 83.12 268 ALA B N 1
ATOM 5462 C CA . ALA B 1 268 ? -9.172 -22.219 16.562 1 83.12 268 ALA B CA 1
ATOM 5463 C C . ALA B 1 268 ? -9.742 -21.75 17.891 1 83.12 268 ALA B C 1
ATOM 5465 O O . ALA B 1 268 ? -10.445 -22.5 18.578 1 83.12 268 ALA B O 1
ATOM 5466 N N . ILE B 1 269 ? -9.391 -20.547 18.234 1 88.31 269 ILE B N 1
ATOM 5467 C CA . ILE B 1 269 ? -9.883 -19.969 19.484 1 88.31 269 ILE B CA 1
ATOM 5468 C C . ILE B 1 269 ? -10.992 -18.953 19.188 1 88.31 269 ILE B C 1
ATOM 5470 O O . ILE B 1 269 ? -10.719 -17.781 18.984 1 88.31 269 ILE B O 1
ATOM 5474 N N . THR B 1 270 ? -12.203 -19.344 19.328 1 85.75 270 THR B N 1
ATOM 5475 C CA . THR B 1 270 ? -13.367 -18.594 18.875 1 85.75 270 THR B CA 1
ATOM 5476 C C . THR B 1 270 ? -13.461 -17.25 19.594 1 85.75 270 THR B C 1
ATOM 5478 O O . THR B 1 270 ? -13.703 -16.234 18.953 1 85.75 270 THR B O 1
ATOM 5481 N N . PRO B 1 271 ? -13.266 -17.281 20.922 1 90.25 271 PRO B N 1
ATOM 5482 C CA . PRO B 1 271 ? -13.375 -15.977 21.578 1 90.25 271 PRO B CA 1
ATOM 5483 C C . PRO B 1 271 ? -12.328 -14.977 21.078 1 90.25 271 PRO B C 1
ATOM 5485 O O . PRO B 1 271 ? -12.617 -13.781 20.984 1 90.25 271 PRO B O 1
ATOM 5488 N N . LEU B 1 272 ? -11.227 -15.469 20.812 1 90.5 272 LEU B N 1
ATOM 5489 C CA . LEU B 1 272 ? -10.164 -14.602 20.312 1 90.5 272 LEU B CA 1
ATOM 5490 C C . LEU B 1 272 ? -10.484 -14.117 18.906 1 90.5 272 LEU B C 1
ATOM 5492 O O . LEU B 1 272 ? -10.258 -12.953 18.578 1 90.5 272 LEU B O 1
ATOM 5496 N N . GLN B 1 273 ? -10.945 -14.977 18.094 1 89.44 273 GLN B N 1
ATOM 5497 C CA . GLN B 1 273 ? -11.336 -14.633 16.734 1 89.44 273 GLN B CA 1
ATOM 5498 C C . GLN B 1 273 ? -12.422 -13.562 16.734 1 89.44 273 GLN B C 1
ATOM 5500 O O . GLN B 1 273 ? -12.359 -12.602 15.961 1 89.44 273 GLN B O 1
ATOM 5505 N N . ASN B 1 274 ? -13.383 -13.719 17.641 1 90.12 274 ASN B N 1
ATOM 5506 C CA . ASN B 1 274 ? -14.492 -12.766 17.719 1 90.12 274 ASN B CA 1
ATOM 5507 C C . ASN B 1 274 ? -14.023 -11.398 18.219 1 90.12 274 ASN B C 1
ATOM 5509 O O . ASN B 1 274 ? -14.469 -10.367 17.703 1 90.12 274 ASN B O 1
ATOM 5513 N N . GLU B 1 275 ? -13.188 -11.422 19.156 1 91.38 275 GLU B N 1
ATOM 5514 C CA . GLU B 1 275 ? -12.695 -10.172 19.719 1 91.38 275 GLU B CA 1
ATOM 5515 C C . GLU B 1 275 ? -11.852 -9.406 18.703 1 91.38 275 GLU B C 1
ATOM 5517 O O . GLU B 1 275 ? -11.852 -8.172 18.688 1 91.38 275 GLU B O 1
ATOM 5522 N N . LEU B 1 276 ? -11.219 -10.055 17.859 1 91.62 276 LEU B N 1
ATOM 5523 C CA . LEU B 1 276 ? -10.289 -9.43 16.922 1 91.62 276 LEU B CA 1
ATOM 5524 C C . LEU B 1 276 ? -11.031 -8.945 15.672 1 91.62 276 LEU B C 1
ATOM 5526 O O . LEU B 1 276 ? -10.672 -7.918 15.094 1 91.62 276 LEU B O 1
ATOM 5530 N N . PHE B 1 277 ? -12.172 -9.68 15.289 1 87.44 277 PHE B N 1
ATOM 5531 C CA . PHE B 1 277 ? -12.633 -9.391 13.938 1 87.44 277 PHE B CA 1
ATOM 5532 C C . PHE B 1 277 ? -14.148 -9.211 13.914 1 87.44 277 PHE B C 1
ATOM 5534 O O . PHE B 1 277 ? -14.695 -8.68 12.945 1 87.44 277 PHE B O 1
ATOM 5541 N N . TYR B 1 278 ? -14.852 -9.578 14.875 1 84.5 278 TYR B N 1
ATOM 5542 C CA . TYR B 1 278 ? -16.312 -9.547 14.758 1 84.5 278 TYR B CA 1
ATOM 5543 C C . TYR B 1 278 ? -16.922 -8.625 15.805 1 84.5 278 TYR B C 1
ATOM 5545 O O . TYR B 1 278 ? -17.844 -7.871 15.516 1 84.5 278 TYR B O 1
ATOM 5553 N N . ASN B 1 279 ? -16.281 -8.68 16.969 1 86.69 279 ASN B N 1
ATOM 5554 C CA . ASN B 1 279 ? -16.844 -7.836 18.016 1 86.69 279 ASN B CA 1
ATOM 5555 C C . ASN B 1 279 ? -16.375 -6.387 17.875 1 86.69 279 ASN B C 1
ATOM 5557 O O . ASN B 1 279 ? -15.25 -6.129 17.453 1 86.69 279 ASN B O 1
ATOM 5561 N N . ASN B 1 280 ? -17.203 -5.43 17.875 1 84.19 280 ASN B N 1
ATOM 5562 C CA . ASN B 1 280 ? -16.859 -4.012 17.875 1 84.19 280 ASN B CA 1
ATOM 5563 C C . ASN B 1 280 ? -16.219 -3.594 19.188 1 84.19 280 ASN B C 1
ATOM 5565 O O . ASN B 1 280 ? -16.641 -2.621 19.812 1 84.19 280 ASN B O 1
ATOM 5569 N N . GLY B 1 281 ? -15.211 -4.383 19.547 1 86.62 281 GLY B N 1
ATOM 5570 C CA . GLY B 1 281 ? -14.523 -4.133 20.797 1 86.62 281 GLY B CA 1
ATOM 5571 C C . GLY B 1 281 ? -13.188 -3.436 20.625 1 86.62 281 GLY B C 1
ATOM 5572 O O . GLY B 1 281 ? -12.883 -2.924 19.547 1 86.62 281 GLY B O 1
ATOM 5573 N N . PHE B 1 282 ? -12.469 -3.365 21.703 1 91.38 282 PHE B N 1
ATOM 5574 C CA . PHE B 1 282 ? -11.195 -2.648 21.781 1 91.38 282 PHE B CA 1
ATOM 5575 C C . PHE B 1 282 ? -10.172 -3.266 20.844 1 91.38 282 PHE B C 1
ATOM 5577 O O . PHE B 1 282 ? -9.555 -2.559 20.047 1 91.38 282 PHE B O 1
ATOM 5584 N N . LEU B 1 283 ? -10.023 -4.539 20.844 1 92.88 283 LEU B N 1
ATOM 5585 C CA . LEU B 1 283 ? -9.016 -5.227 20.062 1 92.88 283 LEU B CA 1
ATOM 5586 C C . LEU B 1 283 ? -9.344 -5.141 18.562 1 92.88 283 LEU B C 1
ATOM 5588 O O . LEU B 1 283 ? -8.438 -5.051 17.734 1 92.88 283 LEU B O 1
ATOM 5592 N N . ASN B 1 284 ? -10.539 -5.211 18.219 1 92.12 284 ASN B N 1
ATOM 5593 C CA . ASN B 1 284 ? -10.969 -5.098 16.828 1 92.12 284 ASN B CA 1
ATOM 5594 C C . ASN B 1 284 ? -10.672 -3.715 16.266 1 92.12 284 ASN B C 1
ATOM 5596 O O . ASN B 1 284 ? -10.133 -3.594 15.164 1 92.12 284 ASN B O 1
ATOM 5600 N N . ASN B 1 285 ? -10.953 -2.684 17.109 1 90.38 285 ASN B N 1
ATOM 5601 C CA . ASN B 1 285 ? -10.867 -1.308 16.625 1 90.38 285 ASN B CA 1
ATOM 5602 C C . ASN B 1 285 ? -9.43 -0.788 16.688 1 90.38 285 ASN B C 1
ATOM 5604 O O . ASN B 1 285 ? -9.148 0.312 16.203 1 90.38 285 ASN B O 1
ATOM 5608 N N . THR B 1 286 ? -8.547 -1.571 17.25 1 93.06 286 THR B N 1
ATOM 5609 C CA . THR B 1 286 ? -7.148 -1.158 17.328 1 93.06 286 THR B CA 1
ATOM 5610 C C . THR B 1 286 ? -6.262 -2.092 16.516 1 93.06 286 THR B C 1
ATOM 5612 O O . THR B 1 286 ? -6.074 -1.888 15.312 1 93.06 286 THR B O 1
ATOM 5615 N N . PHE B 1 287 ? -5.996 -3.223 17.047 1 94.62 287 PHE B N 1
ATOM 5616 C CA . PHE B 1 287 ? -5.074 -4.164 16.422 1 94.62 287 PHE B CA 1
ATOM 5617 C C . PHE B 1 287 ? -5.699 -4.793 15.188 1 94.62 287 PHE B C 1
ATOM 5619 O O . PHE B 1 287 ? -5.051 -4.898 14.148 1 94.62 287 PHE B O 1
ATOM 5626 N N . GLY B 1 288 ? -6.922 -5.215 15.289 1 93.06 288 GLY B N 1
ATOM 5627 C CA . GLY B 1 288 ? -7.598 -5.832 14.156 1 93.06 288 GLY B CA 1
ATOM 5628 C C . GLY B 1 288 ? -7.656 -4.93 12.938 1 93.06 288 GLY B C 1
ATOM 5629 O O . GLY B 1 288 ? -7.266 -5.336 11.844 1 93.06 288 GLY B O 1
ATOM 5630 N N . GLU B 1 289 ? -8.07 -3.738 13.18 1 91.88 289 GLU B N 1
ATOM 5631 C CA . GLU B 1 289 ? -8.188 -2.785 12.078 1 91.88 289 GLU B CA 1
ATOM 5632 C C . GLU B 1 289 ? -6.816 -2.4 11.523 1 91.88 289 GLU B C 1
ATOM 5634 O O . GLU B 1 289 ? -6.668 -2.16 10.328 1 91.88 289 GLU B O 1
ATOM 5639 N N . ALA B 1 290 ? -5.844 -2.301 12.398 1 95 290 ALA B N 1
ATOM 5640 C CA . ALA B 1 290 ? -4.488 -1.985 11.945 1 95 290 ALA B CA 1
ATOM 5641 C C . ALA B 1 290 ? -3.949 -3.074 11.031 1 95 290 ALA B C 1
ATOM 5643 O O . ALA B 1 290 ? -3.377 -2.779 9.977 1 95 290 ALA B O 1
ATOM 5644 N N . VAL B 1 291 ? -4.156 -4.309 11.391 1 95.69 291 VAL B N 1
ATOM 5645 C CA . VAL B 1 291 ? -3.662 -5.445 10.625 1 95.69 291 VAL B CA 1
ATOM 5646 C C . VAL B 1 291 ? -4.391 -5.52 9.281 1 95.69 291 VAL B C 1
ATOM 5648 O O . VAL B 1 291 ? -3.781 -5.824 8.25 1 95.69 291 VAL B O 1
ATOM 5651 N N . ILE B 1 292 ? -5.66 -5.23 9.289 1 92.31 292 ILE B N 1
ATOM 5652 C CA . ILE B 1 292 ? -6.445 -5.23 8.062 1 92.31 292 ILE B CA 1
ATOM 5653 C C . ILE B 1 292 ? -5.941 -4.137 7.125 1 92.31 292 ILE B C 1
ATOM 5655 O O . ILE B 1 292 ? -5.762 -4.367 5.926 1 92.31 292 ILE B O 1
ATOM 5659 N N . GLN B 1 293 ? -5.688 -2.996 7.684 1 93.38 293 GLN B N 1
ATOM 5660 C CA . GLN B 1 293 ? -5.207 -1.876 6.883 1 93.38 293 GLN B CA 1
ATOM 5661 C C . GLN B 1 293 ? -3.83 -2.172 6.293 1 93.38 293 GLN B C 1
ATOM 5663 O O . GLN B 1 293 ? -3.578 -1.89 5.117 1 93.38 293 GLN B O 1
ATOM 5668 N N . LEU B 1 294 ? -2.973 -2.734 7.047 1 96.31 294 LEU B N 1
ATOM 5669 C CA . LEU B 1 294 ? -1.646 -3.104 6.562 1 96.31 294 LEU B CA 1
ATOM 5670 C C . LEU B 1 294 ? -1.74 -4.191 5.5 1 96.31 294 LEU B C 1
ATOM 5672 O O . LEU B 1 294 ? -1.008 -4.16 4.508 1 96.31 294 LEU B O 1
ATOM 5676 N N . GLY B 1 295 ? -2.598 -5.125 5.711 1 93.56 295 GLY B N 1
ATOM 5677 C CA . GLY B 1 295 ? -2.771 -6.211 4.762 1 93.56 295 GLY B CA 1
ATOM 5678 C C . GLY B 1 295 ? -3.295 -5.754 3.414 1 93.56 295 GLY B C 1
ATOM 5679 O O . GLY B 1 295 ? -2.98 -6.352 2.385 1 93.56 295 GLY B O 1
ATOM 5680 N N . SER B 1 296 ? -4.043 -4.699 3.42 1 91.75 296 SER B N 1
ATOM 5681 C CA . SER B 1 296 ? -4.66 -4.207 2.191 1 91.75 296 SER B CA 1
ATOM 5682 C C . SER B 1 296 ? -3.615 -3.641 1.238 1 91.75 296 SER B C 1
ATOM 5684 O O . SER B 1 296 ? -3.885 -3.463 0.048 1 91.75 296 SER B O 1
ATOM 5686 N N . VAL B 1 297 ? -2.471 -3.402 1.724 1 95.44 297 VAL B N 1
ATOM 5687 C CA . VAL B 1 297 ? -1.396 -2.816 0.929 1 95.44 297 VAL B CA 1
ATOM 5688 C C . VAL B 1 297 ? -0.721 -3.902 0.093 1 95.44 297 VAL B C 1
ATOM 5690 O O . VAL B 1 297 ? -0.129 -3.613 -0.95 1 95.44 297 VAL B O 1
ATOM 5693 N N . SER B 1 298 ? -0.814 -5.117 0.462 1 92.19 298 SER B N 1
ATOM 5694 C CA . SER B 1 298 ? -0.004 -6.215 -0.052 1 92.19 298 SER B CA 1
ATOM 5695 C C . SER B 1 298 ? -0.227 -6.414 -1.548 1 92.19 298 SER B C 1
ATOM 5697 O O . SER B 1 298 ? 0.727 -6.41 -2.328 1 92.19 298 SER B O 1
ATOM 5699 N N . ILE B 1 299 ? -1.418 -6.449 -1.97 1 89.44 299 ILE B N 1
ATOM 5700 C CA . ILE B 1 299 ? -1.745 -6.852 -3.334 1 89.44 299 ILE B CA 1
ATOM 5701 C C . ILE B 1 299 ? -1.383 -5.727 -4.305 1 89.44 299 ILE B C 1
ATOM 5703 O O . ILE B 1 299 ? -0.648 -5.945 -5.27 1 89.44 299 ILE B O 1
ATOM 5707 N N . PRO B 1 300 ? -1.812 -4.504 -4.039 1 94 300 PRO B N 1
ATOM 5708 C CA . PRO B 1 300 ? -1.414 -3.453 -4.977 1 94 300 PRO B CA 1
ATOM 5709 C C . PRO B 1 300 ? 0.098 -3.24 -5.016 1 94 300 PRO B C 1
ATOM 5711 O O . PRO B 1 300 ? 0.652 -2.932 -6.074 1 94 300 PRO B O 1
ATOM 5714 N N . MET B 1 301 ? 0.695 -3.445 -3.928 1 93.81 301 MET B N 1
ATOM 5715 C CA . MET B 1 301 ? 2.139 -3.227 -3.881 1 93.81 301 MET B CA 1
ATOM 5716 C C . MET B 1 301 ? 2.875 -4.277 -4.703 1 93.81 301 MET B C 1
ATOM 5718 O O . MET B 1 301 ? 3.834 -3.961 -5.41 1 93.81 301 MET B O 1
ATOM 5722 N N . ILE B 1 302 ? 2.484 -5.512 -4.613 1 90.5 302 ILE B N 1
ATOM 5723 C CA . ILE B 1 302 ? 3.15 -6.574 -5.355 1 90.5 302 ILE B CA 1
ATOM 5724 C C . ILE B 1 302 ? 2.91 -6.383 -6.852 1 90.5 302 ILE B C 1
ATOM 5726 O O . ILE B 1 302 ? 3.783 -6.684 -7.672 1 90.5 302 ILE B O 1
ATOM 5730 N N . LEU B 1 303 ? 1.758 -5.852 -7.223 1 92.69 303 LEU B N 1
ATOM 5731 C CA . LEU B 1 303 ? 1.453 -5.602 -8.625 1 92.69 303 LEU B CA 1
ATOM 5732 C C . LEU B 1 303 ? 2.295 -4.453 -9.172 1 92.69 303 LEU B C 1
ATOM 5734 O O . LEU B 1 303 ? 2.715 -4.48 -10.328 1 92.69 303 LEU B O 1
ATOM 5738 N N . ILE B 1 304 ? 2.508 -3.479 -8.328 1 94.62 304 ILE B N 1
ATOM 5739 C CA . ILE B 1 304 ? 3.371 -2.371 -8.719 1 94.62 304 ILE B CA 1
ATOM 5740 C C . ILE B 1 304 ? 4.793 -2.879 -8.945 1 94.62 304 ILE B C 1
ATOM 5742 O O . ILE B 1 304 ? 5.449 -2.492 -9.914 1 94.62 304 ILE B O 1
ATOM 5746 N N . VAL B 1 305 ? 5.25 -3.738 -8.062 1 90.5 305 VAL B N 1
ATOM 5747 C CA . VAL B 1 305 ? 6.59 -4.301 -8.195 1 90.5 305 VAL B CA 1
ATOM 5748 C C . VAL B 1 305 ? 6.668 -5.164 -9.453 1 90.5 305 VAL B C 1
ATOM 5750 O O . VAL B 1 305 ? 7.664 -5.125 -10.18 1 90.5 305 VAL B O 1
ATOM 5753 N N . LEU B 1 306 ? 5.609 -5.926 -9.656 1 88.56 306 LEU B N 1
ATOM 5754 C CA . LEU B 1 306 ? 5.555 -6.742 -10.867 1 88.56 306 LEU B CA 1
ATOM 5755 C C . LEU B 1 306 ? 5.676 -5.871 -12.109 1 88.56 306 LEU B C 1
ATOM 5757 O O . LEU B 1 306 ? 6.488 -6.156 -12.992 1 88.56 306 LEU B O 1
ATOM 5761 N N . GLY B 1 307 ? 4.914 -4.812 -12.219 1 91.5 307 GLY B N 1
ATOM 5762 C CA . GLY B 1 307 ? 4.973 -3.906 -13.352 1 91.5 307 GLY B CA 1
ATOM 5763 C C . GLY B 1 307 ? 6.328 -3.244 -13.523 1 91.5 307 GLY B C 1
ATOM 5764 O O . GLY B 1 307 ? 6.824 -3.104 -14.641 1 91.5 307 GLY B O 1
ATOM 5765 N N . SER B 1 308 ? 6.887 -2.877 -12.43 1 91.88 308 SER B N 1
ATOM 5766 C CA . SER B 1 308 ? 8.188 -2.213 -12.469 1 91.88 308 SER B CA 1
ATOM 5767 C C . SER B 1 308 ? 9.273 -3.158 -12.961 1 91.88 308 SER B C 1
ATOM 5769 O O . SER B 1 308 ? 10.219 -2.732 -13.633 1 91.88 308 SER B O 1
ATOM 5771 N N . ASN B 1 309 ? 9.125 -4.41 -12.648 1 84.81 309 ASN B N 1
ATOM 5772 C CA . ASN B 1 309 ? 10.109 -5.41 -13.062 1 84.81 309 ASN B CA 1
ATOM 5773 C C . ASN B 1 309 ? 10.078 -5.633 -14.57 1 84.81 309 ASN B C 1
ATOM 5775 O O . ASN B 1 309 ? 11.062 -6.098 -15.156 1 84.81 309 ASN B O 1
ATOM 5779 N N . LEU B 1 310 ? 9.008 -5.305 -15.148 1 86.62 310 LEU B N 1
ATOM 5780 C CA . LEU B 1 310 ? 8.852 -5.543 -16.578 1 86.62 310 LEU B CA 1
ATOM 5781 C C . LEU B 1 310 ? 9.523 -4.441 -17.391 1 86.62 310 LEU B C 1
ATOM 5783 O O . LEU B 1 310 ? 9.734 -4.594 -18.594 1 86.62 310 LEU B O 1
ATOM 5787 N N . TYR B 1 311 ? 9.852 -3.363 -16.656 1 86.69 311 TYR B N 1
ATOM 5788 C CA . TYR B 1 311 ? 10.609 -2.326 -17.344 1 86.69 311 TYR B CA 1
ATOM 5789 C C . TYR B 1 311 ? 12.047 -2.775 -17.609 1 86.69 311 TYR B C 1
ATOM 5791 O O . TYR B 1 311 ? 12.727 -3.232 -16.688 1 86.69 311 TYR B O 1
ATOM 5799 N N . PRO B 1 312 ? 12.5 -2.688 -18.859 1 78 312 PRO B N 1
ATOM 5800 C CA . PRO B 1 312 ? 13.828 -3.203 -19.203 1 78 312 PRO B CA 1
ATOM 5801 C C . PRO B 1 312 ? 14.953 -2.426 -18.531 1 78 312 PRO B C 1
ATOM 5803 O O . PRO B 1 312 ? 14.859 -1.207 -18.359 1 78 312 PRO B O 1
ATOM 5806 N N . SER B 1 313 ? 15.844 -3.211 -17.953 1 71.25 313 SER B N 1
ATOM 5807 C CA . SER B 1 313 ? 17.031 -2.59 -17.375 1 71.25 313 SER B CA 1
ATOM 5808 C C . SER B 1 313 ? 17.906 -1.965 -18.438 1 71.25 313 SER B C 1
ATOM 5810 O O . SER B 1 313 ? 17.859 -2.371 -19.609 1 71.25 313 SER B O 1
ATOM 5812 N N . SER B 1 314 ? 18.531 -0.939 -18.062 1 64.62 314 SER B N 1
ATOM 5813 C CA . SER B 1 314 ? 19.469 -0.289 -18.984 1 64.62 314 SER B CA 1
ATOM 5814 C C . SER B 1 314 ? 20.625 -1.211 -19.344 1 64.62 314 SER B C 1
ATOM 5816 O O . SER B 1 314 ? 21.297 -1.025 -20.359 1 64.62 314 SER B O 1
ATOM 5818 N N . GLU B 1 315 ? 20.766 -2.234 -18.531 1 67.06 315 GLU B N 1
ATOM 5819 C CA . GLU B 1 315 ? 21.875 -3.141 -18.797 1 67.06 315 GLU B CA 1
ATOM 5820 C C . GLU B 1 315 ? 21.516 -4.133 -19.906 1 67.06 315 GLU B C 1
ATOM 5822 O O . GLU B 1 315 ? 20.469 -4.785 -19.859 1 67.06 315 GLU B O 1
ATOM 5827 N N . THR B 1 316 ? 22.141 -3.994 -20.953 1 68.62 316 THR B N 1
ATOM 5828 C CA . THR B 1 316 ? 21.938 -4.91 -22.078 1 68.62 316 THR B CA 1
ATOM 5829 C C . THR B 1 316 ? 22.719 -6.203 -21.859 1 68.62 316 THR B C 1
ATOM 5831 O O . THR B 1 316 ? 23.938 -6.18 -21.734 1 68.62 316 THR B O 1
ATOM 5834 N N . PHE B 1 317 ? 21.953 -7.25 -21.656 1 75.94 317 PHE B N 1
ATOM 5835 C CA . PHE B 1 317 ? 22.578 -8.562 -21.516 1 75.94 317 PHE B CA 1
ATOM 5836 C C . PHE B 1 317 ? 22.719 -9.242 -22.859 1 75.94 317 PHE B C 1
ATOM 5838 O O . PHE B 1 317 ? 21.859 -9.109 -23.734 1 75.94 317 PHE B O 1
ATOM 5845 N N . PRO B 1 318 ? 23.828 -9.922 -23.016 1 78.69 318 PRO B N 1
ATOM 5846 C CA . PRO B 1 318 ? 24.016 -10.617 -24.297 1 78.69 318 PRO B CA 1
ATOM 5847 C C . PRO B 1 318 ? 23.047 -11.789 -24.469 1 78.69 318 PRO B C 1
ATOM 5849 O O . PRO B 1 318 ? 22.797 -12.539 -23.531 1 78.69 318 PRO B O 1
ATOM 5852 N N . LYS B 1 319 ? 22.531 -11.922 -25.719 1 86 319 LYS B N 1
ATOM 5853 C CA . LYS B 1 319 ? 21.656 -13.023 -26.078 1 86 319 LYS B CA 1
ATOM 5854 C C . LYS B 1 319 ? 22.438 -14.242 -26.531 1 86 319 LYS B C 1
ATOM 5856 O O . LYS B 1 319 ? 23.484 -14.109 -27.188 1 86 319 LYS B O 1
ATOM 5861 N N . THR B 1 320 ? 21.891 -15.352 -26.156 1 85.88 320 THR B N 1
ATOM 5862 C CA . THR B 1 320 ? 22.531 -16.578 -26.578 1 85.88 320 THR B CA 1
ATOM 5863 C C . THR B 1 320 ? 22.094 -16.953 -28 1 85.88 320 THR B C 1
ATOM 5865 O O . THR B 1 320 ? 21.156 -16.375 -28.531 1 85.88 320 THR B O 1
ATOM 5868 N N . HIS B 1 321 ? 22.797 -17.891 -28.562 1 86 321 HIS B N 1
ATOM 5869 C CA . HIS B 1 321 ? 22.516 -18.328 -29.922 1 86 321 HIS B CA 1
ATOM 5870 C C . HIS B 1 321 ? 21.125 -18.953 -30.031 1 86 321 HIS B C 1
ATOM 5872 O O . HIS B 1 321 ? 20.438 -18.781 -31.031 1 86 321 HIS B O 1
ATOM 5878 N N . ASN B 1 322 ? 20.656 -19.656 -29.016 1 92.75 322 ASN B N 1
ATOM 5879 C CA . ASN B 1 322 ? 19.359 -20.312 -29.016 1 92.75 322 ASN B CA 1
ATOM 5880 C C . ASN B 1 322 ? 18.312 -19.5 -28.266 1 92.75 322 ASN B C 1
ATOM 5882 O O . ASN B 1 322 ? 17.422 -20.047 -27.625 1 92.75 322 ASN B O 1
ATOM 5886 N N . HIS B 1 323 ? 18.438 -18.25 -28.375 1 93.69 323 HIS B N 1
ATOM 5887 C CA . HIS B 1 323 ? 17.578 -17.328 -27.672 1 93.69 323 HIS B CA 1
ATOM 5888 C C . HIS B 1 323 ? 16.109 -17.594 -27.969 1 93.69 323 HIS B C 1
ATOM 5890 O O . HIS B 1 323 ? 15.297 -17.719 -27.047 1 93.69 323 HIS B O 1
ATOM 5896 N N . LYS B 1 324 ? 15.773 -17.719 -29.188 1 95.12 324 LYS B N 1
ATOM 5897 C CA . LYS B 1 324 ? 14.383 -17.906 -29.578 1 95.12 324 LYS B CA 1
ATOM 5898 C C . LYS B 1 324 ? 13.859 -19.266 -29.109 1 95.12 324 LYS B C 1
ATOM 5900 O O . LYS B 1 324 ? 12.703 -19.375 -28.688 1 95.12 324 LYS B O 1
ATOM 5905 N N . LYS B 1 325 ? 14.664 -20.25 -29.141 1 96.62 325 LYS B N 1
ATOM 5906 C CA . LYS B 1 325 ? 14.273 -21.578 -28.672 1 96.62 325 LYS B CA 1
ATOM 5907 C C . LYS B 1 325 ? 13.992 -21.578 -27.172 1 96.62 325 LYS B C 1
ATOM 5909 O O . LYS B 1 325 ? 13.039 -22.203 -26.703 1 96.62 325 LYS B O 1
ATOM 5914 N N . LEU B 1 326 ? 14.844 -20.875 -26.5 1 96.75 326 LEU B N 1
ATOM 5915 C CA . LEU B 1 326 ? 14.68 -20.797 -25.047 1 96.75 326 LEU B CA 1
ATOM 5916 C C . LEU B 1 326 ? 13.391 -20.062 -24.688 1 96.75 326 LEU B C 1
ATOM 5918 O O . LEU B 1 326 ? 12.703 -20.453 -23.734 1 96.75 326 LEU B O 1
ATOM 5922 N N . LEU B 1 327 ? 13.102 -19.047 -25.484 1 96.75 327 LEU B N 1
ATOM 5923 C CA . LEU B 1 327 ? 11.875 -18.297 -25.25 1 96.75 327 LEU B CA 1
ATOM 5924 C C . LEU B 1 327 ? 10.648 -19.156 -25.5 1 96.75 327 LEU B C 1
ATOM 5926 O O . LEU B 1 327 ? 9.766 -19.25 -24.641 1 96.75 327 LEU B O 1
ATOM 5930 N N . ILE B 1 328 ? 10.641 -19.812 -26.594 1 96.81 328 ILE B N 1
ATOM 5931 C CA . ILE B 1 328 ? 9.5 -20.625 -26.984 1 96.81 328 ILE B CA 1
ATOM 5932 C C . ILE B 1 328 ? 9.367 -21.828 -26.047 1 96.81 328 ILE B C 1
ATOM 5934 O O . ILE B 1 328 ? 8.258 -22.156 -25.609 1 96.81 328 ILE B O 1
ATOM 5938 N N . GLY B 1 329 ? 10.461 -22.438 -25.75 1 97.44 329 GLY B N 1
ATOM 5939 C CA . GLY B 1 329 ? 10.445 -23.594 -24.859 1 97.44 329 GLY B CA 1
ATOM 5940 C C . GLY B 1 329 ? 9.922 -23.266 -23.484 1 97.44 329 GLY B C 1
ATOM 5941 O O . GLY B 1 329 ? 9.133 -24.031 -22.906 1 97.44 329 GLY B O 1
ATOM 5942 N N . SER B 1 330 ? 10.352 -22.125 -22.969 1 97.44 330 SER B N 1
ATOM 5943 C CA . SER B 1 330 ? 9.953 -21.734 -21.625 1 97.44 330 SER B CA 1
ATOM 5944 C C . SER B 1 330 ? 8.484 -21.328 -21.578 1 97.44 330 SER B C 1
ATOM 5946 O O . SER B 1 330 ? 7.758 -21.719 -20.656 1 97.44 330 SER B O 1
ATOM 5948 N N . ILE B 1 331 ? 8.023 -20.609 -22.578 1 96.69 331 ILE B N 1
ATOM 5949 C CA . ILE B 1 331 ? 6.656 -20.094 -22.594 1 96.69 331 ILE B CA 1
ATOM 5950 C C . ILE B 1 331 ? 5.676 -21.234 -22.859 1 96.69 331 ILE B C 1
ATOM 5952 O O . ILE B 1 331 ? 4.676 -21.375 -22.156 1 96.69 331 ILE B O 1
ATOM 5956 N N . VAL B 1 332 ? 6 -22.062 -23.797 1 96.31 332 VAL B N 1
ATOM 5957 C CA . VAL B 1 332 ? 5.137 -23.188 -24.141 1 96.31 332 VAL B CA 1
ATOM 5958 C C . VAL B 1 332 ? 5.176 -24.219 -23.016 1 96.31 332 VAL B C 1
ATOM 5960 O O . VAL B 1 332 ? 4.148 -24.797 -22.656 1 96.31 332 VAL B O 1
ATOM 5963 N N . GLY B 1 333 ? 6.348 -24.422 -22.469 1 96.5 333 GLY B N 1
ATOM 5964 C CA . GLY B 1 333 ? 6.5 -25.375 -21.391 1 96.5 333 GLY B CA 1
ATOM 5965 C C . GLY B 1 333 ? 5.812 -24.938 -20.109 1 96.5 333 GLY B C 1
ATOM 5966 O O . GLY B 1 333 ? 5.488 -25.781 -19.266 1 96.5 333 GLY B O 1
ATOM 5967 N N . ARG B 1 334 ? 5.5 -23.688 -20 1 95.94 334 ARG B N 1
ATOM 5968 C CA . ARG B 1 334 ? 4.922 -23.156 -18.766 1 95.94 334 ARG B CA 1
ATOM 5969 C C . ARG B 1 334 ? 3.426 -22.906 -18.938 1 95.94 334 ARG B C 1
ATOM 5971 O O . ARG B 1 334 ? 2.627 -23.281 -18.078 1 95.94 334 ARG B O 1
ATOM 5978 N N . MET B 1 335 ? 3.051 -22.328 -19.984 1 94.25 335 MET B N 1
ATOM 5979 C CA . MET B 1 335 ? 1.711 -21.75 -20.062 1 94.25 335 MET B CA 1
ATOM 5980 C C . MET B 1 335 ? 0.806 -22.578 -20.969 1 94.25 335 MET B C 1
ATOM 5982 O O . MET B 1 335 ? -0.414 -22.594 -20.781 1 94.25 335 MET B O 1
ATOM 5986 N N . ILE B 1 336 ? 1.358 -23.406 -21.906 1 92.81 336 ILE B N 1
ATOM 5987 C CA . ILE B 1 336 ? 0.52 -24.047 -22.922 1 92.81 336 ILE B CA 1
ATOM 5988 C C . ILE B 1 336 ? 0.5 -25.562 -22.703 1 92.81 336 ILE B C 1
ATOM 5990 O O . ILE B 1 336 ? -0.551 -26.141 -22.422 1 92.81 336 ILE B O 1
ATOM 5994 N N . LEU B 1 337 ? 1.64 -26.141 -22.719 1 95 337 LEU B N 1
ATOM 5995 C CA . LEU B 1 337 ? 1.719 -27.609 -22.703 1 95 337 LEU B CA 1
ATOM 5996 C C . LEU B 1 337 ? 1.147 -28.172 -21.406 1 95 337 LEU B C 1
ATOM 5998 O O . LEU B 1 337 ? 0.375 -29.125 -21.438 1 95 337 LEU B O 1
ATOM 6002 N N . PRO B 1 338 ? 1.509 -27.656 -20.281 1 94.56 338 PRO B N 1
ATOM 6003 C CA . PRO B 1 338 ? 0.917 -28.203 -19.047 1 94.56 338 PRO B CA 1
ATOM 6004 C C . PRO B 1 338 ? -0.601 -28.031 -19 1 94.56 338 PRO B C 1
ATOM 6006 O O . PRO B 1 338 ? -1.301 -28.891 -18.453 1 94.56 338 PRO B O 1
ATOM 6009 N N . SER B 1 339 ? -1.109 -26.984 -19.547 1 91.12 339 SER B N 1
ATOM 6010 C CA . SER B 1 339 ? -2.545 -26.719 -19.547 1 91.12 339 SER B CA 1
ATOM 6011 C C . SER B 1 339 ? -3.297 -27.797 -20.344 1 91.12 339 SER B C 1
ATOM 6013 O O . SER B 1 339 ? -4.438 -28.125 -20.016 1 91.12 339 SER B O 1
ATOM 6015 N N . CYS B 1 340 ? -2.664 -28.312 -21.344 1 91.38 340 CYS B N 1
ATOM 6016 C CA . CYS B 1 340 ? -3.281 -29.344 -22.156 1 91.38 340 CYS B CA 1
ATOM 6017 C C . CYS B 1 340 ? -3.5 -30.625 -21.344 1 91.38 340 CYS B C 1
ATOM 6019 O O . CYS B 1 340 ? -4.395 -31.406 -21.641 1 91.38 340 CYS B O 1
ATOM 6021 N N . PHE B 1 341 ? -2.777 -30.781 -20.312 1 92.56 341 PHE B N 1
ATOM 6022 C CA . PHE B 1 341 ? -2.906 -31.969 -19.469 1 92.56 341 PHE B CA 1
ATOM 6023 C C . PHE B 1 341 ? -3.668 -31.641 -18.188 1 92.56 341 PHE B C 1
ATOM 6025 O O . PHE B 1 341 ? -4.582 -32.375 -17.797 1 92.56 341 PHE B O 1
ATOM 6032 N N . LEU B 1 342 ? -3.32 -30.578 -17.594 1 91.06 342 LEU B N 1
ATOM 6033 C CA . LEU B 1 342 ? -3.832 -30.25 -16.266 1 91.06 342 LEU B CA 1
ATOM 6034 C C . LEU B 1 342 ? -5.301 -29.859 -16.328 1 91.06 342 LEU B C 1
ATOM 6036 O O . LEU B 1 342 ? -6.082 -30.188 -15.438 1 91.06 342 LEU B O 1
ATOM 6040 N N . LEU B 1 343 ? -5.703 -29.109 -17.359 1 87.69 343 LEU B N 1
ATOM 6041 C CA . LEU B 1 343 ? -7.078 -28.625 -17.422 1 87.69 343 LEU B CA 1
ATOM 6042 C C . LEU B 1 343 ? -8.055 -29.797 -17.516 1 87.69 343 LEU B C 1
ATOM 6044 O O . LEU B 1 343 ? -9.016 -29.859 -16.75 1 87.69 343 LEU B O 1
ATOM 6048 N N . PRO B 1 344 ? -7.801 -30.781 -18.375 1 87.88 344 PRO B N 1
ATOM 6049 C CA . PRO B 1 344 ? -8.688 -31.953 -18.422 1 87.88 344 PRO B CA 1
ATOM 6050 C C . PRO B 1 344 ? -8.648 -32.75 -17.125 1 87.88 344 PRO B C 1
ATOM 6052 O O . PRO B 1 344 ? -9.68 -33.281 -16.688 1 87.88 344 PRO B O 1
ATOM 6055 N N . ILE B 1 345 ? -7.523 -32.844 -16.531 1 89.62 345 ILE B N 1
ATOM 6056 C CA . ILE B 1 345 ? -7.387 -33.594 -15.297 1 89.62 345 ILE B CA 1
ATOM 6057 C C . ILE B 1 345 ? -8.203 -32.938 -14.188 1 89.62 345 ILE B C 1
ATOM 6059 O O . ILE B 1 345 ? -8.945 -33.625 -13.469 1 89.62 345 ILE B O 1
ATOM 6063 N N . ILE B 1 346 ? -8.094 -31.672 -14.094 1 86.44 346 ILE B N 1
ATOM 6064 C CA . ILE B 1 346 ? -8.844 -30.938 -13.078 1 86.44 346 ILE B CA 1
ATOM 6065 C C . ILE B 1 346 ? -10.336 -31.062 -13.359 1 86.44 346 ILE B C 1
ATOM 6067 O O . ILE B 1 346 ? -11.133 -31.281 -12.438 1 86.44 346 ILE B O 1
ATOM 6071 N N . THR B 1 347 ? -10.734 -30.969 -14.625 1 84.5 347 THR B N 1
ATOM 6072 C CA . THR B 1 347 ? -12.141 -31.062 -15.016 1 84.5 347 THR B CA 1
ATOM 6073 C C . THR B 1 347 ? -12.711 -32.438 -14.656 1 84.5 347 THR B C 1
ATOM 6075 O O . THR B 1 347 ? -13.82 -32.531 -14.117 1 84.5 347 THR B O 1
ATOM 6078 N N . CYS B 1 348 ? -11.891 -33.438 -14.867 1 86.81 348 CYS B N 1
ATOM 6079 C CA . CYS B 1 348 ? -12.336 -34.781 -14.555 1 86.81 348 CYS B CA 1
ATOM 6080 C C . CYS B 1 348 ? -12.398 -35 -13.047 1 86.81 348 CYS B C 1
ATOM 6082 O O . CYS B 1 348 ? -13.297 -35.656 -12.547 1 86.81 348 CYS B O 1
ATOM 6084 N N . ALA B 1 349 ? -11.477 -34.438 -12.359 1 84.75 349 ALA B N 1
ATOM 6085 C CA . ALA B 1 349 ? -11.445 -34.562 -10.906 1 84.75 349 ALA B CA 1
ATOM 6086 C C . ALA B 1 349 ? -12.656 -33.906 -10.266 1 84.75 349 ALA B C 1
ATOM 6088 O O . ALA B 1 349 ? -13.242 -34.438 -9.32 1 84.75 349 ALA B O 1
ATOM 6089 N N . VAL B 1 350 ? -13.031 -32.781 -10.781 1 80.75 350 VAL B N 1
ATOM 6090 C CA . VAL B 1 350 ? -14.164 -32.031 -10.234 1 80.75 350 VAL B CA 1
ATOM 6091 C C . VAL B 1 350 ? -15.461 -32.781 -10.523 1 80.75 350 VAL B C 1
ATOM 6093 O O . VAL B 1 350 ? -16.375 -32.812 -9.695 1 80.75 350 VAL B O 1
ATOM 6096 N N . LYS B 1 351 ? -15.516 -33.469 -11.633 1 81.94 351 LYS B N 1
ATOM 6097 C CA . LYS B 1 351 ? -16.734 -34.156 -12.039 1 81.94 351 LYS B CA 1
ATOM 6098 C C . LYS B 1 351 ? -16.844 -35.531 -11.383 1 81.94 351 LYS B C 1
ATOM 6100 O O . LYS B 1 351 ? -17.938 -35.938 -10.977 1 81.94 351 LYS B O 1
ATOM 6105 N N . TYR B 1 352 ? -15.727 -36.125 -11.203 1 84.12 352 TYR B N 1
ATOM 6106 C CA . TYR B 1 352 ? -15.828 -37.562 -10.875 1 84.12 352 TYR B CA 1
ATOM 6107 C C . TYR B 1 352 ? -15.328 -37.812 -9.461 1 84.12 352 TYR B C 1
ATOM 6109 O O . TYR B 1 352 ? -15.625 -38.844 -8.867 1 84.12 352 TYR B O 1
ATOM 6117 N N . ILE B 1 353 ? -14.492 -36.938 -8.961 1 78.81 353 ILE B N 1
ATOM 6118 C CA . ILE B 1 353 ? -13.969 -37.156 -7.613 1 78.81 353 ILE B CA 1
ATOM 6119 C C . ILE B 1 353 ? -14.812 -36.344 -6.613 1 78.81 353 ILE B C 1
ATOM 6121 O O . ILE B 1 353 ? -14.977 -35.125 -6.762 1 78.81 353 ILE B O 1
ATOM 6125 N N . ASN B 1 354 ? -15.438 -37.062 -5.754 1 72.31 354 ASN B N 1
ATOM 6126 C CA . ASN B 1 354 ? -16.328 -36.406 -4.781 1 72.31 354 ASN B CA 1
ATOM 6127 C C . ASN B 1 354 ? -15.562 -36 -3.527 1 72.31 354 ASN B C 1
ATOM 6129 O O . ASN B 1 354 ? -15.773 -36.531 -2.447 1 72.31 354 ASN B O 1
ATOM 6133 N N . VAL B 1 355 ? -14.617 -35.219 -3.764 1 70.06 355 VAL B N 1
ATOM 6134 C CA . VAL B 1 355 ? -13.961 -34.594 -2.613 1 70.06 355 VAL B CA 1
ATOM 6135 C C . VAL B 1 355 ? -14.492 -33.188 -2.418 1 70.06 355 VAL B C 1
ATOM 6137 O O . VAL B 1 355 ? -14.672 -32.438 -3.389 1 70.06 355 VAL B O 1
ATOM 6140 N N . SER B 1 356 ? -14.695 -32.844 -1.228 1 68.81 356 SER B N 1
ATOM 6141 C CA . SER B 1 356 ? -15.422 -31.625 -0.845 1 68.81 356 SER B CA 1
ATOM 6142 C C . SER B 1 356 ? -14.742 -30.375 -1.413 1 68.81 356 SER B C 1
ATOM 6144 O O . SER B 1 356 ? -15.406 -29.516 -1.992 1 68.81 356 SER B O 1
ATOM 6146 N N . ILE B 1 357 ? -13.438 -30.375 -1.478 1 76.69 357 ILE B N 1
ATOM 6147 C CA . ILE B 1 357 ? -12.742 -29.156 -1.839 1 76.69 357 ILE B CA 1
ATOM 6148 C C . ILE B 1 357 ? -12.836 -28.938 -3.348 1 76.69 357 ILE B C 1
ATOM 6150 O O . ILE B 1 357 ? -12.812 -27.797 -3.818 1 76.69 357 ILE B O 1
ATOM 6154 N N . LEU B 1 358 ? -12.984 -30.047 -4.062 1 77.56 358 LEU B N 1
ATOM 6155 C CA . LEU B 1 358 ? -13.055 -29.938 -5.516 1 77.56 358 LEU B CA 1
ATOM 6156 C C . LEU B 1 358 ? -14.383 -29.344 -5.957 1 77.56 358 LEU B C 1
ATOM 6158 O O . LEU B 1 358 ? -14.523 -28.906 -7.102 1 77.56 358 LEU B O 1
ATOM 6162 N N . ASP B 1 359 ? -15.258 -29.234 -4.965 1 79.31 359 ASP B N 1
ATOM 6163 C CA . ASP B 1 359 ? -16.578 -28.656 -5.242 1 79.31 359 ASP B CA 1
ATOM 6164 C C . ASP B 1 359 ? -16.578 -27.156 -4.965 1 79.31 359 ASP B C 1
ATOM 6166 O O . ASP B 1 359 ? -17.562 -26.469 -5.258 1 79.31 359 ASP B O 1
ATOM 6170 N N . ASP B 1 360 ? -15.5 -26.703 -4.41 1 83.69 360 ASP B N 1
ATOM 6171 C CA . ASP B 1 360 ? -15.383 -25.266 -4.18 1 83.69 360 ASP B CA 1
ATOM 6172 C C . ASP B 1 360 ? -15.094 -24.516 -5.484 1 83.69 360 ASP B C 1
ATOM 6174 O O . ASP B 1 360 ? -14.023 -24.688 -6.078 1 83.69 360 ASP B O 1
ATOM 6178 N N . PRO B 1 361 ? -15.961 -23.703 -5.918 1 87.62 361 PRO B N 1
ATOM 6179 C CA . PRO B 1 361 ? -15.781 -23.016 -7.199 1 87.62 361 PRO B CA 1
ATOM 6180 C C . PRO B 1 361 ? -14.492 -22.203 -7.262 1 87.62 361 PRO B C 1
ATOM 6182 O O . PRO B 1 361 ? -13.844 -22.141 -8.305 1 87.62 361 PRO B O 1
ATOM 6185 N N . ILE B 1 362 ? -14.164 -21.609 -6.18 1 89.44 362 ILE B N 1
ATOM 6186 C CA . ILE B 1 362 ? -12.984 -20.75 -6.211 1 89.44 362 ILE B CA 1
ATOM 6187 C C . ILE B 1 362 ? -11.727 -21.609 -6.324 1 89.44 362 ILE B C 1
ATOM 6189 O O . ILE B 1 362 ? -10.703 -21.156 -6.848 1 89.44 362 ILE B O 1
ATOM 6193 N N . PHE B 1 363 ? -11.75 -22.828 -5.84 1 87.88 363 PHE B N 1
ATOM 6194 C CA . PHE B 1 363 ? -10.625 -23.734 -5.984 1 87.88 363 PHE B CA 1
ATOM 6195 C C . PHE B 1 363 ? -10.344 -24.031 -7.457 1 87.88 363 PHE B C 1
ATOM 6197 O O . PHE B 1 363 ? -9.188 -24.109 -7.871 1 87.88 363 PHE B O 1
ATOM 6204 N N . LEU B 1 364 ? -11.375 -24.219 -8.156 1 88.06 364 LEU B N 1
ATOM 6205 C CA . LEU B 1 364 ? -11.242 -24.484 -9.578 1 88.06 364 LEU B CA 1
ATOM 6206 C C . LEU B 1 364 ? -10.617 -23.297 -10.305 1 88.06 364 LEU B C 1
ATOM 6208 O O . LEU B 1 364 ? -9.75 -23.484 -11.164 1 88.06 364 LEU B O 1
ATOM 6212 N N . ILE B 1 365 ? -11.086 -22.172 -9.961 1 89.56 365 ILE B N 1
ATOM 6213 C CA . ILE B 1 365 ? -10.562 -20.953 -10.586 1 89.56 365 ILE B CA 1
ATOM 6214 C C . ILE B 1 365 ? -9.078 -20.812 -10.273 1 89.56 365 ILE B C 1
ATOM 6216 O O . ILE B 1 365 ? -8.266 -20.547 -11.164 1 89.56 365 ILE B O 1
ATOM 6220 N N . VAL B 1 366 ? -8.719 -21 -9.008 1 91.56 366 VAL B N 1
ATOM 6221 C CA . VAL B 1 366 ? -7.336 -20.891 -8.562 1 91.56 366 VAL B CA 1
ATOM 6222 C C . VAL B 1 366 ? -6.48 -21.938 -9.273 1 91.56 366 VAL B C 1
ATOM 6224 O O . VAL B 1 366 ? -5.375 -21.641 -9.734 1 91.56 366 VAL B O 1
ATOM 6227 N N . GLY B 1 367 ? -7.016 -23.156 -9.352 1 90.31 367 GLY B N 1
ATOM 6228 C CA . GLY B 1 367 ? -6.293 -24.219 -10.039 1 90.31 367 GLY B CA 1
ATOM 6229 C C . GLY B 1 367 ? -6.012 -23.891 -11.492 1 90.31 367 GLY B C 1
ATOM 6230 O O . GLY B 1 367 ? -4.902 -24.109 -11.977 1 90.31 367 GLY B O 1
ATOM 6231 N N . PHE B 1 368 ? -6.98 -23.375 -12.133 1 90.81 368 PHE B N 1
ATOM 6232 C CA . PHE B 1 368 ? -6.828 -23.016 -13.539 1 90.81 368 PHE B CA 1
ATOM 6233 C C . PHE B 1 368 ? -5.855 -21.859 -13.703 1 90.81 368 PHE B C 1
ATOM 6235 O O . PHE B 1 368 ? -5.016 -21.875 -14.609 1 90.81 368 PHE B O 1
ATOM 6242 N N . LEU B 1 369 ? -5.957 -20.891 -12.828 1 91.44 369 LEU B N 1
ATOM 6243 C CA . LEU B 1 369 ? -5.082 -19.734 -12.898 1 91.44 369 LEU B CA 1
ATOM 6244 C C . LEU B 1 369 ? -3.627 -20.125 -12.664 1 91.44 369 LEU B C 1
ATOM 6246 O O . LEU B 1 369 ? -2.729 -19.625 -13.352 1 91.44 369 LEU B O 1
ATOM 6250 N N . LEU B 1 370 ? -3.424 -21.016 -11.734 1 92.81 370 LEU B N 1
ATOM 6251 C CA . LEU B 1 370 ? -2.072 -21.453 -11.414 1 92.81 370 LEU B CA 1
ATOM 6252 C C . LEU B 1 370 ? -1.461 -22.234 -12.57 1 92.81 370 LEU B C 1
ATOM 6254 O O . LEU B 1 370 ? -0.249 -22.188 -12.789 1 92.81 370 LEU B O 1
ATOM 6258 N N . THR B 1 371 ? -2.258 -22.859 -13.328 1 89.62 371 THR B N 1
ATOM 6259 C CA . THR B 1 371 ? -1.807 -23.703 -14.43 1 89.62 371 THR B CA 1
ATOM 6260 C C . THR B 1 371 ? -1.289 -22.859 -15.586 1 89.62 371 THR B C 1
ATOM 6262 O O . THR B 1 371 ? -0.333 -23.234 -16.266 1 89.62 371 THR B O 1
ATOM 6265 N N . VAL B 1 372 ? -1.853 -21.719 -15.75 1 90.38 372 VAL B N 1
ATOM 6266 C CA . VAL B 1 372 ? -1.517 -20.953 -16.938 1 90.38 372 VAL B CA 1
ATOM 6267 C C . VAL B 1 372 ? -0.704 -19.719 -16.547 1 90.38 372 VAL B C 1
ATOM 6269 O O . VAL B 1 372 ? -0.375 -18.891 -17.391 1 90.38 372 VAL B O 1
ATOM 6272 N N . SER B 1 373 ? -0.377 -19.594 -15.336 1 92.88 373 SER B N 1
ATOM 6273 C CA . SER B 1 373 ? 0.365 -18.422 -14.883 1 92.88 373 SER B CA 1
ATOM 6274 C C . SER B 1 373 ? 1.75 -18.359 -15.516 1 92.88 373 SER B C 1
ATOM 6276 O O . SER B 1 373 ? 2.365 -19.391 -15.773 1 92.88 373 SER B O 1
ATOM 6278 N N . PRO B 1 374 ? 2.25 -17.141 -15.773 1 94.12 374 PRO B N 1
ATOM 6279 C CA . PRO B 1 374 ? 3.613 -16.984 -16.281 1 94.12 374 PRO B CA 1
ATOM 6280 C C . PRO B 1 374 ? 4.676 -17.406 -15.273 1 94.12 374 PRO B C 1
ATOM 6282 O O . PRO B 1 374 ? 4.352 -17.688 -14.117 1 94.12 374 PRO B O 1
ATOM 6285 N N . PRO B 1 375 ? 5.898 -17.516 -15.781 1 94.94 375 PRO B N 1
ATOM 6286 C CA . PRO B 1 375 ? 6.98 -17.844 -14.852 1 94.94 375 PRO B CA 1
ATOM 6287 C C . PRO B 1 375 ? 7.105 -16.812 -13.719 1 94.94 375 PRO B C 1
ATOM 6289 O O . PRO B 1 375 ? 6.785 -15.641 -13.906 1 94.94 375 PRO B O 1
ATOM 6292 N N . ALA B 1 376 ? 7.562 -17.266 -12.625 1 92 376 ALA B N 1
ATOM 6293 C CA . ALA B 1 376 ? 7.703 -16.438 -11.438 1 92 376 ALA B CA 1
ATOM 6294 C C . ALA B 1 376 ? 8.68 -15.289 -11.688 1 92 376 ALA B C 1
ATOM 6296 O O . ALA B 1 376 ? 9.727 -15.477 -12.312 1 92 376 ALA B O 1
ATOM 6297 N N . ILE B 1 377 ? 8.367 -14.219 -11.203 1 85.44 377 ILE B N 1
ATOM 6298 C CA . ILE B 1 377 ? 9.211 -13.047 -11.383 1 85.44 377 ILE B CA 1
ATOM 6299 C C . ILE B 1 377 ? 10.508 -13.219 -10.602 1 85.44 377 ILE B C 1
ATOM 6301 O O . ILE B 1 377 ? 11.555 -12.703 -11.008 1 85.44 377 ILE B O 1
ATOM 6305 N N . GLN B 1 378 ? 10.5 -13.945 -9.578 1 84.12 378 GLN B N 1
ATOM 6306 C CA . GLN B 1 378 ? 11.672 -14.141 -8.734 1 84.12 378 GLN B CA 1
ATOM 6307 C C . GLN B 1 378 ? 12.766 -14.891 -9.484 1 84.12 378 GLN B C 1
ATOM 6309 O O . GLN B 1 378 ? 13.922 -14.914 -9.047 1 84.12 378 GLN B O 1
ATOM 6314 N N . LEU B 1 379 ? 12.438 -15.492 -10.555 1 91.31 379 LEU B N 1
ATOM 6315 C CA . LEU B 1 379 ? 13.445 -16.172 -11.352 1 91.31 379 LEU B CA 1
ATOM 6316 C C . LEU B 1 379 ? 14.469 -15.188 -11.898 1 91.31 379 LEU B C 1
ATOM 6318 O O . LEU B 1 379 ? 15.617 -15.555 -12.148 1 91.31 379 LEU B O 1
ATOM 6322 N N . THR B 1 380 ? 14.047 -13.961 -12.07 1 86.88 380 THR B N 1
ATOM 6323 C CA . THR B 1 380 ? 14.984 -12.93 -12.508 1 86.88 380 THR B CA 1
ATOM 6324 C C . THR B 1 380 ? 16.094 -12.734 -11.469 1 86.88 380 THR B C 1
ATOM 6326 O O . THR B 1 380 ? 17.25 -12.539 -11.828 1 86.88 380 THR B O 1
ATOM 6329 N N . GLN B 1 381 ? 15.703 -12.773 -10.305 1 80.31 381 GLN B N 1
ATOM 6330 C CA . GLN B 1 381 ? 16.688 -12.633 -9.242 1 80.31 381 GLN B CA 1
ATOM 6331 C C . GLN B 1 381 ? 17.688 -13.789 -9.258 1 80.31 381 GLN B C 1
ATOM 6333 O O . GLN B 1 381 ? 18.891 -13.586 -9.055 1 80.31 381 GLN B O 1
ATOM 6338 N N . ILE B 1 382 ? 17.219 -14.93 -9.461 1 87.5 382 ILE B N 1
ATOM 6339 C CA . ILE B 1 382 ? 18.047 -16.125 -9.477 1 87.5 382 ILE B CA 1
ATOM 6340 C C . ILE B 1 382 ? 19 -16.062 -10.672 1 87.5 382 ILE B C 1
ATOM 6342 O O . ILE B 1 382 ? 20.188 -16.344 -10.547 1 87.5 382 ILE B O 1
ATOM 6346 N N . THR B 1 383 ? 18.5 -15.68 -11.797 1 90.38 383 THR B N 1
ATOM 6347 C CA . THR B 1 383 ? 19.328 -15.594 -13 1 90.38 383 THR B CA 1
ATOM 6348 C C . THR B 1 383 ? 20.375 -14.508 -12.844 1 90.38 383 THR B C 1
ATOM 6350 O O . THR B 1 383 ? 21.5 -14.633 -13.359 1 90.38 383 THR B O 1
ATOM 6353 N N . GLN B 1 384 ? 20.078 -13.516 -12.172 1 82.12 384 GLN B N 1
ATOM 6354 C CA . GLN B 1 384 ? 21.031 -12.438 -11.945 1 82.12 384 GLN B CA 1
ATOM 6355 C C . GLN B 1 384 ? 22.125 -12.875 -10.961 1 82.12 384 GLN B C 1
ATOM 6357 O O . GLN B 1 384 ? 23.297 -12.578 -11.156 1 82.12 384 GLN B O 1
ATOM 6362 N N . LEU B 1 385 ? 21.75 -13.555 -9.969 1 80.94 385 LEU B N 1
ATOM 6363 C CA . LEU B 1 385 ? 22.688 -14.016 -8.953 1 80.94 385 LEU B CA 1
ATOM 6364 C C . LEU B 1 385 ? 23.688 -15.016 -9.555 1 80.94 385 LEU B C 1
ATOM 6366 O O . LEU B 1 385 ? 24.875 -14.984 -9.227 1 80.94 385 LEU B O 1
ATOM 6370 N N . ASN B 1 386 ? 23.172 -15.789 -10.445 1 87.06 386 ASN B N 1
ATOM 6371 C CA . ASN B 1 386 ? 24.016 -16.828 -11.047 1 87.06 386 ASN B CA 1
ATOM 6372 C C . ASN B 1 386 ? 24.5 -16.422 -12.438 1 87.06 386 ASN B C 1
ATOM 6374 O O . ASN B 1 386 ? 25.172 -17.203 -13.109 1 87.06 386 ASN B O 1
ATOM 6378 N N . GLU B 1 387 ? 24.141 -15.156 -12.852 1 87.19 387 GLU B N 1
ATOM 6379 C CA . GLU B 1 387 ? 24.453 -14.703 -14.203 1 87.19 387 GLU B CA 1
ATOM 6380 C C . GLU B 1 387 ? 24.094 -15.766 -15.234 1 87.19 387 GLU B C 1
ATOM 6382 O O . GLU B 1 387 ? 24.922 -16.141 -16.062 1 87.19 387 GLU B O 1
ATOM 6387 N N . PHE B 1 388 ? 22.906 -16.281 -15.141 1 90.25 388 PHE B N 1
ATOM 6388 C CA . PHE B 1 388 ? 22.391 -17.422 -15.883 1 90.25 388 PHE B CA 1
ATOM 6389 C C . PHE B 1 388 ? 21.266 -17 -16.812 1 90.25 388 PHE B C 1
ATOM 6391 O O . PHE B 1 388 ? 20.125 -16.812 -16.391 1 90.25 388 PHE B O 1
ATOM 6398 N N . PHE B 1 389 ? 21.5 -16.797 -18.125 1 91.88 389 PHE B N 1
ATOM 6399 C CA . PHE B 1 389 ? 20.547 -16.484 -19.188 1 91.88 389 PHE B CA 1
ATOM 6400 C C . PHE B 1 389 ? 19.688 -15.281 -18.812 1 91.88 389 PHE B C 1
ATOM 6402 O O . PHE B 1 389 ? 18.469 -15.344 -18.875 1 91.88 389 PHE B O 1
ATOM 6409 N N . GLU B 1 390 ? 20.25 -14.203 -18.531 1 88.5 390 GLU B N 1
ATOM 6410 C CA . GLU B 1 390 ? 19.547 -13.016 -18.031 1 88.5 390 GLU B CA 1
ATOM 6411 C C . GLU B 1 390 ? 18.734 -12.352 -19.141 1 88.5 390 GLU B C 1
ATOM 6413 O O . GLU B 1 390 ? 17.609 -11.891 -18.891 1 88.5 390 GLU B O 1
ATOM 6418 N N . ALA B 1 391 ? 19.312 -12.32 -20.297 1 88.88 391 ALA B N 1
ATOM 6419 C CA . ALA B 1 391 ? 18.594 -11.711 -21.422 1 88.88 391 ALA B CA 1
ATOM 6420 C C . ALA B 1 391 ? 17.344 -12.5 -21.766 1 88.88 391 ALA B C 1
ATOM 6422 O O . ALA B 1 391 ? 16.281 -11.914 -22.031 1 88.88 391 ALA B O 1
ATOM 6423 N N . GLU B 1 392 ? 17.469 -13.797 -21.766 1 93.62 392 GLU B N 1
ATOM 6424 C CA . GLU B 1 392 ? 16.328 -14.656 -22.078 1 93.62 392 GLU B CA 1
ATOM 6425 C C . GLU B 1 392 ? 15.234 -14.523 -21.016 1 93.62 392 GLU B C 1
ATOM 6427 O O . GLU B 1 392 ? 14.047 -14.492 -21.359 1 93.62 392 GLU B O 1
ATOM 6432 N N . MET B 1 393 ? 15.656 -14.469 -19.812 1 92.75 393 MET B N 1
ATOM 6433 C CA . MET B 1 393 ? 14.688 -14.359 -18.719 1 92.75 393 MET B CA 1
ATOM 6434 C C . MET B 1 393 ? 13.859 -13.086 -18.859 1 92.75 393 MET B C 1
ATOM 6436 O O . MET B 1 393 ? 12.648 -13.102 -18.656 1 92.75 393 MET B O 1
ATOM 6440 N N . ALA B 1 394 ? 14.523 -12 -19.203 1 87.94 394 ALA B N 1
ATOM 6441 C CA . ALA B 1 394 ? 13.836 -10.719 -19.375 1 87.94 394 ALA B CA 1
ATOM 6442 C C . ALA B 1 394 ? 12.797 -10.797 -20.484 1 87.94 394 ALA B C 1
ATOM 6444 O O . ALA B 1 394 ? 11.672 -10.32 -20.328 1 87.94 394 ALA B O 1
ATOM 6445 N N . ASP B 1 395 ? 13.117 -11.43 -21.5 1 91.44 395 ASP B N 1
ATOM 6446 C CA . ASP B 1 395 ? 12.211 -11.531 -22.641 1 91.44 395 ASP B CA 1
ATOM 6447 C C . ASP B 1 395 ? 11.047 -12.477 -22.344 1 91.44 395 ASP B C 1
ATOM 6449 O O . ASP B 1 395 ? 9.93 -12.266 -22.797 1 91.44 395 ASP B O 1
ATOM 6453 N N . ILE B 1 396 ? 11.391 -13.516 -21.656 1 94.62 396 ILE B N 1
ATOM 6454 C CA . ILE B 1 396 ? 10.344 -14.461 -21.266 1 94.62 396 ILE B CA 1
ATOM 6455 C C . ILE B 1 396 ? 9.297 -13.742 -20.422 1 94.62 396 ILE B C 1
ATOM 6457 O O . ILE B 1 396 ? 8.094 -13.922 -20.625 1 94.62 396 ILE B O 1
ATOM 6461 N N . LEU B 1 397 ? 9.734 -12.961 -19.516 1 90.75 397 LEU B N 1
ATOM 6462 C CA . LEU B 1 397 ? 8.805 -12.25 -18.656 1 90.75 397 LEU B CA 1
ATOM 6463 C C . LEU B 1 397 ? 7.98 -11.242 -19.438 1 90.75 397 LEU B C 1
ATOM 6465 O O . LEU B 1 397 ? 6.77 -11.117 -19.234 1 90.75 397 LEU B O 1
ATOM 6469 N N . PHE B 1 398 ? 8.633 -10.633 -20.375 1 87.44 398 PHE B N 1
ATOM 6470 C CA . PHE B 1 398 ? 7.918 -9.656 -21.203 1 87.44 398 PHE B CA 1
ATOM 6471 C C . PHE B 1 398 ? 6.801 -10.32 -21.984 1 87.44 398 PHE B C 1
ATOM 6473 O O . PHE B 1 398 ? 5.645 -9.891 -21.922 1 87.44 398 PHE B O 1
ATOM 6480 N N . TRP B 1 399 ? 7.09 -11.336 -22.625 1 91.56 399 TRP B N 1
ATOM 6481 C CA . TRP B 1 399 ? 6.113 -12 -23.484 1 91.56 399 TRP B CA 1
ATOM 6482 C C . TRP B 1 399 ? 5.035 -12.688 -22.656 1 91.56 399 TRP B C 1
ATOM 6484 O O . TRP B 1 399 ? 3.861 -12.688 -23.031 1 91.56 399 TRP B O 1
ATOM 6494 N N . SER B 1 400 ? 5.395 -13.234 -21.578 1 93.88 400 SER B N 1
ATOM 6495 C CA . SER B 1 400 ? 4.445 -13.984 -20.766 1 93.88 400 SER B CA 1
ATOM 6496 C C . SER B 1 400 ? 3.514 -13.055 -20 1 93.88 400 SER B C 1
ATOM 6498 O O . SER B 1 400 ? 2.311 -13.305 -19.906 1 93.88 400 SER B O 1
ATOM 6500 N N . TYR B 1 401 ? 4.004 -11.969 -19.5 1 90.5 401 TYR B N 1
ATOM 6501 C CA . TYR B 1 401 ? 3.207 -11.094 -18.641 1 90.5 401 TYR B CA 1
ATOM 6502 C C . TYR B 1 401 ? 2.5 -10.023 -19.469 1 90.5 401 TYR B C 1
ATOM 6504 O O . TYR B 1 401 ? 1.331 -9.711 -19.219 1 90.5 401 TYR B O 1
ATOM 6512 N N . VAL B 1 402 ? 3.162 -9.508 -20.453 1 86.25 402 VAL B N 1
ATOM 6513 C CA . VAL B 1 402 ? 2.637 -8.352 -21.172 1 86.25 402 VAL B CA 1
ATOM 6514 C C . VAL B 1 402 ? 1.749 -8.812 -22.328 1 86.25 402 VAL B C 1
ATOM 6516 O O . VAL B 1 402 ? 0.696 -8.227 -22.578 1 86.25 402 VAL B O 1
ATOM 6519 N N . VAL B 1 403 ? 2.074 -9.867 -22.906 1 88.25 403 VAL B N 1
ATOM 6520 C CA . VAL B 1 403 ? 1.389 -10.242 -24.141 1 88.25 403 VAL B CA 1
ATOM 6521 C C . VAL B 1 403 ? 0.411 -11.383 -23.859 1 88.25 403 VAL B C 1
ATOM 6523 O O . VAL B 1 403 ? -0.765 -11.305 -24.219 1 88.25 403 VAL B O 1
ATOM 6526 N N . LEU B 1 404 ? 0.851 -12.375 -23.141 1 91.19 404 LEU B N 1
ATOM 6527 C CA . LEU B 1 404 ? 0.085 -13.617 -23.094 1 91.19 404 LEU B CA 1
ATOM 6528 C C . LEU B 1 404 ? -0.815 -13.648 -21.859 1 91.19 404 LEU B C 1
ATOM 6530 O O . LEU B 1 404 ? -1.841 -14.336 -21.859 1 91.19 404 LEU B O 1
ATOM 6534 N N . SER B 1 405 ? -0.473 -12.977 -20.812 1 87.88 405 SER B N 1
ATOM 6535 C CA . SER B 1 405 ? -1.193 -13.109 -19.547 1 87.88 405 SER B CA 1
ATOM 6536 C C . SER B 1 405 ? -2.658 -12.719 -19.703 1 87.88 405 SER B C 1
ATOM 6538 O O . SER B 1 405 ? -3.549 -13.414 -19.219 1 87.88 405 SER B O 1
ATOM 6540 N N . LEU B 1 406 ? -2.932 -11.633 -20.422 1 86.81 406 LEU B N 1
ATOM 6541 C CA . LEU B 1 406 ? -4.293 -11.117 -20.531 1 86.81 406 LEU B CA 1
ATOM 6542 C C . LEU B 1 406 ? -5.168 -12.086 -21.328 1 86.81 406 LEU B C 1
ATOM 6544 O O . LEU B 1 406 ? -6.184 -12.57 -20.828 1 86.81 406 LEU B O 1
ATOM 6548 N N . PRO B 1 407 ? -4.848 -12.469 -22.516 1 88.94 407 PRO B N 1
ATOM 6549 C CA . PRO B 1 407 ? -5.703 -13.375 -23.297 1 88.94 407 PRO B CA 1
ATOM 6550 C C . PRO B 1 407 ? -5.816 -14.758 -22.656 1 88.94 407 PRO B C 1
ATOM 6552 O O . PRO B 1 407 ? -6.895 -15.359 -22.656 1 88.94 407 PRO B O 1
ATOM 6555 N N . VAL B 1 408 ? -4.773 -15.227 -22.109 1 89.62 408 VAL B N 1
ATOM 6556 C CA . VAL B 1 408 ? -4.77 -16.562 -21.531 1 89.62 408 VAL B CA 1
ATOM 6557 C C . VAL B 1 408 ? -5.648 -16.594 -20.281 1 89.62 408 VAL B C 1
ATOM 6559 O O . VAL B 1 408 ? -6.395 -17.547 -20.062 1 89.62 408 VAL B O 1
ATOM 6562 N N . SER B 1 409 ? -5.551 -15.57 -19.484 1 87.44 409 SER B N 1
ATOM 6563 C CA . SER B 1 409 ? -6.375 -15.516 -18.281 1 87.44 409 SER B CA 1
ATOM 6564 C C . SER B 1 409 ? -7.859 -15.461 -18.625 1 87.44 409 SER B C 1
ATOM 6566 O O . SER B 1 409 ? -8.68 -16.109 -17.969 1 87.44 409 SER B O 1
ATOM 6568 N N . ILE B 1 410 ? -8.18 -14.758 -19.656 1 87.56 410 ILE B N 1
ATOM 6569 C CA . ILE B 1 410 ? -9.578 -14.633 -20.078 1 87.56 410 ILE B CA 1
ATOM 6570 C C . ILE B 1 410 ? -10.102 -15.992 -20.516 1 87.56 410 ILE B C 1
ATOM 6572 O O . ILE B 1 410 ? -11.172 -16.422 -20.094 1 87.56 410 ILE B O 1
ATOM 6576 N N . ILE B 1 411 ? -9.375 -16.672 -21.297 1 87.56 411 ILE B N 1
ATOM 6577 C CA . ILE B 1 411 ? -9.789 -17.938 -21.859 1 87.56 411 ILE B CA 1
ATOM 6578 C C . ILE B 1 411 ? -9.891 -18.984 -20.766 1 87.56 411 ILE B C 1
ATOM 6580 O O . ILE B 1 411 ? -10.891 -19.719 -20.672 1 87.56 411 ILE B O 1
ATOM 6584 N N . VAL B 1 412 ? -8.969 -18.984 -19.953 1 86.75 412 VAL B N 1
ATOM 6585 C CA . VAL B 1 412 ? -8.875 -20.062 -18.953 1 86.75 412 VAL B CA 1
ATOM 6586 C C . VAL B 1 412 ? -9.922 -19.844 -17.859 1 86.75 412 VAL B C 1
ATOM 6588 O O . VAL B 1 412 ? -10.562 -20.797 -17.422 1 86.75 412 VAL B O 1
ATOM 6591 N N . VAL B 1 413 ? -10.094 -18.656 -17.375 1 85.12 413 VAL B N 1
ATOM 6592 C CA . VAL B 1 413 ? -11.086 -18.391 -16.344 1 85.12 413 VAL B CA 1
ATOM 6593 C C . VAL B 1 413 ? -12.484 -18.641 -16.891 1 85.12 413 VAL B C 1
ATOM 6595 O O . VAL B 1 413 ? -13.344 -19.203 -16.203 1 85.12 413 VAL B O 1
ATOM 6598 N N . SER B 1 414 ? -12.703 -18.25 -18.156 1 84.75 414 SER B N 1
ATOM 6599 C CA . SER B 1 414 ? -13.992 -18.5 -18.781 1 84.75 414 SER B CA 1
ATOM 6600 C C . SER B 1 414 ? -14.25 -20 -18.906 1 84.75 414 SER B C 1
ATOM 6602 O O . SER B 1 414 ? -15.359 -20.469 -18.672 1 84.75 414 SER B O 1
ATOM 6604 N N . ALA B 1 415 ? -13.219 -20.688 -19.219 1 83.38 415 ALA B N 1
ATOM 6605 C CA . ALA B 1 415 ? -13.32 -22.141 -19.328 1 83.38 415 ALA B CA 1
ATOM 6606 C C . ALA B 1 415 ? -13.609 -22.781 -17.969 1 83.38 415 ALA B C 1
ATOM 6608 O O . ALA B 1 415 ? -14.359 -23.75 -17.875 1 83.38 415 ALA B O 1
ATOM 6609 N N . SER B 1 416 ? -12.984 -22.25 -16.984 1 84.5 416 SER B N 1
ATOM 6610 C CA . SER B 1 416 ? -13.188 -22.797 -15.648 1 84.5 416 SER B CA 1
ATOM 6611 C C . SER B 1 416 ? -14.641 -22.641 -15.203 1 84.5 416 SER B C 1
ATOM 6613 O O . SER B 1 416 ? -15.203 -23.531 -14.57 1 84.5 416 SER B O 1
ATOM 6615 N N . ILE B 1 417 ? -15.195 -21.531 -15.492 1 82.44 417 ILE B N 1
ATOM 6616 C CA . ILE B 1 417 ? -16.594 -21.297 -15.141 1 82.44 417 ILE B CA 1
ATOM 6617 C C . ILE B 1 417 ? -17.5 -22.234 -15.938 1 82.44 417 ILE B C 1
ATOM 6619 O O . ILE B 1 417 ? -18.5 -22.719 -15.422 1 82.44 417 ILE B O 1
ATOM 6623 N N . TRP B 1 418 ? -17.109 -22.438 -17.188 1 81 418 TRP B N 1
ATOM 6624 C CA . TRP B 1 418 ? -17.859 -23.375 -18.016 1 81 418 TRP B CA 1
ATOM 6625 C C . TRP B 1 418 ? -17.812 -24.781 -17.438 1 81 418 TRP B C 1
ATOM 6627 O O . TRP B 1 418 ? -18.812 -25.5 -17.438 1 81 418 TRP B O 1
ATOM 6637 N N . VAL B 1 419 ? -16.688 -25.188 -16.969 1 81.75 419 VAL B N 1
ATOM 6638 C CA . VAL B 1 419 ? -16.5 -26.5 -16.359 1 81.75 419 VAL B CA 1
ATOM 6639 C C . VAL B 1 419 ? -17.359 -26.609 -15.102 1 81.75 419 VAL B C 1
ATOM 6641 O O . VAL B 1 419 ? -17.938 -27.656 -14.828 1 81.75 419 VAL B O 1
ATOM 6644 N N . LEU B 1 420 ? -17.422 -25.562 -14.336 1 79.44 420 LEU B N 1
ATOM 6645 C CA . LEU B 1 420 ? -18.219 -25.547 -13.117 1 79.44 420 LEU B CA 1
ATOM 6646 C C . LEU B 1 420 ? -19.703 -25.734 -13.43 1 79.44 420 LEU B C 1
ATOM 6648 O O . LEU B 1 420 ? -20.406 -26.453 -12.719 1 79.44 420 LEU B O 1
ATOM 6652 N N . GLN B 1 421 ? -20.156 -25.047 -14.422 1 77.75 421 GLN B N 1
ATOM 6653 C CA . GLN B 1 421 ? -21.547 -25.156 -14.82 1 77.75 421 GLN B CA 1
ATOM 6654 C C . GLN B 1 421 ? -21.859 -26.547 -15.367 1 77.75 421 GLN B C 1
ATOM 6656 O O . GLN B 1 421 ? -22.953 -27.078 -15.156 1 77.75 421 GLN B O 1
ATOM 6661 N N . TRP B 1 422 ? -20.875 -27.062 -16.062 1 77.62 422 TRP B N 1
ATOM 6662 C CA . TRP B 1 422 ? -21.016 -28.406 -16.609 1 77.62 422 TRP B CA 1
ATOM 6663 C C . TRP B 1 422 ? -21.047 -29.453 -15.508 1 77.62 422 TRP B C 1
ATOM 6665 O O . TRP B 1 422 ? -21.797 -30.422 -15.586 1 77.62 422 TRP B O 1
ATOM 6675 N N . ALA B 1 423 ? -20.281 -29.266 -14.484 1 75.06 423 ALA B N 1
ATOM 6676 C CA . ALA B 1 423 ? -20.188 -30.219 -13.383 1 75.06 423 ALA B CA 1
ATOM 6677 C C . ALA B 1 423 ? -21.391 -30.109 -12.453 1 75.06 423 ALA B C 1
ATOM 6679 O O . ALA B 1 423 ? -21.797 -31.094 -11.836 1 75.06 423 ALA B O 1
ATOM 6680 N N . ASN B 1 424 ? -21.844 -28.906 -12.227 1 71.38 424 ASN B N 1
ATOM 6681 C CA . ASN B 1 424 ? -23.031 -28.656 -11.398 1 71.38 424 ASN B CA 1
ATOM 6682 C C . ASN B 1 424 ? -24.141 -27.984 -12.188 1 71.38 424 ASN B C 1
ATOM 6684 O O . ASN B 1 424 ? -24.344 -26.781 -12.086 1 71.38 424 ASN B O 1
ATOM 6688 N N . PRO B 1 425 ? -24.875 -28.844 -13.031 1 60.75 425 PRO B N 1
ATOM 6689 C CA . PRO B 1 425 ? -25.938 -28.234 -13.836 1 60.75 425 PRO B CA 1
ATOM 6690 C C . PRO B 1 425 ? -27.047 -27.609 -12.977 1 60.75 425 PRO B C 1
ATOM 6692 O O . PRO B 1 425 ? -27.359 -28.141 -11.906 1 60.75 425 PRO B O 1
ATOM 6695 N N . PRO B 1 426 ? -27.312 -26.328 -13.211 1 54.25 426 PRO B N 1
ATOM 6696 C CA . PRO B 1 426 ? -28.422 -25.734 -12.453 1 54.25 426 PRO B CA 1
ATOM 6697 C C . PRO B 1 426 ? -29.656 -26.625 -12.43 1 54.25 426 PRO B C 1
ATOM 6699 O O . PRO B 1 426 ? -29.906 -27.375 -13.367 1 54.25 426 PRO B O 1
ATOM 6702 N N . SER B 1 427 ? -30.141 -27 -11.266 1 45.09 427 SER B N 1
ATOM 6703 C CA . SER B 1 427 ? -31.391 -27.75 -11.164 1 45.09 427 SER B CA 1
ATOM 6704 C C . SER B 1 427 ? -32.438 -27.188 -12.102 1 45.09 427 SER B C 1
ATOM 6706 O O . SER B 1 427 ? -32.719 -25.984 -12.102 1 45.09 427 SER B O 1
ATOM 6708 N N . LEU B 1 428 ? -32.75 -27.797 -13.258 1 33.91 428 LEU B N 1
ATOM 6709 C CA . LEU B 1 428 ? -33.969 -27.516 -14.023 1 33.91 428 LEU B CA 1
ATOM 6710 C C . LEU B 1 428 ? -35.156 -27.328 -13.094 1 33.91 428 LEU B C 1
ATOM 6712 O O . LEU B 1 428 ? -35.281 -28.016 -12.078 1 33.91 428 LEU B O 1
ATOM 6716 N N . PRO B 1 429 ? -35.844 -26.078 -13.156 1 33.06 429 PRO B N 1
ATOM 6717 C CA . PRO B 1 429 ? -37.125 -26.109 -12.445 1 33.06 429 PRO B CA 1
ATOM 6718 C C . PRO B 1 429 ? -37.906 -27.391 -12.688 1 33.06 429 PRO B C 1
ATOM 6720 O O . PRO B 1 429 ? -38.031 -27.828 -13.828 1 33.06 429 PRO B O 1
ATOM 6723 N N . LEU B 1 430 ? -37.969 -28.297 -11.719 1 25.77 430 LEU B N 1
ATOM 6724 C CA . LEU B 1 430 ? -39.125 -29.156 -11.82 1 25.77 430 LEU B CA 1
ATOM 6725 C C . LEU B 1 430 ? -40.438 -28.344 -11.891 1 25.77 430 LEU B C 1
ATOM 6727 O O . LEU B 1 430 ? -40.594 -27.375 -11.141 1 25.77 430 LEU B O 1
#

Organism: Naumovozyma dairenensis (strain ATCC 10597 / BCRC 20456 / CBS 421 / NBRC 0211 / NRRL Y-12639) (NCBI:txid1071378)